Protein AF-A0A7V3WQH5-F1 (afdb_monomer)

Structure (mmCIF, N/CA/C/O backbone):
data_AF-A0A7V3WQH5-F1
#
_entry.id   AF-A0A7V3WQH5-F1
#
loop_
_atom_site.group_PDB
_atom_site.id
_atom_site.type_symbol
_atom_site.label_atom_id
_atom_site.label_alt_id
_atom_site.label_comp_id
_atom_site.label_asym_id
_atom_site.label_entity_id
_atom_site.label_seq_id
_atom_site.pdbx_PDB_ins_code
_atom_site.Cartn_x
_atom_site.Cartn_y
_atom_site.Cartn_z
_atom_site.occupancy
_atom_site.B_iso_or_equiv
_atom_site.auth_seq_id
_atom_site.auth_comp_id
_atom_site.auth_asym_id
_atom_site.auth_atom_id
_atom_site.pdbx_PDB_model_num
ATOM 1 N N . MET A 1 1 ? 2.393 31.327 -95.157 1.00 35.69 1 MET A N 1
ATOM 2 C CA . MET A 1 1 ? 2.625 30.148 -96.010 1.00 35.69 1 MET A CA 1
ATOM 3 C C . MET A 1 1 ? 3.491 29.191 -95.220 1.00 35.69 1 MET A C 1
ATOM 5 O O . MET A 1 1 ? 4.661 29.487 -95.029 1.00 35.69 1 MET A O 1
ATOM 9 N N . GLU A 1 2 ? 2.917 28.099 -94.724 1.00 35.22 2 GLU A N 1
ATOM 10 C CA . GLU A 1 2 ? 3.703 26.861 -94.651 1.00 35.22 2 GLU A CA 1
ATOM 11 C C . GLU A 1 2 ? 3.927 26.357 -96.083 1.00 35.22 2 GLU A C 1
ATOM 13 O O . GLU A 1 2 ? 3.110 26.672 -96.960 1.00 35.22 2 GLU A O 1
ATOM 18 N N . PRO A 1 3 ? 5.042 25.653 -96.345 1.00 41.62 3 PRO A N 1
ATOM 19 C CA . PRO A 1 3 ? 4.941 24.189 -96.391 1.00 41.62 3 PRO A CA 1
ATOM 20 C C . PRO A 1 3 ? 6.195 23.401 -95.915 1.00 41.62 3 PRO A C 1
ATOM 22 O O . PRO A 1 3 ? 7.328 23.693 -96.278 1.00 41.62 3 PRO A O 1
ATOM 25 N N . THR A 1 4 ? 5.928 22.373 -95.102 1.00 29.48 4 THR A N 1
ATOM 26 C CA . THR A 1 4 ? 6.348 20.948 -95.178 1.00 29.48 4 THR A CA 1
ATOM 27 C C . THR A 1 4 ? 7.779 20.482 -95.567 1.00 29.48 4 THR A C 1
ATOM 29 O O . THR A 1 4 ? 8.180 20.536 -96.725 1.00 29.48 4 THR A O 1
ATOM 32 N N . THR A 1 5 ? 8.380 19.760 -94.597 1.00 31.47 5 THR A N 1
ATOM 33 C CA . THR A 1 5 ? 8.927 18.364 -94.607 1.00 31.47 5 THR A CA 1
ATOM 34 C C . THR A 1 5 ? 10.341 17.972 -95.092 1.00 31.47 5 THR A C 1
ATOM 36 O O . THR A 1 5 ? 10.723 18.228 -96.226 1.00 31.47 5 THR A O 1
ATOM 39 N N . ALA A 1 6 ? 10.949 17.122 -94.230 1.00 30.08 6 ALA A N 1
ATOM 40 C CA . ALA A 1 6 ? 12.007 16.096 -94.392 1.00 30.08 6 ALA A CA 1
ATOM 41 C C . ALA A 1 6 ? 13.470 16.588 -94.507 1.00 30.08 6 ALA A C 1
ATOM 43 O O . ALA A 1 6 ? 13.780 17.402 -95.358 1.00 30.08 6 ALA A O 1
ATOM 44 N N . GLY A 1 7 ? 14.470 16.128 -93.740 1.00 27.44 7 GLY A N 1
ATOM 45 C CA . GLY A 1 7 ? 14.593 15.144 -92.658 1.00 27.44 7 GLY A CA 1
ATOM 46 C C . GLY A 1 7 ? 16.088 14.819 -92.433 1.00 27.44 7 GLY A C 1
ATOM 47 O O . GLY A 1 7 ? 16.827 14.736 -93.405 1.00 27.44 7 GLY A O 1
ATOM 48 N N . SER A 1 8 ? 16.538 14.617 -91.188 1.00 26.53 8 SER A N 1
ATOM 49 C CA . SER A 1 8 ? 17.665 13.721 -90.846 1.00 26.53 8 SER A CA 1
ATOM 50 C C . SER A 1 8 ? 17.745 13.498 -89.333 1.00 26.53 8 SER A C 1
ATOM 52 O O . SER A 1 8 ? 17.823 14.450 -88.559 1.00 26.53 8 SER A O 1
ATOM 54 N N . PHE A 1 9 ? 17.738 12.227 -88.936 1.00 29.25 9 PHE A N 1
ATOM 55 C CA . PHE A 1 9 ? 17.909 11.739 -87.570 1.00 29.25 9 PHE A CA 1
ATOM 56 C C . PHE A 1 9 ? 19.314 12.043 -87.022 1.00 29.25 9 PHE A C 1
ATOM 58 O O . PHE A 1 9 ? 20.311 11.660 -87.629 1.00 29.25 9 PHE A O 1
ATOM 65 N N . SER A 1 10 ? 19.382 12.622 -85.821 1.00 29.25 10 SER A N 1
ATOM 66 C CA . SER A 1 10 ? 20.511 12.471 -84.898 1.00 29.25 10 SER A CA 1
ATOM 67 C C . SER A 1 10 ? 19.951 12.199 -83.498 1.00 29.25 10 SER A C 1
ATOM 69 O O . SER A 1 10 ? 18.959 12.790 -83.079 1.00 29.25 10 SER A O 1
ATOM 71 N N . GLN A 1 11 ? 20.547 11.216 -82.827 1.00 29.19 11 GLN A N 1
ATOM 72 C CA . GLN A 1 11 ? 20.114 10.645 -81.554 1.00 29.19 11 GLN A CA 1
ATOM 73 C C . GLN A 1 11 ? 20.126 11.680 -80.420 1.00 29.19 11 GLN A C 1
ATOM 75 O O . GLN A 1 11 ? 21.142 12.334 -80.189 1.00 29.19 11 GLN A O 1
ATOM 80 N N . ALA A 1 12 ? 19.015 11.775 -79.686 1.00 31.03 12 ALA A N 1
ATOM 81 C CA . ALA A 1 12 ? 18.944 12.445 -78.391 1.00 31.03 12 ALA A CA 1
ATOM 82 C C . ALA A 1 12 ? 19.299 11.447 -77.267 1.00 31.03 12 ALA A C 1
ATOM 84 O O . ALA A 1 12 ? 18.873 10.290 -77.336 1.00 31.03 12 ALA A O 1
ATOM 85 N N . PRO A 1 13 ? 20.060 11.857 -76.237 1.00 32.50 13 PRO A N 1
ATOM 86 C CA . PRO A 1 13 ? 20.332 11.019 -75.079 1.00 32.50 13 PRO A CA 1
ATOM 87 C C . PRO A 1 13 ? 19.062 10.849 -74.237 1.00 32.50 13 PRO A C 1
ATOM 89 O O . PRO A 1 13 ? 18.257 11.771 -74.105 1.00 32.50 13 PRO A O 1
ATOM 92 N N . GLY A 1 14 ? 18.888 9.634 -73.717 1.00 31.02 14 GLY A N 1
ATOM 93 C CA . GLY A 1 14 ? 17.685 9.166 -73.041 1.00 31.02 14 GLY A CA 1
ATOM 94 C C . GLY A 1 14 ? 17.202 10.073 -71.911 1.00 31.02 14 GLY A C 1
ATOM 95 O O . GLY A 1 14 ? 17.978 10.549 -71.082 1.00 31.02 14 GLY A O 1
ATOM 96 N N . VAL A 1 15 ? 15.884 10.254 -71.876 1.00 34.56 15 VAL A N 1
ATOM 97 C CA . VAL A 1 15 ? 15.150 10.727 -70.706 1.00 34.56 15 VAL A CA 1
ATOM 98 C C . VAL A 1 15 ? 15.391 9.713 -69.592 1.00 34.56 15 VAL A C 1
ATOM 100 O O . VAL A 1 15 ? 14.913 8.583 -69.651 1.00 34.56 15 VAL A O 1
ATOM 103 N N . VAL A 1 16 ? 16.180 10.107 -68.597 1.00 33.47 16 VAL A N 1
ATOM 104 C CA . VAL A 1 16 ? 16.242 9.407 -67.316 1.00 33.47 16 VAL A CA 1
ATOM 105 C C . VAL A 1 16 ? 14.891 9.639 -66.647 1.00 33.47 16 VAL A C 1
ATOM 107 O O . VAL A 1 16 ? 14.620 10.740 -66.168 1.00 33.47 16 VAL A O 1
ATOM 110 N N . GLU A 1 17 ? 14.025 8.627 -66.660 1.00 34.72 17 GLU A N 1
ATOM 111 C CA . GLU A 1 17 ? 12.878 8.573 -65.756 1.00 34.72 17 GLU A CA 1
ATOM 112 C C . GLU A 1 17 ? 13.406 8.726 -64.325 1.00 34.72 17 GLU A C 1
ATOM 114 O O . GLU A 1 17 ? 14.183 7.902 -63.835 1.00 34.72 17 GLU A O 1
ATOM 119 N N . GLN A 1 18 ? 13.040 9.828 -63.667 1.00 33.38 18 GLN A N 1
ATOM 120 C CA . GLN A 1 18 ? 13.306 9.986 -62.245 1.00 33.38 18 GLN A CA 1
ATOM 121 C C . GLN A 1 18 ? 12.519 8.909 -61.483 1.00 33.38 18 GLN A C 1
ATOM 123 O O . GLN A 1 18 ? 11.326 8.736 -61.745 1.00 33.38 18 GLN A O 1
ATOM 128 N N . PRO A 1 19 ? 13.152 8.188 -60.543 1.00 32.41 19 PRO A N 1
ATOM 129 C CA . PRO A 1 19 ? 12.444 7.224 -59.716 1.00 32.41 19 PRO A CA 1
ATOM 130 C C . PRO A 1 19 ? 11.396 7.955 -58.860 1.00 32.41 19 PRO A C 1
ATOM 132 O O . PRO A 1 19 ? 11.625 9.104 -58.468 1.00 32.41 19 PRO A O 1
ATOM 135 N N . PRO A 1 20 ? 10.256 7.318 -58.540 1.00 35.78 20 PRO A N 1
ATOM 136 C CA . PRO A 1 20 ? 9.247 7.926 -57.684 1.00 35.78 20 PRO A CA 1
ATOM 137 C C . PRO A 1 20 ? 9.874 8.276 -56.328 1.00 35.78 20 PRO A C 1
ATOM 139 O O . PRO A 1 20 ? 10.518 7.437 -55.696 1.00 35.78 20 PRO A O 1
ATOM 142 N N . THR A 1 21 ? 9.716 9.523 -55.879 1.00 39.91 21 THR A N 1
ATOM 143 C CA . THR A 1 21 ? 10.137 9.947 -54.540 1.00 39.91 21 THR A CA 1
ATOM 144 C C . THR A 1 21 ? 9.396 9.114 -53.499 1.00 39.91 21 THR A C 1
ATOM 146 O O . THR A 1 21 ? 8.174 9.189 -53.410 1.00 39.91 21 THR A O 1
ATOM 149 N N . LEU A 1 22 ? 10.134 8.310 -52.729 1.00 41.91 22 LEU A N 1
ATOM 150 C CA . LEU A 1 22 ? 9.619 7.560 -51.581 1.00 41.91 22 LEU A CA 1
ATOM 151 C C . LEU A 1 22 ? 8.934 8.533 -50.606 1.00 41.91 22 LEU A C 1
ATOM 153 O O . LEU A 1 22 ? 9.601 9.382 -50.015 1.00 41.91 22 LEU A O 1
ATOM 157 N N . GLU A 1 23 ? 7.611 8.428 -50.455 1.00 53.56 23 GLU A N 1
ATOM 158 C CA . GLU A 1 23 ? 6.843 9.192 -49.464 1.00 53.56 23 GLU A CA 1
ATOM 159 C C . GLU A 1 23 ? 7.374 8.876 -48.053 1.00 53.56 23 GLU A C 1
ATOM 161 O O . GLU A 1 23 ? 7.392 7.722 -47.615 1.00 53.56 23 GLU A O 1
ATOM 166 N N . ARG A 1 24 ? 7.866 9.897 -47.340 1.00 63.72 24 ARG A N 1
ATOM 167 C CA . ARG A 1 24 ? 8.415 9.751 -45.984 1.00 63.72 24 ARG A CA 1
ATOM 168 C C . ARG A 1 24 ? 7.269 9.636 -44.976 1.00 63.72 24 ARG A C 1
ATOM 170 O O . ARG A 1 24 ? 6.498 10.572 -44.800 1.00 63.72 24 ARG A O 1
ATOM 177 N N . VAL A 1 25 ? 7.193 8.503 -44.284 1.00 78.25 25 VAL A N 1
ATOM 178 C CA . VAL A 1 25 ? 6.228 8.260 -43.199 1.00 78.25 25 VAL A CA 1
ATOM 179 C C . VAL A 1 25 ? 6.663 9.012 -41.938 1.00 78.25 25 VAL A C 1
ATOM 181 O O . VAL A 1 25 ? 7.772 8.792 -41.456 1.00 78.25 25 VAL A O 1
ATOM 184 N N . VAL A 1 26 ? 5.788 9.861 -41.388 1.00 85.62 26 VAL A N 1
ATOM 185 C CA . VAL A 1 26 ? 6.035 10.580 -40.125 1.00 85.62 26 VAL A CA 1
ATOM 186 C C . VAL A 1 26 ? 5.955 9.609 -38.947 1.00 85.62 26 VAL A C 1
ATOM 188 O O . VAL A 1 26 ? 5.011 8.825 -38.835 1.00 85.62 26 VAL A O 1
ATOM 191 N N . THR A 1 27 ? 6.935 9.677 -38.054 1.00 88.56 27 THR A N 1
ATOM 192 C CA . THR A 1 27 ? 7.069 8.840 -36.860 1.00 88.56 27 THR A CA 1
ATOM 193 C C . THR A 1 27 ? 7.006 9.680 -35.589 1.00 88.56 27 THR A C 1
ATOM 195 O O . THR A 1 27 ? 7.744 10.652 -35.439 1.00 88.56 27 THR A O 1
ATOM 198 N N . ILE A 1 28 ? 6.133 9.307 -34.651 1.00 95.38 28 ILE A N 1
ATOM 199 C CA . ILE A 1 28 ? 5.949 10.052 -33.398 1.00 95.38 28 ILE A CA 1
ATOM 200 C C . ILE A 1 28 ? 6.004 9.158 -32.160 1.00 95.38 28 ILE A C 1
ATOM 202 O O . ILE A 1 28 ? 5.686 7.970 -32.221 1.00 95.38 28 ILE A O 1
ATOM 206 N N . ALA A 1 29 ? 6.317 9.754 -31.013 1.00 96.25 29 ALA A N 1
ATOM 207 C CA . ALA A 1 29 ? 6.007 9.170 -29.711 1.00 96.25 29 ALA A CA 1
ATOM 208 C C . ALA A 1 29 ? 4.757 9.834 -29.117 1.00 96.25 29 ALA A C 1
ATOM 210 O O . ALA A 1 29 ? 4.673 11.062 -29.082 1.00 96.25 29 ALA A O 1
ATOM 211 N N . LEU A 1 30 ? 3.803 9.029 -28.636 1.00 97.38 30 LEU A N 1
ATOM 212 C CA . LEU A 1 30 ? 2.587 9.504 -27.966 1.00 97.38 30 LEU A CA 1
ATOM 213 C C . LEU A 1 30 ? 2.675 9.261 -26.455 1.00 97.38 30 LEU A C 1
ATOM 215 O O . LEU A 1 30 ? 2.885 8.129 -26.013 1.00 97.38 30 LEU A O 1
ATOM 219 N N . PHE A 1 31 ? 2.461 10.312 -25.671 1.00 97.69 31 PHE A N 1
ATOM 220 C CA . PHE A 1 31 ? 2.501 10.295 -24.211 1.00 97.69 31 PHE A CA 1
ATOM 221 C C . PHE A 1 31 ? 1.147 10.626 -23.595 1.00 97.69 31 PHE A C 1
ATOM 223 O O . PHE A 1 31 ? 0.339 11.346 -24.184 1.00 97.69 31 PHE A O 1
ATOM 230 N N . ASN A 1 32 ? 0.954 10.135 -22.368 1.00 95.81 32 ASN A N 1
ATOM 231 C CA . ASN A 1 32 ? -0.302 10.210 -21.627 1.00 95.81 32 ASN A CA 1
ATOM 232 C C . ASN A 1 32 ? -1.456 9.519 -22.371 1.00 95.81 32 ASN A C 1
ATOM 234 O O . ASN A 1 32 ? -2.563 10.046 -22.490 1.00 95.81 32 ASN A O 1
ATOM 238 N N . ASP A 1 33 ? -1.180 8.331 -22.910 1.00 92.81 33 ASP A N 1
ATOM 239 C CA . ASP A 1 33 ? -2.215 7.493 -23.495 1.00 92.81 33 ASP A CA 1
ATOM 240 C C . ASP A 1 33 ? -3.064 6.851 -22.393 1.00 92.81 33 ASP A C 1
ATOM 242 O O . ASP A 1 33 ? -2.565 6.120 -21.536 1.00 92.81 33 ASP A O 1
ATOM 246 N N . THR A 1 34 ? -4.360 7.129 -22.405 1.00 87.62 34 THR A N 1
ATOM 247 C CA . THR A 1 34 ? -5.287 6.739 -21.336 1.00 87.62 34 THR A CA 1
ATOM 248 C C . THR A 1 34 ? -6.108 5.489 -21.688 1.00 87.62 34 THR A C 1
ATOM 250 O O . THR A 1 34 ? -7.045 5.130 -20.974 1.00 87.62 34 THR A O 1
ATOM 253 N N . GLY A 1 35 ? -5.738 4.769 -22.757 1.00 82.38 35 GLY A N 1
ATOM 254 C CA . GLY A 1 35 ? -6.444 3.571 -23.237 1.00 82.38 35 GLY A CA 1
ATOM 255 C C . GLY A 1 35 ? -6.456 2.385 -22.261 1.00 82.38 35 GLY A C 1
ATOM 256 O O . GLY A 1 35 ? -7.373 1.562 -22.303 1.00 82.38 35 GLY A O 1
ATOM 257 N N . GLY A 1 36 ? -5.477 2.316 -21.351 1.00 77.94 36 GLY A N 1
ATOM 258 C CA . GLY A 1 36 ? -5.421 1.318 -20.277 1.00 77.94 36 GLY A CA 1
ATOM 259 C C . GLY A 1 36 ? -6.377 1.597 -19.108 1.00 77.94 36 GLY A C 1
ATOM 260 O O . GLY A 1 36 ? -6.679 0.693 -18.330 1.00 77.94 36 GLY A O 1
ATOM 261 N N . CYS A 1 37 ? -6.904 2.820 -18.985 1.00 80.31 37 CYS A N 1
ATOM 262 C CA . CYS A 1 37 ? -7.757 3.209 -17.865 1.00 80.31 37 CYS A CA 1
ATOM 263 C C . CYS A 1 37 ? -9.153 2.574 -17.971 1.00 80.31 37 CYS A C 1
ATOM 265 O O . CYS A 1 37 ? -9.759 2.514 -19.041 1.00 80.31 37 CYS A O 1
ATOM 267 N N . ALA A 1 38 ? -9.725 2.144 -16.846 1.00 82.38 38 ALA A N 1
ATOM 268 C CA . ALA A 1 38 ? -11.104 1.654 -16.760 1.00 82.38 38 ALA A CA 1
ATOM 269 C C . ALA A 1 38 ? -12.144 2.798 -16.806 1.00 82.38 38 ALA A C 1
ATOM 271 O O . ALA A 1 38 ? -13.098 2.809 -16.039 1.00 82.38 38 ALA A O 1
ATOM 272 N N . HIS A 1 39 ? -11.945 3.782 -17.690 1.00 92.94 39 HIS A N 1
ATOM 273 C CA . HIS A 1 39 ? -12.800 4.957 -17.837 1.00 92.94 39 HIS A CA 1
ATOM 274 C C . HIS A 1 39 ? -13.282 5.094 -19.294 1.00 92.94 39 HIS A C 1
ATOM 276 O O . HIS A 1 39 ? -12.461 5.245 -20.199 1.00 92.94 39 HIS A O 1
ATOM 282 N N . VAL A 1 40 ? -14.604 5.130 -19.528 1.00 94.12 40 VAL A N 1
ATOM 283 C CA . VAL A 1 40 ? -15.243 5.159 -20.871 1.00 94.12 40 VAL A CA 1
ATOM 284 C C . VAL A 1 40 ? -14.649 6.245 -21.774 1.00 94.12 40 VAL A C 1
ATOM 286 O O . VAL A 1 40 ? -14.170 5.965 -22.868 1.00 94.12 40 VAL A O 1
ATOM 289 N N . GLY A 1 41 ? -14.645 7.494 -21.298 1.00 93.44 41 GLY A N 1
ATOM 290 C CA . GLY A 1 41 ? -14.166 8.637 -22.081 1.00 93.44 41 GLY A CA 1
ATOM 291 C C . GLY A 1 41 ? -12.682 8.588 -22.454 1.00 93.44 41 GLY A C 1
ATOM 292 O O . GLY A 1 41 ? -12.340 8.814 -23.606 1.00 93.44 41 GLY A O 1
ATOM 293 N N . CYS A 1 42 ? -11.808 8.214 -21.520 1.00 93.25 42 CYS A N 1
ATOM 294 C CA . CYS A 1 42 ? -10.379 8.035 -21.777 1.00 93.25 42 CYS A CA 1
ATOM 295 C C . CYS A 1 42 ? -10.097 6.941 -22.826 1.00 93.25 42 CYS A C 1
ATOM 297 O O . CYS A 1 42 ? -9.294 7.132 -23.740 1.00 93.25 42 CYS A O 1
ATOM 299 N N . ARG A 1 43 ? -10.833 5.819 -22.780 1.00 93.06 43 ARG A N 1
ATOM 300 C CA . ARG A 1 43 ? -10.769 4.787 -23.833 1.00 93.06 43 ARG A CA 1
ATOM 301 C C . ARG A 1 43 ? -11.204 5.333 -25.192 1.00 93.06 43 ARG A C 1
ATOM 303 O O . ARG A 1 43 ? -10.534 5.070 -26.190 1.00 93.06 43 ARG A O 1
ATOM 310 N N . ALA A 1 44 ? -12.272 6.132 -25.221 1.00 95.75 44 ALA A N 1
ATOM 311 C CA . ALA A 1 44 ? -12.733 6.797 -26.435 1.00 95.75 44 ALA A CA 1
ATOM 312 C C . ALA A 1 44 ? -11.679 7.767 -27.000 1.00 95.75 44 ALA A C 1
ATOM 314 O O . ALA A 1 44 ? -11.414 7.733 -28.198 1.00 95.75 44 ALA A O 1
ATOM 315 N N . VAL A 1 45 ? -11.014 8.572 -26.162 1.00 97.19 45 VAL A N 1
ATOM 316 C CA . VAL A 1 45 ? -9.904 9.450 -26.585 1.00 97.19 45 VAL A CA 1
ATOM 317 C C . VAL A 1 45 ? -8.762 8.642 -27.210 1.00 97.19 45 VAL A C 1
ATOM 319 O O . VAL A 1 45 ? -8.290 8.984 -28.293 1.00 97.19 45 VAL A O 1
ATOM 322 N N . SER A 1 46 ? -8.347 7.546 -26.573 1.00 94.25 46 SER A N 1
ATOM 323 C CA . SER A 1 46 ? -7.253 6.698 -27.063 1.00 94.25 46 SER A CA 1
ATOM 324 C C . SER A 1 46 ? -7.563 6.027 -28.414 1.00 94.25 46 SER A C 1
ATOM 326 O O . SER A 1 46 ? -6.699 5.998 -29.302 1.00 94.25 46 SER A O 1
ATOM 328 N N . ASP A 1 47 ? -8.796 5.534 -28.602 1.00 95.56 47 ASP A N 1
ATOM 329 C CA . ASP A 1 47 ? -9.299 4.991 -29.878 1.00 95.56 47 ASP A CA 1
ATOM 330 C C . ASP A 1 47 ? -9.380 6.087 -30.954 1.00 95.56 47 ASP A C 1
ATOM 332 O O . ASP A 1 47 ? -8.919 5.890 -32.080 1.00 95.56 47 ASP A O 1
ATOM 336 N N . ALA A 1 48 ? -9.881 7.270 -30.595 1.00 96.25 48 ALA A N 1
ATOM 337 C CA . ALA A 1 48 ? -9.964 8.421 -31.484 1.00 96.25 48 ALA A CA 1
ATOM 338 C C . ALA A 1 48 ? -8.589 8.894 -31.974 1.00 96.25 48 ALA A C 1
ATOM 340 O O . ALA A 1 48 ? -8.409 9.142 -33.167 1.00 96.25 48 ALA A O 1
ATOM 341 N N . HIS A 1 49 ? -7.597 8.982 -31.081 1.00 96.56 49 HIS A N 1
ATOM 342 C CA . HIS A 1 49 ? -6.218 9.326 -31.440 1.00 96.56 49 HIS A CA 1
ATOM 343 C C . HIS A 1 49 ? -5.626 8.311 -32.411 1.00 96.56 49 HIS A C 1
ATOM 345 O O . HIS A 1 49 ? -5.064 8.709 -33.429 1.00 96.56 49 HIS A O 1
ATOM 351 N N . ALA A 1 50 ? -5.818 7.011 -32.161 1.00 92.81 50 ALA A N 1
ATOM 352 C CA . ALA A 1 50 ? -5.360 5.966 -33.074 1.00 92.81 50 ALA A CA 1
ATOM 353 C C . ALA A 1 50 ? -5.981 6.114 -34.474 1.00 92.81 50 ALA A C 1
ATOM 355 O O . ALA A 1 50 ? -5.270 6.027 -35.474 1.00 92.81 50 ALA A O 1
ATOM 356 N N . ARG A 1 51 ? -7.288 6.396 -34.557 1.00 92.31 51 ARG A N 1
ATOM 357 C CA . ARG A 1 51 ? -7.997 6.599 -35.831 1.00 92.31 51 ARG A CA 1
ATOM 358 C C . ARG A 1 51 ? -7.531 7.849 -36.566 1.00 92.31 51 ARG A C 1
ATOM 360 O O . ARG A 1 51 ? -7.269 7.773 -37.762 1.00 92.31 51 ARG A O 1
ATOM 367 N N . MET A 1 52 ? -7.431 8.986 -35.877 1.00 93.81 52 MET A N 1
ATOM 368 C CA . MET A 1 52 ? -6.988 10.239 -36.493 1.00 93.81 52 MET A CA 1
ATOM 369 C C . MET A 1 52 ? -5.549 10.127 -37.012 1.00 93.81 52 MET A C 1
ATOM 371 O O . MET A 1 52 ? -5.293 10.487 -38.155 1.00 93.81 52 MET A O 1
ATOM 375 N N . LEU A 1 53 ? -4.632 9.555 -36.226 1.00 90.88 53 LEU A N 1
ATOM 376 C CA . LEU A 1 53 ? -3.240 9.350 -36.644 1.00 90.88 53 LEU A CA 1
ATOM 377 C C . LEU A 1 53 ? -3.123 8.355 -37.809 1.00 90.88 53 LEU A C 1
ATOM 379 O O . LEU A 1 53 ? -2.357 8.597 -38.740 1.00 90.88 53 LEU A O 1
ATOM 383 N N . ALA A 1 54 ? -3.924 7.282 -37.809 1.00 85.44 54 ALA A N 1
ATOM 384 C CA . ALA A 1 54 ? -3.966 6.324 -38.914 1.00 85.44 54 ALA A CA 1
ATOM 385 C C . ALA A 1 54 ? -4.464 6.956 -40.225 1.00 85.44 54 ALA A C 1
ATOM 387 O O . ALA A 1 54 ? -3.880 6.698 -41.275 1.00 85.44 54 ALA A O 1
ATOM 388 N N . ARG A 1 55 ? -5.487 7.828 -40.179 1.00 85.06 55 ARG A N 1
ATOM 389 C CA . ARG A 1 55 ? -5.966 8.581 -41.361 1.00 85.06 55 ARG A CA 1
ATOM 390 C C . ARG A 1 55 ? -4.884 9.481 -41.960 1.00 85.06 55 ARG A C 1
ATOM 392 O O . ARG A 1 55 ? -4.898 9.719 -43.161 1.00 85.06 55 ARG A O 1
ATOM 399 N N . LEU A 1 56 ? -3.962 9.966 -41.130 1.00 84.31 56 LEU A N 1
ATOM 400 C CA . LEU A 1 56 ? -2.828 10.787 -41.552 1.00 84.31 56 LEU A CA 1
ATOM 401 C C . LEU A 1 56 ? -1.605 9.959 -41.980 1.00 84.31 56 LEU A C 1
ATOM 403 O O . LEU A 1 56 ? -0.591 10.540 -42.350 1.00 84.31 56 LEU A O 1
ATOM 407 N N . GLY A 1 57 ? -1.656 8.623 -41.910 1.00 80.69 57 GLY A N 1
ATOM 408 C CA . GLY A 1 57 ? -0.508 7.766 -42.221 1.00 80.69 57 GLY A CA 1
ATOM 409 C C . GLY A 1 57 ? 0.663 7.914 -41.239 1.00 80.69 57 GLY A C 1
ATOM 410 O O . GLY A 1 57 ? 1.796 7.592 -41.588 1.00 80.69 57 GLY A O 1
ATOM 411 N N . VAL A 1 58 ? 0.416 8.407 -40.020 1.00 85.00 58 VAL A N 1
ATOM 412 C CA . VAL A 1 58 ? 1.451 8.606 -38.995 1.00 85.00 58 VAL A CA 1
ATOM 413 C C . VAL A 1 58 ? 1.738 7.288 -38.279 1.00 85.00 58 VAL A C 1
ATOM 415 O O . VAL A 1 58 ? 0.835 6.612 -37.783 1.00 85.00 58 VAL A O 1
ATOM 418 N N . ARG A 1 59 ? 3.018 6.934 -38.165 1.00 86.31 59 ARG A N 1
ATOM 419 C CA . ARG A 1 59 ? 3.476 5.780 -37.391 1.00 86.31 59 ARG A CA 1
ATOM 420 C C . ARG A 1 59 ? 3.783 6.202 -35.955 1.00 86.31 59 ARG A C 1
ATOM 422 O O . ARG A 1 59 ? 4.426 7.218 -35.723 1.00 86.31 59 ARG A O 1
ATOM 429 N N . VAL A 1 60 ? 3.391 5.374 -34.989 1.00 92.69 60 VAL A N 1
ATOM 430 C CA . VAL A 1 60 ? 3.634 5.613 -33.556 1.00 92.69 60 VAL A CA 1
ATOM 431 C C . VAL A 1 60 ? 4.491 4.476 -32.983 1.00 92.69 60 VAL A C 1
ATOM 433 O O . VAL A 1 60 ? 3.935 3.508 -32.465 1.00 92.69 60 VAL A O 1
ATOM 436 N N . PRO A 1 61 ? 5.834 4.507 -33.118 1.00 81.44 61 PRO A N 1
ATOM 437 C CA . PRO A 1 61 ? 6.693 3.436 -32.606 1.00 81.44 61 PRO A CA 1
ATOM 438 C C . PRO A 1 61 ? 6.670 3.318 -31.077 1.00 81.44 61 PRO A C 1
ATOM 440 O O . PRO A 1 61 ? 6.888 2.229 -30.550 1.00 81.44 61 PRO A O 1
ATOM 443 N N . TYR A 1 62 ? 6.381 4.422 -30.377 1.00 87.88 62 TYR A N 1
ATOM 444 C CA . TYR A 1 62 ? 6.346 4.482 -28.919 1.00 87.88 62 TYR A CA 1
ATOM 445 C C . TYR A 1 62 ? 5.038 5.093 -28.427 1.00 87.88 62 TYR A C 1
ATOM 447 O O . TYR A 1 62 ? 4.683 6.219 -28.778 1.00 87.88 62 TYR A O 1
ATOM 455 N N . ARG A 1 63 ? 4.330 4.341 -27.582 1.00 92.69 63 ARG A N 1
ATOM 456 C CA . ARG A 1 63 ? 3.093 4.764 -26.926 1.00 92.69 63 ARG A CA 1
ATOM 457 C C . ARG A 1 63 ? 3.247 4.555 -25.424 1.00 92.69 63 ARG A C 1
ATOM 459 O O . ARG A 1 63 ? 3.510 3.440 -24.974 1.00 92.69 63 ARG A O 1
ATOM 466 N N . HIS A 1 64 ? 3.153 5.636 -24.659 1.00 90.25 64 HIS A N 1
ATOM 467 C CA . HIS A 1 64 ? 3.364 5.630 -23.216 1.00 90.25 64 HIS A CA 1
ATOM 468 C C . HIS A 1 64 ? 2.062 5.918 -22.479 1.00 90.25 64 HIS A C 1
ATOM 470 O O . HIS A 1 64 ? 1.452 6.974 -22.657 1.00 90.25 64 HIS A O 1
ATOM 476 N N . GLU A 1 65 ? 1.681 4.976 -21.621 1.00 88.50 65 GLU A N 1
ATOM 477 C CA . GLU A 1 65 ? 0.480 5.067 -20.798 1.00 88.50 65 GLU A CA 1
ATOM 478 C C . GLU A 1 65 ? 0.547 6.226 -19.792 1.00 88.50 65 GLU A C 1
ATOM 480 O O . GLU A 1 65 ? 1.626 6.641 -19.347 1.00 88.50 65 GLU A O 1
ATOM 485 N N . SER A 1 66 ? -0.629 6.737 -19.426 1.00 87.06 66 SER A N 1
ATOM 486 C CA . SER A 1 66 ? -0.802 7.730 -18.364 1.00 87.06 66 SER A CA 1
ATOM 487 C C . SER A 1 66 ? -0.128 7.292 -17.061 1.00 87.06 66 SER A C 1
ATOM 489 O O . SER A 1 66 ? -0.200 6.134 -16.658 1.00 87.06 66 SER A O 1
ATOM 491 N N . GLY A 1 67 ? 0.526 8.233 -16.380 1.00 82.75 67 GLY A N 1
ATOM 492 C CA . GLY A 1 67 ? 1.177 7.989 -15.091 1.00 82.75 67 GLY A CA 1
ATOM 493 C C . GLY A 1 67 ? 2.560 7.328 -15.168 1.00 82.75 67 GLY A C 1
ATOM 494 O O . GLY A 1 67 ? 3.271 7.303 -14.168 1.00 82.75 67 GLY A O 1
ATOM 495 N N . ARG A 1 68 ? 2.998 6.844 -16.340 1.00 86.88 68 ARG A N 1
ATOM 496 C CA . ARG A 1 68 ? 4.281 6.130 -16.486 1.00 86.88 68 ARG A CA 1
ATOM 497 C C . ARG A 1 68 ? 5.510 6.985 -16.169 1.00 86.88 68 ARG A C 1
ATOM 499 O O . ARG A 1 68 ? 6.517 6.461 -15.702 1.00 86.88 68 ARG A O 1
ATOM 506 N N . TRP A 1 69 ? 5.439 8.282 -16.449 1.00 90.56 69 TRP A N 1
ATOM 507 C CA . TRP A 1 69 ? 6.588 9.189 -16.401 1.00 90.56 69 TRP A CA 1
ATOM 508 C C . TRP A 1 69 ? 6.484 10.257 -15.307 1.00 90.56 69 TRP A C 1
ATOM 510 O O . TRP A 1 69 ? 7.254 11.211 -15.323 1.00 90.56 69 TRP A O 1
ATOM 520 N N . VAL A 1 70 ? 5.611 10.065 -14.309 1.00 84.31 70 VAL A N 1
ATOM 521 C CA . VAL A 1 70 ? 5.377 11.036 -13.216 1.00 84.31 70 VAL A CA 1
ATOM 522 C C . VAL A 1 70 ? 6.644 11.424 -12.454 1.00 84.31 70 VAL A C 1
ATOM 524 O O . VAL A 1 70 ? 6.759 12.548 -11.976 1.00 84.31 70 VAL A O 1
ATOM 527 N N . ASN A 1 71 ? 7.628 10.523 -12.401 1.00 86.50 71 ASN A N 1
ATOM 528 C CA . ASN A 1 71 ? 8.918 10.755 -11.752 1.00 86.50 71 ASN A CA 1
ATOM 529 C C . ASN A 1 71 ? 9.838 11.710 -12.536 1.00 86.50 71 ASN A C 1
ATOM 531 O O . ASN A 1 71 ? 10.930 12.006 -12.067 1.00 86.50 71 ASN A O 1
ATOM 535 N N . LEU A 1 72 ? 9.466 12.172 -13.734 1.00 88.19 72 LEU A N 1
ATOM 536 C CA . LEU A 1 72 ? 10.274 13.152 -14.468 1.00 88.19 72 LEU A CA 1
ATOM 537 C C . LEU A 1 72 ? 10.200 14.547 -13.855 1.00 88.19 72 LEU A C 1
ATOM 539 O O . LEU A 1 72 ? 11.156 15.305 -13.988 1.00 88.19 72 LEU A O 1
ATOM 543 N N . TRP A 1 73 ? 9.102 14.885 -13.178 1.00 91.19 73 TRP A N 1
ATOM 544 C CA . TRP A 1 73 ? 9.023 16.141 -12.448 1.00 91.19 73 TRP A CA 1
ATOM 545 C C . TRP A 1 73 ? 9.791 16.040 -11.126 1.00 91.19 73 TRP A C 1
ATOM 547 O O . TRP A 1 73 ? 9.457 15.240 -10.257 1.00 91.19 73 TRP A O 1
ATOM 557 N N . GLN A 1 74 ? 10.803 16.889 -10.968 1.00 90.38 74 GLN A N 1
ATOM 558 C CA . GLN A 1 74 ? 11.729 16.904 -9.830 1.00 90.38 74 GLN A CA 1
ATOM 559 C C . GLN A 1 74 ? 11.526 18.115 -8.904 1.00 90.38 74 GLN A C 1
ATOM 561 O O . GLN A 1 74 ? 12.401 18.464 -8.119 1.00 90.38 74 GLN A O 1
ATOM 566 N N . GLY A 1 75 ? 10.380 18.796 -9.004 1.00 84.00 75 GLY A N 1
ATOM 567 C CA . GLY A 1 75 ? 10.074 20.005 -8.228 1.00 84.00 75 GLY A CA 1
ATOM 568 C C . GLY A 1 75 ? 10.523 21.313 -8.888 1.00 84.00 75 GLY A C 1
ATOM 569 O O . GLY A 1 75 ? 9.948 22.360 -8.596 1.00 84.00 75 GLY A O 1
ATOM 570 N N . ASP A 1 76 ? 11.473 21.256 -9.823 1.00 89.25 76 ASP A N 1
ATOM 571 C CA . ASP A 1 76 ? 11.894 22.389 -10.650 1.00 89.25 76 ASP A CA 1
ATOM 572 C C . ASP A 1 76 ? 12.268 21.971 -12.078 1.00 89.25 76 ASP A C 1
ATOM 574 O O . ASP A 1 76 ? 12.633 20.822 -12.345 1.00 89.25 76 ASP A O 1
ATOM 578 N N . LEU A 1 77 ? 12.186 22.923 -13.012 1.00 82.38 77 LEU A N 1
ATOM 579 C CA . LEU A 1 77 ? 12.438 22.687 -14.434 1.00 82.38 77 LEU A CA 1
ATOM 580 C C . LEU A 1 77 ? 13.875 22.189 -14.721 1.00 82.38 77 LEU A C 1
ATOM 582 O O . LEU A 1 77 ? 14.000 21.171 -15.403 1.00 82.38 77 LEU A O 1
ATOM 586 N N . PRO A 1 78 ? 14.963 22.807 -14.208 1.00 86.06 78 PRO A N 1
ATOM 587 C CA . PRO A 1 78 ? 16.325 22.319 -14.449 1.00 86.06 78 PRO A CA 1
ATOM 588 C C . PRO A 1 78 ? 16.573 20.863 -14.031 1.00 86.06 78 PRO A C 1
ATOM 590 O O . PRO A 1 78 ? 17.181 20.104 -14.791 1.00 86.06 78 PRO A O 1
ATOM 593 N N . ASN A 1 79 ? 16.129 20.460 -12.838 1.00 79.75 79 ASN A N 1
ATOM 594 C CA . ASN A 1 79 ? 16.255 19.076 -12.381 1.00 79.75 79 ASN A CA 1
ATOM 595 C C . ASN A 1 79 ? 15.380 18.129 -13.205 1.00 79.75 79 ASN A C 1
ATOM 597 O O . ASN A 1 79 ? 15.831 17.041 -13.555 1.00 79.75 79 ASN A O 1
ATOM 601 N N . SER A 1 80 ? 14.182 18.564 -13.593 1.00 88.00 80 SER A N 1
ATOM 602 C CA . SER A 1 80 ? 13.268 17.753 -14.405 1.00 88.00 80 SER A CA 1
ATOM 603 C C . SER A 1 80 ? 13.826 17.494 -15.811 1.00 88.00 80 SER A C 1
ATOM 605 O O . SER A 1 80 ? 13.804 16.367 -16.302 1.00 88.00 80 SER A O 1
ATOM 607 N N . ILE A 1 81 ? 14.453 18.501 -16.429 1.00 92.12 81 ILE A N 1
ATOM 608 C CA . ILE A 1 81 ? 15.192 18.343 -17.691 1.00 92.12 81 ILE A CA 1
ATOM 609 C C . ILE A 1 81 ? 16.375 17.379 -17.531 1.00 92.12 81 ILE A C 1
ATOM 611 O O . ILE A 1 81 ? 16.603 16.527 -18.391 1.00 92.12 81 ILE A O 1
ATOM 615 N N . ARG A 1 82 ? 17.128 17.461 -16.426 1.00 88.19 82 ARG A N 1
ATOM 616 C CA . ARG A 1 82 ? 18.201 16.491 -16.147 1.00 88.19 82 ARG A CA 1
ATOM 617 C C . ARG A 1 82 ? 17.659 15.071 -15.990 1.00 88.19 82 ARG A C 1
ATOM 619 O O . ARG A 1 82 ? 18.277 14.143 -16.506 1.00 88.19 82 ARG A O 1
ATOM 626 N N . ALA A 1 83 ? 16.528 14.900 -15.310 1.00 79.44 83 ALA A N 1
ATOM 627 C CA . ALA A 1 83 ? 15.868 13.607 -15.159 1.00 79.44 83 ALA A CA 1
ATOM 628 C C . ALA A 1 83 ? 15.414 13.045 -16.514 1.00 79.44 83 ALA A C 1
ATOM 630 O O . ALA A 1 83 ? 15.652 11.871 -16.790 1.00 79.44 83 ALA A O 1
ATOM 631 N N . PHE A 1 84 ? 14.862 13.888 -17.394 1.00 94.00 84 PHE A N 1
ATOM 632 C CA . PHE A 1 84 ? 14.544 13.514 -18.773 1.00 94.00 84 PHE A CA 1
ATOM 633 C C . PHE A 1 84 ? 15.782 12.986 -19.513 1.00 94.00 84 PHE A C 1
ATOM 635 O O . PHE A 1 84 ? 15.751 11.858 -20.003 1.00 94.00 84 PHE A O 1
ATOM 642 N N . HIS A 1 85 ? 16.895 13.731 -19.518 1.00 88.19 85 HIS A N 1
ATOM 643 C CA . HIS A 1 85 ? 18.127 13.328 -20.218 1.00 88.19 85 HIS A CA 1
ATOM 644 C C . HIS A 1 85 ? 18.808 12.083 -19.632 1.00 88.19 85 HIS A C 1
ATOM 646 O O . HIS A 1 85 ? 19.540 11.395 -20.337 1.00 88.19 85 HIS A O 1
ATOM 652 N N . ARG A 1 86 ? 18.583 11.783 -18.349 1.00 87.50 86 ARG A N 1
ATOM 653 C CA . ARG A 1 86 ? 19.104 10.579 -17.673 1.00 87.50 86 ARG A CA 1
ATOM 654 C C . ARG A 1 86 ? 18.193 9.358 -17.807 1.00 87.50 86 ARG A C 1
ATOM 656 O O . ARG A 1 86 ? 18.598 8.259 -17.435 1.00 87.50 86 ARG A O 1
ATOM 663 N N . SER A 1 87 ? 16.962 9.550 -18.271 1.00 89.06 87 SER A N 1
ATOM 664 C CA . SER A 1 87 ? 16.013 8.464 -18.503 1.00 89.06 87 SER A CA 1
ATOM 665 C C . SER A 1 87 ? 16.321 7.719 -19.807 1.00 89.06 87 SER A C 1
ATOM 667 O O . SER A 1 87 ? 17.226 8.080 -20.552 1.00 89.06 87 SER A O 1
ATOM 669 N N . THR A 1 88 ? 15.526 6.698 -20.132 1.00 87.81 88 THR A N 1
ATOM 670 C CA . THR A 1 88 ? 15.600 6.017 -21.436 1.00 87.81 88 THR A CA 1
ATOM 671 C C . THR A 1 88 ? 14.909 6.795 -22.564 1.00 87.81 88 THR A C 1
ATOM 673 O O . THR A 1 88 ? 14.889 6.327 -23.700 1.00 87.81 88 THR A O 1
ATOM 676 N N . LEU A 1 89 ? 14.277 7.941 -22.274 1.00 89.06 89 LEU A N 1
ATOM 677 C CA . LEU A 1 89 ? 13.515 8.700 -23.267 1.00 89.06 89 LEU A CA 1
ATOM 678 C C . LEU A 1 89 ? 14.377 9.271 -24.394 1.00 89.06 89 LEU A C 1
ATOM 680 O O . LEU A 1 89 ? 13.971 9.098 -25.537 1.00 89.06 89 LEU A O 1
ATOM 684 N N . PRO A 1 90 ? 15.560 9.870 -24.162 1.00 92.56 90 PRO A N 1
ATOM 685 C CA . PRO A 1 90 ? 16.372 10.383 -25.262 1.00 92.56 90 PRO A CA 1
ATOM 686 C C . PRO A 1 90 ? 16.739 9.307 -26.289 1.00 92.56 90 PRO A C 1
ATOM 688 O O . PRO A 1 90 ? 16.750 9.571 -27.487 1.00 92.56 90 PRO A O 1
ATOM 691 N N . GLU A 1 91 ? 16.982 8.075 -25.838 1.00 87.62 91 GLU A N 1
ATOM 692 C CA . GLU A 1 91 ? 17.256 6.943 -26.727 1.00 87.62 91 GLU A CA 1
ATOM 693 C C . GLU A 1 91 ? 16.014 6.526 -27.524 1.00 87.62 91 GLU A C 1
ATOM 695 O O . GLU A 1 91 ? 16.112 6.295 -28.725 1.00 87.62 91 GLU A O 1
ATOM 700 N N . GLN A 1 92 ? 14.841 6.465 -26.883 1.00 88.25 92 GLN A N 1
ATOM 701 C CA . GLN A 1 92 ? 13.573 6.116 -27.544 1.00 88.25 92 GLN A CA 1
ATOM 702 C C . GLN A 1 92 ? 13.109 7.192 -28.529 1.00 88.25 92 GLN A C 1
ATOM 704 O O . GLN A 1 92 ? 12.534 6.885 -29.566 1.00 88.25 92 GLN A O 1
ATOM 709 N N . LEU A 1 93 ? 13.348 8.457 -28.199 1.00 92.06 93 LEU A N 1
ATOM 710 C CA . LEU A 1 93 ? 12.933 9.597 -29.006 1.00 92.06 93 LEU A CA 1
ATOM 711 C C . LEU A 1 93 ? 13.923 9.911 -30.136 1.00 92.06 93 LEU A C 1
ATOM 713 O O . LEU A 1 93 ? 13.595 10.666 -31.051 1.00 92.06 93 LEU A O 1
ATOM 717 N N . SER A 1 94 ? 15.121 9.322 -30.095 1.00 87.62 94 SER A N 1
ATOM 718 C CA . SER A 1 94 ? 16.135 9.491 -31.130 1.00 87.62 94 SER A CA 1
ATOM 719 C C . SER A 1 94 ? 15.638 8.977 -32.482 1.00 87.62 94 SER A C 1
ATOM 721 O O . SER A 1 94 ? 15.206 7.833 -32.613 1.00 87.62 94 SER A O 1
ATOM 723 N N . GLY A 1 95 ? 15.713 9.829 -33.505 1.00 80.12 95 GLY A N 1
ATOM 724 C CA . GLY A 1 95 ? 15.307 9.486 -34.869 1.00 80.12 95 GLY A CA 1
ATOM 725 C C . GLY A 1 95 ? 13.799 9.536 -35.137 1.00 80.12 95 GLY A C 1
ATOM 726 O O . GLY A 1 95 ? 13.397 9.190 -36.246 1.00 80.12 95 GLY A O 1
ATOM 727 N N . LEU A 1 96 ? 12.979 9.967 -34.171 1.00 89.56 96 LEU A N 1
ATOM 728 C CA . LEU A 1 96 ? 11.571 10.297 -34.412 1.00 89.56 96 LEU A CA 1
ATOM 729 C C . LEU A 1 96 ? 11.430 11.699 -35.016 1.00 89.56 96 LEU A C 1
ATOM 731 O O . LEU A 1 96 ? 12.332 12.527 -34.911 1.00 89.56 96 LEU A O 1
ATOM 735 N N . ASP A 1 97 ? 10.276 11.982 -35.617 1.00 91.06 97 ASP A N 1
ATOM 736 C CA . ASP A 1 97 ? 9.971 13.298 -36.185 1.00 91.06 97 ASP A CA 1
ATOM 737 C C . ASP A 1 97 ? 9.312 14.234 -35.156 1.00 91.06 97 ASP A C 1
ATOM 739 O O . ASP A 1 97 ? 9.528 15.448 -35.189 1.00 91.06 97 ASP A O 1
ATOM 743 N N . ALA A 1 98 ? 8.508 13.686 -34.234 1.00 95.38 98 ALA A N 1
ATOM 744 C CA . ALA A 1 98 ? 7.810 14.482 -33.228 1.00 95.38 98 ALA A CA 1
ATOM 745 C C . ALA A 1 98 ? 7.475 13.737 -31.927 1.00 95.38 98 ALA A C 1
ATOM 747 O O . ALA A 1 98 ? 7.379 12.509 -31.869 1.00 95.38 98 ALA A O 1
ATOM 748 N N . VAL A 1 99 ? 7.204 14.523 -30.886 1.00 98.00 99 VAL A N 1
ATOM 749 C CA . VAL A 1 99 ? 6.618 14.090 -29.616 1.00 98.00 99 VAL A CA 1
ATOM 750 C C . VAL A 1 99 ? 5.245 14.722 -29.455 1.00 98.00 99 VAL A C 1
ATOM 752 O O . VAL A 1 99 ? 5.088 15.938 -29.571 1.00 98.00 99 VAL A O 1
ATOM 755 N N . VAL A 1 100 ? 4.253 13.891 -29.145 1.00 98.38 100 VAL A N 1
ATOM 756 C CA . VAL A 1 100 ? 2.885 14.329 -28.887 1.00 98.38 100 VAL A CA 1
ATOM 757 C C . VAL A 1 100 ? 2.473 13.945 -27.472 1.00 98.38 100 VAL A C 1
ATOM 759 O O . VAL A 1 100 ? 2.568 12.785 -27.075 1.00 98.38 100 VAL A O 1
ATOM 762 N N . VAL A 1 101 ? 1.986 14.918 -26.710 1.00 98.50 101 VAL A N 1
ATOM 763 C CA . VAL A 1 101 ? 1.392 14.723 -25.386 1.00 98.50 101 VAL A CA 1
ATOM 764 C C . VAL A 1 101 ? -0.113 14.925 -25.490 1.00 98.50 101 VAL A C 1
ATOM 766 O O . VAL A 1 101 ? -0.578 15.984 -25.904 1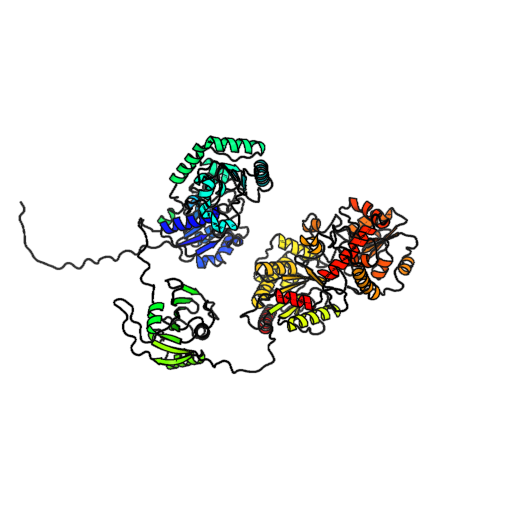.00 98.50 101 VAL A O 1
ATOM 769 N N . ASN A 1 102 ? -0.884 13.933 -25.057 1.00 98.00 102 ASN A N 1
ATOM 770 C CA . ASN A 1 102 ? -2.312 14.090 -24.807 1.00 98.00 102 ASN A CA 1
ATOM 771 C C . ASN A 1 102 ? -2.516 14.783 -23.448 1.00 98.00 102 ASN A C 1
ATOM 773 O O . ASN A 1 102 ? -2.203 14.209 -22.414 1.00 98.00 102 ASN A O 1
ATOM 777 N N . GLY A 1 103 ? -3.011 16.018 -23.407 1.00 95.12 103 GLY A N 1
ATOM 778 C CA . GLY A 1 103 ? -3.185 16.759 -22.153 1.00 95.12 103 GLY A CA 1
ATOM 779 C C . GLY A 1 103 ? -4.398 16.321 -21.326 1.00 95.12 103 GLY A C 1
ATOM 780 O O . GLY A 1 103 ? -4.366 16.425 -20.099 1.00 95.12 103 GLY A O 1
ATOM 781 N N . GLU A 1 104 ? -5.461 15.843 -21.986 1.00 93.00 104 GLU A N 1
ATOM 782 C CA . GLU A 1 104 ? -6.769 15.499 -21.408 1.00 93.00 104 GLU A CA 1
ATOM 783 C C . GLU A 1 104 ? -7.145 16.370 -20.194 1.00 93.00 104 GLU A C 1
ATOM 785 O O . GLU A 1 104 ? -7.419 17.558 -20.327 1.00 93.00 104 GLU A O 1
ATOM 790 N N . GLY A 1 105 ? -7.264 15.787 -19.001 1.00 89.50 105 GLY A N 1
ATOM 791 C CA . GLY A 1 105 ? -7.605 16.476 -17.759 1.00 89.50 105 GLY A CA 1
ATOM 792 C C . GLY A 1 105 ? -6.444 16.494 -16.775 1.00 89.50 105 GLY A C 1
ATOM 793 O O . GLY A 1 105 ? -6.705 16.603 -15.584 1.00 89.50 105 GLY A O 1
ATOM 794 N N . THR A 1 106 ? -5.211 16.321 -17.255 1.00 91.31 106 THR A N 1
ATOM 795 C CA . THR A 1 106 ? -4.036 16.022 -16.425 1.00 91.31 106 THR A CA 1
ATOM 796 C C . THR A 1 106 ? -3.254 17.276 -16.025 1.00 91.31 106 THR A C 1
ATOM 798 O O . THR A 1 106 ? -2.630 17.295 -14.967 1.00 91.31 106 THR A O 1
ATOM 801 N N . ILE A 1 107 ? -3.289 18.338 -16.839 1.00 93.12 107 ILE A N 1
ATOM 802 C CA . ILE A 1 107 ? -2.434 19.522 -16.665 1.00 93.12 107 ILE A CA 1
ATOM 803 C C . ILE A 1 107 ? -3.206 20.646 -15.961 1.00 93.12 107 ILE A C 1
ATOM 805 O O . ILE A 1 107 ? -3.801 21.518 -16.596 1.00 93.12 107 ILE A O 1
ATOM 809 N N . HIS A 1 108 ? -3.226 20.630 -14.627 1.00 93.88 108 HIS A N 1
ATOM 810 C CA . HIS A 1 108 ? -3.868 21.689 -13.846 1.00 93.88 108 HIS A CA 1
ATOM 811 C C . HIS A 1 108 ? -3.303 21.840 -12.429 1.00 93.88 108 HIS A C 1
ATOM 813 O O . HIS A 1 108 ? -2.938 20.845 -11.815 1.00 93.88 108 HIS A O 1
ATOM 819 N N . HIS A 1 109 ? -3.342 23.038 -11.841 1.00 89.94 109 HIS A N 1
ATOM 820 C CA . HIS A 1 109 ? -3.000 23.306 -10.435 1.00 89.94 109 HIS A CA 1
ATOM 821 C C . HIS A 1 109 ? -1.647 22.693 -10.009 1.00 89.94 109 HIS A C 1
ATOM 823 O O . HIS A 1 109 ? -1.534 22.112 -8.931 1.00 89.94 109 HIS A O 1
ATOM 829 N N . GLY A 1 110 ? -0.636 22.753 -10.882 1.00 85.00 110 GLY A N 1
ATOM 830 C CA . GLY A 1 110 ? 0.675 22.132 -10.653 1.00 85.00 110 GLY A CA 1
ATOM 831 C C . GLY A 1 110 ? 0.755 20.613 -10.888 1.00 85.00 110 GLY A C 1
ATOM 832 O O . GLY A 1 110 ? 1.780 20.013 -10.576 1.00 85.00 110 GLY A O 1
ATOM 833 N N . HIS A 1 111 ? -0.280 19.979 -11.447 1.00 90.12 111 HIS A N 1
ATOM 834 C CA . HIS A 1 111 ? -0.252 18.593 -11.932 1.00 90.12 111 HIS A CA 1
ATOM 835 C C . HIS A 1 111 ? 0.114 18.513 -13.427 1.00 90.12 111 HIS A C 1
ATOM 837 O O . HIS A 1 111 ? -0.018 19.491 -14.165 1.00 90.12 111 HIS A O 1
ATOM 843 N N . GLY A 1 112 ? 0.581 17.340 -13.876 1.00 91.81 112 GLY A N 1
ATOM 844 C CA . GLY A 1 112 ? 0.968 17.087 -15.272 1.00 91.81 112 GLY A CA 1
ATOM 845 C C . GLY A 1 112 ? 2.282 17.752 -15.699 1.00 91.81 112 GLY A C 1
ATOM 846 O O . GLY A 1 112 ? 2.548 17.889 -16.893 1.00 91.81 112 GLY A O 1
ATOM 847 N N . LEU A 1 113 ? 3.102 18.190 -14.739 1.00 95.69 113 LEU A N 1
ATOM 848 C CA . LEU A 1 113 ? 4.382 18.862 -14.994 1.00 95.69 113 LEU A CA 1
ATOM 849 C C . LEU A 1 113 ? 5.447 17.912 -15.562 1.00 95.69 113 LEU A C 1
ATOM 851 O O . LEU A 1 113 ? 6.363 18.347 -16.256 1.00 95.69 113 LEU A O 1
ATOM 855 N N . ASP A 1 114 ? 5.310 16.611 -15.330 1.00 95.50 114 ASP A N 1
ATOM 856 C CA . ASP A 1 114 ? 6.102 15.561 -15.968 1.00 95.50 114 ASP A CA 1
ATOM 857 C C . ASP A 1 114 ? 5.866 15.510 -17.486 1.00 95.50 114 ASP A C 1
ATOM 859 O O . ASP A 1 114 ? 6.815 15.398 -18.261 1.00 95.50 114 ASP A O 1
ATOM 863 N N . LEU A 1 115 ? 4.620 15.700 -17.929 1.00 97.56 115 LEU A N 1
ATOM 864 C CA . LEU A 1 115 ? 4.275 15.769 -19.351 1.00 97.56 115 LEU A CA 1
ATOM 865 C C . LEU A 1 115 ? 4.839 17.032 -20.012 1.00 97.56 115 LEU A C 1
ATOM 867 O O . LEU A 1 115 ? 5.360 16.975 -21.126 1.00 97.56 115 LEU A O 1
ATOM 871 N N . LEU A 1 116 ? 4.798 18.166 -19.306 1.00 97.38 116 LEU A N 1
ATOM 872 C CA . LEU A 1 116 ? 5.432 19.404 -19.769 1.00 97.38 116 LEU A CA 1
ATOM 873 C C . LEU A 1 116 ? 6.966 19.288 -19.779 1.00 97.38 116 LEU A C 1
ATOM 875 O O . LEU A 1 116 ? 7.616 19.828 -20.671 1.00 97.38 116 LEU A O 1
ATOM 879 N N . THR A 1 117 ? 7.544 18.516 -18.853 1.00 97.31 117 THR A N 1
ATOM 880 C CA . THR A 1 117 ? 8.977 18.179 -18.844 1.00 97.31 117 THR A CA 1
ATOM 881 C C . THR A 1 117 ? 9.368 17.360 -20.070 1.00 97.31 117 THR A C 1
ATOM 883 O O . THR A 1 117 ? 10.404 17.635 -20.669 1.00 97.31 117 THR A O 1
ATOM 886 N N . ILE A 1 118 ? 8.544 16.391 -20.484 1.00 98.19 118 ILE A N 1
ATOM 887 C CA . ILE A 1 118 ? 8.781 15.605 -21.705 1.00 98.19 118 ILE A CA 1
ATOM 888 C C . ILE A 1 118 ? 8.811 16.512 -22.937 1.00 98.19 118 ILE A C 1
ATOM 890 O O . ILE A 1 118 ? 9.729 16.397 -23.746 1.00 98.19 118 ILE A O 1
ATOM 894 N N . LEU A 1 119 ? 7.853 17.437 -23.063 1.00 98.19 119 LEU A N 1
ATOM 895 C CA . LEU A 1 119 ? 7.832 18.409 -24.164 1.00 98.19 119 LEU A CA 1
ATOM 896 C C . LEU A 1 119 ? 9.085 19.294 -24.141 1.00 98.19 119 LEU A C 1
ATOM 898 O O . LEU A 1 119 ? 9.749 19.450 -25.161 1.00 98.19 119 LEU A O 1
ATOM 902 N N . ALA A 1 120 ? 9.462 19.808 -22.970 1.00 96.50 120 ALA A N 1
ATOM 903 C CA . ALA A 1 120 ? 10.646 20.646 -22.820 1.00 96.50 120 ALA A CA 1
ATOM 904 C C . ALA A 1 120 ? 11.953 19.895 -23.153 1.00 96.50 120 ALA A C 1
ATOM 906 O O . ALA A 1 120 ? 12.836 20.437 -23.817 1.00 96.50 120 ALA A O 1
ATOM 907 N N . GLY A 1 121 ? 12.075 18.633 -22.734 1.00 95.94 121 GLY A N 1
ATOM 908 C CA . GLY A 1 121 ? 13.210 17.772 -23.063 1.00 95.94 121 GLY A CA 1
ATOM 909 C C . GLY A 1 121 ? 13.283 17.433 -24.553 1.00 95.94 121 GLY A C 1
ATOM 910 O O . GLY A 1 121 ? 14.351 17.526 -25.156 1.00 95.94 121 GLY A O 1
ATOM 911 N N . ALA A 1 122 ? 12.144 17.119 -25.175 1.00 96.19 122 ALA A N 1
ATOM 912 C CA . ALA A 1 122 ? 12.055 16.845 -26.608 1.00 96.19 122 ALA A CA 1
ATOM 913 C C . ALA A 1 122 ? 12.423 18.071 -27.466 1.00 96.19 122 ALA A C 1
ATOM 915 O O . ALA A 1 122 ? 13.142 17.924 -28.455 1.00 96.19 122 ALA A O 1
ATOM 916 N N . GLN A 1 123 ? 12.033 19.282 -27.047 1.00 94.44 123 GLN A N 1
ATOM 917 C CA . GLN A 1 123 ? 12.467 20.532 -27.688 1.00 94.44 123 GLN A CA 1
ATOM 918 C C . GLN A 1 123 ? 13.995 20.686 -27.664 1.00 94.44 123 GLN A C 1
ATOM 920 O O . GLN A 1 123 ? 14.591 21.060 -28.672 1.00 94.44 123 GLN A O 1
ATOM 925 N N . GLN A 1 124 ? 14.661 20.337 -26.554 1.00 93.50 124 GLN A N 1
ATOM 926 C CA . GLN A 1 124 ? 16.131 20.376 -26.471 1.00 93.50 124 GLN A CA 1
ATOM 927 C C . GLN A 1 124 ? 16.818 19.353 -27.382 1.00 93.50 124 GLN A C 1
ATOM 929 O O . GLN A 1 124 ? 17.970 19.548 -27.764 1.00 93.50 124 GLN A O 1
ATOM 934 N N . MET A 1 125 ? 16.116 18.280 -27.744 1.00 91.81 125 MET A N 1
ATOM 935 C CA . MET A 1 125 ? 16.580 17.295 -28.721 1.00 91.81 125 MET A CA 1
ATOM 936 C C . MET A 1 125 ? 16.309 17.717 -30.175 1.00 91.81 125 MET A C 1
ATOM 938 O O . MET A 1 125 ? 16.679 16.987 -31.092 1.00 91.81 125 MET A O 1
ATOM 942 N N . GLY A 1 126 ? 15.670 18.870 -30.400 1.00 89.19 126 GLY A N 1
ATOM 943 C CA . GLY A 1 126 ? 15.310 19.361 -31.732 1.00 89.19 126 GLY A CA 1
ATOM 944 C C . GLY A 1 126 ? 14.104 18.655 -32.358 1.00 89.19 126 GLY A C 1
ATOM 945 O O . GLY A 1 126 ? 13.912 18.750 -33.568 1.00 89.19 126 GLY A O 1
ATOM 946 N N . LEU A 1 127 ? 13.303 17.940 -31.561 1.00 92.56 127 LEU A N 1
ATOM 947 C CA . LEU A 1 127 ? 12.075 17.293 -32.024 1.00 92.56 127 LEU A CA 1
ATOM 948 C C . LEU A 1 127 ? 10.924 18.295 -32.075 1.00 92.56 127 LEU A C 1
ATOM 950 O O . LEU A 1 127 ? 10.836 19.195 -31.236 1.00 92.56 127 LEU A O 1
ATOM 954 N N . ARG A 1 128 ? 9.992 18.086 -33.010 1.00 95.31 128 ARG A N 1
ATOM 955 C CA . ARG A 1 128 ? 8.726 18.826 -33.013 1.00 95.31 128 ARG A CA 1
ATOM 956 C C . ARG A 1 128 ? 7.868 18.396 -31.826 1.00 95.31 128 ARG A C 1
ATOM 958 O O . ARG A 1 128 ? 7.841 17.214 -31.476 1.00 95.31 128 ARG A O 1
ATOM 965 N N . THR A 1 129 ? 7.160 19.329 -31.203 1.00 97.75 129 THR A N 1
ATOM 966 C CA . THR A 1 129 ? 6.436 19.084 -29.947 1.00 97.75 129 THR A CA 1
ATOM 967 C C . THR A 1 129 ? 5.001 19.581 -29.990 1.00 97.75 129 THR A C 1
ATOM 969 O O . THR A 1 129 ? 4.733 20.733 -30.314 1.00 97.75 129 THR A O 1
ATOM 972 N N . PHE A 1 130 ? 4.068 18.696 -29.635 1.00 98.12 130 PHE A N 1
ATOM 973 C CA . PHE A 1 130 ? 2.631 18.937 -29.738 1.00 98.12 130 PHE A CA 1
ATOM 974 C C . PHE A 1 130 ? 1.944 18.614 -28.412 1.00 98.12 130 PHE A C 1
ATOM 976 O O . PHE A 1 130 ? 2.121 17.520 -27.870 1.00 98.12 130 PHE A O 1
ATOM 983 N N . LEU A 1 131 ? 1.118 19.533 -27.915 1.00 98.38 131 LEU A N 1
ATOM 984 C CA . LEU A 1 131 ? 0.212 19.279 -26.793 1.00 98.38 131 LEU A CA 1
ATOM 985 C C . LEU A 1 131 ? -1.223 19.282 -27.314 1.00 98.38 131 LEU A C 1
ATOM 987 O O . LEU A 1 131 ? -1.714 20.306 -27.780 1.00 98.38 131 LEU A O 1
ATOM 991 N N . VAL A 1 132 ? -1.906 18.144 -27.239 1.00 98.12 132 VAL A N 1
ATOM 992 C CA . VAL A 1 132 ? -3.240 17.988 -27.825 1.00 98.12 132 VAL A CA 1
ATOM 993 C C . VAL A 1 132 ? -4.311 17.695 -26.786 1.00 98.12 132 VAL A C 1
ATOM 995 O O . VAL A 1 132 ? -4.025 17.095 -25.752 1.00 98.12 132 VAL A O 1
ATOM 998 N N . ASN A 1 133 ? -5.562 18.061 -27.081 1.00 97.69 133 ASN A N 1
ATOM 999 C CA . ASN A 1 133 ? -6.739 17.682 -26.290 1.00 97.69 133 ASN A CA 1
ATOM 1000 C C . ASN A 1 133 ? -6.651 18.098 -24.804 1.00 97.69 133 ASN A C 1
ATOM 1002 O O . ASN A 1 133 ? -7.100 17.370 -23.921 1.00 97.69 133 ASN A O 1
ATOM 1006 N N . ALA A 1 134 ? -6.032 19.242 -24.503 1.00 97.12 134 ALA A N 1
ATOM 1007 C CA . ALA A 1 134 ? -5.684 19.615 -23.136 1.00 97.12 134 ALA A CA 1
ATOM 1008 C C . ALA A 1 134 ? -6.766 20.442 -22.421 1.00 97.12 134 ALA A C 1
ATOM 1010 O O . ALA A 1 134 ? -7.405 21.323 -22.995 1.00 97.12 134 ALA A O 1
ATOM 1011 N N . VAL A 1 135 ? -6.909 20.208 -21.120 1.00 96.00 135 VAL A N 1
ATOM 1012 C CA . VAL A 1 135 ? -7.336 21.217 -20.143 1.00 96.00 135 VAL A CA 1
ATOM 1013 C C . VAL A 1 135 ? -6.063 21.827 -19.575 1.00 96.00 135 VAL A C 1
ATOM 1015 O O . VAL A 1 135 ? -5.134 21.086 -19.256 1.00 96.00 135 VAL A O 1
ATOM 1018 N N . PHE A 1 136 ? -6.017 23.151 -19.445 1.00 94.75 136 PHE A N 1
ATOM 1019 C CA . PHE A 1 136 ? -4.852 23.848 -18.907 1.00 94.75 136 PHE A CA 1
ATOM 1020 C C . PHE A 1 136 ? -5.275 24.919 -17.905 1.00 94.75 136 PHE A C 1
ATOM 1022 O O . PHE A 1 136 ? -5.974 25.862 -18.267 1.00 94.75 136 PHE A O 1
ATOM 1029 N N . GLN A 1 137 ? -4.836 24.792 -16.651 1.00 91.44 137 GLN A N 1
ATOM 1030 C CA . GLN A 1 137 ? -5.220 25.694 -15.560 1.00 91.44 137 GLN A CA 1
ATOM 1031 C C . GLN A 1 137 ? -4.093 25.807 -14.525 1.00 91.44 137 GLN A C 1
ATOM 1033 O O . GLN A 1 137 ? -3.744 24.803 -13.927 1.00 91.44 137 GLN A O 1
ATOM 1038 N N . GLN A 1 138 ? -3.568 27.002 -14.235 1.00 87.12 138 GLN A N 1
ATOM 1039 C CA . GLN A 1 138 ? -2.609 27.226 -13.130 1.00 87.12 138 GLN A CA 1
ATOM 1040 C C . GLN A 1 138 ? -1.361 26.313 -13.175 1.00 87.12 138 GLN A C 1
ATOM 1042 O O . GLN A 1 138 ? -1.042 25.618 -12.208 1.00 87.12 138 GLN A O 1
ATOM 1047 N N . CYS A 1 139 ? -0.687 26.279 -14.332 1.00 85.50 139 CYS A N 1
ATOM 1048 C CA . CYS A 1 139 ? 0.568 25.547 -14.562 1.00 85.50 139 CYS A CA 1
ATOM 1049 C C . CYS A 1 139 ? 1.623 26.433 -15.264 1.00 85.50 139 CYS A C 1
ATOM 1051 O O . CYS A 1 139 ? 2.243 26.037 -16.250 1.00 85.50 139 CYS A O 1
ATOM 1053 N N . GLU A 1 140 ? 1.837 27.655 -14.776 1.00 86.50 140 GLU A N 1
ATOM 1054 C CA . GLU A 1 140 ? 2.672 28.689 -15.411 1.00 86.50 140 GLU A CA 1
ATOM 1055 C C . GLU A 1 140 ? 4.192 28.415 -15.363 1.00 86.50 140 GLU A C 1
ATOM 1057 O O . GLU A 1 140 ? 4.982 29.171 -15.921 1.00 86.50 140 GLU A O 1
ATOM 1062 N N . LEU A 1 141 ? 4.640 27.323 -14.740 1.00 85.12 141 LEU A N 1
ATOM 1063 C CA . LEU A 1 141 ? 6.069 26.988 -14.637 1.00 85.12 141 LEU A CA 1
ATOM 1064 C C . LEU A 1 141 ? 6.736 26.671 -15.990 1.00 85.12 141 LEU A C 1
ATOM 1066 O O . LEU A 1 141 ? 7.957 26.721 -16.093 1.00 85.12 141 LEU A O 1
ATOM 1070 N N . PHE A 1 142 ? 5.948 26.361 -17.022 1.00 90.38 142 PHE A N 1
ATOM 1071 C CA . PHE A 1 142 ? 6.426 25.908 -18.335 1.00 90.38 142 PHE A CA 1
ATOM 1072 C C . PHE A 1 142 ? 6.017 26.844 -19.481 1.00 90.38 142 PHE A C 1
ATOM 1074 O O . PHE A 1 142 ? 5.930 26.411 -20.628 1.00 90.38 142 PHE A O 1
ATOM 1081 N N . LEU A 1 143 ? 5.753 28.128 -19.206 1.00 91.12 143 LEU A N 1
ATOM 1082 C CA . LEU A 1 143 ? 5.300 29.070 -20.242 1.00 91.12 143 LEU A CA 1
ATOM 1083 C C . LEU A 1 143 ? 6.239 29.121 -21.451 1.00 91.12 143 LEU A C 1
ATOM 1085 O O . LEU A 1 143 ? 5.758 29.164 -22.578 1.00 91.12 143 LEU A O 1
ATOM 1089 N N . ASP A 1 144 ? 7.554 29.068 -21.237 1.00 90.06 144 ASP A N 1
ATOM 1090 C CA . ASP A 1 144 ? 8.513 29.078 -22.342 1.00 90.06 144 ASP A CA 1
ATOM 1091 C C . ASP A 1 144 ? 8.401 27.822 -23.203 1.00 90.06 144 ASP A C 1
ATOM 1093 O O . ASP A 1 144 ? 8.328 27.938 -24.421 1.00 90.06 144 ASP A O 1
ATOM 1097 N N . THR A 1 145 ? 8.282 26.638 -22.603 1.00 93.81 145 THR A N 1
ATOM 1098 C CA . THR A 1 145 ? 8.019 25.397 -23.347 1.00 93.81 145 THR A CA 1
ATOM 1099 C C . THR A 1 145 ? 6.739 25.506 -24.171 1.00 93.81 145 THR A C 1
ATOM 1101 O O . THR A 1 145 ? 6.743 25.159 -25.349 1.00 93.81 145 THR A O 1
ATOM 1104 N N . LEU A 1 146 ? 5.664 26.040 -23.581 1.00 95.56 146 LEU A N 1
ATOM 1105 C CA . LEU A 1 146 ? 4.368 26.191 -24.249 1.00 95.56 146 LEU A CA 1
ATOM 1106 C C . LEU A 1 146 ? 4.414 27.177 -25.425 1.00 95.56 146 LEU A C 1
ATOM 1108 O O . LEU A 1 146 ? 3.765 26.931 -26.436 1.00 95.56 146 LEU A O 1
ATOM 1112 N N . ARG A 1 147 ? 5.192 28.267 -25.327 1.00 94.44 147 ARG A N 1
ATOM 1113 C CA . ARG A 1 147 ? 5.379 29.240 -26.426 1.00 94.44 147 ARG A CA 1
ATOM 1114 C C . ARG A 1 147 ? 6.069 28.644 -27.648 1.00 94.44 147 ARG A C 1
ATOM 1116 O O . ARG A 1 147 ? 5.869 29.154 -28.745 1.00 94.44 147 ARG A O 1
ATOM 1123 N N . HIS A 1 148 ? 6.885 27.614 -27.445 1.00 94.12 148 HIS A N 1
ATOM 1124 C CA . HIS A 1 148 ? 7.688 26.981 -28.491 1.00 94.12 148 HIS A CA 1
ATOM 1125 C C . HIS A 1 148 ? 7.105 25.646 -28.974 1.00 94.12 148 HIS A C 1
ATOM 1127 O O . HIS A 1 148 ? 7.779 24.920 -29.701 1.00 94.12 148 HIS A O 1
ATOM 1133 N N . LEU A 1 149 ? 5.877 25.298 -28.575 1.00 96.44 149 LEU A N 1
ATOM 1134 C CA . LEU A 1 149 ? 5.180 24.152 -29.156 1.00 96.44 149 LEU A CA 1
ATOM 1135 C C . LEU A 1 149 ? 4.850 24.415 -30.629 1.00 96.44 149 LEU A C 1
ATOM 1137 O O . LEU A 1 149 ? 4.493 25.528 -31.011 1.00 96.44 149 LEU A O 1
ATOM 1141 N N . ASP A 1 150 ? 4.914 23.360 -31.436 1.00 95.75 150 ASP A N 1
ATOM 1142 C CA . ASP A 1 150 ? 4.507 23.389 -32.840 1.00 95.75 150 ASP A CA 1
ATOM 1143 C C . ASP A 1 150 ? 2.986 23.510 -32.998 1.00 95.75 150 ASP A C 1
ATOM 1145 O O . ASP A 1 150 ? 2.510 24.128 -33.948 1.00 95.75 150 ASP A O 1
ATOM 1149 N N . ASP A 1 151 ? 2.223 22.918 -32.076 1.00 97.00 151 ASP A N 1
ATOM 1150 C CA . ASP A 1 151 ? 0.792 23.171 -31.902 1.00 97.00 151 ASP A CA 1
ATOM 1151 C C . ASP A 1 151 ? 0.369 22.871 -30.458 1.00 97.00 151 ASP A C 1
ATOM 1153 O O . ASP A 1 151 ? 0.903 21.974 -29.791 1.00 97.00 151 ASP A O 1
ATOM 1157 N N . LEU A 1 152 ? -0.637 23.610 -29.995 1.00 97.81 152 LEU A N 1
ATOM 1158 C CA . LEU A 1 152 ? -1.286 23.419 -28.704 1.00 97.81 152 LEU A CA 1
ATOM 1159 C C . LEU A 1 152 ? -2.799 23.468 -28.923 1.00 97.81 152 LEU A C 1
ATOM 1161 O O . LEU A 1 152 ? -3.339 24.515 -29.286 1.00 97.81 152 LEU A O 1
ATOM 1165 N N . THR A 1 153 ? -3.500 22.362 -28.668 1.00 98.12 153 THR A N 1
ATOM 1166 C CA . THR A 1 153 ? -4.969 22.339 -28.674 1.00 98.12 153 THR A CA 1
ATOM 1167 C C . THR A 1 153 ? -5.536 22.171 -27.269 1.00 98.12 153 THR A C 1
ATOM 1169 O O . THR A 1 153 ? -5.168 21.255 -26.528 1.00 98.12 153 THR A O 1
ATOM 1172 N N . VAL A 1 154 ? -6.463 23.059 -26.908 1.00 98.00 154 VAL A N 1
ATOM 1173 C CA . VAL A 1 154 ? -7.274 22.948 -25.690 1.00 98.00 154 VAL A CA 1
ATOM 1174 C C . VAL A 1 154 ? -8.716 22.623 -26.032 1.00 98.00 154 VAL A C 1
ATOM 1176 O O . VAL A 1 154 ? -9.208 23.022 -27.087 1.00 98.00 154 VAL A O 1
ATOM 1179 N N . ARG A 1 155 ? -9.391 21.915 -25.123 1.00 96.25 155 ARG A N 1
ATOM 1180 C CA . ARG A 1 155 ? -10.732 21.352 -25.353 1.00 96.25 155 ARG A CA 1
ATOM 1181 C C . ARG A 1 155 ? -11.893 22.094 -24.698 1.00 96.25 155 ARG A C 1
ATOM 1183 O O . ARG A 1 155 ? -13.019 21.604 -24.718 1.00 96.25 155 ARG A O 1
ATOM 1190 N N . ASP A 1 156 ? -11.623 23.254 -24.108 1.00 96.25 156 ASP A N 1
ATOM 1191 C CA . ASP A 1 156 ? -12.620 24.068 -23.417 1.00 96.25 156 ASP A CA 1
ATOM 1192 C C . ASP A 1 156 ? -12.296 25.573 -23.501 1.00 96.25 156 ASP A C 1
ATOM 1194 O O . ASP A 1 156 ? -11.127 25.974 -23.577 1.00 96.25 156 ASP A O 1
ATOM 1198 N N . ALA A 1 157 ? -13.333 26.421 -23.487 1.00 96.75 157 ALA A N 1
ATOM 1199 C CA . ALA A 1 157 ? -13.178 27.869 -23.651 1.00 96.75 157 ALA A CA 1
ATOM 1200 C C . ALA A 1 157 ? -12.406 28.541 -22.511 1.00 96.75 157 ALA A C 1
ATOM 1202 O O . ALA A 1 157 ? -11.743 29.553 -22.739 1.00 96.75 157 ALA A O 1
ATOM 1203 N N . ARG A 1 158 ? -12.453 27.999 -21.290 1.00 97.25 158 ARG A N 1
ATOM 1204 C CA . ARG A 1 158 ? -11.796 28.617 -20.131 1.00 97.25 158 ARG A CA 1
ATOM 1205 C C . ARG A 1 158 ? -10.290 28.403 -20.163 1.00 97.25 158 ARG A C 1
ATOM 1207 O O . ARG A 1 158 ? -9.551 29.359 -19.938 1.00 97.25 158 ARG A O 1
ATOM 1214 N N . SER A 1 159 ? -9.837 27.210 -20.543 1.00 97.19 159 SER A N 1
ATOM 1215 C CA . SER A 1 159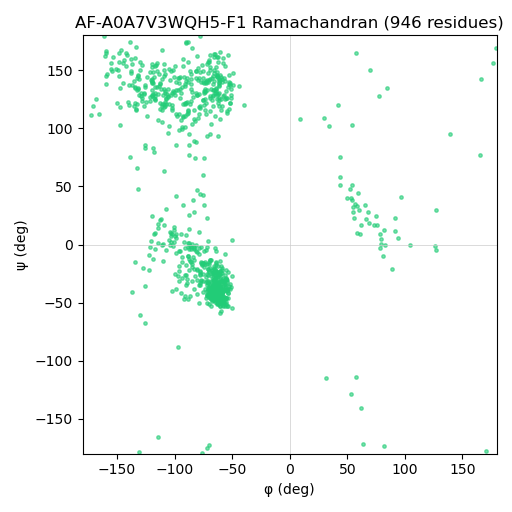 ? -8.430 26.939 -20.850 1.00 97.19 159 SER A CA 1
ATOM 1216 C C . SER A 1 159 ? -7.938 27.827 -21.999 1.00 97.19 159 SER A C 1
ATOM 1218 O O . SER A 1 159 ? -6.860 28.409 -21.898 1.00 97.19 159 SER A O 1
ATOM 1220 N N . SER A 1 160 ? -8.748 28.013 -23.051 1.00 97.75 160 SER A N 1
ATOM 1221 C CA . SER A 1 160 ? -8.407 28.905 -24.171 1.00 97.75 160 SER A CA 1
ATOM 1222 C C . SER A 1 160 ? -8.273 30.369 -23.735 1.00 97.75 160 SER A C 1
ATOM 1224 O O . SER A 1 160 ? -7.241 31.002 -23.957 1.00 97.75 160 SER A O 1
ATOM 1226 N N . ALA A 1 161 ? -9.266 30.903 -23.022 1.00 97.44 161 ALA A N 1
ATOM 1227 C CA . ALA A 1 161 ? -9.228 32.267 -22.503 1.00 97.44 161 ALA A CA 1
ATOM 1228 C C . ALA A 1 161 ? -8.047 32.488 -21.546 1.00 97.44 161 ALA A C 1
ATOM 1230 O O . ALA A 1 161 ? -7.432 33.556 -21.539 1.00 97.44 161 ALA A O 1
ATOM 1231 N N . TYR A 1 162 ? -7.717 31.481 -20.739 1.00 96.44 162 TYR A N 1
ATOM 1232 C CA . TYR A 1 162 ? -6.593 31.533 -19.817 1.00 96.44 162 TYR A CA 1
ATOM 1233 C C . TYR A 1 162 ? -5.240 31.539 -20.549 1.00 96.44 162 TYR A C 1
ATOM 1235 O O . TYR A 1 162 ? -4.417 32.412 -20.278 1.00 96.44 162 TYR A O 1
ATOM 1243 N N . LEU A 1 163 ? -5.031 30.665 -21.540 1.00 96.12 163 LEU A N 1
ATOM 1244 C CA . LEU A 1 163 ? -3.819 30.672 -22.371 1.00 96.12 163 LEU A CA 1
ATOM 1245 C C . LEU A 1 163 ? -3.682 31.954 -23.206 1.00 96.12 163 LEU A C 1
ATOM 1247 O O . LEU A 1 163 ? -2.576 32.480 -23.339 1.00 96.12 163 LEU A O 1
ATOM 1251 N N . ALA A 1 164 ? -4.793 32.507 -23.704 1.00 96.69 164 ALA A N 1
ATOM 1252 C CA . ALA A 1 164 ? -4.798 33.779 -24.426 1.00 96.69 164 ALA A CA 1
ATOM 1253 C C . ALA A 1 164 ? -4.281 34.933 -23.550 1.00 96.69 164 ALA A C 1
ATOM 1255 O O . ALA A 1 164 ? -3.469 35.737 -24.004 1.00 96.69 164 ALA A O 1
ATOM 1256 N N . ARG A 1 165 ? -4.683 34.984 -22.270 1.00 96.38 165 ARG A N 1
ATOM 1257 C CA . ARG A 1 165 ? -4.181 35.980 -21.301 1.00 96.38 165 ARG A CA 1
ATOM 1258 C C . ARG A 1 165 ? -2.684 35.841 -21.025 1.00 96.38 165 ARG A C 1
ATOM 1260 O O . ARG A 1 165 ? -2.037 36.833 -20.710 1.00 96.38 165 ARG A O 1
ATOM 1267 N N . LEU A 1 166 ? -2.146 34.630 -21.144 1.00 93.56 166 LEU A N 1
ATOM 1268 C CA . LEU A 1 166 ? -0.721 34.335 -20.968 1.00 93.56 166 LEU A CA 1
ATOM 1269 C C . LEU A 1 166 ? 0.100 34.552 -22.254 1.00 93.56 166 LEU A C 1
ATOM 1271 O O . LEU A 1 166 ? 1.323 34.385 -22.237 1.00 93.56 166 LEU A O 1
ATOM 1275 N N . GLY A 1 167 ? -0.554 34.928 -23.360 1.00 94.88 167 GLY A N 1
ATOM 1276 C CA . GLY A 1 167 ? 0.085 35.132 -24.658 1.00 94.88 167 GLY A CA 1
ATOM 1277 C C . GLY A 1 167 ? 0.605 33.839 -25.290 1.00 94.88 167 GLY A C 1
ATOM 1278 O O . GLY A 1 167 ? 1.595 33.879 -26.015 1.00 94.88 167 GLY A O 1
ATOM 1279 N N . ILE A 1 168 ? -0.012 32.692 -24.985 1.00 96.88 168 ILE A N 1
ATOM 1280 C CA . ILE A 1 168 ? 0.380 31.388 -25.532 1.00 96.88 168 ILE A CA 1
ATOM 1281 C C . ILE A 1 168 ? -0.445 31.095 -26.795 1.00 96.88 168 ILE A C 1
ATOM 1283 O O . ILE A 1 168 ? -1.676 31.036 -26.697 1.00 96.88 168 ILE A O 1
ATOM 1287 N N . PRO A 1 169 ? 0.186 30.891 -27.969 1.00 94.88 169 PRO A N 1
ATOM 1288 C CA . PRO A 1 169 ? -0.513 30.456 -29.175 1.00 94.88 169 PRO A CA 1
ATOM 1289 C C . PRO A 1 169 ? -1.170 29.091 -28.963 1.00 94.88 169 PRO A C 1
ATOM 1291 O O . PRO A 1 169 ? -0.539 28.160 -28.470 1.00 94.88 169 PRO A O 1
ATOM 1294 N N . HIS A 1 170 ? -2.448 28.975 -29.309 1.00 97.81 170 HIS A N 1
ATOM 1295 C CA . HIS A 1 170 ? -3.199 27.730 -29.186 1.00 97.81 170 HIS A CA 1
ATOM 1296 C C . HIS A 1 170 ? -4.435 27.749 -30.087 1.00 97.81 170 HIS A C 1
ATOM 1298 O O . HIS A 1 170 ? -4.865 28.805 -30.558 1.00 97.81 170 HIS A O 1
ATOM 1304 N N . ARG A 1 171 ? -5.045 26.578 -30.277 1.00 97.38 171 ARG A N 1
ATOM 1305 C CA . ARG A 1 171 ? -6.349 26.414 -30.924 1.00 97.38 171 ARG A CA 1
ATOM 1306 C C . ARG A 1 171 ? -7.346 25.801 -29.951 1.00 97.38 171 ARG A C 1
ATOM 1308 O O . ARG A 1 171 ? -7.002 24.942 -29.140 1.00 97.38 171 ARG A O 1
ATOM 1315 N N . LEU A 1 172 ? -8.595 26.228 -30.057 1.00 97.25 172 LEU A N 1
ATOM 1316 C CA . LEU A 1 172 ? -9.714 25.579 -29.386 1.00 97.25 172 LEU A CA 1
ATOM 1317 C C . LEU A 1 172 ? -10.246 24.475 -30.307 1.00 97.25 172 LEU A C 1
ATOM 1319 O O . LEU A 1 172 ? -10.733 24.765 -31.398 1.00 97.25 172 LEU A O 1
ATOM 1323 N N . VAL A 1 173 ? -10.122 23.218 -29.885 1.00 97.38 173 VAL A N 1
ATOM 1324 C CA . VAL A 1 173 ? -10.582 22.034 -30.628 1.00 97.38 173 VAL A CA 1
ATOM 1325 C C . VAL A 1 173 ? -11.363 21.153 -29.667 1.00 97.38 173 VAL A C 1
ATOM 1327 O O . VAL A 1 173 ? -10.904 20.927 -28.554 1.00 97.38 173 VAL A O 1
ATOM 1330 N N . PHE A 1 174 ? -12.531 20.652 -30.070 1.00 97.19 174 PHE A N 1
ATOM 1331 C CA . PHE A 1 174 ? -13.341 19.797 -29.199 1.00 97.19 174 PHE A CA 1
ATOM 1332 C C . PHE A 1 174 ? -12.592 18.543 -28.735 1.00 97.19 174 PHE A C 1
ATOM 1334 O O . PHE A 1 174 ? -11.608 18.105 -29.332 1.00 97.19 174 PHE A O 1
ATOM 1341 N N . ASP A 1 175 ? -13.099 17.965 -27.649 1.00 97.75 175 ASP A N 1
ATOM 1342 C CA . ASP A 1 175 ? -12.548 16.760 -27.050 1.00 97.75 175 ASP A CA 1
ATOM 1343 C C . ASP A 1 175 ? -12.361 15.638 -28.082 1.00 97.75 175 ASP A C 1
ATOM 1345 O O . ASP A 1 175 ? -13.261 15.326 -28.864 1.00 97.75 175 ASP A O 1
ATOM 1349 N N . SER A 1 176 ? -11.195 14.995 -28.061 1.00 97.94 176 SER A N 1
ATOM 1350 C CA . SER A 1 176 ? -10.860 13.954 -29.036 1.00 97.94 176 SER A CA 1
ATOM 1351 C C . SER A 1 176 ? -11.815 12.759 -29.012 1.00 97.94 176 SER A C 1
ATOM 1353 O O . SER A 1 176 ? -11.946 12.094 -30.035 1.00 97.94 176 SER A O 1
ATOM 1355 N N . SER A 1 177 ? -12.527 12.501 -27.909 1.00 96.88 177 SER A N 1
ATOM 1356 C CA . SER A 1 177 ? -13.530 11.427 -27.823 1.00 96.88 177 SER A CA 1
ATOM 1357 C C . SER A 1 177 ? -14.619 11.498 -28.903 1.00 96.88 177 SER A C 1
ATOM 1359 O O . SER A 1 177 ? -15.187 10.462 -29.244 1.00 96.88 177 SER A O 1
ATOM 1361 N N . LEU A 1 178 ? -14.862 12.664 -29.516 1.00 97.12 178 LEU A N 1
ATOM 1362 C CA . LEU A 1 178 ? -15.803 12.819 -30.634 1.00 97.12 178 LEU A CA 1
ATOM 1363 C C . LEU A 1 178 ? -15.424 11.994 -31.877 1.00 97.12 178 LEU A C 1
ATOM 1365 O O . LEU A 1 178 ? -16.304 11.646 -32.665 1.00 97.12 178 LEU A O 1
ATOM 1369 N N . GLU A 1 179 ? -14.140 11.674 -32.062 1.00 96.88 179 GLU A N 1
ATOM 1370 C CA . GLU A 1 179 ? -13.633 10.887 -33.195 1.00 96.88 179 GLU A CA 1
ATOM 1371 C C . GLU A 1 179 ? -13.566 9.375 -32.931 1.00 96.88 179 GLU A C 1
ATOM 1373 O O . GLU A 1 179 ? -13.132 8.612 -33.801 1.00 96.88 179 GLU A O 1
ATOM 1378 N N . ALA A 1 180 ? -14.003 8.924 -31.754 1.00 96.00 180 ALA A N 1
ATOM 1379 C CA . ALA A 1 180 ? -13.971 7.515 -31.390 1.00 96.00 180 ALA A CA 1
ATOM 1380 C C . ALA A 1 180 ? -14.969 6.680 -32.211 1.00 96.00 180 ALA A C 1
ATOM 1382 O O . ALA A 1 180 ? -16.016 7.156 -32.662 1.00 96.00 180 ALA A O 1
ATOM 1383 N N . GLY A 1 181 ? -14.651 5.398 -32.385 1.00 93.69 181 GLY A N 1
ATOM 1384 C CA . GLY A 1 181 ? -15.546 4.416 -32.990 1.00 93.69 181 GLY A CA 1
ATOM 1385 C C . GLY A 1 181 ? -16.558 3.885 -31.980 1.00 93.69 181 GLY A C 1
ATOM 1386 O O . GLY A 1 181 ? -16.286 2.872 -31.334 1.00 93.69 181 GLY A O 1
ATOM 1387 N N . PHE A 1 182 ? -17.697 4.566 -31.859 1.00 95.31 182 PHE A N 1
ATOM 1388 C CA . PHE A 1 182 ? -18.849 4.090 -31.092 1.00 95.31 182 PHE A CA 1
ATOM 1389 C C . PHE A 1 182 ? -19.740 3.173 -31.935 1.00 95.31 182 PHE A C 1
ATOM 1391 O O . PHE A 1 182 ? -19.962 3.425 -33.122 1.00 95.31 182 PHE A O 1
ATOM 1398 N N . ASP A 1 183 ? -20.270 2.138 -31.294 1.00 93.88 183 ASP A N 1
ATOM 1399 C CA . ASP A 1 183 ? -21.228 1.214 -31.882 1.00 93.88 183 ASP A CA 1
ATOM 1400 C C . ASP A 1 183 ? -22.640 1.809 -31.843 1.00 93.88 183 ASP A C 1
ATOM 1402 O O . ASP A 1 183 ? -22.994 2.595 -30.964 1.00 93.88 183 ASP A O 1
ATOM 1406 N N . SER A 1 184 ? -23.460 1.445 -32.828 1.00 92.12 184 SER A N 1
ATOM 1407 C CA . SER A 1 184 ? -24.817 1.988 -32.987 1.00 92.12 184 SER A CA 1
ATOM 1408 C C . SER A 1 184 ? -25.887 1.237 -32.194 1.00 92.12 184 SER A C 1
ATOM 1410 O O . SER A 1 184 ? -27.002 1.736 -32.058 1.00 92.12 184 SER A O 1
ATOM 1412 N N . GLN A 1 185 ? -25.567 0.042 -31.694 1.00 92.69 185 GLN A N 1
ATOM 1413 C CA . GLN A 1 185 ? -26.504 -0.810 -30.966 1.00 92.69 185 GLN A CA 1
ATOM 1414 C C . GLN A 1 185 ? -26.351 -0.593 -29.457 1.00 92.69 185 GLN A C 1
ATOM 1416 O O . GLN A 1 185 ? -25.228 -0.732 -28.966 1.00 92.69 185 GLN A O 1
ATOM 1421 N N . PRO A 1 186 ? -27.429 -0.273 -28.719 1.00 92.81 186 PRO A N 1
ATOM 1422 C CA . PRO A 1 186 ? -27.381 -0.226 -27.265 1.00 92.81 186 PRO A CA 1
ATOM 1423 C C . PRO A 1 186 ? -27.272 -1.644 -26.683 1.00 92.81 186 PRO A C 1
ATOM 1425 O O . PRO A 1 186 ? -27.811 -2.603 -27.238 1.00 92.81 186 PRO A O 1
ATOM 1428 N N . VAL A 1 187 ? -26.589 -1.765 -25.549 1.00 94.31 187 VAL A N 1
ATOM 1429 C CA . VAL A 1 187 ? -26.452 -3.001 -24.756 1.00 94.31 187 VAL A CA 1
ATOM 1430 C C . VAL A 1 187 ? -27.037 -2.853 -23.351 1.00 94.31 187 VAL A C 1
ATOM 1432 O O . VAL A 1 187 ? -27.257 -3.856 -22.673 1.00 94.31 187 VAL A O 1
ATOM 1435 N N . HIS A 1 188 ? -27.344 -1.623 -22.931 1.00 92.50 188 HIS A N 1
ATOM 1436 C CA . HIS A 1 188 ? -28.059 -1.329 -21.695 1.00 92.50 188 HIS A CA 1
ATOM 1437 C C . HIS A 1 188 ? -29.463 -0.785 -21.979 1.00 92.50 188 HIS A C 1
ATOM 1439 O O . HIS A 1 188 ? -29.671 0.021 -22.885 1.00 92.50 188 HIS A O 1
ATOM 1445 N N . ASP A 1 189 ? -30.433 -1.186 -21.155 1.00 90.06 189 ASP A N 1
ATOM 1446 C CA . ASP A 1 189 ? -31.788 -0.639 -21.212 1.00 90.06 189 ASP A CA 1
ATOM 1447 C C . ASP A 1 189 ? -31.904 0.626 -20.351 1.00 90.06 189 ASP A C 1
ATOM 1449 O O . ASP A 1 189 ? -32.121 0.570 -19.137 1.00 90.06 189 ASP A O 1
ATOM 1453 N N . PHE A 1 190 ? -31.737 1.784 -20.993 1.00 95.75 190 PHE A N 1
ATOM 1454 C CA . PHE A 1 190 ? -31.948 3.095 -20.372 1.00 95.75 190 PHE A CA 1
ATOM 1455 C C . PHE A 1 190 ? -33.281 3.743 -20.767 1.00 95.75 190 PHE A C 1
ATOM 1457 O O . PHE A 1 190 ? -33.507 4.904 -20.416 1.00 95.75 190 PHE A O 1
ATOM 1464 N N . ALA A 1 191 ? -34.176 3.019 -21.450 1.00 92.75 191 ALA A N 1
ATOM 1465 C CA . ALA A 1 191 ? -35.430 3.573 -21.950 1.00 92.75 191 ALA A CA 1
ATOM 1466 C C . ALA A 1 191 ? -36.248 4.223 -20.821 1.00 92.75 191 ALA A C 1
ATOM 1468 O O . ALA A 1 191 ? -36.500 3.625 -19.775 1.00 92.75 191 ALA A O 1
ATOM 1469 N N . ASP A 1 192 ? -36.621 5.489 -21.021 1.00 88.50 192 ASP A N 1
ATOM 1470 C CA . ASP A 1 192 ? -37.371 6.320 -20.068 1.00 88.50 192 ASP A CA 1
ATOM 1471 C C . ASP A 1 192 ? -36.718 6.534 -18.679 1.00 88.50 192 ASP A C 1
ATOM 1473 O O . ASP A 1 192 ? -37.331 7.133 -17.787 1.00 88.50 192 ASP A O 1
ATOM 1477 N N . ARG A 1 193 ? -35.450 6.135 -18.487 1.00 96.31 193 ARG A N 1
ATOM 1478 C CA . ARG A 1 193 ? -34.705 6.291 -17.223 1.00 96.31 193 ARG A CA 1
ATOM 1479 C C . ARG A 1 193 ? -33.884 7.577 -17.167 1.00 96.31 193 ARG A C 1
ATOM 1481 O O . ARG A 1 193 ? -33.426 8.097 -18.186 1.00 96.31 193 ARG A O 1
ATOM 1488 N N . VAL A 1 194 ? -33.644 8.063 -15.950 1.00 97.88 194 VAL A N 1
ATOM 1489 C CA . VAL A 1 194 ? -32.628 9.088 -15.669 1.00 97.88 194 VAL A CA 1
ATOM 1490 C C . VAL A 1 194 ? -31.297 8.395 -15.393 1.00 97.88 194 VAL A C 1
ATOM 1492 O O . VAL A 1 194 ? -31.151 7.699 -14.391 1.00 97.88 194 VAL A O 1
ATOM 1495 N N . VAL A 1 195 ? -30.316 8.580 -16.267 1.00 98.38 195 VAL A N 1
ATOM 1496 C CA . VAL A 1 195 ? -28.979 8.012 -16.083 1.00 98.38 195 VAL A CA 1
ATOM 1497 C C . VAL A 1 195 ? -28.149 8.957 -15.224 1.00 98.38 195 VAL A C 1
ATOM 1499 O O . VAL A 1 195 ? -27.967 10.124 -15.563 1.00 98.38 195 VAL A O 1
ATOM 1502 N N . ILE A 1 196 ? -27.632 8.449 -14.113 1.00 98.12 196 ILE A N 1
ATOM 1503 C CA . ILE A 1 196 ? -26.737 9.169 -13.210 1.00 98.12 196 ILE A CA 1
ATOM 1504 C C . ILE A 1 196 ? -25.352 8.553 -13.343 1.00 98.12 196 ILE A C 1
ATOM 1506 O O . ILE A 1 196 ? -25.182 7.359 -13.091 1.00 98.12 196 ILE A O 1
ATOM 1510 N N . THR A 1 197 ? -24.365 9.355 -13.734 1.00 97.31 197 THR A N 1
ATOM 1511 C CA . THR A 1 197 ? -22.972 8.896 -13.757 1.00 97.31 197 THR A CA 1
ATOM 1512 C C . THR A 1 197 ? -22.279 9.161 -12.427 1.00 97.31 197 THR A C 1
ATOM 1514 O O . THR A 1 197 ? -22.799 9.845 -11.548 1.00 97.31 197 THR A O 1
ATOM 1517 N N . ASP A 1 198 ? -21.053 8.673 -12.309 1.00 94.00 198 ASP A N 1
ATOM 1518 C CA . ASP A 1 198 ? -20.138 9.023 -11.231 1.00 94.00 198 ASP A CA 1
ATOM 1519 C C . ASP A 1 198 ? -19.603 10.470 -11.367 1.00 94.00 198 ASP A C 1
ATOM 1521 O O . ASP A 1 198 ? -20.021 11.248 -12.235 1.00 94.00 198 ASP A O 1
ATOM 1525 N N . TRP A 1 199 ? -18.674 10.838 -10.483 1.00 95.44 199 TRP A N 1
ATOM 1526 C CA . TRP A 1 199 ? -18.094 12.176 -10.322 1.00 95.44 199 TRP A CA 1
ATOM 1527 C C . TRP A 1 199 ? -16.599 12.085 -10.000 1.00 95.44 199 TRP A C 1
ATOM 1529 O O . TRP A 1 199 ? -16.094 11.037 -9.608 1.00 95.44 199 TRP A O 1
ATOM 1539 N N . HIS A 1 200 ? -15.872 13.198 -10.125 1.00 93.62 200 HIS A N 1
ATOM 1540 C CA . HIS A 1 200 ? -14.460 13.223 -9.738 1.00 93.62 200 HIS A CA 1
ATOM 1541 C C . HIS A 1 200 ? -14.295 13.053 -8.210 1.00 93.62 200 HIS A C 1
ATOM 1543 O O . HIS A 1 200 ? -14.929 13.813 -7.476 1.00 93.62 200 HIS A O 1
ATOM 1549 N N . PRO A 1 201 ? -13.401 12.182 -7.693 1.00 90.88 201 PRO A N 1
ATOM 1550 C CA . PRO A 1 201 ? -13.286 11.890 -6.253 1.00 90.88 201 PRO A CA 1
ATOM 1551 C C . PRO A 1 201 ? -13.118 13.116 -5.342 1.00 90.88 201 PRO A C 1
ATOM 1553 O O . PRO A 1 201 ? -13.702 13.179 -4.264 1.00 90.88 201 PRO A O 1
ATOM 1556 N N . ALA A 1 202 ? -12.392 14.140 -5.803 1.00 90.94 202 ALA A N 1
ATOM 1557 C CA . ALA A 1 202 ? -12.235 15.414 -5.086 1.00 90.94 202 ALA A CA 1
ATOM 1558 C C . ALA A 1 202 ? -13.555 16.180 -4.826 1.00 90.94 202 ALA A C 1
ATOM 1560 O O . ALA A 1 202 ? -13.571 17.110 -4.028 1.00 90.94 202 ALA A O 1
ATOM 1561 N N . ARG A 1 203 ? -14.651 15.804 -5.497 1.00 93.06 203 ARG A N 1
ATOM 1562 C CA . ARG A 1 203 ? -15.999 16.380 -5.366 1.00 93.06 203 ARG A CA 1
ATOM 1563 C C . ARG A 1 203 ? -16.996 15.399 -4.729 1.00 93.06 203 ARG A C 1
ATOM 1565 O O . ARG A 1 203 ? -18.204 15.506 -4.919 1.00 93.06 203 ARG A O 1
ATOM 1572 N N . ALA A 1 204 ? -16.512 14.396 -3.988 1.00 91.94 204 ALA A N 1
ATOM 1573 C CA . ALA A 1 204 ? -17.389 13.424 -3.330 1.00 91.94 204 ALA A CA 1
ATOM 1574 C C . ALA A 1 204 ? -18.266 14.056 -2.237 1.00 91.94 204 ALA A C 1
ATOM 1576 O O . ALA A 1 204 ? -19.438 13.709 -2.118 1.00 91.94 204 ALA A O 1
ATOM 1577 N N . GLY A 1 205 ? -17.719 15.012 -1.478 1.00 88.62 205 GLY A N 1
ATOM 1578 C CA . GLY A 1 205 ? -18.424 15.664 -0.370 1.00 88.62 205 GLY A CA 1
ATOM 1579 C C . GLY A 1 205 ? -19.564 16.600 -0.787 1.00 88.62 205 GLY A C 1
ATOM 1580 O O . GLY A 1 205 ? -20.402 16.932 0.048 1.00 88.62 205 GLY A O 1
ATOM 1581 N N . ASP A 1 206 ? -19.625 17.014 -2.052 1.00 91.44 206 ASP A N 1
ATOM 1582 C CA . ASP A 1 206 ? -20.646 17.928 -2.563 1.00 91.44 206 ASP A CA 1
ATOM 1583 C C . ASP A 1 206 ? -21.388 17.352 -3.779 1.00 91.44 206 ASP A C 1
ATOM 1585 O O . ASP A 1 206 ? -22.558 16.992 -3.661 1.00 91.44 206 ASP A O 1
ATOM 1589 N N . VAL A 1 207 ? -20.721 17.192 -4.924 1.00 93.56 207 VAL A N 1
ATOM 1590 C CA . VAL A 1 207 ? -21.323 16.669 -6.164 1.00 93.56 207 VAL A CA 1
ATOM 1591 C C . VAL A 1 207 ? -21.756 15.216 -5.988 1.00 93.56 207 VAL A C 1
ATOM 1593 O O . VAL A 1 207 ? -22.852 14.853 -6.408 1.00 93.56 207 VAL A O 1
ATOM 1596 N N . GLY A 1 208 ? -20.929 14.400 -5.330 1.00 94.06 208 GLY A N 1
ATOM 1597 C CA . GLY A 1 208 ? -21.255 13.002 -5.048 1.00 94.06 208 GLY A CA 1
ATOM 1598 C C . GLY A 1 208 ? -22.492 12.847 -4.173 1.00 94.06 208 GLY A C 1
ATOM 1599 O O . GLY A 1 208 ? -23.441 12.165 -4.553 1.00 94.06 208 GLY A O 1
ATOM 1600 N N . ASN A 1 209 ? -22.528 13.563 -3.048 1.00 92.44 209 ASN A N 1
ATOM 1601 C CA . ASN A 1 209 ? -23.696 13.599 -2.165 1.00 92.44 209 ASN A CA 1
ATOM 1602 C C . ASN A 1 209 ? -24.969 14.049 -2.897 1.00 92.44 209 ASN A C 1
ATOM 1604 O O . ASN A 1 209 ? -26.044 13.495 -2.671 1.00 92.44 209 ASN A O 1
ATOM 1608 N N . LEU A 1 210 ? -24.853 15.029 -3.794 1.00 91.62 210 LEU A N 1
ATOM 1609 C CA . LEU A 1 210 ? -25.979 15.529 -4.571 1.00 91.62 210 LEU A CA 1
ATOM 1610 C C . LEU A 1 210 ? -26.511 14.491 -5.576 1.00 91.62 210 LEU A C 1
ATOM 1612 O O . LEU A 1 210 ? -27.724 14.297 -5.673 1.00 91.62 210 LEU A O 1
ATOM 1616 N N . LEU A 1 211 ? -25.624 13.808 -6.302 1.00 94.44 211 LEU A N 1
ATOM 1617 C CA . LEU A 1 211 ? -26.002 12.759 -7.253 1.00 94.44 211 LEU A CA 1
ATOM 1618 C C . LEU A 1 211 ? -26.608 11.540 -6.554 1.00 94.44 211 LEU A C 1
ATOM 1620 O O . LEU A 1 211 ? -27.591 10.986 -7.044 1.00 94.44 211 LEU A O 1
ATOM 1624 N N . GLU A 1 212 ? -26.084 11.160 -5.390 1.00 94.12 212 GLU A N 1
ATOM 1625 C CA . GLU A 1 212 ? -26.656 10.082 -4.578 1.00 94.12 212 GLU A CA 1
ATOM 1626 C C . GLU A 1 212 ? -28.034 10.449 -4.021 1.00 94.12 212 GLU A C 1
ATOM 1628 O O . GLU A 1 212 ? -28.959 9.638 -4.082 1.00 94.12 212 GLU A O 1
ATOM 1633 N N . ALA A 1 213 ? -28.222 11.686 -3.555 1.00 91.12 213 ALA A N 1
ATOM 1634 C CA . ALA A 1 213 ? -29.531 12.171 -3.121 1.00 91.12 213 ALA A CA 1
ATOM 1635 C C . ALA A 1 213 ? -30.549 12.187 -4.277 1.00 91.12 213 ALA A C 1
ATOM 1637 O O . ALA A 1 213 ? -31.700 11.772 -4.105 1.00 91.12 213 ALA A O 1
ATOM 1638 N N . LEU A 1 214 ? -30.126 12.603 -5.477 1.00 91.94 214 LEU A N 1
ATOM 1639 C CA . LEU A 1 214 ? -30.966 12.535 -6.671 1.00 91.94 214 LEU A CA 1
ATOM 1640 C C . LEU A 1 214 ? -31.321 11.081 -7.006 1.00 91.94 214 LEU A C 1
ATOM 1642 O O . LEU A 1 214 ? -32.494 10.772 -7.208 1.00 91.94 214 LEU A O 1
ATOM 1646 N N . ARG A 1 215 ? -30.340 10.173 -6.997 1.00 94.19 215 ARG A N 1
ATOM 1647 C CA . ARG A 1 215 ? -30.560 8.743 -7.247 1.00 94.19 215 ARG A CA 1
ATOM 1648 C C . ARG A 1 215 ? -31.565 8.149 -6.264 1.00 94.19 215 ARG A C 1
ATOM 1650 O O . ARG A 1 215 ? -32.502 7.476 -6.684 1.00 94.19 215 ARG A O 1
ATOM 1657 N N . ALA A 1 216 ? -31.401 8.437 -4.975 1.00 91.62 216 ALA A N 1
ATOM 1658 C CA . ALA A 1 216 ? -32.298 7.966 -3.929 1.00 91.62 216 ALA A CA 1
ATOM 1659 C C . ALA A 1 216 ? -33.729 8.498 -4.105 1.00 91.62 216 ALA A C 1
ATOM 1661 O O . ALA A 1 216 ? -34.683 7.742 -3.938 1.00 91.62 216 ALA A O 1
ATOM 1662 N N . SER A 1 217 ? -33.890 9.771 -4.483 1.00 91.12 217 SER A N 1
ATOM 1663 C CA . SER A 1 217 ? -35.219 10.373 -4.675 1.00 91.12 217 SER A CA 1
ATOM 1664 C C . SER A 1 217 ? -35.955 9.855 -5.916 1.00 91.12 217 SER A C 1
ATOM 1666 O O . SER A 1 217 ? -37.176 9.720 -5.888 1.00 91.12 217 SER A O 1
ATOM 1668 N N . LEU A 1 218 ? -35.230 9.521 -6.988 1.00 90.38 218 LEU A N 1
ATOM 1669 C CA . LEU A 1 218 ? -35.800 8.955 -8.215 1.00 90.38 218 LEU A CA 1
ATOM 1670 C C . LEU A 1 218 ? -36.070 7.445 -8.117 1.00 90.38 218 LEU A C 1
ATOM 1672 O O . LEU A 1 218 ? -36.876 6.914 -8.888 1.00 90.38 218 LEU A O 1
ATOM 1676 N N . GLY A 1 219 ? -35.410 6.748 -7.185 1.00 91.94 219 GLY A N 1
ATOM 1677 C CA . GLY A 1 219 ? -35.592 5.319 -6.944 1.00 91.94 219 GLY A CA 1
ATOM 1678 C C . GLY A 1 219 ? -35.421 4.495 -8.230 1.00 91.94 219 GLY A C 1
ATOM 1679 O O . GLY A 1 219 ? -34.442 4.692 -8.951 1.00 91.94 219 GLY A O 1
ATOM 1680 N N . PRO A 1 220 ? -36.374 3.608 -8.582 1.00 89.38 220 PRO A N 1
ATOM 1681 C CA . PRO A 1 220 ? -36.304 2.817 -9.812 1.00 89.38 220 PRO A CA 1
ATOM 1682 C C . PRO A 1 220 ? -36.236 3.657 -11.095 1.00 89.38 220 PRO A C 1
ATOM 1684 O O . PRO A 1 220 ? -35.804 3.158 -12.127 1.00 89.38 220 PRO A O 1
ATOM 1687 N N . GLY A 1 221 ? -36.677 4.919 -11.074 1.00 91.88 221 GLY A N 1
ATOM 1688 C CA . GLY A 1 221 ? -36.620 5.817 -12.230 1.00 91.88 221 GLY A CA 1
ATOM 1689 C C . GLY A 1 221 ? -35.201 6.231 -12.634 1.00 91.88 221 GLY A C 1
ATOM 1690 O O . GLY A 1 221 ? -35.026 6.757 -13.734 1.00 91.88 221 GLY A O 1
ATOM 1691 N N . ALA A 1 222 ? -34.200 5.984 -11.782 1.00 95.12 222 ALA A N 1
ATOM 1692 C CA . ALA A 1 222 ? -32.800 6.268 -12.061 1.00 95.12 222 ALA A CA 1
ATOM 1693 C C . ALA A 1 222 ? -31.978 4.995 -12.302 1.00 95.12 222 ALA A C 1
ATOM 1695 O O . ALA A 1 222 ? -32.194 3.962 -11.671 1.00 95.12 222 ALA A O 1
ATOM 1696 N N . VAL A 1 223 ? -30.981 5.099 -13.180 1.00 96.44 223 VAL A N 1
ATOM 1697 C CA . VAL A 1 223 ? -29.959 4.072 -13.404 1.00 96.44 223 VAL A CA 1
ATOM 1698 C C . VAL A 1 223 ? -28.597 4.673 -13.102 1.00 96.44 223 VAL A C 1
ATOM 1700 O O . VAL A 1 223 ? -28.260 5.740 -13.608 1.00 96.44 223 VAL A O 1
ATOM 1703 N N . TYR A 1 224 ? -27.814 3.993 -12.268 1.00 96.62 224 TYR A N 1
ATOM 1704 C CA . TYR A 1 224 ? -26.443 4.401 -11.991 1.00 96.62 224 TYR A CA 1
ATOM 1705 C C . TYR A 1 224 ? -25.495 3.768 -13.010 1.00 96.62 224 TYR A C 1
ATOM 1707 O O . TYR A 1 224 ? -25.359 2.546 -13.053 1.00 96.62 224 TYR A O 1
ATOM 1715 N N . TYR A 1 225 ? -24.852 4.603 -13.822 1.00 96.19 225 TYR A N 1
ATOM 1716 C CA . TYR A 1 225 ? -23.921 4.196 -14.870 1.00 96.19 225 TYR A CA 1
ATOM 1717 C C . TYR A 1 225 ? -22.579 4.918 -14.673 1.00 96.19 225 TYR A C 1
ATOM 1719 O O . TYR A 1 225 ? -22.350 5.981 -15.262 1.00 96.19 225 TYR A O 1
ATOM 1727 N N . PRO A 1 226 ? -21.695 4.399 -13.801 1.00 96.25 226 PRO A N 1
ATOM 1728 C CA . PRO A 1 226 ? -20.385 4.998 -13.587 1.00 96.25 226 PRO A CA 1
ATOM 1729 C C . PRO A 1 226 ? -19.545 4.887 -14.864 1.00 96.25 226 PRO A C 1
ATOM 1731 O O . PRO A 1 226 ? -19.475 3.824 -15.491 1.00 96.25 226 PRO A O 1
ATOM 1734 N N . LEU A 1 227 ? -18.910 5.994 -15.251 1.00 95.44 227 LEU A N 1
ATOM 1735 C CA . LEU A 1 227 ? -17.996 6.039 -16.390 1.00 95.44 227 LEU A CA 1
ATOM 1736 C C . LEU A 1 227 ? -16.627 5.463 -16.043 1.00 95.44 227 LEU A C 1
ATOM 1738 O O . LEU A 1 227 ? -15.921 5.047 -16.958 1.00 95.44 227 LEU A O 1
ATOM 1742 N N . GLU A 1 228 ? -16.258 5.453 -14.761 1.00 93.19 228 GLU A N 1
ATOM 1743 C CA . GLU A 1 228 ? -15.053 4.821 -14.228 1.00 93.19 228 GLU A CA 1
ATOM 1744 C C . GLU A 1 228 ? -15.420 3.530 -13.478 1.00 93.19 228 GLU A C 1
ATOM 1746 O O . GLU A 1 228 ? -15.818 3.568 -12.316 1.00 93.19 228 GLU A O 1
ATOM 1751 N N . ASP A 1 229 ? -15.330 2.390 -14.166 1.00 89.69 229 ASP A N 1
ATOM 1752 C CA . ASP A 1 229 ? -15.631 1.054 -13.635 1.00 89.69 229 ASP A CA 1
ATOM 1753 C C . ASP A 1 229 ? -14.942 -0.022 -14.510 1.00 89.69 229 ASP A C 1
ATOM 1755 O O . ASP A 1 229 ? -14.958 0.101 -15.740 1.00 89.69 229 ASP A O 1
ATOM 1759 N N . PRO A 1 230 ? -14.330 -1.083 -13.940 1.00 85.88 230 PRO A N 1
ATOM 1760 C CA . PRO A 1 230 ? -13.705 -2.164 -14.711 1.00 85.88 230 PRO A CA 1
ATOM 1761 C C . PRO A 1 230 ? -14.604 -2.797 -15.783 1.00 85.88 230 PRO A C 1
ATOM 1763 O O . PRO A 1 230 ? -14.106 -3.157 -16.853 1.00 85.88 230 PRO A O 1
ATOM 1766 N N . ALA A 1 231 ? -15.918 -2.887 -15.546 1.00 85.50 231 ALA A N 1
ATOM 1767 C CA . ALA A 1 231 ? -16.883 -3.414 -16.511 1.00 85.50 231 ALA A CA 1
ATOM 1768 C C . ALA A 1 231 ? -16.919 -2.592 -17.810 1.00 85.50 231 ALA A C 1
ATOM 1770 O O . ALA A 1 231 ? -17.165 -3.142 -18.886 1.00 85.50 231 ALA A O 1
ATOM 1771 N N . ARG A 1 232 ? -16.563 -1.299 -17.743 1.00 89.69 232 ARG A N 1
ATOM 1772 C CA . ARG A 1 232 ? -16.542 -0.400 -18.904 1.00 89.69 232 ARG A CA 1
ATOM 1773 C C . ARG A 1 232 ? -15.528 -0.797 -19.967 1.00 89.69 232 ARG A C 1
ATOM 1775 O O . ARG A 1 232 ? -15.645 -0.378 -21.115 1.00 89.69 232 ARG A O 1
ATOM 1782 N N . ALA A 1 233 ? -14.543 -1.634 -19.635 1.00 83.38 233 ALA A N 1
ATOM 1783 C CA . ALA A 1 233 ? -13.612 -2.164 -20.628 1.00 83.38 233 ALA A CA 1
ATOM 1784 C C . ALA A 1 233 ? -14.324 -2.954 -21.744 1.00 83.38 233 ALA A C 1
ATOM 1786 O O . ALA A 1 233 ? -13.854 -2.933 -22.881 1.00 83.38 233 ALA A O 1
ATOM 1787 N N . ALA A 1 234 ? -15.448 -3.608 -21.427 1.00 84.69 234 ALA A N 1
ATOM 1788 C CA . ALA A 1 234 ? -16.194 -4.443 -22.363 1.00 84.69 234 ALA A CA 1
ATOM 1789 C C . ALA A 1 234 ? -17.253 -3.673 -23.170 1.00 84.69 234 ALA A C 1
ATOM 1791 O O . ALA A 1 234 ? -17.527 -4.056 -24.302 1.00 84.69 234 ALA A O 1
ATOM 1792 N N . ASP A 1 235 ? -17.833 -2.603 -22.616 1.00 89.69 235 ASP A N 1
ATOM 1793 C CA . ASP A 1 235 ? -19.042 -1.973 -23.171 1.00 89.69 235 ASP A CA 1
ATOM 1794 C C . ASP A 1 235 ? -18.892 -0.487 -23.556 1.00 89.69 235 ASP A C 1
ATOM 1796 O O . ASP A 1 235 ? -19.823 0.090 -24.114 1.00 89.69 235 ASP A O 1
ATOM 1800 N N . TRP A 1 236 ? -17.727 0.147 -23.342 1.00 94.25 236 TRP A N 1
ATOM 1801 C CA . TRP A 1 236 ? -17.558 1.594 -23.570 1.00 94.25 236 TRP A CA 1
ATOM 1802 C C . TRP A 1 236 ? -17.939 2.063 -24.986 1.00 94.25 236 TRP A C 1
ATOM 1804 O O . TRP A 1 236 ? -18.372 3.207 -25.148 1.00 94.25 236 TRP A O 1
ATOM 1814 N N . ARG A 1 237 ? -17.797 1.203 -26.009 1.00 95.50 237 ARG A N 1
ATOM 1815 C CA . ARG A 1 237 ? -18.169 1.517 -27.400 1.00 95.50 237 ARG A CA 1
ATOM 1816 C C . ARG A 1 237 ? -19.674 1.718 -27.578 1.00 95.50 237 ARG A C 1
ATOM 1818 O O . ARG A 1 237 ? -20.069 2.440 -28.487 1.00 95.50 237 ARG A O 1
ATOM 1825 N N . HIS A 1 238 ? -20.500 1.153 -26.703 1.00 96.19 238 HIS A N 1
ATOM 1826 C CA . HIS A 1 238 ? -21.957 1.270 -26.755 1.00 96.19 238 HIS A CA 1
ATOM 1827 C C . HIS A 1 238 ? -22.489 2.494 -26.001 1.00 96.19 238 HIS A C 1
ATOM 1829 O O . HIS A 1 238 ? -23.648 2.860 -26.175 1.00 96.19 238 HIS A O 1
ATOM 1835 N N . ALA A 1 239 ? -21.645 3.190 -25.228 1.00 96.69 239 ALA A N 1
ATOM 1836 C CA . ALA A 1 239 ? -22.078 4.240 -24.305 1.00 96.69 239 ALA A CA 1
ATOM 1837 C C . ALA A 1 239 ? -22.915 5.354 -24.964 1.00 96.69 239 ALA A C 1
ATOM 1839 O O . ALA A 1 239 ? -23.870 5.833 -24.365 1.00 96.69 239 ALA A O 1
ATOM 1840 N N . VAL A 1 240 ? -22.598 5.771 -26.196 1.00 97.75 240 VAL A N 1
ATOM 1841 C CA . VAL A 1 240 ? -23.396 6.794 -26.902 1.00 97.75 240 VAL A CA 1
ATOM 1842 C C . VAL A 1 240 ? -24.779 6.257 -27.285 1.00 97.75 240 VAL A C 1
ATOM 1844 O O . VAL A 1 240 ? -25.770 6.960 -27.091 1.00 97.75 240 VAL A O 1
ATOM 1847 N N . ALA A 1 241 ? -24.860 5.024 -27.795 1.00 96.56 241 ALA A N 1
ATOM 1848 C CA . ALA A 1 241 ? -26.128 4.386 -28.147 1.00 96.56 241 ALA A CA 1
ATOM 1849 C C . ALA A 1 241 ? -26.993 4.126 -26.904 1.00 96.56 241 ALA A C 1
ATOM 1851 O O . ALA A 1 241 ? -28.190 4.411 -26.924 1.00 96.56 241 ALA A O 1
ATOM 1852 N N . ASP A 1 242 ? -26.375 3.680 -25.808 1.00 96.31 242 ASP A N 1
ATOM 1853 C CA . ASP A 1 242 ? -27.045 3.480 -24.523 1.00 96.31 242 ASP A CA 1
ATOM 1854 C C . ASP A 1 242 ? -27.634 4.798 -24.000 1.00 96.31 242 ASP A C 1
ATOM 1856 O O . ASP A 1 242 ? -28.831 4.894 -23.723 1.00 96.31 242 ASP A O 1
ATOM 1860 N N . LEU A 1 243 ? -26.821 5.859 -23.913 1.00 97.44 243 LEU A N 1
ATOM 1861 C CA . LEU A 1 243 ? -27.277 7.162 -23.415 1.00 97.44 243 LEU A CA 1
ATOM 1862 C C . LEU A 1 243 ? -28.330 7.807 -24.323 1.00 97.44 243 LEU A C 1
ATOM 1864 O O . LEU A 1 243 ? -29.180 8.544 -23.826 1.00 97.44 243 LEU A O 1
ATOM 1868 N N . GLN A 1 244 ? -28.320 7.529 -25.629 1.00 96.06 244 GLN A N 1
ATOM 1869 C CA . GLN A 1 244 ? -29.330 8.039 -26.560 1.00 96.06 244 GLN A CA 1
ATOM 1870 C C . GLN A 1 244 ? -30.742 7.529 -26.221 1.00 96.06 244 GLN A C 1
ATOM 1872 O O . GLN A 1 244 ? -31.718 8.242 -26.471 1.00 96.06 244 GLN A O 1
ATOM 1877 N N . ALA A 1 245 ? -30.861 6.337 -25.628 1.00 93.56 245 ALA A N 1
ATOM 1878 C CA . ALA A 1 245 ? -32.136 5.777 -25.181 1.00 93.56 245 ALA A CA 1
ATOM 1879 C C . ALA A 1 245 ? -32.653 6.402 -23.869 1.00 93.56 245 ALA A C 1
ATOM 1881 O O . ALA A 1 245 ? -33.829 6.245 -23.536 1.00 93.56 245 ALA A O 1
ATOM 1882 N N . ALA A 1 246 ? -31.810 7.128 -23.129 1.00 97.44 246 ALA A N 1
ATOM 1883 C CA . ALA A 1 246 ? -32.173 7.675 -21.830 1.00 97.44 246 ALA A CA 1
ATOM 1884 C C . ALA A 1 246 ? -33.164 8.852 -21.910 1.00 97.44 246 ALA A C 1
ATOM 1886 O O . ALA A 1 246 ? -33.248 9.621 -22.879 1.00 97.44 246 ALA A O 1
ATOM 1887 N N . ARG A 1 247 ? -33.917 9.049 -20.823 1.00 97.38 247 ARG A N 1
ATOM 1888 C CA . ARG A 1 247 ? -34.780 10.226 -20.654 1.00 97.38 247 ARG A CA 1
ATOM 1889 C C . ARG A 1 247 ? -33.957 11.489 -20.405 1.00 97.38 247 ARG A C 1
ATOM 1891 O O . ARG A 1 247 ? -34.286 12.547 -20.950 1.00 97.38 247 ARG A O 1
ATOM 1898 N N . LEU A 1 248 ? -32.933 11.368 -19.564 1.00 98.31 248 LEU A N 1
ATOM 1899 C CA . LEU A 1 248 ? -32.061 12.440 -19.089 1.00 98.31 248 LEU A CA 1
ATOM 1900 C C . LEU A 1 248 ? -30.743 11.832 -18.590 1.00 98.31 248 LEU A C 1
ATOM 1902 O O . LEU A 1 248 ? -30.764 10.755 -17.999 1.00 98.31 248 LEU A O 1
ATOM 1906 N N . VAL A 1 249 ? -29.630 12.546 -18.750 1.00 98.62 249 VAL A N 1
ATOM 1907 C CA . VAL A 1 249 ? -28.345 12.229 -18.108 1.00 98.62 249 VAL A CA 1
ATOM 1908 C C . VAL A 1 249 ? -27.996 13.293 -17.068 1.00 98.62 249 VAL A C 1
ATOM 1910 O O . VAL A 1 249 ? -28.072 14.485 -17.348 1.00 98.62 249 VAL A O 1
ATOM 1913 N N . VAL A 1 250 ? -27.571 12.893 -15.872 1.00 98.38 250 VAL A N 1
ATOM 1914 C CA . VAL A 1 250 ? -27.036 13.806 -14.851 1.00 98.38 250 VAL A CA 1
ATOM 1915 C C . VAL A 1 250 ? -25.621 13.370 -14.498 1.00 98.38 250 VAL A C 1
ATOM 1917 O O . VAL A 1 250 ? -25.390 12.215 -14.139 1.00 98.38 250 VAL A O 1
ATOM 1920 N N . THR A 1 251 ? -24.652 14.274 -14.644 1.00 97.69 251 THR A N 1
ATOM 1921 C CA . THR A 1 251 ? -23.233 13.901 -14.592 1.00 97.69 251 THR A CA 1
ATOM 1922 C C . THR A 1 251 ? -22.347 14.966 -13.952 1.00 97.69 251 THR A C 1
ATOM 1924 O O . THR A 1 251 ? -22.485 16.157 -14.224 1.00 97.69 251 THR A O 1
ATOM 1927 N N . GLY A 1 252 ? -21.395 14.518 -13.124 1.00 95.31 252 GLY A N 1
ATOM 1928 C CA . GLY A 1 252 ? -20.268 15.317 -12.619 1.00 95.31 252 GLY A CA 1
ATOM 1929 C C . GLY A 1 252 ? -18.950 15.048 -13.361 1.00 95.31 252 GLY A C 1
ATOM 1930 O O . GLY A 1 252 ? -17.867 15.366 -12.854 1.00 95.31 252 GLY A O 1
ATOM 1931 N N . ARG A 1 253 ? -19.009 14.402 -14.535 1.00 95.44 253 ARG A N 1
ATOM 1932 C CA . ARG A 1 253 ? -17.846 13.999 -15.338 1.00 95.44 253 ARG A CA 1
ATOM 1933 C C . ARG A 1 253 ? -17.851 14.709 -16.687 1.00 95.44 253 ARG A C 1
ATOM 1935 O O . ARG A 1 253 ? -18.844 14.708 -17.403 1.00 95.44 253 ARG A O 1
ATOM 1942 N N . HIS A 1 254 ? -16.681 15.216 -17.080 1.00 96.81 254 HIS A N 1
ATOM 1943 C CA . HIS A 1 254 ? -16.455 15.847 -18.388 1.00 96.81 254 HIS A CA 1
ATOM 1944 C C . HIS A 1 254 ? -16.878 14.950 -19.552 1.00 96.81 254 HIS A C 1
ATOM 1946 O O . HIS A 1 254 ? -17.711 15.330 -20.364 1.00 96.81 254 HIS A O 1
ATOM 1952 N N . HIS A 1 255 ? -16.384 13.713 -19.579 1.00 96.94 255 HIS A N 1
ATOM 1953 C CA . HIS A 1 255 ? -16.762 12.768 -20.624 1.00 96.94 255 HIS A CA 1
ATOM 1954 C C . HIS A 1 255 ? -18.234 12.338 -20.545 1.00 96.94 255 HIS A C 1
ATOM 1956 O O . HIS A 1 255 ? -18.786 11.946 -21.563 1.00 96.94 255 HIS A O 1
ATOM 1962 N N . GLY A 1 256 ? -18.893 12.451 -19.387 1.00 97.56 256 GLY A N 1
ATOM 1963 C CA . GLY A 1 256 ? -20.341 12.255 -19.298 1.00 97.56 256 GLY A CA 1
ATOM 1964 C C . GLY A 1 256 ? -21.097 13.318 -20.084 1.00 97.56 256 GLY A C 1
ATOM 1965 O O . GLY A 1 256 ? -22.011 12.987 -20.834 1.00 97.56 256 GLY A O 1
ATOM 1966 N N . VAL A 1 257 ? -20.652 14.576 -19.990 1.00 98.12 257 VAL A N 1
ATOM 1967 C CA . VAL A 1 257 ? -21.174 15.678 -20.809 1.00 98.12 257 VAL A CA 1
ATOM 1968 C C . VAL A 1 257 ? -20.889 15.438 -22.292 1.00 98.12 257 VAL A C 1
ATOM 1970 O O . VAL A 1 257 ? -21.811 15.542 -23.096 1.00 98.12 257 VAL A O 1
ATOM 1973 N N . CYS A 1 258 ? -19.659 15.057 -22.664 1.00 98.06 258 CYS A N 1
ATOM 1974 C CA . CYS A 1 258 ? -19.314 14.762 -24.062 1.00 98.06 258 CYS A CA 1
ATOM 1975 C C . CYS A 1 258 ? -20.204 13.656 -24.651 1.00 98.06 258 CYS A C 1
ATOM 1977 O O . CYS A 1 258 ? -20.801 13.843 -25.708 1.00 98.06 258 CYS A O 1
ATOM 1979 N N . LEU A 1 259 ? -20.334 12.523 -23.953 1.00 98.50 259 LEU A N 1
ATOM 1980 C CA . LEU A 1 259 ? -21.118 11.377 -24.419 1.00 98.50 259 LEU A CA 1
ATOM 1981 C C . LEU A 1 259 ? -22.613 11.709 -24.509 1.00 98.50 259 LEU A C 1
ATOM 1983 O O . LEU A 1 259 ? -23.253 11.361 -25.499 1.00 98.50 259 LEU A O 1
ATOM 1987 N N . ALA A 1 260 ? -23.166 12.425 -23.523 1.00 98.38 260 ALA A N 1
ATOM 1988 C CA . ALA A 1 260 ? -24.562 12.854 -23.552 1.00 98.38 260 ALA A CA 1
ATOM 1989 C C . ALA A 1 260 ? -24.838 13.841 -24.701 1.00 98.38 260 ALA A C 1
ATOM 1991 O O . ALA A 1 260 ? -25.826 13.701 -25.425 1.00 98.38 260 ALA A O 1
ATOM 1992 N N . ALA A 1 261 ? -23.930 14.793 -24.929 1.00 98.12 261 ALA A N 1
ATOM 1993 C CA . ALA A 1 261 ? -24.018 15.729 -26.045 1.00 98.12 261 ALA A CA 1
ATOM 1994 C C . ALA A 1 261 ? -23.934 15.013 -27.407 1.00 98.12 261 ALA A C 1
ATOM 1996 O O . ALA A 1 261 ? -24.714 15.317 -28.307 1.00 98.12 261 ALA A O 1
ATOM 1997 N N . MET A 1 262 ? -23.057 14.012 -27.552 1.00 98.12 262 MET A N 1
ATOM 1998 C CA . MET A 1 262 ? -22.970 13.173 -28.757 1.00 98.12 262 MET A CA 1
ATOM 1999 C C . MET A 1 262 ? -24.221 12.311 -28.979 1.00 98.12 262 MET A C 1
ATOM 2001 O O . MET A 1 262 ? -24.638 12.108 -30.121 1.00 98.12 262 MET A O 1
ATOM 2005 N N . ALA A 1 263 ? -24.831 11.817 -27.902 1.00 97.75 263 ALA A N 1
ATOM 2006 C CA . ALA A 1 263 ? -26.083 11.067 -27.948 1.00 97.75 263 ALA A CA 1
ATOM 2007 C C . ALA A 1 263 ? -27.294 11.960 -28.289 1.00 97.75 263 ALA A C 1
ATOM 2009 O O . ALA A 1 263 ? -28.321 11.472 -28.765 1.00 97.75 263 ALA A O 1
ATOM 2010 N N . GLY A 1 264 ? -27.185 13.276 -28.073 1.00 97.81 264 GLY A N 1
ATOM 2011 C CA . GLY A 1 264 ? -28.292 14.228 -28.196 1.00 97.81 264 GLY A CA 1
ATOM 2012 C C . GLY A 1 264 ? -29.360 14.053 -27.115 1.00 97.81 264 GLY A C 1
ATOM 2013 O O . GLY A 1 264 ? -30.501 14.495 -27.276 1.00 97.81 264 GLY A O 1
ATOM 2014 N N . VAL A 1 265 ? -29.015 13.372 -26.022 1.00 98.06 265 VAL A N 1
ATOM 2015 C CA . VAL A 1 265 ? -29.904 13.187 -24.876 1.00 98.06 265 VAL A CA 1
ATOM 2016 C C . VAL A 1 265 ? -29.889 14.455 -24.016 1.00 98.06 265 VAL A C 1
ATOM 2018 O O . VAL A 1 265 ? -28.825 15.057 -23.848 1.00 98.06 265 VAL A O 1
ATOM 2021 N N . PRO A 1 266 ? -31.035 14.887 -23.454 1.00 98.50 266 PRO A N 1
ATOM 2022 C CA . PRO A 1 266 ? -31.038 15.916 -22.426 1.00 98.50 266 PRO A CA 1
ATOM 2023 C C . PRO A 1 266 ? -30.035 15.605 -21.323 1.00 98.50 266 PRO A C 1
ATOM 2025 O O . PRO A 1 266 ? -29.971 14.464 -20.858 1.00 98.50 266 PRO A O 1
ATOM 2028 N N . PHE A 1 267 ? -29.293 16.611 -20.861 1.00 98.44 267 PHE A N 1
ATOM 2029 C CA . PHE A 1 267 ? -28.401 16.424 -19.726 1.00 98.44 267 PHE A CA 1
ATOM 2030 C C . PHE A 1 267 ? -28.331 17.623 -18.782 1.00 98.44 267 PHE A C 1
ATOM 2032 O O . PHE A 1 267 ? -28.519 18.773 -19.182 1.00 98.44 267 PHE A O 1
ATOM 2039 N N . VAL A 1 268 ? -28.015 17.331 -17.520 1.00 98.25 268 VAL A N 1
ATOM 2040 C CA . VAL A 1 268 ? -27.636 18.305 -16.494 1.00 98.25 268 VAL A CA 1
ATOM 2041 C C . VAL A 1 268 ? -26.205 18.016 -16.058 1.00 98.25 268 VAL A C 1
ATOM 2043 O O . VAL A 1 268 ? -25.876 16.908 -15.630 1.00 98.25 268 VAL A O 1
ATOM 2046 N N . ALA A 1 269 ? -25.351 19.027 -16.167 1.00 97.56 269 ALA A N 1
ATOM 2047 C CA . ALA A 1 269 ? -23.956 18.942 -15.769 1.00 97.56 269 ALA A CA 1
ATOM 2048 C C . ALA A 1 269 ? -23.749 19.546 -14.373 1.00 97.56 269 ALA A C 1
ATOM 2050 O O . ALA A 1 269 ? -24.308 20.595 -14.049 1.00 97.56 269 ALA A O 1
ATOM 2051 N N . LEU A 1 270 ? -22.916 18.902 -13.564 1.00 96.75 270 LEU A N 1
ATOM 2052 C CA . LEU A 1 270 ? -22.425 19.398 -12.279 1.00 96.75 270 LEU A CA 1
ATOM 2053 C C . LEU A 1 270 ? -20.938 19.750 -12.408 1.00 96.75 270 LEU A C 1
ATOM 2055 O O . LEU A 1 270 ? -20.245 19.210 -13.269 1.00 96.75 270 LEU A O 1
ATOM 2059 N N . GLY A 1 271 ? -20.445 20.651 -11.557 1.00 91.69 271 GLY A N 1
ATOM 2060 C CA . GLY A 1 271 ? -19.040 21.074 -11.586 1.00 91.69 271 GLY A CA 1
ATOM 2061 C C . GLY A 1 271 ? -18.053 19.932 -11.302 1.00 91.69 271 GLY A C 1
ATOM 2062 O O . GLY A 1 271 ? -18.386 18.938 -10.657 1.00 91.69 271 GLY A O 1
ATOM 2063 N N . SER A 1 272 ? -16.804 20.085 -11.754 1.00 92.00 272 SER A N 1
ATOM 2064 C CA . SER A 1 272 ? -15.732 19.095 -11.551 1.00 92.00 272 SER A CA 1
ATOM 2065 C C . SER A 1 272 ? -14.601 19.636 -10.664 1.00 92.00 272 SER A C 1
ATOM 2067 O O . SER A 1 272 ? -14.763 20.626 -9.957 1.00 92.00 272 SER A O 1
ATOM 2069 N N . ASN A 1 273 ? -13.447 18.966 -10.648 1.00 90.62 273 ASN A N 1
ATOM 2070 C CA . ASN A 1 273 ? -12.238 19.431 -9.954 1.00 90.62 273 ASN A CA 1
ATOM 2071 C C . ASN A 1 273 ? -11.461 20.520 -10.724 1.00 90.62 273 ASN A C 1
ATOM 2073 O O . ASN A 1 273 ? -10.508 21.084 -10.197 1.00 90.62 273 ASN A O 1
ATOM 2077 N N . THR A 1 274 ? -11.853 20.795 -11.967 1.00 91.38 274 THR A N 1
ATOM 2078 C CA . THR A 1 274 ? -11.330 21.867 -12.823 1.00 91.38 274 THR A CA 1
ATOM 2079 C C . THR A 1 274 ? -12.487 22.519 -13.570 1.00 91.38 274 THR A C 1
ATOM 2081 O O . THR A 1 274 ? -13.606 22.006 -13.535 1.00 91.38 274 THR A O 1
ATOM 2084 N N . TRP A 1 275 ? -12.209 23.591 -14.312 1.00 94.44 275 TRP A N 1
ATOM 2085 C CA . TRP A 1 275 ? -13.214 24.328 -15.084 1.00 94.44 275 TRP A CA 1
ATOM 2086 C C . TRP A 1 275 ? -13.632 23.686 -16.419 1.00 94.44 275 TRP A C 1
ATOM 2088 O O . TRP A 1 275 ? -14.259 24.335 -17.256 1.00 94.44 275 TRP A O 1
ATOM 2098 N N . LYS A 1 276 ? -13.223 22.436 -16.665 1.00 94.00 276 LYS A N 1
ATOM 2099 C CA . LYS A 1 276 ? -13.367 21.757 -17.966 1.00 94.00 276 LYS A CA 1
ATOM 2100 C C . LYS A 1 276 ? -14.821 21.598 -18.409 1.00 94.00 276 LYS A C 1
ATOM 2102 O O . LYS A 1 276 ? -15.114 21.729 -19.591 1.00 94.00 276 LYS A O 1
ATOM 2107 N N . ILE A 1 277 ? -15.725 21.344 -17.460 1.00 96.75 277 ILE A N 1
ATOM 2108 C CA . ILE A 1 277 ? -17.148 21.178 -17.760 1.00 96.75 277 ILE A CA 1
ATOM 2109 C C . ILE A 1 277 ? -17.733 22.535 -18.128 1.00 96.75 277 ILE A C 1
ATOM 2111 O O . ILE A 1 277 ? -18.338 22.677 -19.181 1.00 96.75 277 ILE A O 1
ATOM 2115 N N . GLU A 1 278 ? -17.503 23.549 -17.303 1.00 96.75 278 GLU A N 1
ATOM 2116 C CA . GLU A 1 278 ? -18.003 24.896 -17.528 1.00 96.75 278 GLU A CA 1
ATOM 2117 C C . GLU A 1 278 ? -17.489 25.470 -18.855 1.00 96.75 278 GLU A C 1
ATOM 2119 O O . GLU A 1 278 ? -18.275 25.996 -19.639 1.00 96.75 278 GLU A O 1
ATOM 2124 N N . GLY A 1 279 ? -16.196 25.304 -19.145 1.00 96.19 279 GLY A N 1
ATOM 2125 C CA . GLY A 1 279 ? -15.597 25.754 -20.399 1.00 96.19 279 GLY A CA 1
ATOM 2126 C C . GLY A 1 279 ? -16.096 24.993 -21.633 1.00 96.19 279 GLY A C 1
ATOM 2127 O O . GLY A 1 279 ? -16.126 25.574 -22.715 1.00 96.19 279 GLY A O 1
ATOM 2128 N N . LEU A 1 280 ? -16.503 23.723 -21.499 1.00 96.44 280 LEU A N 1
ATOM 2129 C CA . LEU A 1 280 ? -17.165 22.986 -22.580 1.00 96.44 280 LEU A CA 1
ATOM 2130 C C . LEU A 1 280 ? -18.596 23.498 -22.794 1.00 96.44 280 LEU A C 1
ATOM 2132 O O . LEU A 1 280 ? -19.008 23.710 -23.928 1.00 96.44 280 LEU A O 1
ATOM 2136 N N . LEU A 1 281 ? -19.361 23.733 -21.726 1.00 97.44 281 LEU A N 1
ATOM 2137 C CA . LEU A 1 281 ? -20.737 24.230 -21.847 1.00 97.44 281 LEU A CA 1
ATOM 2138 C C . LEU A 1 281 ? -20.805 25.618 -22.500 1.00 97.44 281 LEU A C 1
ATOM 2140 O O . LEU A 1 281 ? -21.746 25.888 -23.241 1.00 97.44 281 LEU A O 1
ATOM 2144 N N . GLU A 1 282 ? -19.802 26.470 -22.270 1.00 95.94 282 GLU A N 1
ATOM 2145 C CA . GLU A 1 282 ? -19.693 27.808 -22.871 1.00 95.94 282 GLU A CA 1
ATOM 2146 C C . GLU A 1 282 ? -19.544 27.784 -24.404 1.00 95.94 282 GLU A C 1
ATOM 2148 O O . GLU A 1 282 ? -19.902 28.762 -25.059 1.00 95.94 282 GLU A O 1
ATOM 2153 N N . VAL A 1 283 ? -19.059 26.678 -24.983 1.00 93.50 283 VAL A N 1
ATOM 2154 C CA . VAL A 1 283 ? -18.904 26.518 -26.443 1.00 93.50 283 VAL A CA 1
ATOM 2155 C C . VAL A 1 283 ? -20.048 25.739 -27.091 1.00 93.50 283 VAL A C 1
ATOM 2157 O O . VAL A 1 283 ? -20.105 25.641 -28.316 1.00 93.50 283 VAL A O 1
ATOM 2160 N N . LEU A 1 284 ? -20.958 25.174 -26.292 1.00 96.12 284 LEU A N 1
ATOM 2161 C CA . LEU A 1 284 ? -22.133 24.474 -26.799 1.00 96.12 284 LEU A CA 1
ATOM 2162 C C . LEU A 1 284 ? -23.294 25.453 -27.060 1.00 96.12 284 LEU A C 1
ATOM 2164 O O . LEU A 1 284 ? -23.492 26.413 -26.307 1.00 96.12 284 LEU A O 1
ATOM 2168 N N . PRO A 1 285 ? -24.125 25.192 -28.085 1.00 93.81 285 PRO A N 1
ATOM 2169 C CA . PRO A 1 285 ? -25.374 25.916 -28.288 1.00 93.81 285 PRO A CA 1
ATOM 2170 C C . PRO A 1 285 ? -26.273 25.930 -27.038 1.00 93.81 285 PRO A C 1
ATOM 2172 O O . PRO A 1 285 ? -26.348 24.959 -26.287 1.00 93.81 285 PRO A O 1
ATOM 2175 N N . GLY A 1 286 ? -27.008 27.028 -26.833 1.00 88.75 286 GLY A N 1
ATOM 2176 C CA . GLY A 1 286 ? -28.079 27.101 -25.830 1.00 88.75 286 GLY A CA 1
ATOM 2177 C C . GLY A 1 286 ? -27.700 27.604 -24.434 1.00 88.75 286 GLY A C 1
ATOM 2178 O O . GLY A 1 286 ? -28.545 27.515 -23.537 1.00 88.75 286 GLY A O 1
ATOM 2179 N N . GLN A 1 287 ? -26.493 28.164 -24.267 1.00 87.00 287 GLN A N 1
ATOM 2180 C CA . GLN A 1 287 ? -26.019 28.830 -23.039 1.00 87.00 287 GLN A CA 1
ATOM 2181 C C . GLN A 1 287 ? -26.176 27.956 -21.786 1.00 87.00 287 GLN A C 1
ATOM 2183 O O . GLN A 1 287 ? -26.720 28.380 -20.762 1.00 87.00 287 GLN A O 1
ATOM 2188 N N . LEU A 1 288 ? -25.737 26.702 -21.889 1.00 93.62 288 LEU A N 1
ATOM 2189 C CA . LEU A 1 288 ? -25.799 25.752 -20.787 1.00 93.62 288 LEU A CA 1
ATOM 2190 C C . L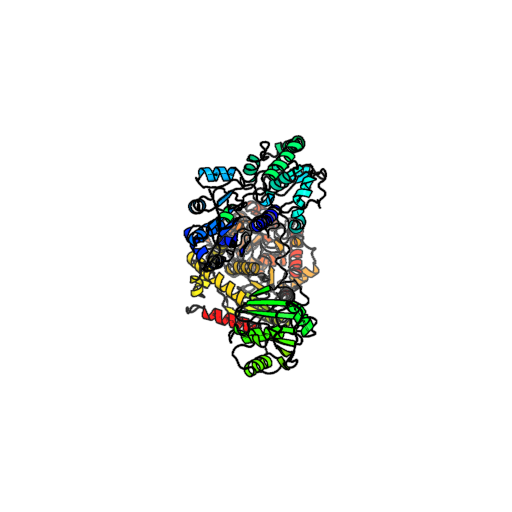EU A 1 288 ? -24.878 26.185 -19.638 1.00 93.62 288 LEU A C 1
ATOM 2192 O O . LEU A 1 288 ? -23.847 26.823 -19.845 1.00 93.62 288 LEU A O 1
ATOM 2196 N N . ARG A 1 289 ? -25.256 25.832 -18.408 1.00 94.19 289 ARG A N 1
ATOM 2197 C CA . ARG A 1 289 ? -24.476 26.100 -17.194 1.00 94.19 289 ARG A CA 1
ATOM 2198 C C . ARG A 1 289 ? -24.476 24.876 -16.295 1.00 94.19 289 ARG A C 1
ATOM 2200 O O . ARG A 1 289 ? -25.395 24.060 -16.357 1.00 94.19 289 ARG A O 1
ATOM 2207 N N . VAL A 1 290 ? -23.453 24.774 -15.454 1.00 95.56 290 VAL A N 1
ATOM 2208 C CA . VAL A 1 290 ? -23.429 23.767 -14.394 1.00 95.56 290 VAL A CA 1
ATOM 2209 C C . VAL A 1 290 ? -24.496 24.079 -13.348 1.00 95.56 290 VAL A C 1
ATOM 2211 O O . VAL A 1 290 ? -24.755 25.240 -13.030 1.00 95.56 290 VAL A O 1
ATOM 2214 N N . CYS A 1 291 ? -25.117 23.038 -12.804 1.00 93.31 291 CYS A N 1
ATOM 2215 C CA . CYS A 1 291 ? -25.984 23.163 -11.643 1.00 93.31 291 CYS A CA 1
ATOM 2216 C C . CYS A 1 291 ? -25.117 23.163 -10.375 1.00 93.31 291 CYS A C 1
ATOM 2218 O O . CYS A 1 291 ? -24.448 22.180 -10.068 1.00 93.31 291 CYS A O 1
ATOM 2220 N N . GLU A 1 292 ? -25.108 24.272 -9.639 1.00 79.00 292 GLU A N 1
ATOM 2221 C CA . GLU A 1 292 ? -24.235 24.440 -8.465 1.00 79.00 292 GLU A CA 1
ATOM 2222 C C . GLU A 1 292 ? -24.941 24.124 -7.143 1.00 79.00 292 GLU A C 1
ATOM 2224 O O . GLU A 1 292 ? -24.297 23.738 -6.169 1.00 79.00 292 GLU A O 1
ATOM 2229 N N . ARG A 1 293 ? -26.269 24.285 -7.091 1.00 80.06 293 ARG A N 1
ATOM 2230 C CA . ARG A 1 293 ? -27.048 24.187 -5.852 1.00 80.06 293 ARG A CA 1
ATOM 2231 C C . ARG A 1 293 ? -27.979 22.989 -5.878 1.00 80.06 293 ARG A C 1
ATOM 2233 O O . ARG A 1 293 ? -28.707 22.768 -6.842 1.00 80.06 293 ARG A O 1
ATOM 2240 N N . ALA A 1 294 ? -28.029 22.277 -4.756 1.00 79.88 294 ALA A N 1
ATOM 2241 C CA . ALA A 1 294 ? -28.902 21.121 -4.591 1.00 79.88 294 ALA A CA 1
ATOM 2242 C C . ALA A 1 294 ? -30.388 21.452 -4.809 1.00 79.88 294 ALA A C 1
ATOM 2244 O O . ALA A 1 294 ? -31.113 20.668 -5.416 1.00 79.88 294 ALA A O 1
ATOM 2245 N N . CYS A 1 295 ? -30.828 22.632 -4.359 1.00 82.06 295 CYS A N 1
ATOM 2246 C CA . CYS A 1 295 ? -32.216 23.075 -4.492 1.00 82.06 295 CYS A CA 1
ATOM 2247 C C . CYS A 1 295 ? -32.655 23.318 -5.945 1.00 82.06 295 CYS A C 1
ATOM 2249 O O . CYS A 1 295 ? -33.849 23.249 -6.223 1.00 82.06 295 CYS A O 1
ATOM 2251 N N . ASP A 1 296 ? -31.718 23.550 -6.869 1.00 87.94 296 ASP A N 1
ATOM 2252 C CA . ASP A 1 296 ? -32.028 23.815 -8.277 1.00 87.94 296 ASP A CA 1
ATOM 2253 C C . ASP A 1 296 ? -31.998 22.549 -9.141 1.00 87.94 296 ASP A C 1
ATOM 2255 O O . ASP A 1 296 ? -32.501 22.564 -10.263 1.00 87.94 296 ASP A O 1
ATOM 2259 N N . LEU A 1 297 ? -31.423 21.446 -8.646 1.00 91.38 297 LEU A N 1
ATOM 2260 C CA . LEU A 1 297 ? -31.120 20.275 -9.471 1.00 91.38 297 LEU A CA 1
ATOM 2261 C C . LEU A 1 297 ? -32.368 19.649 -10.099 1.00 91.38 297 LEU A C 1
ATOM 2263 O O . LEU A 1 297 ? -32.367 19.328 -11.286 1.00 91.38 297 LEU A O 1
ATOM 2267 N N . ILE A 1 298 ? -33.448 19.507 -9.330 1.00 90.75 298 ILE A N 1
ATOM 2268 C CA . ILE A 1 298 ? -34.714 18.964 -9.843 1.00 90.75 298 ILE A CA 1
ATOM 2269 C C . ILE A 1 298 ? -35.294 19.883 -10.923 1.00 90.75 298 ILE A C 1
ATOM 2271 O O . ILE A 1 298 ? -35.674 19.411 -11.994 1.00 90.75 298 ILE A O 1
ATOM 2275 N N . ALA A 1 299 ? -35.298 21.198 -10.689 1.00 91.81 299 ALA A N 1
ATOM 2276 C CA . ALA A 1 299 ? -35.767 22.171 -11.672 1.00 91.81 299 ALA A CA 1
ATOM 2277 C C . ALA A 1 299 ? -34.918 22.134 -12.955 1.00 91.81 299 ALA A C 1
ATOM 2279 O O . ALA A 1 299 ? -35.470 22.129 -14.055 1.00 91.81 299 ALA A O 1
ATOM 2280 N N . ALA A 1 300 ? -33.593 22.021 -12.828 1.00 94.50 300 ALA A N 1
ATOM 2281 C CA . ALA A 1 300 ? -32.680 21.869 -13.957 1.00 94.50 300 ALA A CA 1
ATOM 2282 C C . ALA A 1 300 ? -32.953 20.580 -14.752 1.00 94.50 300 ALA A C 1
ATOM 2284 O O . ALA A 1 300 ? -32.937 20.607 -15.982 1.00 94.50 300 ALA A O 1
ATOM 2285 N N . CYS A 1 301 ? -33.270 19.470 -14.074 1.00 95.44 301 CYS A N 1
ATOM 2286 C CA . CYS A 1 301 ? -33.656 18.215 -14.725 1.00 95.44 301 CYS A CA 1
ATOM 2287 C C . CYS A 1 301 ? -34.933 18.383 -15.563 1.00 95.44 301 CYS A C 1
ATOM 2289 O O . CYS A 1 301 ? -34.968 17.960 -16.719 1.00 95.44 301 CYS A O 1
ATOM 2291 N N . HIS A 1 302 ? -35.964 19.032 -15.010 1.00 94.31 302 HIS A N 1
ATOM 2292 C CA . HIS A 1 302 ? -37.204 19.312 -15.739 1.00 94.31 302 HIS A CA 1
ATOM 2293 C C . HIS A 1 302 ? -36.961 20.204 -16.961 1.00 94.31 302 HIS A C 1
ATOM 2295 O O . HIS A 1 302 ? -37.356 19.841 -18.069 1.00 94.31 302 HIS A O 1
ATOM 2301 N N . GLN A 1 303 ? -36.227 21.306 -16.789 1.00 94.88 303 GLN A N 1
ATOM 2302 C CA . GLN A 1 303 ? -35.900 22.226 -17.882 1.00 94.88 303 GLN A CA 1
ATOM 2303 C C . GLN A 1 303 ? -35.080 21.554 -18.991 1.00 94.88 303 GLN A C 1
ATOM 2305 O O . GLN A 1 303 ? -35.311 21.814 -20.171 1.00 94.88 303 GLN A O 1
ATOM 2310 N N . ALA A 1 304 ? -34.131 20.680 -18.644 1.00 96.75 304 ALA A N 1
ATOM 2311 C CA . ALA A 1 304 ? -33.355 19.938 -19.634 1.00 96.75 304 ALA A CA 1
ATOM 2312 C C . ALA A 1 304 ? -34.255 19.013 -20.472 1.00 96.75 304 ALA A C 1
ATOM 2314 O O . ALA A 1 304 ? -34.136 18.984 -21.697 1.00 96.75 304 ALA A O 1
ATOM 2315 N N . ILE A 1 305 ? -35.192 18.303 -19.832 1.00 96.62 305 ILE A N 1
ATOM 2316 C CA . ILE A 1 305 ? -36.153 17.426 -20.520 1.00 96.62 305 ILE A CA 1
ATOM 2317 C C . ILE A 1 305 ? -37.056 18.233 -21.464 1.00 96.62 305 ILE A C 1
ATOM 2319 O O . ILE A 1 305 ? -37.246 17.829 -22.611 1.00 96.62 305 ILE A O 1
ATOM 2323 N N . GLU A 1 306 ? -37.578 19.377 -21.014 1.00 96.75 306 GLU A N 1
ATOM 2324 C CA . GLU A 1 306 ? -38.418 20.269 -21.830 1.00 96.75 306 GLU A CA 1
ATOM 2325 C C . GLU A 1 306 ? -37.660 20.830 -23.041 1.00 96.75 306 GLU A C 1
ATOM 2327 O O . GLU A 1 306 ? -38.220 20.970 -24.128 1.00 96.75 306 GLU A O 1
ATOM 2332 N N . ARG A 1 307 ? -36.355 21.083 -22.891 1.00 96.12 307 ARG A N 1
ATOM 2333 C CA . ARG A 1 307 ? -35.476 21.591 -23.953 1.00 96.12 307 ARG A CA 1
ATOM 2334 C C . ARG A 1 307 ? -34.854 20.483 -24.811 1.00 96.12 307 ARG A C 1
ATOM 2336 O O . ARG A 1 307 ? -33.812 20.710 -25.414 1.00 96.12 307 ARG A O 1
ATOM 2343 N N . ARG A 1 308 ? -35.462 19.296 -24.931 1.00 95.69 308 ARG A N 1
ATOM 2344 C CA . ARG A 1 308 ? -34.896 18.160 -25.695 1.00 95.69 308 ARG A CA 1
ATOM 2345 C C . ARG A 1 308 ? -34.452 18.508 -27.124 1.00 95.69 308 ARG A C 1
ATOM 2347 O O . ARG A 1 308 ? -33.425 17.998 -27.564 1.00 95.69 308 ARG A O 1
ATOM 2354 N N . ALA A 1 309 ? -35.172 19.391 -27.821 1.00 96.75 309 ALA A N 1
ATOM 2355 C CA . ALA A 1 309 ? -34.793 19.852 -29.162 1.00 96.75 309 ALA A CA 1
ATOM 2356 C C . ALA A 1 309 ? -33.392 20.496 -29.199 1.00 96.75 309 ALA A C 1
ATOM 2358 O O . ALA A 1 309 ? -32.607 20.191 -30.091 1.00 96.75 309 ALA A O 1
ATOM 2359 N N . LEU A 1 310 ? -33.030 21.275 -28.173 1.00 97.69 310 LEU A N 1
ATOM 2360 C CA . LEU A 1 310 ? -31.702 21.885 -28.056 1.00 97.69 310 LEU A CA 1
ATOM 2361 C C . LEU A 1 310 ? -30.587 20.836 -28.024 1.00 97.69 310 LEU A C 1
ATOM 2363 O O . LEU A 1 310 ? -29.541 21.020 -28.631 1.00 97.69 310 LEU A O 1
ATOM 2367 N N . PHE A 1 311 ? -30.780 19.730 -27.309 1.00 98.06 311 PHE A N 1
ATOM 2368 C CA . PHE A 1 311 ? -29.741 18.704 -27.200 1.00 98.06 311 PHE A CA 1
ATOM 2369 C C . PHE A 1 311 ? -29.550 17.940 -28.518 1.00 98.06 311 PHE A C 1
ATOM 2371 O O . PHE A 1 311 ? -28.441 17.501 -28.820 1.00 98.06 311 PHE A O 1
ATOM 2378 N N . GLN A 1 312 ? -30.589 17.861 -29.355 1.00 97.75 312 GLN A N 1
ATOM 2379 C CA . GLN A 1 312 ? -30.460 17.375 -30.732 1.00 97.75 312 GLN A CA 1
ATOM 2380 C C . GLN A 1 312 ? -29.706 18.374 -31.621 1.00 97.75 312 GLN A C 1
ATOM 2382 O O . GLN A 1 312 ? -28.859 17.956 -32.409 1.00 97.75 312 GLN A O 1
ATOM 2387 N N . GLU A 1 313 ? -29.934 19.681 -31.456 1.00 98.00 313 GLU A N 1
ATOM 2388 C CA . GLU A 1 313 ? -29.132 20.721 -32.120 1.00 98.00 313 GLU A CA 1
ATOM 2389 C C . GLU A 1 313 ? -27.661 20.653 -31.691 1.00 98.00 313 GLU A C 1
ATOM 2391 O O . GLU A 1 313 ? -26.773 20.717 -32.535 1.00 98.00 313 GLU A O 1
ATOM 2396 N N . ILE A 1 314 ? -27.385 20.443 -30.398 1.00 98.25 314 ILE A N 1
ATOM 2397 C CA . ILE A 1 314 ? -26.026 20.235 -29.874 1.00 98.25 314 ILE A CA 1
ATOM 2398 C C . ILE A 1 314 ? -25.370 19.022 -30.544 1.00 98.25 314 ILE A C 1
ATOM 2400 O O . ILE A 1 314 ? -24.227 19.118 -30.988 1.00 98.25 314 ILE A O 1
ATOM 2404 N N . ARG A 1 315 ? -26.082 17.896 -30.673 1.00 97.88 315 ARG A N 1
ATOM 2405 C CA . ARG A 1 315 ? -25.570 16.709 -31.374 1.00 97.88 315 ARG A CA 1
ATOM 2406 C C . ARG A 1 315 ? -25.196 17.023 -32.822 1.00 97.88 315 ARG A C 1
ATOM 2408 O O . ARG A 1 315 ? -24.104 16.658 -33.252 1.00 97.88 315 ARG A O 1
ATOM 2415 N N . GLN A 1 316 ? -26.077 17.696 -33.562 1.00 97.69 316 GLN A N 1
ATOM 2416 C CA . GLN A 1 316 ? -25.821 18.093 -34.952 1.00 97.69 316 GLN A CA 1
ATOM 2417 C C . GLN A 1 316 ? -24.640 19.064 -35.049 1.00 97.69 316 GLN A C 1
ATOM 2419 O O . GLN A 1 316 ? -23.774 18.908 -35.908 1.00 97.69 316 GLN A O 1
ATOM 2424 N N . PHE A 1 317 ? -24.567 20.024 -34.127 1.00 97.75 317 PHE A N 1
ATOM 2425 C CA . PHE A 1 317 ? -23.465 20.968 -34.026 1.00 97.75 317 PHE A CA 1
ATOM 2426 C C . PHE A 1 317 ? -22.129 20.250 -33.821 1.00 97.75 317 PHE A C 1
ATOM 2428 O O . PHE A 1 317 ? -21.187 20.541 -34.552 1.00 97.75 317 PHE A O 1
ATOM 2435 N N . LEU A 1 318 ? -22.054 19.283 -32.897 1.00 96.62 318 LEU A N 1
ATOM 2436 C CA . LEU A 1 318 ? -20.845 18.487 -32.657 1.00 96.62 318 LEU A CA 1
ATOM 2437 C C . LEU A 1 318 ? -20.494 17.581 -33.842 1.00 96.62 318 LEU A C 1
ATOM 2439 O O . LEU A 1 318 ? -19.318 17.429 -34.162 1.00 96.62 318 LEU A O 1
ATOM 2443 N N . GLN A 1 319 ? -21.489 17.005 -34.523 1.00 94.50 319 GLN A N 1
ATOM 2444 C CA . GLN A 1 319 ? -21.266 16.239 -35.754 1.00 94.50 319 GLN A CA 1
ATOM 2445 C C . GLN A 1 319 ? -20.638 17.104 -36.855 1.00 94.50 319 GLN A C 1
ATOM 2447 O O . GLN A 1 319 ? -19.739 16.632 -37.544 1.00 94.50 319 GLN A O 1
ATOM 2452 N N . ALA A 1 320 ? -21.047 18.370 -36.975 1.00 95.94 320 ALA A N 1
ATOM 2453 C CA . ALA A 1 320 ? -20.486 19.312 -37.942 1.00 95.94 320 ALA A CA 1
ATOM 2454 C C . ALA A 1 320 ? -19.041 19.747 -37.627 1.00 95.94 320 ALA A C 1
ATOM 2456 O O . ALA A 1 320 ? -18.372 20.282 -38.505 1.00 95.94 320 ALA A O 1
ATOM 2457 N N . GLN A 1 321 ? -18.541 19.504 -36.408 1.00 94.38 321 GLN A N 1
ATOM 2458 C CA . GLN A 1 321 ? -17.140 19.774 -36.049 1.00 94.38 321 GLN A CA 1
ATOM 2459 C C . GLN A 1 321 ? -16.179 18.674 -36.521 1.00 94.38 321 GLN A C 1
ATOM 2461 O O . GLN A 1 321 ? -14.969 18.811 -36.358 1.00 94.38 321 GLN A O 1
ATOM 2466 N N . ARG A 1 322 ? -16.699 17.563 -37.057 1.00 93.62 322 ARG A N 1
ATOM 2467 C CA . ARG A 1 322 ? -15.908 16.405 -37.477 1.00 93.62 322 ARG A CA 1
ATOM 2468 C C . ARG A 1 322 ? -15.605 16.457 -38.985 1.00 93.62 322 ARG A C 1
ATOM 2470 O O . ARG A 1 322 ? -16.493 16.822 -39.754 1.00 93.62 322 ARG A O 1
ATOM 2477 N N . PRO A 1 323 ? -14.413 16.021 -39.439 1.00 94.88 323 PRO A N 1
ATOM 2478 C CA . PRO A 1 323 ? -13.320 15.469 -38.639 1.00 94.88 323 PRO A CA 1
ATOM 2479 C C . PRO A 1 323 ? -12.600 16.535 -37.801 1.00 94.88 323 PRO A C 1
ATOM 2481 O O . PRO A 1 323 ? -12.391 17.652 -38.265 1.00 94.88 323 PRO A O 1
ATOM 2484 N N . LEU A 1 324 ? -12.204 16.184 -36.573 1.00 95.56 324 LEU A N 1
ATOM 2485 C CA . LEU A 1 324 ? -11.457 17.115 -35.720 1.00 95.56 324 LEU A CA 1
ATOM 2486 C C . LEU A 1 324 ? -10.041 17.380 -36.272 1.00 95.56 324 LEU A C 1
ATOM 2488 O O . LEU A 1 324 ? -9.315 16.419 -36.538 1.00 95.56 324 LEU A O 1
ATOM 2492 N N . PRO A 1 325 ? -9.585 18.647 -36.326 1.00 94.19 325 PRO A N 1
ATOM 2493 C CA . PRO A 1 325 ? -8.272 19.021 -36.856 1.00 94.19 325 PRO A CA 1
ATOM 2494 C C . PRO A 1 325 ? -7.144 18.867 -35.818 1.00 94.19 325 PRO A C 1
ATOM 2496 O O . PRO A 1 325 ? -6.175 19.633 -35.814 1.00 94.19 325 PRO A O 1
ATOM 2499 N N . THR A 1 326 ? -7.294 17.947 -34.859 1.00 95.38 326 THR A N 1
ATOM 2500 C CA . THR A 1 326 ? -6.419 17.810 -33.678 1.00 95.38 326 THR A CA 1
ATOM 2501 C C . THR A 1 326 ? -4.969 17.526 -34.060 1.00 95.38 326 THR A C 1
ATOM 2503 O O . THR A 1 326 ? -4.057 18.022 -33.406 1.00 95.38 326 THR A O 1
ATOM 2506 N N . PHE A 1 327 ? -4.757 16.749 -35.125 1.00 94.88 327 PHE A N 1
ATOM 2507 C CA . PHE A 1 327 ? -3.435 16.297 -35.566 1.00 94.88 327 PHE A CA 1
ATOM 2508 C C . PHE A 1 327 ? -3.010 16.859 -36.929 1.00 94.88 327 PHE A C 1
ATOM 2510 O O . PHE A 1 327 ? -1.914 16.543 -37.386 1.00 94.88 327 PHE A O 1
ATOM 2517 N N . ASP A 1 328 ? -3.821 17.707 -37.569 1.00 89.88 328 ASP A N 1
ATOM 2518 C CA . ASP A 1 328 ? -3.532 18.262 -38.900 1.00 89.88 328 ASP A CA 1
ATOM 2519 C C . ASP A 1 328 ? -2.138 18.910 -39.008 1.00 89.88 328 ASP A C 1
ATOM 2521 O O . ASP A 1 328 ? -1.462 18.692 -40.015 1.00 89.88 328 ASP A O 1
ATOM 2525 N N . PRO A 1 329 ? -1.618 19.629 -37.989 1.00 89.25 329 PRO A N 1
ATOM 2526 C CA . PRO A 1 329 ? -0.272 20.205 -38.062 1.00 89.25 329 PRO A CA 1
ATOM 2527 C C . PRO A 1 329 ? 0.877 19.184 -38.167 1.00 89.25 329 PRO A C 1
ATOM 2529 O O . PRO A 1 329 ? 1.987 19.557 -38.566 1.00 89.25 329 PRO A O 1
ATOM 2532 N N . LEU A 1 330 ? 0.633 17.895 -37.885 1.00 84.50 330 LEU A N 1
ATOM 2533 C CA . LEU A 1 330 ? 1.605 16.825 -38.144 1.00 84.50 330 LEU A CA 1
ATOM 2534 C C . LEU A 1 330 ? 1.840 16.610 -39.648 1.00 84.50 330 LEU A C 1
ATOM 2536 O O . LEU A 1 330 ? 2.936 16.205 -40.029 1.00 84.50 330 LEU A O 1
ATOM 2540 N N . VAL A 1 331 ? 0.874 16.952 -40.509 1.00 69.75 331 VAL A N 1
ATOM 2541 C CA . VAL A 1 331 ? 0.997 16.880 -41.981 1.00 69.75 331 VAL A CA 1
ATOM 2542 C C . VAL A 1 331 ? 2.089 17.827 -42.494 1.00 69.75 331 VAL A C 1
ATOM 2544 O O . VAL A 1 331 ? 2.840 17.483 -43.409 1.00 69.75 331 VAL A O 1
ATOM 2547 N N . GLY A 1 332 ? 2.269 18.977 -41.834 1.00 60.03 332 GLY A N 1
ATOM 2548 C CA . GLY A 1 332 ? 3.346 19.934 -42.109 1.00 60.03 332 GLY A CA 1
ATOM 2549 C C . GLY A 1 332 ? 4.765 19.401 -41.848 1.00 60.03 332 GLY A C 1
ATOM 2550 O O . GLY A 1 332 ? 5.726 20.083 -42.185 1.00 60.03 332 GLY A O 1
ATOM 2551 N N . CYS A 1 333 ? 4.918 18.189 -41.291 1.00 57.72 333 CYS A N 1
ATOM 2552 C CA . CYS A 1 333 ? 6.207 17.487 -41.191 1.00 57.72 333 CYS A CA 1
ATOM 2553 C C . CYS A 1 333 ? 6.666 16.834 -42.514 1.00 57.72 333 CYS A C 1
ATOM 2555 O O . CYS A 1 333 ? 7.744 16.244 -42.530 1.00 57.72 333 CYS A O 1
ATOM 2557 N N . GLY A 1 334 ? 5.879 16.904 -43.603 1.00 49.78 334 GLY A N 1
ATOM 2558 C CA . GLY A 1 334 ? 6.278 16.408 -44.931 1.00 49.78 334 GLY A CA 1
ATOM 2559 C C . GLY A 1 334 ? 5.323 15.423 -45.622 1.00 49.78 334 GLY A C 1
ATOM 2560 O O . GLY A 1 334 ? 5.795 14.596 -46.397 1.00 49.78 334 GLY A O 1
ATOM 2561 N N . ILE A 1 335 ? 4.007 15.490 -45.382 1.00 42.22 335 ILE A N 1
ATOM 2562 C CA . ILE A 1 335 ? 3.015 14.610 -46.029 1.00 42.22 335 ILE A CA 1
ATOM 2563 C C . ILE A 1 335 ? 2.218 15.391 -47.091 1.00 42.22 335 ILE A C 1
ATOM 2565 O O . ILE A 1 335 ? 1.664 16.450 -46.800 1.00 42.22 335 ILE A O 1
ATOM 2569 N N . SER A 1 336 ? 2.118 14.854 -48.315 1.00 33.94 336 SER A N 1
ATOM 2570 C CA . SER A 1 336 ? 1.108 15.258 -49.307 1.00 33.94 336 SER A CA 1
ATOM 2571 C C . SER A 1 336 ? -0.094 14.316 -49.202 1.00 33.94 336 SER A C 1
ATOM 2573 O O . SER A 1 336 ? 0.065 13.100 -49.145 1.00 33.94 336 SER A O 1
ATOM 2575 N N . SER A 1 337 ? -1.302 14.870 -49.123 1.00 32.62 337 SER A N 1
ATOM 2576 C CA . SER A 1 337 ? -2.534 14.118 -48.888 1.00 32.62 337 SER A CA 1
ATOM 2577 C C . SER A 1 337 ? -2.896 13.193 -50.061 1.00 32.62 337 SER A C 1
ATOM 2579 O O . SER A 1 337 ? -3.241 13.679 -51.140 1.00 32.62 337 SER A O 1
ATOM 2581 N N . ARG A 1 338 ? -2.967 11.877 -49.827 1.00 32.56 338 ARG A N 1
ATOM 2582 C CA . ARG A 1 338 ? -3.882 10.994 -50.566 1.00 32.56 338 ARG A CA 1
ATOM 2583 C C . ARG A 1 338 ? -5.051 10.620 -49.666 1.00 32.56 338 ARG A C 1
ATOM 2585 O O . ARG A 1 338 ? -4.873 9.988 -48.630 1.00 32.56 338 ARG A O 1
ATOM 2592 N N . LEU A 1 339 ? -6.257 10.963 -50.110 1.00 38.94 339 LEU A N 1
ATOM 2593 C CA . LEU A 1 339 ? -7.468 10.235 -49.742 1.00 38.94 339 LEU A CA 1
ATOM 2594 C C . LEU A 1 339 ? -7.309 8.808 -50.285 1.00 38.94 339 LEU A C 1
ATOM 2596 O O . LEU A 1 339 ? -7.569 8.559 -51.459 1.00 38.94 339 LEU A O 1
ATOM 2600 N N . ALA A 1 340 ? -6.799 7.891 -49.465 1.00 31.78 340 ALA A N 1
ATOM 2601 C CA . ALA A 1 340 ? -6.730 6.482 -49.821 1.00 31.78 340 ALA A CA 1
ATOM 2602 C C . ALA A 1 340 ? -8.080 5.826 -49.514 1.00 31.78 340 ALA A C 1
ATOM 2604 O O . ALA A 1 340 ? -8.459 5.631 -48.359 1.00 31.78 340 ALA A O 1
ATOM 2605 N N . SER A 1 341 ? -8.803 5.508 -50.583 1.00 32.59 341 SER A N 1
ATOM 2606 C CA . SER A 1 341 ? -9.810 4.457 -50.603 1.00 32.59 341 SER A CA 1
ATOM 2607 C C . SER A 1 341 ? -9.179 3.132 -50.162 1.00 32.59 341 SER A C 1
ATOM 2609 O O . SER A 1 341 ? -8.171 2.725 -50.730 1.00 32.59 341 SER A O 1
ATOM 2611 N N . ASP A 1 342 ? -9.792 2.527 -49.149 1.00 34.47 342 ASP A N 1
ATOM 2612 C CA . ASP A 1 342 ? -9.707 1.134 -48.687 1.00 34.47 342 ASP A CA 1
ATOM 2613 C C . ASP A 1 342 ? -8.344 0.398 -48.819 1.00 34.47 342 ASP A C 1
ATOM 2615 O O . ASP A 1 342 ? -7.983 -0.085 -49.896 1.00 34.47 342 ASP A O 1
ATOM 2619 N N . PRO A 1 343 ? -7.564 0.252 -47.729 1.00 30.94 343 PRO A N 1
ATOM 2620 C CA . PRO A 1 343 ? -6.280 -0.435 -47.764 1.00 30.94 343 PRO A CA 1
ATOM 2621 C C . PRO A 1 343 ? -6.458 -1.945 -47.533 1.00 30.94 343 PRO A C 1
ATOM 2623 O O . PRO A 1 343 ? -6.304 -2.427 -46.412 1.00 30.94 343 PRO A O 1
ATOM 2626 N N . ALA A 1 344 ? -6.737 -2.703 -48.599 1.00 27.97 344 ALA A N 1
ATOM 2627 C CA . ALA A 1 344 ? -6.816 -4.170 -48.536 1.00 27.97 344 ALA A CA 1
ATOM 2628 C C . ALA A 1 344 ? -5.675 -4.933 -49.248 1.00 27.97 344 ALA A C 1
ATOM 2630 O O . ALA A 1 344 ? -5.501 -6.115 -48.974 1.00 27.97 344 ALA A O 1
ATOM 2631 N N . GLU A 1 345 ? -4.844 -4.322 -50.103 1.00 30.16 345 GLU A N 1
ATOM 2632 C CA . GLU A 1 345 ? -4.013 -5.123 -51.038 1.00 30.16 345 GLU A CA 1
ATOM 2633 C C . GLU A 1 345 ? -2.479 -5.024 -50.903 1.00 30.16 345 GLU A C 1
ATOM 2635 O O . GLU A 1 345 ? -1.746 -5.613 -51.689 1.00 30.16 345 GLU A O 1
ATOM 2640 N N . GLY A 1 346 ? -1.944 -4.388 -49.858 1.00 27.67 346 GLY A N 1
ATOM 2641 C CA . GLY A 1 346 ? -0.486 -4.326 -49.628 1.00 27.67 346 GLY A CA 1
ATOM 2642 C C . GLY A 1 346 ? 0.117 -5.442 -48.758 1.00 27.67 346 GLY A C 1
ATOM 2643 O O . GLY A 1 346 ? 1.325 -5.453 -48.539 1.00 27.67 346 GLY A O 1
ATOM 2644 N N . PHE A 1 347 ? -0.693 -6.354 -48.214 1.00 30.34 347 PHE A N 1
ATOM 2645 C CA . PHE A 1 347 ? -0.290 -7.216 -47.087 1.00 30.34 347 PHE A CA 1
ATOM 2646 C C . PHE A 1 347 ? 0.074 -8.671 -47.464 1.00 30.34 347 PHE A C 1
ATOM 2648 O O . PHE A 1 347 ? 0.371 -9.473 -46.581 1.00 30.34 347 PHE A O 1
ATOM 2655 N N . LEU A 1 348 ? 0.048 -9.043 -48.752 1.00 28.45 348 LEU A N 1
ATOM 2656 C CA . LEU A 1 348 ? -0.048 -10.454 -49.174 1.00 28.45 348 LEU A CA 1
ATOM 2657 C C . LEU A 1 348 ? 1.251 -11.158 -49.630 1.00 28.45 348 LEU A C 1
ATOM 2659 O O . LEU A 1 348 ? 1.187 -12.337 -49.956 1.00 28.45 348 LEU A O 1
ATOM 2663 N N . ALA A 1 349 ? 2.433 -10.529 -49.606 1.00 40.19 349 ALA A N 1
ATOM 2664 C CA . ALA A 1 349 ? 3.671 -11.186 -50.077 1.00 40.19 349 ALA A CA 1
ATOM 2665 C C . ALA A 1 349 ? 4.545 -11.861 -48.987 1.00 40.19 349 ALA A C 1
ATOM 2667 O O . ALA A 1 349 ? 5.517 -12.529 -49.327 1.00 40.19 349 ALA A O 1
ATOM 2668 N N . GLU A 1 350 ? 4.227 -11.737 -47.690 1.00 45.47 350 GLU A N 1
ATOM 2669 C CA . GLU A 1 350 ? 5.031 -12.334 -46.595 1.00 45.47 350 GLU A CA 1
ATOM 2670 C C . GLU A 1 350 ? 4.356 -13.517 -45.867 1.00 45.47 350 GLU A C 1
ATOM 2672 O O . GLU A 1 350 ? 4.940 -14.103 -44.950 1.00 45.47 350 GLU A O 1
ATOM 2677 N N . ALA A 1 351 ? 3.147 -13.910 -46.272 1.00 47.97 351 ALA A N 1
ATOM 2678 C CA . ALA A 1 351 ? 2.428 -15.034 -45.679 1.00 47.97 351 ALA A CA 1
ATOM 2679 C C . ALA A 1 351 ? 2.789 -16.352 -46.393 1.00 47.97 351 ALA A C 1
ATOM 2681 O O . ALA A 1 351 ? 2.602 -16.472 -47.599 1.00 47.97 351 ALA A O 1
ATOM 2682 N N . GLY A 1 352 ? 3.298 -17.347 -45.653 1.00 58.34 352 GLY A N 1
ATOM 2683 C CA . GLY A 1 352 ? 3.353 -18.741 -46.130 1.00 58.34 352 GLY A CA 1
ATOM 2684 C C . GLY A 1 352 ? 4.711 -19.453 -46.099 1.00 58.34 352 GLY A C 1
ATOM 2685 O O . GLY A 1 352 ? 4.769 -20.628 -46.437 1.00 58.34 352 GLY A O 1
ATOM 2686 N N . LEU A 1 353 ? 5.824 -18.830 -45.683 1.00 67.56 353 LEU A N 1
ATOM 2687 C CA . LEU A 1 353 ? 7.132 -19.527 -45.671 1.00 67.56 353 LEU A CA 1
ATOM 2688 C C . LEU A 1 353 ? 7.135 -20.792 -44.788 1.00 67.56 353 LEU A C 1
ATOM 2690 O O . LEU A 1 353 ? 7.631 -21.836 -45.205 1.00 67.56 353 LEU A O 1
ATOM 2694 N N . ALA A 1 354 ? 6.577 -20.709 -43.577 1.00 70.75 354 ALA A N 1
ATOM 2695 C CA . ALA A 1 354 ? 6.511 -21.845 -42.656 1.00 70.75 354 ALA A CA 1
ATOM 2696 C C . ALA A 1 354 ? 5.595 -22.971 -43.171 1.00 70.75 354 ALA A C 1
ATOM 2698 O O . ALA A 1 354 ? 5.855 -24.136 -42.887 1.00 70.75 354 ALA A O 1
ATOM 2699 N N . GLU A 1 355 ? 4.557 -22.623 -43.938 1.00 76.06 355 GLU A N 1
ATOM 2700 C CA . GLU A 1 355 ? 3.617 -23.555 -44.573 1.00 76.06 355 GLU A CA 1
ATOM 2701 C C . GLU A 1 355 ? 4.280 -24.335 -45.708 1.00 76.06 355 GLU A C 1
ATOM 2703 O O . GLU A 1 355 ? 4.314 -25.562 -45.670 1.00 76.06 355 GLU A O 1
ATOM 2708 N N . HIS A 1 356 ? 4.933 -23.642 -46.642 1.00 70.38 356 HIS A N 1
ATOM 2709 C CA . HIS A 1 356 ? 5.670 -24.298 -47.724 1.00 70.38 356 HIS A CA 1
ATOM 2710 C C . HIS A 1 356 ? 6.800 -25.198 -47.200 1.00 70.38 356 HIS A C 1
ATOM 2712 O O . HIS A 1 356 ? 7.056 -26.271 -47.744 1.00 70.38 356 HIS A O 1
ATOM 2718 N N . LEU A 1 357 ? 7.479 -24.786 -46.123 1.00 70.88 357 LEU A N 1
ATOM 2719 C CA . LEU A 1 357 ? 8.544 -25.587 -45.521 1.00 70.88 357 LEU A CA 1
ATOM 2720 C C . LEU A 1 357 ? 7.983 -26.812 -44.781 1.00 70.88 357 LEU A C 1
ATOM 2722 O O . LEU A 1 357 ? 8.587 -27.880 -44.832 1.00 70.88 357 LEU A O 1
ATOM 2726 N N . ALA A 1 358 ? 6.811 -26.687 -44.151 1.00 75.12 358 ALA A N 1
ATOM 2727 C CA . ALA A 1 358 ? 6.089 -27.803 -43.545 1.00 75.12 358 ALA A CA 1
ATOM 2728 C C . ALA A 1 358 ? 5.690 -28.873 -44.568 1.00 75.12 358 ALA A C 1
ATOM 2730 O O . ALA A 1 358 ? 5.900 -30.058 -44.301 1.00 75.12 358 ALA A O 1
ATOM 2731 N N . GLU A 1 359 ? 5.208 -28.469 -45.747 1.00 74.38 359 GLU A N 1
ATOM 2732 C CA . GLU A 1 359 ? 4.947 -29.379 -46.871 1.00 74.38 359 GLU A CA 1
ATOM 2733 C C . GLU A 1 359 ? 6.234 -30.062 -47.353 1.00 74.38 359 GLU A C 1
ATOM 2735 O O . GLU A 1 359 ? 6.278 -31.284 -47.496 1.00 74.38 359 GLU A O 1
ATOM 2740 N N . ALA A 1 360 ? 7.305 -29.285 -47.531 1.00 67.50 360 ALA A N 1
ATOM 2741 C CA . ALA A 1 360 ? 8.585 -29.759 -48.051 1.00 67.50 360 ALA A CA 1
ATOM 2742 C C . ALA A 1 360 ? 9.281 -30.788 -47.137 1.00 67.50 360 ALA A C 1
ATOM 2744 O O . ALA A 1 360 ? 9.872 -31.750 -47.627 1.00 67.50 360 ALA A O 1
ATOM 2745 N N . VAL A 1 361 ? 9.206 -30.611 -45.812 1.00 69.88 361 VAL A N 1
ATOM 2746 C CA . VAL A 1 361 ? 9.801 -31.534 -44.824 1.00 69.88 361 VAL A CA 1
ATOM 2747 C C . VAL A 1 361 ? 8.788 -32.512 -44.211 1.00 69.88 361 VAL A C 1
ATOM 2749 O O . VAL A 1 361 ? 9.117 -33.220 -43.257 1.00 69.88 361 VAL A O 1
ATOM 2752 N N . GLY A 1 362 ? 7.548 -32.538 -44.713 1.00 73.50 362 GLY A N 1
ATOM 2753 C CA . GLY A 1 362 ? 6.479 -33.426 -44.245 1.00 73.50 362 GLY A CA 1
ATOM 2754 C C . GLY A 1 362 ? 6.136 -33.281 -42.756 1.00 73.50 362 GLY A C 1
ATOM 2755 O O . GLY A 1 362 ? 5.813 -34.273 -42.104 1.00 73.50 362 GLY A O 1
ATOM 2756 N N . SER A 1 363 ? 6.253 -32.074 -42.196 1.00 81.31 363 SER A N 1
ATOM 2757 C CA . SER A 1 363 ? 6.052 -31.800 -40.764 1.00 81.31 363 SER A CA 1
ATOM 2758 C C . SER A 1 363 ? 4.710 -31.124 -40.509 1.00 81.31 363 SER A C 1
ATOM 2760 O O . SER A 1 363 ? 4.300 -30.247 -41.260 1.00 81.31 363 SER A O 1
ATOM 2762 N N . ARG A 1 364 ? 4.025 -31.480 -39.419 1.00 82.50 364 ARG A N 1
ATOM 2763 C CA . ARG A 1 364 ? 2.715 -30.895 -39.080 1.00 82.50 364 ARG A CA 1
ATOM 2764 C C . ARG A 1 364 ? 2.826 -29.566 -38.347 1.00 82.50 364 ARG A C 1
ATOM 2766 O O . ARG A 1 364 ? 1.854 -28.819 -38.307 1.00 82.50 364 ARG A O 1
ATOM 2773 N N . GLN A 1 365 ? 3.975 -29.307 -37.725 1.00 87.25 365 GLN A N 1
ATOM 2774 C CA . GLN A 1 365 ? 4.251 -28.077 -36.992 1.00 87.25 365 GLN A CA 1
ATOM 2775 C C . GLN A 1 365 ? 5.680 -27.602 -37.263 1.00 87.25 365 GLN A C 1
ATOM 2777 O O . GLN A 1 365 ? 6.634 -28.320 -36.954 1.00 87.25 365 GLN A O 1
ATOM 2782 N N . VAL A 1 366 ? 5.828 -26.394 -37.808 1.00 86.81 366 VAL A N 1
ATOM 2783 C CA . VAL A 1 366 ? 7.129 -25.803 -38.151 1.00 86.81 366 VAL A CA 1
ATOM 2784 C C . VAL A 1 366 ? 7.288 -24.427 -37.520 1.00 86.81 366 VAL A C 1
ATOM 2786 O O . VAL A 1 366 ? 6.424 -23.569 -37.676 1.00 86.81 366 VAL A O 1
ATOM 2789 N N . LEU A 1 367 ? 8.421 -24.202 -36.854 1.00 90.75 367 LEU A N 1
ATOM 2790 C CA . LEU A 1 367 ? 8.876 -22.879 -36.424 1.00 90.75 367 LEU A CA 1
ATOM 2791 C C . LEU A 1 367 ? 10.065 -22.450 -37.275 1.00 90.75 367 LEU A C 1
ATOM 2793 O O . LEU A 1 367 ? 11.092 -23.118 -37.273 1.00 90.75 367 LEU A O 1
ATOM 2797 N N . VAL A 1 368 ? 9.954 -21.313 -37.946 1.00 87.81 368 VAL A N 1
ATOM 2798 C CA . VAL A 1 368 ? 11.034 -20.695 -38.714 1.00 87.81 368 VAL A CA 1
ATOM 2799 C C . VAL A 1 368 ? 11.666 -19.580 -37.886 1.00 87.81 368 VAL A C 1
ATOM 2801 O O . VAL A 1 368 ? 10.952 -18.715 -37.374 1.00 87.81 368 VAL A O 1
ATOM 2804 N N . LEU A 1 369 ? 12.993 -19.602 -37.760 1.00 89.69 369 LEU A N 1
ATOM 2805 C CA . LEU A 1 369 ? 13.791 -18.614 -37.036 1.00 89.69 369 LEU A CA 1
ATOM 2806 C C . LEU A 1 369 ? 14.782 -17.919 -37.976 1.00 89.69 369 LEU A C 1
ATOM 2808 O O . LEU A 1 369 ? 15.531 -18.578 -38.702 1.00 89.69 369 LEU A O 1
ATOM 2812 N N . GLU A 1 370 ? 14.838 -16.590 -37.891 1.00 86.62 370 GLU A N 1
ATOM 2813 C CA . GLU A 1 370 ? 15.841 -15.766 -38.567 1.00 86.62 370 GLU A CA 1
ATOM 2814 C C . GLU A 1 370 ? 16.437 -14.738 -37.596 1.00 86.62 370 GLU A C 1
ATOM 2816 O O . GLU A 1 370 ? 15.722 -13.905 -37.031 1.00 86.62 370 GLU A O 1
ATOM 2821 N N . TRP A 1 371 ? 17.754 -14.773 -37.385 1.00 87.69 371 TRP A N 1
ATOM 2822 C CA . TRP A 1 371 ? 18.410 -13.861 -36.444 1.00 87.69 371 TRP A CA 1
ATOM 2823 C C . TRP A 1 371 ? 18.745 -12.512 -37.079 1.00 87.69 371 TRP A C 1
ATOM 2825 O O . TRP A 1 371 ? 19.369 -12.417 -38.134 1.00 87.69 371 TRP A O 1
ATOM 2835 N N . LEU A 1 372 ? 18.380 -11.439 -36.380 1.00 81.00 372 LEU A N 1
ATOM 2836 C CA . LEU A 1 372 ? 18.783 -10.077 -36.719 1.00 81.00 372 LEU A CA 1
ATOM 2837 C C . LEU A 1 372 ? 20.011 -9.630 -35.915 1.00 81.00 372 LEU A C 1
ATOM 2839 O O . LEU A 1 372 ? 20.810 -8.852 -36.429 1.00 81.00 372 LEU A O 1
ATOM 2843 N N . SER A 1 373 ? 20.167 -10.127 -34.683 1.00 82.31 373 SER A N 1
ATOM 2844 C CA . SER A 1 373 ? 21.323 -9.904 -33.800 1.00 82.31 373 SER A CA 1
ATOM 2845 C C . SER A 1 373 ? 21.390 -10.966 -32.688 1.00 82.31 373 SER A C 1
ATOM 2847 O O . SER A 1 373 ? 20.489 -11.797 -32.580 1.00 82.31 373 SER A O 1
ATOM 2849 N N . ASP A 1 374 ? 22.397 -10.896 -31.803 1.00 80.06 374 ASP A N 1
ATOM 2850 C CA . ASP A 1 374 ? 22.530 -11.748 -30.599 1.00 80.06 374 ASP A CA 1
ATOM 2851 C C . ASP A 1 374 ? 21.267 -11.809 -29.724 1.00 80.06 374 ASP A C 1
ATOM 2853 O O . ASP A 1 374 ? 21.043 -12.787 -29.010 1.00 80.06 374 ASP A O 1
ATOM 2857 N N . THR A 1 375 ? 20.450 -10.757 -29.768 1.00 79.12 375 THR A N 1
ATOM 2858 C CA . THR A 1 375 ? 19.266 -10.574 -28.924 1.00 79.12 375 THR A CA 1
ATOM 2859 C C . THR A 1 375 ? 17.978 -10.435 -29.705 1.00 79.12 375 THR A C 1
ATOM 2861 O O . THR A 1 375 ? 16.958 -10.138 -29.099 1.00 79.12 375 THR A O 1
ATOM 2864 N N . SER A 1 376 ? 17.999 -10.551 -31.031 1.00 80.94 376 SER A N 1
ATOM 2865 C CA . SER A 1 376 ? 16.817 -10.266 -31.846 1.00 80.94 376 SER A CA 1
ATOM 2866 C C . SER A 1 376 ? 16.626 -11.352 -32.884 1.00 80.94 376 SER A C 1
ATOM 2868 O O . SER A 1 376 ? 17.506 -11.578 -33.714 1.00 80.94 376 SER A O 1
ATOM 2870 N N . VAL A 1 377 ? 15.467 -12.001 -32.853 1.00 87.25 377 VAL A N 1
ATOM 2871 C CA . VAL A 1 377 ? 15.100 -13.077 -33.775 1.00 87.25 377 VAL A CA 1
ATOM 2872 C C . VAL A 1 377 ? 13.700 -12.813 -34.310 1.00 87.25 377 VAL A C 1
ATOM 2874 O O . VAL A 1 377 ? 12.790 -12.472 -33.554 1.00 87.25 377 VAL A O 1
ATOM 2877 N N . ARG A 1 378 ? 13.515 -12.931 -35.622 1.00 86.75 378 ARG A N 1
ATOM 2878 C CA . ARG A 1 378 ? 12.185 -12.959 -36.226 1.00 86.75 378 ARG A CA 1
ATOM 2879 C C . ARG A 1 378 ? 11.710 -14.400 -36.297 1.00 86.75 378 ARG A C 1
ATOM 2881 O O . ARG A 1 378 ? 12.494 -15.305 -36.578 1.00 86.75 378 ARG A O 1
ATOM 2888 N N . ILE A 1 379 ? 10.425 -14.594 -36.030 1.00 86.94 379 ILE A N 1
ATOM 2889 C CA . ILE A 1 379 ? 9.790 -15.908 -36.018 1.00 86.94 379 ILE A CA 1
ATOM 2890 C C . ILE A 1 379 ? 8.595 -15.963 -36.968 1.00 86.94 379 ILE A C 1
ATOM 2892 O O . ILE A 1 379 ? 7.846 -14.990 -37.092 1.00 86.94 379 ILE A O 1
ATOM 2896 N N . SER A 1 380 ? 8.408 -17.116 -37.603 1.00 83.69 380 SER A N 1
ATOM 2897 C CA . SER A 1 380 ? 7.218 -17.479 -38.379 1.00 83.69 380 SER A CA 1
ATOM 2898 C C . SER A 1 380 ? 6.838 -18.931 -38.072 1.00 83.69 380 SER A C 1
ATOM 2900 O O . SER A 1 380 ? 7.701 -19.729 -37.719 1.00 83.69 380 SER A O 1
ATOM 2902 N N . THR A 1 381 ? 5.556 -19.285 -38.135 1.00 84.62 381 THR A N 1
ATOM 2903 C CA . THR A 1 381 ? 5.043 -20.567 -37.612 1.00 84.62 381 THR A CA 1
ATOM 2904 C C . THR A 1 381 ? 4.027 -21.211 -38.546 1.00 84.62 381 THR A C 1
ATOM 2906 O O . THR A 1 381 ? 3.229 -20.492 -39.142 1.00 84.62 381 THR A O 1
ATOM 2909 N N . TYR A 1 382 ? 3.981 -22.542 -38.591 1.00 79.38 382 TYR A N 1
ATOM 2910 C CA . TYR A 1 382 ? 2.937 -23.328 -39.251 1.00 79.38 382 TYR A CA 1
ATOM 2911 C C . TYR A 1 382 ? 2.423 -24.451 -38.333 1.00 79.38 382 TYR A C 1
ATOM 2913 O O . TYR A 1 382 ? 3.260 -25.134 -37.743 1.00 79.38 382 TYR A O 1
ATOM 2921 N N . PRO A 1 383 ? 1.098 -24.679 -38.217 1.00 68.56 383 PRO A N 1
ATOM 2922 C CA . PRO A 1 383 ? 0.028 -23.822 -38.731 1.00 68.56 383 PRO A CA 1
ATOM 2923 C C . PRO A 1 383 ? 0.101 -22.428 -38.091 1.00 68.56 383 PRO A C 1
ATOM 2925 O O . PRO A 1 383 ? 0.474 -22.283 -36.925 1.00 68.56 383 PRO A O 1
ATOM 2928 N N . ALA A 1 384 ? -0.172 -21.388 -38.880 1.00 62.03 384 ALA A N 1
ATOM 2929 C CA . ALA A 1 384 ? 0.051 -20.012 -38.454 1.00 62.03 384 ALA A CA 1
ATOM 2930 C C . ALA A 1 384 ? -0.895 -19.620 -37.309 1.00 62.03 384 ALA A C 1
ATOM 2932 O O . ALA A 1 384 ? -2.110 -19.741 -37.431 1.00 62.03 384 ALA A O 1
ATOM 2933 N N . TRP A 1 385 ? -0.345 -19.097 -36.208 1.00 52.03 385 TRP A N 1
ATOM 2934 C CA . TRP A 1 385 ? -1.147 -18.433 -35.169 1.00 52.03 385 TRP A CA 1
ATOM 2935 C C . TRP A 1 385 ? -1.612 -17.030 -35.603 1.00 52.03 385 TRP A C 1
ATOM 2937 O O . TRP A 1 385 ? -2.627 -16.547 -35.118 1.00 52.03 385 TRP A O 1
ATOM 2947 N N . THR A 1 386 ? -0.880 -16.394 -36.527 1.00 47.84 386 THR A N 1
ATOM 2948 C CA . THR A 1 386 ? -1.202 -15.147 -37.249 1.00 47.84 386 THR A CA 1
ATOM 2949 C C . THR A 1 386 ? -0.346 -15.102 -38.525 1.00 47.84 386 THR A C 1
ATOM 2951 O O . THR A 1 386 ? 0.802 -15.535 -38.479 1.00 47.84 386 THR A O 1
ATOM 2954 N N . SER A 1 387 ? -0.847 -14.574 -39.642 1.00 45.66 387 SER A N 1
ATOM 2955 C CA . SER A 1 387 ? -0.247 -14.641 -40.993 1.00 45.66 387 SER A CA 1
ATOM 2956 C C . SER A 1 387 ? 1.022 -13.786 -41.247 1.00 45.66 387 SER A C 1
ATOM 2958 O O . SER A 1 387 ? 1.323 -13.483 -42.397 1.00 45.66 387 SER A O 1
ATOM 2960 N N . CYS A 1 388 ? 1.798 -13.401 -40.221 1.00 57.12 388 CYS A N 1
ATOM 2961 C CA . CYS A 1 388 ? 2.971 -12.519 -40.369 1.00 57.12 388 CYS A CA 1
ATOM 2962 C C . CYS A 1 388 ? 4.157 -12.850 -39.435 1.00 57.12 388 CYS A C 1
ATOM 2964 O O . CYS A 1 388 ? 3.993 -13.466 -38.378 1.00 57.12 388 CYS A O 1
ATOM 2966 N N . TRP A 1 389 ? 5.361 -12.401 -39.820 1.00 65.12 389 TRP A N 1
ATOM 2967 C CA . TRP A 1 389 ? 6.587 -12.486 -39.014 1.00 65.12 389 TRP A CA 1
ATOM 2968 C C . TRP A 1 389 ? 6.494 -11.657 -37.728 1.00 65.12 389 TRP A C 1
ATOM 2970 O O . TRP A 1 389 ? 6.171 -10.470 -37.775 1.00 65.12 389 TRP A O 1
ATOM 2980 N N . ARG A 1 390 ? 6.904 -12.226 -36.587 1.00 74.44 390 ARG A N 1
ATOM 2981 C CA . ARG A 1 390 ? 7.037 -11.484 -35.319 1.00 74.44 390 ARG A CA 1
ATOM 2982 C C . ARG A 1 390 ? 8.496 -11.280 -34.952 1.00 74.44 390 ARG A C 1
ATOM 2984 O O . ARG A 1 390 ? 9.268 -12.231 -34.971 1.00 74.44 390 ARG A O 1
ATOM 2991 N N . LEU A 1 391 ? 8.865 -10.054 -34.591 1.00 78.06 391 LEU A N 1
ATOM 2992 C CA . LEU A 1 391 ? 10.174 -9.760 -34.014 1.00 78.06 391 LEU A CA 1
ATOM 2993 C C . LEU A 1 391 ? 10.141 -10.034 -32.509 1.00 78.06 391 LEU A C 1
ATOM 2995 O O . LEU A 1 391 ? 9.287 -9.505 -31.800 1.00 78.06 391 LEU A O 1
ATOM 2999 N N . LEU A 1 392 ? 11.078 -10.843 -32.030 1.00 76.94 392 LEU A N 1
ATOM 3000 C CA . LEU A 1 392 ? 11.288 -11.114 -30.617 1.00 76.94 392 LEU A CA 1
ATOM 3001 C C . LEU A 1 392 ? 12.649 -10.581 -30.185 1.00 76.94 392 LEU A C 1
ATOM 3003 O O . LEU A 1 392 ? 13.656 -10.809 -30.858 1.00 76.94 392 LEU A O 1
ATOM 3007 N N . HIS A 1 393 ? 12.667 -9.919 -29.030 1.00 74.12 393 HIS A N 1
ATOM 3008 C CA . HIS A 1 393 ? 13.893 -9.506 -28.361 1.00 74.12 393 HIS A CA 1
ATOM 3009 C C . HIS A 1 393 ? 14.133 -10.378 -27.126 1.00 74.12 393 HIS A C 1
ATOM 3011 O O . HIS A 1 393 ? 13.266 -10.495 -26.263 1.00 74.12 393 HIS A O 1
ATOM 3017 N N . THR A 1 394 ? 15.313 -10.985 -27.034 1.00 62.25 394 THR A N 1
ATOM 3018 C CA . THR A 1 394 ? 15.738 -11.837 -25.919 1.00 62.25 394 THR A CA 1
ATOM 3019 C C . THR A 1 394 ? 16.894 -11.188 -25.159 1.00 62.25 394 THR A C 1
ATOM 3021 O O . THR A 1 394 ? 17.740 -10.524 -25.751 1.00 62.25 394 THR A O 1
ATOM 3024 N N . ALA A 1 395 ? 16.988 -11.387 -23.844 1.00 54.47 395 ALA A N 1
ATOM 3025 C CA . ALA A 1 395 ? 18.065 -10.801 -23.042 1.00 54.47 395 ALA A CA 1
ATOM 3026 C C . ALA A 1 395 ? 19.467 -11.317 -23.453 1.00 54.47 395 ALA A C 1
ATOM 3028 O O . ALA A 1 395 ? 19.636 -12.487 -23.794 1.00 54.47 395 ALA A O 1
ATOM 3029 N N . ARG A 1 396 ? 20.496 -10.454 -23.362 1.00 48.97 396 ARG A N 1
ATOM 3030 C CA . ARG A 1 396 ? 21.876 -10.641 -23.889 1.00 48.97 396 ARG A CA 1
ATOM 3031 C C . ARG A 1 396 ? 22.655 -11.891 -23.432 1.00 48.97 396 ARG A C 1
ATOM 3033 O O . ARG A 1 396 ? 23.754 -12.095 -23.937 1.00 48.97 396 ARG A O 1
ATOM 3040 N N . ARG A 1 397 ? 22.180 -12.697 -22.472 1.00 47.31 397 ARG A N 1
ATOM 3041 C CA . ARG A 1 397 ? 22.984 -13.799 -21.888 1.00 47.31 397 ARG A CA 1
ATOM 3042 C C . ARG A 1 397 ? 22.336 -15.187 -21.879 1.00 47.31 397 ARG A C 1
ATOM 3044 O O . ARG A 1 397 ? 23.080 -16.161 -21.814 1.00 47.31 397 ARG A O 1
ATOM 3051 N N . GLN A 1 398 ? 21.012 -15.306 -21.990 1.00 58.16 398 GLN A N 1
ATOM 3052 C CA . GLN A 1 398 ? 20.323 -16.590 -22.184 1.00 58.16 398 GLN A CA 1
ATOM 3053 C C . GLN A 1 398 ? 19.064 -16.365 -23.032 1.00 58.16 398 GLN A C 1
ATOM 3055 O O . GLN A 1 398 ? 18.082 -15.823 -22.526 1.00 58.16 398 GLN A O 1
ATOM 3060 N N . PRO A 1 399 ? 19.097 -16.702 -24.327 1.00 73.06 399 PRO A N 1
ATOM 3061 C CA . PRO A 1 399 ? 17.953 -16.499 -25.197 1.00 73.06 399 PRO A CA 1
ATOM 3062 C C . PRO A 1 399 ? 16.827 -17.473 -24.849 1.00 73.06 399 PRO A C 1
ATOM 3064 O O . PRO A 1 399 ? 17.083 -18.641 -24.563 1.00 73.06 399 PRO A O 1
ATOM 3067 N N . HIS A 1 400 ? 15.589 -16.981 -24.882 1.00 82.19 400 HIS A N 1
ATOM 3068 C CA . HIS A 1 400 ? 14.399 -17.773 -24.596 1.00 82.19 400 HIS A CA 1
ATOM 3069 C C . HIS A 1 400 ? 13.267 -17.397 -25.555 1.00 82.19 400 HIS A C 1
ATOM 3071 O O . HIS A 1 400 ? 12.881 -16.231 -25.650 1.00 82.19 400 HIS A O 1
ATOM 3077 N N . LEU A 1 401 ? 12.758 -18.385 -26.284 1.00 81.50 401 LEU A N 1
ATOM 3078 C CA . LEU A 1 401 ? 11.606 -18.277 -27.164 1.00 81.50 401 LEU A CA 1
ATOM 3079 C C . LEU A 1 401 ? 10.331 -18.593 -26.366 1.00 81.50 401 LEU A C 1
ATOM 3081 O O . LEU A 1 401 ? 10.338 -19.513 -25.547 1.00 81.50 401 LEU A O 1
ATOM 3085 N N . PRO A 1 402 ? 9.207 -17.904 -26.630 1.00 83.38 402 PRO A N 1
ATOM 3086 C CA . PRO A 1 402 ? 7.961 -18.028 -25.868 1.00 83.38 402 PRO A CA 1
ATOM 3087 C C . PRO A 1 402 ? 7.166 -19.298 -26.228 1.00 83.38 402 PRO A C 1
ATOM 3089 O O . PRO A 1 402 ? 5.952 -19.262 -26.411 1.00 83.38 402 PRO A O 1
ATOM 3092 N N . PHE A 1 403 ? 7.847 -20.433 -26.369 1.00 83.44 403 PHE A N 1
ATOM 3093 C CA . PHE A 1 403 ? 7.255 -21.725 -26.698 1.00 83.44 403 PHE A CA 1
ATOM 3094 C C . PHE A 1 403 ? 7.561 -22.742 -25.603 1.00 83.44 403 PHE A C 1
ATOM 3096 O O . PHE A 1 403 ? 8.621 -22.700 -24.979 1.00 83.44 403 PHE A O 1
ATOM 3103 N N . ALA A 1 404 ? 6.655 -23.689 -25.369 1.00 80.75 404 ALA A N 1
ATOM 3104 C CA . ALA A 1 404 ? 6.920 -24.801 -24.461 1.00 80.75 404 ALA A CA 1
ATOM 3105 C C . ALA A 1 404 ? 8.080 -25.681 -24.971 1.00 80.75 404 ALA A C 1
ATOM 3107 O O . ALA A 1 404 ? 8.467 -25.644 -26.142 1.00 80.75 404 ALA A O 1
ATOM 3108 N N . SER A 1 405 ? 8.663 -26.479 -24.079 1.00 81.38 405 SER A N 1
ATOM 3109 C CA . SER A 1 405 ? 9.699 -27.439 -24.468 1.00 81.38 405 SER A CA 1
ATOM 3110 C C . SER A 1 405 ? 9.109 -28.498 -25.406 1.00 81.38 405 SER A C 1
ATOM 3112 O O . SER A 1 405 ? 8.031 -29.023 -25.142 1.00 81.38 405 SER A O 1
ATOM 3114 N N . ALA A 1 406 ? 9.814 -28.804 -26.497 1.00 85.81 406 ALA A N 1
ATOM 3115 C CA . ALA A 1 406 ? 9.387 -29.692 -27.578 1.00 85.81 406 ALA A CA 1
ATOM 3116 C C . ALA A 1 406 ? 8.038 -29.299 -28.218 1.00 85.81 406 ALA A C 1
ATOM 3118 O O . ALA A 1 406 ? 7.281 -30.167 -28.657 1.00 85.81 406 ALA A O 1
ATOM 3119 N N . ALA A 1 407 ? 7.737 -27.996 -28.267 1.00 84.69 407 ALA A N 1
ATOM 3120 C CA . ALA A 1 407 ? 6.506 -27.472 -28.855 1.00 84.69 407 ALA A CA 1
ATOM 3121 C C . ALA A 1 407 ? 6.425 -27.646 -30.379 1.00 84.69 407 ALA A C 1
ATOM 3123 O O . ALA A 1 407 ? 5.321 -27.729 -30.904 1.00 84.69 407 ALA A O 1
ATOM 3124 N N . TRP A 1 408 ? 7.561 -27.706 -31.081 1.00 90.12 408 TRP A N 1
ATOM 3125 C CA . TRP A 1 408 ? 7.594 -27.710 -32.545 1.00 90.12 408 TRP A CA 1
ATOM 3126 C C . TRP A 1 408 ? 8.177 -29.009 -33.076 1.00 90.12 408 TRP A C 1
ATOM 3128 O O . TRP A 1 408 ? 9.289 -29.380 -32.707 1.00 90.12 408 TRP A O 1
ATOM 3138 N N . GLU A 1 409 ? 7.439 -29.701 -33.948 1.00 87.69 409 GLU A N 1
ATOM 3139 C CA . GLU A 1 409 ? 7.918 -30.930 -34.592 1.00 87.69 409 GLU A CA 1
ATOM 3140 C C . GLU A 1 409 ? 9.241 -30.684 -35.320 1.00 87.69 409 GLU A C 1
ATOM 3142 O O . GLU A 1 409 ? 10.224 -31.385 -35.050 1.00 87.69 409 GLU A O 1
ATOM 3147 N N . THR A 1 410 ? 9.268 -29.625 -36.130 1.00 88.31 410 THR A N 1
ATOM 3148 C CA . THR A 1 410 ? 10.461 -29.166 -36.836 1.00 88.31 410 THR A CA 1
ATOM 3149 C C . THR A 1 410 ? 10.740 -27.695 -36.538 1.00 88.31 410 THR A C 1
ATOM 3151 O O . THR A 1 410 ? 9.842 -26.854 -36.571 1.00 88.31 410 THR A O 1
ATOM 3154 N N . VAL A 1 411 ? 12.002 -27.366 -36.269 1.00 92.06 411 VAL A N 1
ATOM 3155 C CA . VAL A 1 411 ? 12.488 -25.979 -36.235 1.00 92.06 411 VAL A CA 1
ATOM 3156 C C . VAL A 1 411 ? 13.386 -25.759 -37.446 1.00 92.06 411 VAL A C 1
ATOM 3158 O O . VAL A 1 411 ? 14.232 -26.596 -37.743 1.00 92.06 411 VAL A O 1
ATOM 3161 N N . ALA A 1 412 ? 13.196 -24.654 -38.156 1.00 86.81 412 ALA A N 1
ATOM 3162 C CA . ALA A 1 412 ? 13.902 -24.315 -39.380 1.00 86.81 412 ALA A CA 1
ATOM 3163 C C . ALA A 1 412 ? 14.714 -23.029 -39.199 1.00 86.81 412 ALA A C 1
ATOM 3165 O O . ALA A 1 412 ? 14.177 -21.996 -38.798 1.00 86.81 412 ALA A O 1
ATOM 3166 N N . LEU A 1 413 ? 16.009 -23.092 -39.504 1.00 88.00 413 LEU A N 1
ATOM 3167 C CA . LEU A 1 413 ? 16.933 -21.962 -39.424 1.00 88.00 413 LEU A CA 1
ATOM 3168 C C . LEU A 1 413 ? 17.223 -21.466 -40.843 1.00 88.00 413 LEU A C 1
ATOM 3170 O O . LEU A 1 413 ? 17.989 -22.089 -41.584 1.00 88.00 413 LEU A O 1
ATOM 3174 N N . THR A 1 414 ? 16.578 -20.368 -41.238 1.00 71.81 414 THR A N 1
ATOM 3175 C CA . THR A 1 414 ? 16.597 -19.880 -42.628 1.00 71.81 414 THR A CA 1
ATOM 3176 C C . THR A 1 414 ? 17.639 -18.794 -42.880 1.00 71.81 414 THR A C 1
ATOM 3178 O O . THR A 1 414 ? 18.014 -18.587 -44.029 1.00 71.81 414 THR A O 1
ATOM 3181 N N . GLY A 1 415 ? 18.158 -18.130 -41.838 1.00 72.88 415 GLY A N 1
ATOM 3182 C CA . GLY A 1 415 ? 19.192 -17.102 -41.992 1.00 72.88 415 GLY A CA 1
ATOM 3183 C C . GLY A 1 415 ? 19.639 -16.435 -40.686 1.00 72.88 415 GLY A C 1
ATOM 3184 O O . GLY A 1 415 ? 19.036 -16.617 -39.627 1.00 72.88 415 GLY A O 1
ATOM 3185 N N . GLY A 1 416 ? 20.727 -15.662 -40.756 1.00 74.25 416 GLY A N 1
ATOM 3186 C CA . GLY A 1 416 ? 21.196 -14.800 -39.662 1.00 74.25 416 GLY A CA 1
ATOM 3187 C C . GLY A 1 416 ? 22.031 -15.476 -38.567 1.00 74.25 416 GLY A C 1
ATOM 3188 O O . GLY A 1 416 ? 22.479 -14.803 -37.642 1.00 74.25 416 GLY A O 1
ATOM 3189 N N . LEU A 1 417 ? 22.284 -16.785 -38.658 1.00 77.56 417 LEU A N 1
ATOM 3190 C CA . LEU A 1 417 ? 23.176 -17.523 -37.744 1.00 77.56 417 LEU A CA 1
ATOM 3191 C C . LEU A 1 417 ? 24.601 -16.947 -37.709 1.00 77.56 417 LEU A C 1
ATOM 3193 O O . LEU A 1 417 ? 25.274 -16.996 -36.682 1.00 77.56 417 LEU A O 1
ATOM 3197 N N . ASP A 1 418 ? 25.057 -16.380 -38.825 1.00 70.06 418 ASP A N 1
ATOM 3198 C CA . ASP A 1 418 ? 26.334 -15.682 -38.966 1.00 70.06 418 ASP A CA 1
ATOM 3199 C C . ASP A 1 418 ? 26.420 -14.389 -38.142 1.00 70.06 418 ASP A C 1
ATOM 3201 O O . ASP A 1 418 ? 27.521 -13.930 -37.836 1.00 70.06 418 ASP A O 1
ATOM 3205 N N . ARG A 1 419 ? 25.269 -13.829 -37.752 1.00 77.56 419 ARG A N 1
ATOM 3206 C CA . ARG A 1 419 ? 25.161 -12.631 -36.911 1.00 77.56 419 ARG A CA 1
ATOM 3207 C C . ARG A 1 419 ? 25.268 -12.942 -35.419 1.00 77.56 419 ARG A C 1
ATOM 3209 O O . ARG A 1 419 ? 25.398 -12.004 -34.636 1.00 77.56 419 ARG A O 1
ATOM 3216 N N . LEU A 1 420 ? 25.220 -14.220 -35.028 1.00 79.44 420 LEU A N 1
ATOM 3217 C CA . LEU A 1 420 ? 25.399 -14.638 -33.640 1.00 79.44 420 LEU A CA 1
ATOM 3218 C C . LEU A 1 420 ? 26.883 -14.689 -33.265 1.00 79.44 420 LEU A C 1
ATOM 3220 O O . LEU A 1 420 ? 27.702 -15.346 -33.915 1.00 79.44 420 LEU A O 1
ATOM 3224 N N . THR A 1 421 ? 27.234 -14.046 -32.156 1.00 79.25 421 THR A N 1
ATOM 3225 C CA . THR A 1 421 ? 28.579 -14.129 -31.586 1.00 79.25 421 THR A CA 1
ATOM 3226 C C . THR A 1 421 ? 28.848 -15.512 -30.988 1.00 79.25 421 THR A C 1
ATOM 3228 O O . THR A 1 421 ? 27.942 -16.243 -30.582 1.00 79.25 421 THR A O 1
ATOM 3231 N N . ALA A 1 422 ? 30.131 -15.878 -30.866 1.00 72.12 422 ALA A N 1
ATOM 3232 C CA . ALA A 1 422 ? 30.534 -17.147 -30.250 1.00 72.12 422 ALA A CA 1
ATOM 3233 C C . ALA A 1 422 ? 30.057 -17.292 -28.788 1.00 72.12 422 ALA A C 1
ATOM 3235 O O . ALA A 1 422 ? 29.887 -18.410 -28.314 1.00 72.12 422 ALA A O 1
ATOM 3236 N N . ALA A 1 423 ? 29.816 -16.175 -28.090 1.00 69.81 423 ALA A N 1
ATOM 3237 C CA . ALA A 1 423 ? 29.284 -16.162 -26.730 1.00 69.81 423 ALA A CA 1
ATOM 3238 C C . ALA A 1 423 ? 27.761 -16.395 -26.681 1.00 69.81 423 ALA A C 1
ATOM 3240 O O . ALA A 1 423 ? 27.276 -17.043 -25.755 1.00 69.81 423 ALA A O 1
ATOM 3241 N N . ALA A 1 424 ? 27.010 -15.894 -27.669 1.00 73.81 424 ALA A N 1
ATOM 3242 C CA . ALA A 1 424 ? 25.554 -16.037 -27.734 1.00 73.81 424 ALA A CA 1
ATOM 3243 C C . ALA A 1 424 ? 25.115 -17.403 -28.286 1.00 73.81 424 ALA A C 1
ATOM 3245 O O . ALA A 1 424 ? 24.071 -17.931 -27.891 1.00 73.81 424 ALA A O 1
ATOM 3246 N N . LEU A 1 425 ? 25.928 -17.995 -29.168 1.00 80.62 425 LEU A N 1
ATOM 3247 C CA . LEU A 1 425 ? 25.592 -19.223 -29.881 1.00 80.62 425 LEU A CA 1
ATOM 3248 C C . LEU A 1 425 ? 25.209 -20.388 -28.942 1.00 80.62 425 LEU A C 1
ATOM 3250 O O . LEU A 1 425 ? 24.104 -20.900 -29.106 1.00 80.62 425 LEU A O 1
ATOM 3254 N N . PRO A 1 426 ? 25.983 -20.775 -27.903 1.00 77.62 426 PRO A N 1
ATOM 3255 C CA . PRO A 1 426 ? 25.615 -21.910 -27.047 1.00 77.62 426 PRO A CA 1
ATOM 3256 C C . PRO A 1 426 ? 24.261 -21.745 -26.342 1.00 77.62 426 PRO A C 1
ATOM 3258 O O . PRO A 1 426 ? 23.563 -22.726 -26.092 1.00 77.62 426 PRO A O 1
ATOM 3261 N N . GLY A 1 427 ? 23.876 -20.506 -26.018 1.00 76.25 427 GLY A N 1
ATOM 3262 C CA . GLY A 1 427 ? 22.564 -20.201 -25.453 1.00 76.25 427 GLY A CA 1
ATOM 3263 C C . GLY A 1 427 ? 21.443 -20.448 -26.460 1.00 76.25 427 GLY A C 1
ATOM 3264 O O . GLY A 1 427 ? 20.482 -21.144 -26.141 1.00 76.25 427 GLY A O 1
ATOM 3265 N N . TRP A 1 428 ? 21.598 -19.939 -27.685 1.00 86.25 428 TRP A N 1
ATOM 3266 C CA . TRP A 1 428 ? 20.608 -20.103 -28.752 1.00 86.25 428 TRP A CA 1
ATOM 3267 C C . TRP A 1 428 ? 20.438 -21.560 -29.173 1.00 86.25 428 TRP A C 1
ATOM 3269 O O . TRP A 1 428 ? 19.316 -21.986 -29.420 1.00 86.25 428 TRP A O 1
ATOM 3279 N N . LEU A 1 429 ? 21.506 -22.357 -29.176 1.00 86.44 429 LEU A N 1
ATOM 3280 C CA . LEU A 1 429 ? 21.410 -23.779 -29.516 1.00 86.44 429 LEU A CA 1
ATOM 3281 C C . LEU A 1 429 ? 20.709 -24.606 -28.455 1.00 86.44 429 LEU A C 1
ATOM 3283 O O . LEU A 1 429 ? 19.916 -25.479 -28.800 1.00 86.44 429 LEU A O 1
ATOM 3287 N N . ARG A 1 430 ? 20.936 -24.300 -27.172 1.00 81.81 430 ARG A N 1
ATOM 3288 C CA . ARG A 1 430 ? 20.159 -24.906 -26.085 1.00 81.81 430 ARG A CA 1
ATOM 3289 C C . ARG A 1 430 ? 18.681 -24.564 -26.205 1.00 81.81 430 ARG A C 1
ATOM 3291 O O . ARG A 1 430 ? 17.846 -25.433 -25.980 1.00 81.81 430 ARG A O 1
ATOM 3298 N N . GLU A 1 431 ? 18.365 -23.332 -26.582 1.00 88.00 431 GLU A N 1
ATOM 3299 C CA . GLU A 1 431 ? 16.985 -22.887 -26.729 1.00 88.00 431 GLU A CA 1
ATOM 3300 C C . GLU A 1 431 ? 16.297 -23.507 -27.953 1.00 88.00 431 GLU A C 1
ATOM 3302 O O . GLU A 1 431 ? 15.194 -24.036 -27.831 1.00 88.00 431 GLU A O 1
ATOM 3307 N N . VAL A 1 432 ? 16.978 -23.556 -29.103 1.00 89.81 432 VAL A N 1
ATOM 3308 C CA . VAL A 1 432 ? 16.522 -24.291 -30.295 1.00 89.81 432 VAL A CA 1
ATOM 3309 C C . VAL A 1 432 ? 16.315 -25.766 -29.954 1.00 89.81 432 VAL A C 1
ATOM 3311 O O . VAL A 1 432 ? 15.255 -26.318 -30.246 1.00 89.81 432 VAL A O 1
ATOM 3314 N N . HIS A 1 433 ? 17.262 -26.400 -29.256 1.00 87.25 433 HIS A N 1
ATOM 3315 C CA . HIS A 1 433 ? 17.112 -27.773 -28.775 1.00 87.25 433 HIS A CA 1
ATOM 3316 C C . HIS A 1 433 ? 15.906 -27.927 -27.846 1.00 87.25 433 HIS A C 1
ATOM 3318 O O . HIS A 1 433 ? 15.154 -28.892 -27.969 1.00 87.25 433 HIS A O 1
ATOM 3324 N N . ARG A 1 434 ? 15.673 -26.979 -26.932 1.00 89.75 434 ARG A N 1
ATOM 3325 C CA . ARG A 1 434 ? 14.540 -27.013 -26.004 1.00 89.75 434 ARG A CA 1
ATOM 3326 C C . ARG A 1 434 ? 13.213 -27.033 -26.750 1.00 89.75 434 ARG A C 1
ATOM 3328 O O . ARG A 1 434 ? 12.401 -27.901 -26.447 1.00 89.75 434 ARG A O 1
ATOM 3335 N N . VAL A 1 435 ? 12.995 -26.128 -27.707 1.00 90.44 435 VAL A N 1
ATOM 3336 C CA . VAL A 1 435 ? 11.704 -25.994 -28.411 1.00 90.44 435 VAL A CA 1
ATOM 3337 C C . VAL A 1 435 ? 11.502 -27.021 -29.529 1.00 90.44 435 VAL A C 1
ATOM 3339 O O . VAL A 1 435 ? 10.359 -27.330 -29.863 1.00 90.44 435 VAL A O 1
ATOM 3342 N N . THR A 1 436 ? 12.584 -27.595 -30.062 1.00 91.00 436 THR A N 1
ATOM 3343 C CA . THR A 1 436 ? 12.524 -28.646 -31.087 1.00 91.00 436 THR A CA 1
ATOM 3344 C C . THR A 1 436 ? 12.078 -29.970 -30.474 1.00 91.00 436 THR A C 1
ATOM 3346 O O . THR A 1 436 ? 12.616 -30.413 -29.456 1.00 91.00 436 THR A O 1
ATOM 3349 N N . ARG A 1 437 ? 11.108 -30.638 -31.095 1.00 87.25 437 ARG A N 1
ATOM 3350 C CA . ARG A 1 437 ? 10.638 -31.971 -30.704 1.00 87.25 437 ARG A CA 1
ATOM 3351 C C . ARG A 1 437 ? 11.379 -33.071 -31.443 1.00 87.25 437 ARG A C 1
ATOM 3353 O O . ARG A 1 437 ? 11.774 -34.037 -30.796 1.00 87.25 437 ARG A O 1
ATOM 3360 N N . ARG A 1 438 ? 11.534 -32.945 -32.767 1.00 82.44 438 ARG A N 1
ATOM 3361 C CA . ARG A 1 438 ? 12.045 -34.030 -33.610 1.00 82.44 438 ARG A CA 1
ATOM 3362 C C . ARG A 1 438 ? 13.175 -33.593 -34.537 1.00 82.44 438 ARG A C 1
ATOM 3364 O O . ARG A 1 438 ? 14.275 -34.121 -34.399 1.00 82.44 438 ARG A O 1
ATOM 3371 N N . HIS A 1 439 ? 12.928 -32.636 -35.430 1.00 85.00 439 HIS A N 1
ATOM 3372 C CA . HIS A 1 439 ? 13.888 -32.271 -36.473 1.00 85.00 439 HIS A CA 1
ATOM 3373 C C . HIS A 1 439 ? 14.342 -30.812 -36.379 1.00 85.00 439 HIS A C 1
ATOM 3375 O O . HIS A 1 439 ? 13.552 -29.908 -36.112 1.00 85.00 439 HIS A O 1
ATOM 3381 N N . LEU A 1 440 ? 15.621 -30.580 -36.658 1.00 87.75 440 LEU A N 1
ATOM 3382 C CA . LEU A 1 440 ? 16.176 -29.262 -36.939 1.00 87.75 440 LEU A CA 1
ATOM 3383 C C . LEU A 1 440 ? 16.566 -29.220 -38.419 1.00 87.75 440 LEU A C 1
ATOM 3385 O O . LEU A 1 440 ? 17.402 -30.008 -38.858 1.00 87.75 440 LEU A O 1
ATOM 3389 N N . TRP A 1 441 ? 15.955 -28.318 -39.181 1.00 84.94 441 TRP A N 1
ATOM 3390 C CA . TRP A 1 441 ? 16.315 -28.049 -40.571 1.00 84.94 441 TRP A CA 1
ATOM 3391 C C . TRP A 1 441 ? 17.155 -26.773 -40.643 1.00 84.94 441 TRP A C 1
ATOM 3393 O O . TRP A 1 441 ? 16.797 -25.754 -40.052 1.00 84.94 441 TRP A O 1
ATOM 3403 N N . VAL A 1 442 ? 18.273 -26.806 -41.361 1.00 80.69 442 VAL A N 1
ATOM 3404 C CA . VAL A 1 442 ? 19.174 -25.655 -41.513 1.00 80.69 442 VAL A CA 1
ATOM 3405 C C . VAL A 1 442 ? 19.451 -25.425 -42.992 1.00 80.69 442 VAL A C 1
ATOM 3407 O O . VAL A 1 442 ? 19.917 -26.338 -43.674 1.00 80.69 442 VAL A O 1
ATOM 3410 N N . SER A 1 443 ? 19.210 -24.208 -43.486 1.00 73.69 443 SER A N 1
ATOM 3411 C CA . SER A 1 443 ? 19.601 -23.841 -44.854 1.00 73.69 443 SER A CA 1
ATOM 3412 C C . SER A 1 443 ? 21.127 -23.822 -44.984 1.00 73.69 443 SER A C 1
ATOM 3414 O O . SER A 1 443 ? 21.813 -23.266 -44.122 1.00 73.69 443 SER A O 1
ATOM 3416 N N . LEU A 1 444 ? 21.678 -24.349 -46.084 1.00 67.12 444 LEU A N 1
ATOM 3417 C CA . LEU A 1 444 ? 23.117 -24.249 -46.356 1.00 67.12 444 LEU A CA 1
ATOM 3418 C C . LEU A 1 444 ? 23.587 -22.791 -46.493 1.00 67.12 444 LEU A C 1
ATOM 3420 O O . LEU A 1 444 ? 24.736 -22.504 -46.174 1.00 67.12 444 LEU A O 1
ATOM 3424 N N . GLN A 1 445 ? 22.710 -21.857 -46.883 1.00 61.41 445 GLN A N 1
ATOM 3425 C CA . GLN A 1 445 ? 23.026 -20.421 -46.904 1.00 61.41 445 GLN A CA 1
ATOM 3426 C C . GLN A 1 445 ? 23.114 -19.801 -45.500 1.00 61.41 445 GLN A C 1
ATOM 3428 O O . GLN A 1 445 ? 23.808 -18.803 -45.317 1.00 61.41 445 GLN A O 1
ATOM 3433 N N . ALA A 1 446 ? 22.440 -20.385 -44.502 1.00 59.69 446 ALA A N 1
ATOM 3434 C CA . ALA A 1 446 ? 22.525 -19.946 -43.109 1.00 59.69 446 ALA A CA 1
ATOM 3435 C C . ALA A 1 446 ? 23.828 -20.408 -42.426 1.00 59.69 446 ALA A C 1
ATOM 3437 O O . ALA A 1 446 ? 24.214 -19.869 -41.385 1.00 59.69 446 ALA A O 1
ATOM 3438 N N . LEU A 1 447 ? 24.533 -21.383 -43.011 1.00 66.19 447 LEU A N 1
ATOM 3439 C CA . LEU A 1 447 ? 25.860 -21.793 -42.570 1.00 66.19 447 LEU A CA 1
ATOM 3440 C C . LEU A 1 447 ? 26.898 -20.801 -43.119 1.00 66.19 447 LEU A C 1
ATOM 3442 O O . LEU A 1 447 ? 27.164 -20.722 -44.312 1.00 66.19 447 LEU A O 1
ATOM 3446 N N . SER A 1 448 ? 27.456 -19.997 -42.216 1.00 58.47 448 SER A N 1
ATOM 3447 C CA . SER A 1 448 ? 28.408 -18.921 -42.522 1.00 58.47 448 SER A CA 1
ATOM 3448 C C . SER A 1 448 ? 29.787 -19.431 -42.979 1.00 58.47 448 SER A C 1
ATOM 3450 O O . SER A 1 448 ? 29.992 -20.630 -43.120 1.00 58.47 448 SER A O 1
ATOM 3452 N N . LYS A 1 449 ? 30.776 -18.527 -43.131 1.00 59.28 449 LYS A N 1
ATOM 3453 C CA . LYS A 1 449 ? 32.197 -18.754 -43.521 1.00 59.28 449 LYS A CA 1
ATOM 3454 C C . LYS A 1 449 ? 32.975 -19.852 -42.749 1.00 59.28 449 LYS A C 1
ATOM 3456 O O . LYS A 1 449 ? 34.187 -19.970 -42.925 1.00 59.28 449 LYS A O 1
ATOM 3461 N N . ARG A 1 450 ? 32.346 -20.598 -41.839 1.00 68.88 450 ARG A N 1
ATOM 3462 C CA . ARG A 1 450 ? 32.958 -21.649 -41.018 1.00 68.88 450 ARG A CA 1
ATOM 3463 C C . ARG A 1 450 ? 32.760 -23.032 -41.660 1.00 68.88 450 ARG A C 1
ATOM 3465 O O . ARG A 1 450 ? 31.695 -23.280 -42.216 1.00 68.88 450 ARG A O 1
ATOM 3472 N N . PRO A 1 451 ? 33.738 -23.952 -41.556 1.00 70.00 451 PRO A N 1
ATOM 3473 C CA . PRO A 1 451 ? 33.631 -25.282 -42.158 1.00 70.00 451 PRO A CA 1
ATOM 3474 C C . PRO A 1 451 ? 32.447 -26.087 -41.610 1.00 70.00 451 PRO A C 1
ATOM 3476 O O . PRO A 1 451 ? 32.171 -26.040 -40.410 1.00 70.00 451 PRO A O 1
ATOM 3479 N N . SER A 1 452 ? 31.812 -26.909 -42.449 1.00 65.69 452 SER A N 1
ATOM 3480 C CA . SER A 1 452 ? 30.662 -27.743 -42.062 1.00 65.69 452 SER A CA 1
ATOM 3481 C C . SER A 1 452 ? 30.956 -28.666 -40.873 1.00 65.69 452 SER A C 1
ATOM 3483 O O . SER A 1 452 ? 30.098 -28.853 -40.017 1.00 65.69 452 SER A O 1
ATOM 3485 N N . ALA A 1 453 ? 32.191 -29.171 -40.755 1.00 66.12 453 ALA A N 1
ATOM 3486 C CA . ALA A 1 453 ? 32.631 -29.989 -39.620 1.00 66.12 453 ALA A CA 1
ATOM 3487 C C . ALA A 1 453 ? 32.541 -29.252 -38.270 1.00 66.12 453 ALA A C 1
ATOM 3489 O O . ALA A 1 453 ? 32.205 -29.855 -37.254 1.00 66.12 453 ALA A O 1
ATOM 3490 N N . TRP A 1 454 ? 32.794 -27.938 -38.259 1.00 78.25 454 TRP A N 1
ATOM 3491 C CA . TRP A 1 454 ? 32.680 -27.125 -37.049 1.00 78.25 454 TRP A CA 1
ATOM 3492 C C . TRP A 1 454 ? 31.219 -27.004 -36.603 1.00 78.25 454 TRP A C 1
ATOM 3494 O O . TRP A 1 454 ? 30.918 -27.167 -35.423 1.00 78.25 454 TRP A O 1
ATOM 3504 N N . TRP A 1 455 ? 30.302 -26.775 -37.549 1.00 78.19 455 TRP A N 1
ATOM 3505 C CA . TRP A 1 455 ? 28.868 -26.702 -37.262 1.00 78.19 455 TRP A CA 1
ATOM 3506 C C . TRP A 1 455 ? 28.297 -28.037 -36.792 1.00 78.19 455 TRP A C 1
ATOM 3508 O O . TRP A 1 455 ? 27.554 -28.056 -35.816 1.00 78.19 455 TRP A O 1
ATOM 3518 N N . ILE A 1 456 ? 28.706 -29.147 -37.414 1.00 73.88 456 ILE A N 1
ATOM 3519 C CA . ILE A 1 456 ? 28.323 -30.498 -36.981 1.00 73.88 456 ILE A CA 1
ATOM 3520 C C . ILE A 1 456 ? 28.706 -30.717 -35.511 1.00 73.88 456 ILE A C 1
ATOM 3522 O O . ILE A 1 456 ? 27.857 -31.119 -34.722 1.00 73.88 456 ILE A O 1
ATOM 3526 N N . GLN A 1 457 ? 29.922 -30.336 -35.105 1.00 73.62 457 GLN A N 1
ATOM 3527 C CA . GLN A 1 457 ? 30.351 -30.443 -33.708 1.00 73.62 457 GLN A CA 1
ATOM 3528 C C . GLN A 1 457 ? 29.491 -29.597 -32.749 1.00 73.62 457 GLN A C 1
ATOM 3530 O O . GLN A 1 457 ? 29.179 -30.045 -31.647 1.00 73.62 457 GLN A O 1
ATOM 3535 N N . GLN A 1 458 ? 29.101 -28.375 -33.138 1.00 80.38 458 GLN A N 1
ATOM 3536 C CA . GLN A 1 458 ? 28.229 -27.534 -32.306 1.00 80.38 458 GLN A CA 1
ATOM 3537 C C . GLN A 1 458 ? 26.818 -28.122 -32.175 1.00 80.38 458 GLN A C 1
ATOM 3539 O O . GLN A 1 458 ? 26.214 -28.041 -31.106 1.00 80.38 458 GLN A O 1
ATOM 3544 N N . TRP A 1 459 ? 26.298 -28.732 -33.241 1.00 83.06 459 TRP A N 1
ATOM 3545 C CA . TRP A 1 459 ? 24.992 -29.390 -33.248 1.00 83.06 459 TRP A CA 1
ATOM 3546 C C . TRP A 1 459 ? 24.992 -30.650 -32.386 1.00 83.06 459 TRP A C 1
ATOM 3548 O O . TRP A 1 459 ? 24.103 -30.804 -31.552 1.00 83.06 459 TRP A O 1
ATOM 3558 N N . GLU A 1 460 ? 26.029 -31.480 -32.489 1.00 76.50 460 GLU A N 1
ATOM 3559 C CA . GLU A 1 460 ? 26.207 -32.667 -31.644 1.00 76.50 460 GLU A CA 1
ATOM 3560 C C . GLU A 1 460 ? 26.319 -32.296 -30.161 1.00 76.50 460 GLU A C 1
ATOM 3562 O O . GLU A 1 460 ? 25.640 -32.889 -29.321 1.00 76.50 460 GLU A O 1
ATOM 3567 N N . GLN A 1 461 ? 27.098 -31.259 -29.826 1.00 73.06 461 GLN A N 1
ATOM 3568 C CA . GLN A 1 461 ? 27.186 -30.728 -28.457 1.00 73.06 461 GLN A CA 1
ATOM 3569 C C . GLN A 1 461 ? 25.849 -30.175 -27.948 1.00 73.06 461 GLN A C 1
ATOM 3571 O O . GLN A 1 461 ? 25.563 -30.255 -26.753 1.00 73.06 461 GLN A O 1
ATOM 3576 N N . ALA A 1 462 ? 25.027 -29.628 -28.844 1.00 74.56 462 ALA A N 1
ATOM 3577 C CA . ALA A 1 462 ? 23.683 -29.160 -28.534 1.00 74.56 462 ALA A CA 1
ATOM 3578 C C . ALA A 1 462 ? 22.633 -30.286 -28.511 1.00 74.56 462 ALA A C 1
ATOM 3580 O O . ALA A 1 462 ? 21.473 -30.004 -28.218 1.00 74.56 462 ALA A O 1
ATOM 3581 N N . GLY A 1 463 ? 23.019 -31.539 -28.778 1.00 78.38 463 GLY A N 1
ATOM 3582 C CA . GLY A 1 463 ? 22.137 -32.703 -28.721 1.00 78.38 463 GLY A CA 1
ATOM 3583 C C . GLY A 1 463 ? 21.441 -33.057 -30.037 1.00 78.38 463 GLY A C 1
ATOM 3584 O O . GLY A 1 463 ? 20.410 -33.722 -29.993 1.00 78.38 463 GLY A O 1
ATOM 3585 N N . PHE A 1 464 ? 21.971 -32.649 -31.193 1.00 82.69 464 PHE A N 1
ATOM 3586 C CA . PHE A 1 464 ? 21.449 -32.995 -32.521 1.00 82.69 464 PHE A CA 1
ATOM 3587 C C . PHE A 1 464 ? 22.412 -33.897 -33.312 1.00 82.69 464 PHE A C 1
ATOM 3589 O O . PHE A 1 464 ? 23.609 -33.636 -33.343 1.00 82.69 464 PHE A O 1
ATOM 3596 N N . HIS A 1 465 ? 21.892 -34.912 -34.008 1.00 80.25 465 HIS A N 1
ATOM 3597 C CA . HIS A 1 465 ? 22.664 -35.829 -34.862 1.00 80.25 465 HIS A CA 1
ATOM 3598 C C . HIS A 1 465 ? 22.304 -35.650 -36.336 1.00 80.25 465 HIS A C 1
ATOM 3600 O O . HIS A 1 465 ? 21.133 -35.507 -36.681 1.00 80.25 465 HIS A O 1
ATOM 3606 N N . SER A 1 466 ? 23.298 -35.676 -37.223 1.00 67.00 466 SER A N 1
ATOM 3607 C CA . SER A 1 466 ? 23.064 -35.525 -38.664 1.00 67.00 466 SER A CA 1
ATOM 3608 C C . SER A 1 466 ? 22.437 -36.780 -39.270 1.00 67.00 466 SER A C 1
ATOM 3610 O O . SER A 1 466 ? 22.993 -37.869 -39.134 1.00 67.00 466 SER A O 1
ATOM 3612 N N . LEU A 1 467 ? 21.289 -36.635 -39.944 1.00 59.94 467 LEU A N 1
ATOM 3613 C CA . LEU A 1 467 ? 20.552 -37.770 -40.510 1.00 59.94 467 LEU A CA 1
ATOM 3614 C C . LEU A 1 467 ? 20.788 -37.993 -42.008 1.00 59.94 467 LEU A C 1
ATOM 3616 O O . LEU A 1 467 ? 20.809 -39.154 -42.414 1.00 59.94 467 LEU A O 1
ATOM 3620 N N . LYS A 1 468 ? 20.909 -36.925 -42.822 1.00 55.09 468 LYS A N 1
ATOM 3621 C CA . LYS A 1 468 ? 21.189 -36.920 -44.284 1.00 55.09 468 LYS A CA 1
ATOM 3622 C C . LYS A 1 468 ? 21.154 -35.485 -44.858 1.00 55.09 468 LYS A C 1
ATOM 3624 O O . LYS A 1 468 ? 20.480 -34.616 -44.304 1.00 55.09 468 LYS A O 1
ATOM 3629 N N . THR A 1 469 ? 21.834 -35.241 -45.984 1.00 53.31 469 THR A N 1
ATOM 3630 C CA . THR A 1 469 ? 21.649 -34.038 -46.825 1.00 53.31 469 THR A CA 1
ATOM 3631 C C . THR A 1 469 ? 20.347 -34.149 -47.622 1.00 53.31 469 THR A C 1
ATOM 3633 O O . THR A 1 469 ? 20.006 -35.233 -48.099 1.00 53.31 469 THR A O 1
ATOM 3636 N N . THR A 1 470 ? 19.594 -33.053 -47.757 1.00 50.00 470 THR A N 1
ATOM 3637 C CA . THR A 1 470 ? 18.433 -33.013 -48.666 1.00 50.00 470 THR A CA 1
ATOM 3638 C C . THR A 1 470 ? 18.887 -32.613 -50.064 1.00 50.00 470 THR A C 1
ATOM 3640 O O . THR A 1 470 ? 18.725 -31.468 -50.468 1.00 50.00 470 THR A O 1
ATOM 3643 N N . ASP A 1 471 ? 19.484 -33.548 -50.803 1.00 42.56 471 ASP A N 1
ATOM 3644 C CA . ASP A 1 471 ? 19.745 -33.328 -52.227 1.00 42.56 471 ASP A CA 1
ATOM 3645 C C . ASP A 1 471 ? 18.398 -33.320 -52.975 1.00 42.56 471 ASP A C 1
ATOM 3647 O O . ASP A 1 471 ? 17.704 -34.338 -53.027 1.00 42.56 471 ASP A O 1
ATOM 3651 N N . GLY A 1 472 ? 18.015 -32.175 -53.555 1.00 45.84 472 GLY A N 1
ATOM 3652 C CA . GLY A 1 472 ? 16.927 -32.104 -54.540 1.00 45.84 472 GLY A CA 1
ATOM 3653 C C . GLY A 1 472 ? 15.527 -31.717 -54.042 1.00 45.84 472 GLY A C 1
ATOM 3654 O O . GLY A 1 472 ? 14.542 -32.254 -54.550 1.00 45.84 472 GLY A O 1
ATOM 3655 N N . LEU A 1 473 ? 15.391 -30.751 -53.125 1.00 45.19 473 LEU A N 1
ATOM 3656 C CA . LEU A 1 473 ? 14.099 -30.072 -52.910 1.00 45.19 473 LEU A CA 1
ATOM 3657 C C . LEU A 1 473 ? 13.799 -29.152 -54.111 1.00 45.19 473 LEU A C 1
ATOM 3659 O O . LEU A 1 473 ? 14.288 -28.031 -54.207 1.00 45.19 473 LEU A O 1
ATOM 3663 N N . GLY A 1 474 ? 13.054 -29.674 -55.089 1.00 42.84 474 GLY A N 1
ATOM 3664 C CA . GLY A 1 474 ? 12.716 -28.978 -56.334 1.00 42.84 474 GLY A CA 1
ATOM 3665 C C . GLY A 1 474 ? 11.887 -27.697 -56.149 1.00 42.84 474 GLY A C 1
ATOM 3666 O O . GLY A 1 474 ? 11.237 -27.489 -55.128 1.00 42.84 474 GLY A O 1
ATOM 3667 N N . ARG A 1 475 ? 11.895 -26.839 -57.186 1.00 39.62 475 ARG A N 1
ATOM 3668 C CA . ARG A 1 475 ? 11.117 -25.587 -57.266 1.00 39.62 475 ARG A CA 1
ATOM 3669 C C . ARG A 1 475 ? 9.632 -25.824 -56.959 1.00 39.62 475 ARG A C 1
ATOM 3671 O O . ARG A 1 475 ? 8.963 -26.538 -57.704 1.00 39.62 475 ARG A O 1
ATOM 3678 N N . LEU A 1 476 ? 9.107 -25.140 -55.945 1.00 36.53 476 LEU A N 1
ATOM 3679 C CA . LEU A 1 476 ? 7.672 -25.057 -55.675 1.00 36.53 476 LEU A CA 1
ATOM 3680 C C . LEU A 1 476 ? 7.082 -23.817 -56.361 1.00 36.53 476 LEU A C 1
ATOM 3682 O O . LEU A 1 476 ? 7.345 -22.698 -55.935 1.00 36.53 476 LEU A O 1
ATOM 3686 N N . GLY A 1 477 ? 6.276 -24.037 -57.406 1.00 39.69 477 GLY A N 1
ATOM 3687 C CA . GLY A 1 477 ? 5.284 -23.078 -57.915 1.00 39.69 477 GLY A CA 1
ATOM 3688 C C . GLY A 1 477 ? 5.809 -21.809 -58.607 1.00 39.69 477 GLY A C 1
ATOM 3689 O O . GLY A 1 477 ? 6.890 -21.296 -58.330 1.00 39.69 477 GLY A O 1
ATOM 3690 N N . ALA A 1 478 ? 5.031 -21.283 -59.556 1.00 34.88 478 ALA A N 1
ATOM 3691 C CA . ALA A 1 478 ? 5.385 -20.085 -60.316 1.00 34.88 478 ALA A CA 1
ATOM 3692 C C . ALA A 1 478 ? 5.349 -18.827 -59.422 1.00 34.88 478 ALA A C 1
ATOM 3694 O O . ALA A 1 478 ? 4.294 -18.232 -59.237 1.00 34.88 478 ALA A O 1
ATOM 3695 N N . GLY A 1 479 ? 6.506 -18.432 -58.877 1.00 43.56 479 GLY A N 1
ATOM 3696 C CA . GLY A 1 479 ? 6.702 -17.147 -58.188 1.00 43.56 479 GLY A CA 1
ATOM 3697 C C . GLY A 1 479 ? 7.293 -17.206 -56.773 1.00 43.56 479 GLY A C 1
ATOM 3698 O O . GLY A 1 479 ? 7.580 -16.151 -56.217 1.00 43.56 479 GLY A O 1
ATOM 3699 N N . GLY A 1 480 ? 7.510 -18.391 -56.188 1.00 39.94 480 GLY A N 1
ATOM 3700 C CA . GLY A 1 480 ? 8.138 -18.524 -54.864 1.00 39.94 480 GLY A CA 1
ATOM 3701 C C . GLY A 1 480 ? 9.674 -18.392 -54.892 1.00 39.94 480 GLY A C 1
ATOM 3702 O O . GLY A 1 480 ? 10.297 -18.721 -55.909 1.00 39.94 480 GLY A O 1
ATOM 3703 N N . PRO A 1 481 ? 10.323 -17.935 -53.798 1.00 38.53 481 PRO A N 1
ATOM 3704 C CA . PRO A 1 481 ? 11.782 -17.959 -53.691 1.00 38.53 481 PRO A CA 1
ATOM 3705 C C . PRO A 1 481 ? 12.297 -19.414 -53.717 1.00 38.53 481 PRO A C 1
ATOM 3707 O O . PRO A 1 481 ? 11.635 -20.302 -53.177 1.00 38.53 481 PRO A O 1
ATOM 3710 N N . PRO A 1 482 ? 13.462 -19.702 -54.330 1.00 46.09 482 PRO A N 1
ATOM 3711 C CA . PRO A 1 482 ? 14.015 -21.053 -54.332 1.00 46.09 482 PRO A CA 1
ATOM 3712 C C . PRO A 1 482 ? 14.326 -21.493 -52.893 1.00 46.09 482 PRO A C 1
ATOM 3714 O O . PRO A 1 482 ? 15.119 -20.842 -52.213 1.00 46.09 482 PRO A O 1
ATOM 3717 N N . LEU A 1 483 ? 13.731 -22.601 -52.434 1.00 47.97 483 LEU A N 1
ATOM 3718 C CA . LEU A 1 483 ? 14.218 -23.301 -51.244 1.00 47.97 483 LEU A CA 1
ATOM 3719 C C . LEU A 1 483 ? 15.608 -23.843 -51.589 1.00 47.97 483 LEU A C 1
ATOM 3721 O O . LEU A 1 483 ? 15.752 -24.691 -52.464 1.00 47.97 483 LEU A O 1
ATOM 3725 N N . THR A 1 484 ? 16.640 -23.273 -50.977 1.00 53.25 484 THR A N 1
ATOM 3726 C CA . THR A 1 484 ? 18.023 -23.708 -51.170 1.00 53.25 484 THR A CA 1
ATOM 3727 C C . THR A 1 484 ? 18.301 -25.000 -50.405 1.00 53.25 484 THR A C 1
ATOM 3729 O O . THR A 1 484 ? 17.634 -25.288 -49.410 1.00 53.25 484 THR A O 1
ATOM 3732 N N . ASP A 1 485 ? 19.282 -25.774 -50.882 1.00 60.00 485 ASP A N 1
ATOM 3733 C CA . ASP A 1 485 ? 19.746 -27.021 -50.263 1.00 60.00 485 ASP A CA 1
ATOM 3734 C C . ASP A 1 485 ? 19.900 -26.870 -48.734 1.00 60.00 485 ASP A C 1
ATOM 3736 O O . ASP A 1 485 ? 20.407 -25.856 -48.238 1.00 60.00 485 ASP A O 1
ATOM 3740 N N . GLY A 1 486 ? 19.445 -27.872 -47.974 1.00 65.69 486 GLY A N 1
ATOM 3741 C CA . GLY A 1 486 ? 19.405 -27.836 -46.509 1.00 65.69 486 GLY A CA 1
ATOM 3742 C C . GLY A 1 486 ? 19.846 -29.142 -45.843 1.00 65.69 486 GLY A C 1
ATOM 3743 O O . GLY A 1 486 ? 19.856 -30.221 -46.444 1.00 65.69 486 GLY A O 1
ATOM 3744 N N . LEU A 1 487 ? 20.222 -29.045 -44.569 1.00 72.75 487 LEU A N 1
ATOM 3745 C CA . LEU A 1 487 ? 20.596 -30.172 -43.709 1.00 72.75 487 LEU A CA 1
ATOM 3746 C C . LEU A 1 487 ? 19.478 -30.466 -42.705 1.00 72.75 487 LEU A C 1
ATOM 3748 O O . LEU A 1 487 ? 18.985 -29.545 -42.054 1.00 72.75 487 LEU A O 1
ATOM 3752 N N . ILE A 1 488 ? 19.122 -31.746 -42.547 1.00 76.69 488 ILE A N 1
ATOM 3753 C CA . ILE A 1 488 ? 18.186 -32.217 -41.514 1.00 76.69 488 ILE A CA 1
ATOM 3754 C C . ILE A 1 488 ? 18.959 -32.945 -40.412 1.00 76.69 488 ILE A C 1
ATOM 3756 O O . ILE A 1 488 ? 19.722 -33.880 -40.672 1.00 76.69 488 ILE A O 1
ATOM 3760 N N . LEU A 1 489 ? 18.719 -32.529 -39.170 1.00 79.38 489 LEU A N 1
ATOM 3761 C CA . LEU A 1 489 ? 19.316 -33.085 -37.958 1.00 79.38 489 LEU A CA 1
ATOM 3762 C C . LEU A 1 489 ? 18.212 -33.619 -37.025 1.00 79.38 489 LEU A C 1
ATOM 3764 O O . LEU A 1 489 ? 17.164 -32.986 -36.888 1.00 79.38 489 LEU A O 1
ATOM 3768 N N . GLU A 1 490 ? 18.441 -34.753 -36.358 1.00 81.62 490 GLU A N 1
ATOM 3769 C CA . GLU A 1 490 ? 17.524 -35.323 -35.355 1.00 81.62 490 GLU A CA 1
ATOM 3770 C C . GLU A 1 490 ? 17.931 -34.958 -33.937 1.00 81.62 490 GLU A C 1
ATOM 3772 O O . GLU A 1 490 ? 19.113 -34.960 -33.596 1.00 81.62 490 GLU A O 1
ATOM 3777 N N . LYS A 1 491 ? 16.949 -34.721 -33.071 1.00 82.75 491 LYS A N 1
ATOM 3778 C CA . LYS A 1 491 ? 17.184 -34.505 -31.644 1.00 82.75 491 LYS A CA 1
ATOM 3779 C C . LYS A 1 491 ? 17.508 -35.819 -30.911 1.00 82.75 491 LYS A C 1
ATOM 3781 O O . LYS A 1 491 ? 16.712 -36.756 -30.914 1.00 82.75 491 LYS A O 1
ATOM 3786 N N . SER A 1 492 ? 18.645 -35.865 -30.218 1.00 68.12 492 SER A N 1
ATOM 3787 C CA . SER A 1 492 ? 19.113 -36.997 -29.407 1.00 68.12 492 SER A CA 1
ATOM 3788 C C . SER A 1 492 ? 18.326 -37.144 -28.100 1.00 68.12 492 SER A C 1
ATOM 3790 O O . SER A 1 492 ? 18.162 -36.178 -27.356 1.00 68.12 492 SER A O 1
ATOM 3792 N N . GLN A 1 493 ? 17.900 -38.363 -27.753 1.00 55.28 493 GLN A N 1
ATOM 3793 C CA . GLN A 1 493 ? 17.155 -38.628 -26.510 1.00 55.28 493 GLN A CA 1
ATOM 3794 C C . GLN A 1 493 ? 18.035 -38.922 -25.273 1.00 55.28 493 GLN A C 1
ATOM 3796 O O . GLN A 1 493 ? 17.495 -39.069 -24.181 1.00 55.28 493 GLN A O 1
ATOM 3801 N N . SER A 1 494 ? 19.372 -39.003 -25.387 1.00 42.31 494 SER A N 1
ATOM 3802 C CA . SER A 1 494 ? 20.215 -39.650 -24.354 1.00 42.31 494 SER A CA 1
ATOM 3803 C C . SER A 1 494 ? 21.246 -38.777 -23.609 1.00 42.31 494 SER A C 1
ATOM 3805 O O . SER A 1 494 ? 22.071 -39.323 -22.880 1.00 42.31 494 SER A O 1
ATOM 3807 N N . ALA A 1 495 ? 21.254 -37.447 -23.742 1.00 34.75 495 ALA A N 1
ATOM 3808 C CA . ALA A 1 495 ? 22.349 -36.601 -23.226 1.00 34.75 495 ALA A CA 1
ATOM 3809 C C . ALA A 1 495 ? 22.149 -36.037 -21.796 1.00 34.75 495 ALA A C 1
ATOM 3811 O O . ALA A 1 495 ? 22.597 -34.934 -21.491 1.00 34.75 495 ALA A O 1
ATOM 3812 N N . ALA A 1 496 ? 21.496 -36.781 -20.899 1.00 31.75 496 ALA A N 1
ATOM 3813 C CA . ALA A 1 496 ? 21.326 -36.407 -19.490 1.00 31.75 496 ALA A CA 1
ATOM 3814 C C . ALA A 1 496 ? 22.165 -37.301 -18.557 1.00 31.75 496 ALA A C 1
ATOM 3816 O O . ALA A 1 496 ? 21.611 -38.035 -17.750 1.00 31.75 496 ALA A O 1
ATOM 3817 N N . ALA A 1 497 ? 23.499 -37.279 -18.670 1.00 31.67 497 ALA A N 1
ATOM 3818 C CA . ALA A 1 497 ? 24.401 -37.835 -17.650 1.00 31.67 497 ALA A CA 1
ATOM 3819 C C . ALA A 1 497 ? 25.868 -37.469 -17.931 1.00 31.67 497 ALA A C 1
ATOM 3821 O O . ALA A 1 497 ? 26.409 -37.908 -18.943 1.00 31.67 497 ALA A O 1
ATOM 3822 N N . ARG A 1 498 ? 26.499 -36.742 -16.990 1.00 28.19 498 ARG A N 1
ATOM 3823 C CA . ARG A 1 498 ? 27.939 -36.703 -16.613 1.00 28.19 498 ARG A CA 1
ATOM 3824 C C . ARG A 1 498 ? 28.412 -35.271 -16.339 1.00 28.19 498 ARG A C 1
ATOM 3826 O O . ARG A 1 498 ? 28.805 -34.592 -17.271 1.00 28.19 498 ARG A O 1
ATOM 3833 N N . VAL A 1 499 ? 28.398 -34.865 -15.062 1.00 30.47 499 VAL A N 1
ATOM 3834 C CA . VAL A 1 499 ? 29.546 -34.365 -14.262 1.00 30.47 499 VAL A CA 1
ATOM 3835 C C . VAL A 1 499 ? 29.096 -34.367 -12.782 1.00 30.47 499 VAL A C 1
ATOM 3837 O O . VAL A 1 499 ? 28.187 -33.631 -12.416 1.00 30.47 499 VAL A O 1
ATOM 3840 N N . GLY A 1 500 ? 29.688 -35.236 -11.947 1.00 25.75 500 GLY A N 1
ATOM 3841 C CA . GLY A 1 500 ? 29.662 -35.151 -10.469 1.00 25.75 500 GLY A CA 1
ATOM 3842 C C . GLY A 1 500 ? 30.841 -34.297 -9.969 1.00 25.75 500 GLY A C 1
ATOM 3843 O O . GLY A 1 500 ? 31.695 -33.941 -10.770 1.00 25.75 500 GLY A O 1
ATOM 3844 N N . LEU A 1 501 ? 31.035 -33.943 -8.698 1.00 29.81 501 LEU A N 1
ATOM 3845 C CA . LEU A 1 501 ? 30.469 -34.366 -7.415 1.00 29.81 501 LEU A CA 1
ATOM 3846 C C . LEU A 1 501 ? 31.039 -33.375 -6.373 1.00 29.81 501 LEU A C 1
ATOM 3848 O O . LEU A 1 501 ? 32.236 -33.450 -6.132 1.00 29.81 501 LEU A O 1
ATOM 3852 N N . ILE A 1 502 ? 30.244 -32.488 -5.757 1.00 27.75 502 ILE A N 1
ATOM 3853 C CA . ILE A 1 502 ? 30.498 -31.928 -4.407 1.00 27.75 502 ILE A CA 1
ATOM 3854 C C . ILE A 1 502 ? 29.125 -31.668 -3.747 1.00 27.75 502 ILE A C 1
ATOM 3856 O O . ILE A 1 502 ? 28.296 -30.958 -4.301 1.00 27.75 502 ILE A O 1
ATOM 3860 N N . SER A 1 503 ? 28.893 -32.354 -2.619 1.00 27.94 503 SER A N 1
ATOM 3861 C CA . SER A 1 503 ? 27.839 -32.223 -1.586 1.00 27.94 503 SER A CA 1
ATOM 3862 C C . SER A 1 503 ? 26.439 -31.684 -1.965 1.00 27.94 503 SER A C 1
ATOM 3864 O O . SER A 1 503 ? 26.254 -30.490 -2.159 1.00 27.94 503 SER A O 1
ATOM 3866 N N . ARG A 1 504 ? 25.456 -32.607 -1.957 1.00 28.08 504 ARG A N 1
ATOM 3867 C CA . ARG A 1 504 ? 23.975 -32.460 -1.941 1.00 28.08 504 ARG A CA 1
ATOM 3868 C C . ARG A 1 504 ? 23.414 -31.031 -2.152 1.00 28.08 504 ARG A C 1
ATOM 3870 O O . ARG A 1 504 ? 23.417 -30.252 -1.202 1.00 28.08 504 ARG A O 1
ATOM 3877 N N . PRO A 1 505 ? 22.805 -30.717 -3.316 1.00 32.94 505 PRO A N 1
ATOM 3878 C CA . PRO A 1 505 ? 21.968 -29.535 -3.425 1.00 32.94 505 PRO A CA 1
ATOM 3879 C C . PRO A 1 505 ? 20.667 -29.791 -2.665 1.00 32.94 505 PRO A C 1
ATOM 3881 O O . PRO A 1 505 ? 19.941 -30.743 -2.964 1.00 32.94 505 PRO A O 1
ATOM 3884 N N . SER A 1 506 ? 20.399 -28.931 -1.684 1.00 40.31 506 SER A N 1
ATOM 3885 C CA . SER A 1 506 ? 19.065 -28.694 -1.141 1.00 40.31 506 SER A CA 1
ATOM 3886 C C . SER A 1 506 ? 18.059 -28.696 -2.295 1.00 40.31 506 SER A C 1
ATOM 3888 O O . SER A 1 506 ? 18.182 -27.934 -3.255 1.00 40.31 506 SER A O 1
ATOM 3890 N N . SER A 1 507 ? 17.090 -29.607 -2.230 1.00 49.75 507 SER A N 1
ATOM 3891 C CA . SER A 1 507 ? 15.976 -29.713 -3.174 1.00 49.75 507 SER A CA 1
ATOM 3892 C C . SER A 1 507 ? 15.050 -28.495 -3.128 1.00 49.75 507 SER A C 1
ATOM 3894 O O . SER A 1 507 ? 14.092 -28.432 -3.900 1.00 49.75 507 SER A O 1
ATOM 3896 N N . ALA A 1 508 ? 15.309 -27.536 -2.234 1.00 56.25 508 ALA A N 1
ATOM 3897 C CA . ALA A 1 508 ? 14.551 -26.310 -2.168 1.00 56.25 508 ALA A CA 1
ATOM 3898 C C . ALA A 1 508 ? 14.850 -25.447 -3.394 1.00 56.25 508 ALA A C 1
ATOM 3900 O O . ALA A 1 508 ? 15.998 -25.118 -3.700 1.00 56.25 508 ALA A O 1
ATOM 3901 N N . ARG A 1 509 ? 13.785 -25.061 -4.096 1.00 71.50 509 ARG A N 1
ATOM 3902 C CA . ARG A 1 509 ? 13.834 -23.999 -5.106 1.00 71.50 509 ARG A CA 1
ATOM 3903 C C . ARG A 1 509 ? 13.315 -22.687 -4.554 1.00 71.50 509 ARG A C 1
ATOM 3905 O O . ARG A 1 509 ? 13.744 -21.658 -5.045 1.00 71.50 509 ARG A O 1
ATOM 3912 N N . THR A 1 510 ? 12.460 -22.714 -3.536 1.00 91.12 510 THR A N 1
ATOM 3913 C CA . THR A 1 510 ? 11.793 -21.530 -2.986 1.00 91.12 510 THR A CA 1
ATOM 3914 C C . THR A 1 510 ? 12.541 -20.980 -1.779 1.00 91.12 510 THR A C 1
ATOM 3916 O O . THR A 1 510 ? 12.997 -21.748 -0.937 1.00 91.12 510 THR A O 1
ATOM 3919 N N . ILE A 1 511 ? 12.658 -19.653 -1.685 1.00 95.62 511 ILE A N 1
ATOM 3920 C CA . ILE A 1 511 ? 13.256 -18.954 -0.538 1.00 95.62 511 ILE A CA 1
ATOM 3921 C C . ILE A 1 511 ? 12.149 -18.259 0.253 1.00 95.62 511 ILE A C 1
ATOM 3923 O O . ILE A 1 511 ? 11.362 -17.514 -0.333 1.00 95.62 511 ILE A O 1
ATOM 3927 N N . CYS A 1 512 ? 12.135 -18.464 1.567 1.00 97.56 512 CYS A N 1
ATOM 3928 C CA . CYS A 1 512 ? 11.477 -17.574 2.514 1.00 97.56 512 CYS A CA 1
ATOM 3929 C C . CYS A 1 512 ? 12.540 -16.623 3.069 1.00 97.56 512 CYS A C 1
ATOM 3931 O O . CYS A 1 512 ? 13.456 -17.057 3.768 1.00 97.56 512 CYS A O 1
ATOM 3933 N N . LEU A 1 513 ? 12.449 -15.335 2.741 1.00 98.00 513 LEU A N 1
ATOM 3934 C CA . LEU A 1 513 ? 13.321 -14.315 3.320 1.00 98.00 513 LEU A CA 1
ATOM 3935 C C . LEU A 1 513 ? 12.658 -13.773 4.581 1.00 98.00 513 LEU A C 1
ATOM 3937 O O . LEU A 1 513 ? 11.553 -13.248 4.499 1.00 98.00 513 LEU A O 1
ATOM 3941 N N . ALA A 1 514 ? 13.322 -13.862 5.726 1.00 97.56 514 ALA A N 1
ATOM 3942 C CA . ALA A 1 514 ? 12.804 -13.322 6.973 1.00 97.56 514 ALA A CA 1
ATOM 3943 C C . ALA A 1 514 ? 13.714 -12.241 7.557 1.00 97.56 514 ALA A C 1
ATOM 3945 O O . ALA A 1 514 ? 14.933 -12.311 7.401 1.00 97.56 514 ALA A O 1
ATOM 3946 N N . THR A 1 515 ? 13.142 -11.262 8.257 1.00 96.00 515 THR A N 1
ATOM 3947 C CA . THR A 1 515 ? 13.908 -10.339 9.109 1.00 96.00 515 THR A CA 1
ATOM 3948 C C . THR A 1 515 ? 13.753 -10.710 10.584 1.00 96.00 515 THR A C 1
ATOM 3950 O O . THR A 1 515 ? 12.720 -11.231 10.979 1.00 96.00 515 THR A O 1
ATOM 3953 N N . ASN A 1 516 ? 14.767 -10.459 11.414 1.00 92.62 516 ASN A N 1
ATOM 3954 C CA . ASN A 1 516 ? 14.708 -10.614 12.866 1.00 92.62 516 ASN A CA 1
ATOM 3955 C C . ASN A 1 516 ? 15.298 -9.386 13.561 1.00 92.62 516 ASN A C 1
ATOM 3957 O O . ASN A 1 516 ? 16.496 -9.115 13.470 1.00 92.62 516 ASN A O 1
ATOM 3961 N N . TYR A 1 517 ? 14.446 -8.688 14.307 1.00 86.62 517 TYR A N 1
ATOM 3962 C CA . TYR A 1 517 ? 14.832 -7.540 15.136 1.00 86.62 517 TYR A CA 1
ATOM 3963 C C . TYR A 1 517 ? 14.743 -7.831 16.633 1.00 86.62 517 TYR A C 1
ATOM 3965 O O . TYR A 1 517 ? 15.072 -6.982 17.459 1.00 86.62 517 TYR A O 1
ATOM 3973 N N . LEU A 1 518 ? 14.324 -9.047 16.988 1.00 77.19 518 LEU A N 1
ATOM 3974 C CA . LEU A 1 518 ? 14.317 -9.520 18.362 1.00 77.19 518 LEU A CA 1
ATOM 3975 C C . LEU A 1 518 ? 15.742 -9.854 18.808 1.00 77.19 518 LEU A C 1
ATOM 3977 O O . LEU A 1 518 ? 16.567 -10.319 18.017 1.00 77.19 518 LEU A O 1
ATOM 3981 N N . LEU A 1 519 ? 15.999 -9.682 20.106 1.00 78.75 519 LEU A N 1
ATOM 3982 C CA . LEU A 1 519 ? 17.212 -10.197 20.736 1.00 78.75 519 LEU A CA 1
ATOM 3983 C C . LEU A 1 519 ? 17.323 -11.706 20.478 1.00 78.75 519 LEU A C 1
ATOM 3985 O O . LEU A 1 519 ? 16.362 -12.454 20.691 1.00 78.75 519 LEU A O 1
ATOM 3989 N N . MET A 1 520 ? 18.507 -12.146 20.051 1.00 83.81 520 MET A N 1
ATOM 3990 C CA . MET A 1 520 ? 18.820 -13.548 19.769 1.00 83.81 520 MET A CA 1
ATOM 3991 C C . MET A 1 520 ? 19.022 -14.358 21.061 1.00 83.81 520 MET A C 1
ATOM 3993 O O . MET A 1 520 ? 20.086 -14.909 21.325 1.00 83.81 520 MET A O 1
ATOM 3997 N N . THR A 1 521 ? 17.988 -14.409 21.902 1.00 83.94 521 THR A N 1
ATOM 3998 C CA . THR A 1 521 ? 17.951 -15.252 23.103 1.00 83.94 521 THR A CA 1
ATOM 3999 C C . THR A 1 521 ? 17.946 -16.739 22.719 1.00 83.94 521 THR A C 1
ATOM 4001 O O . THR A 1 521 ? 17.598 -17.081 21.584 1.00 83.94 521 THR A O 1
ATOM 4004 N N . PRO A 1 522 ? 18.244 -17.662 23.656 1.00 84.06 522 PRO A N 1
ATOM 4005 C CA . PRO A 1 522 ? 18.139 -19.097 23.391 1.00 84.06 522 PRO A CA 1
ATOM 4006 C C . PRO A 1 522 ? 16.764 -19.520 22.851 1.00 84.06 522 PRO A C 1
ATOM 4008 O O . PRO A 1 522 ? 16.694 -20.340 21.939 1.00 84.06 522 PRO A O 1
ATOM 4011 N N . SER A 1 523 ? 15.681 -18.915 23.352 1.00 83.94 523 SER A N 1
ATOM 4012 C CA . SER A 1 523 ? 14.317 -19.184 22.886 1.00 83.94 523 SER A CA 1
ATOM 4013 C C . SER A 1 523 ? 14.060 -18.664 21.469 1.00 83.94 523 SER A C 1
ATOM 4015 O O . SER A 1 523 ? 13.550 -19.410 20.636 1.00 83.94 523 SER A O 1
ATOM 4017 N N . THR A 1 524 ? 14.462 -17.426 21.155 1.00 87.50 524 THR A N 1
ATOM 4018 C CA . THR A 1 524 ? 14.339 -16.859 19.800 1.00 87.50 524 THR A CA 1
ATOM 4019 C C . THR A 1 524 ? 15.173 -17.651 18.793 1.00 87.50 524 THR A C 1
ATOM 4021 O O . THR A 1 524 ? 14.709 -17.936 17.690 1.00 87.50 524 THR A O 1
ATOM 4024 N N . ARG A 1 525 ? 16.391 -18.060 19.173 1.00 89.88 525 ARG A N 1
ATOM 4025 C CA . ARG A 1 525 ? 17.244 -18.916 18.342 1.00 89.88 525 ARG A CA 1
ATOM 4026 C C . ARG A 1 525 ? 16.566 -20.254 18.059 1.00 89.88 525 ARG A C 1
ATOM 4028 O O . ARG A 1 525 ? 16.549 -20.683 16.908 1.00 89.88 525 ARG A O 1
ATOM 4035 N N . GLN A 1 526 ? 16.036 -20.914 19.090 1.00 89.56 526 GLN A N 1
ATOM 4036 C CA . GLN A 1 526 ? 15.391 -22.217 18.934 1.00 89.56 526 GLN A CA 1
ATOM 4037 C C . GLN A 1 526 ? 14.168 -22.124 18.018 1.00 89.56 526 GLN A C 1
ATOM 4039 O O . GLN A 1 526 ? 14.071 -22.886 17.066 1.00 89.56 526 GLN A O 1
ATOM 4044 N N . MET A 1 527 ? 13.321 -21.113 18.213 1.00 93.06 527 MET A N 1
ATOM 4045 C CA . MET A 1 527 ? 12.181 -20.828 17.340 1.00 93.06 527 MET A CA 1
ATOM 4046 C C . MET A 1 527 ? 12.591 -20.688 15.862 1.00 93.06 527 MET A C 1
ATOM 4048 O O . MET A 1 527 ? 11.959 -21.278 14.987 1.00 93.06 527 MET A O 1
ATOM 4052 N N . TRP A 1 528 ? 13.660 -19.939 15.563 1.00 94.81 528 TRP A N 1
ATOM 4053 C CA . TRP A 1 528 ? 14.164 -19.816 14.190 1.00 94.81 528 TRP A CA 1
ATOM 4054 C C . TRP A 1 528 ? 14.743 -21.120 13.643 1.00 94.81 528 TRP A C 1
ATOM 4056 O O . TRP A 1 528 ? 14.567 -21.413 12.460 1.00 94.81 528 TRP A O 1
ATOM 4066 N N . ALA A 1 529 ? 15.427 -21.901 14.482 1.00 92.56 529 ALA A N 1
ATOM 4067 C CA . ALA A 1 529 ? 15.947 -23.206 14.093 1.00 92.56 529 ALA A CA 1
ATOM 4068 C C . ALA A 1 529 ? 14.816 -24.183 13.743 1.00 92.56 529 ALA A C 1
ATOM 4070 O O . ALA A 1 529 ? 14.899 -24.856 12.717 1.00 92.56 529 ALA A O 1
ATOM 4071 N N . ASP A 1 530 ? 13.753 -24.206 14.543 1.00 94.38 530 ASP A N 1
ATOM 4072 C CA . ASP A 1 530 ? 12.594 -25.075 14.340 1.00 94.38 530 ASP A CA 1
ATOM 4073 C C . ASP A 1 530 ? 11.809 -24.667 13.085 1.00 94.38 530 ASP A C 1
ATOM 4075 O O . ASP A 1 530 ? 11.487 -25.511 12.248 1.00 94.38 530 ASP A O 1
ATOM 4079 N N . LEU A 1 531 ? 11.579 -23.364 1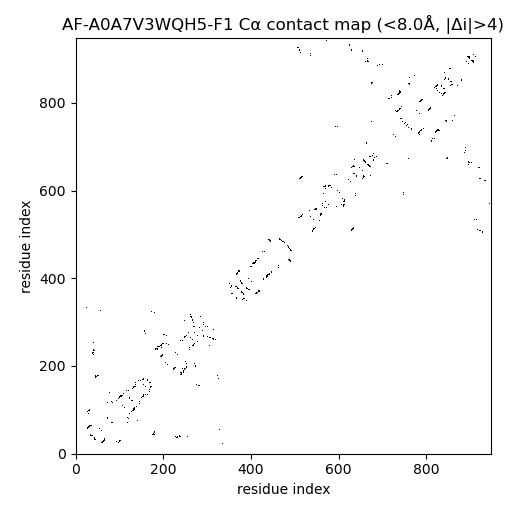2.877 1.00 96.44 531 LEU A N 1
ATOM 4080 C CA . LEU A 1 531 ? 10.916 -22.871 11.666 1.00 96.44 531 LEU A CA 1
ATOM 4081 C C . LEU A 1 531 ? 11.733 -23.163 10.396 1.00 96.44 531 LEU A C 1
ATOM 4083 O O . LEU A 1 531 ? 11.164 -23.543 9.373 1.00 96.44 531 LEU A O 1
ATOM 4087 N N . ALA A 1 532 ? 13.059 -23.010 10.449 1.00 94.94 532 ALA A N 1
ATOM 4088 C CA . ALA A 1 532 ? 13.939 -23.343 9.330 1.00 94.94 532 ALA A CA 1
ATOM 4089 C C . ALA A 1 532 ? 13.844 -24.829 8.951 1.00 94.94 532 ALA A C 1
ATOM 4091 O O . ALA A 1 532 ? 13.746 -25.142 7.766 1.00 94.94 532 ALA A O 1
ATOM 4092 N N . GLN A 1 533 ? 13.821 -25.726 9.941 1.00 92.81 533 GLN A N 1
ATOM 4093 C CA . GLN A 1 533 ? 13.682 -27.167 9.713 1.00 92.81 533 GLN A CA 1
ATOM 4094 C C . GLN A 1 533 ? 12.317 -27.527 9.112 1.00 92.81 533 GLN A C 1
ATOM 4096 O O . GLN A 1 533 ? 12.251 -28.315 8.167 1.00 92.81 533 GLN A O 1
ATOM 4101 N N . GLU A 1 534 ? 11.226 -26.931 9.606 1.00 94.69 534 GLU A N 1
ATOM 4102 C CA . GLU A 1 534 ? 9.889 -27.164 9.042 1.00 94.69 534 GLU A CA 1
ATOM 4103 C C . GLU A 1 534 ? 9.765 -26.648 7.602 1.00 94.69 534 GLU A C 1
ATOM 4105 O O . GLU A 1 534 ? 9.196 -27.333 6.750 1.00 94.69 534 GLU A O 1
ATOM 4110 N N . LEU A 1 535 ? 10.341 -25.482 7.289 1.00 95.31 535 LEU A N 1
ATOM 4111 C CA . LEU A 1 535 ? 10.393 -24.965 5.918 1.00 95.31 535 LEU A CA 1
ATOM 4112 C C . LEU A 1 535 ? 11.238 -25.864 5.005 1.00 95.31 535 LEU A C 1
ATOM 4114 O O . LEU A 1 535 ? 10.806 -26.181 3.892 1.00 95.31 535 LEU A O 1
ATOM 4118 N N . GLU A 1 536 ? 12.399 -26.328 5.477 1.00 91.69 536 GLU A N 1
ATOM 4119 C CA . GLU A 1 536 ? 13.285 -27.210 4.712 1.00 91.69 536 GLU A CA 1
ATOM 4120 C C . GLU A 1 536 ? 12.589 -28.534 4.367 1.00 91.69 536 GLU A C 1
ATOM 4122 O O . GLU A 1 536 ? 12.630 -28.974 3.213 1.00 91.69 536 GLU A O 1
ATOM 4127 N N . ARG A 1 537 ? 11.859 -29.123 5.325 1.00 88.62 537 ARG A N 1
ATOM 4128 C CA . ARG A 1 537 ? 11.043 -30.333 5.120 1.00 88.62 537 ARG A CA 1
ATOM 4129 C C . ARG A 1 537 ? 9.988 -30.157 4.024 1.00 88.62 537 ARG A C 1
ATOM 4131 O O . ARG A 1 537 ? 9.625 -31.129 3.362 1.00 88.62 537 ARG A O 1
ATOM 4138 N N . LEU A 1 538 ? 9.516 -28.929 3.817 1.00 91.69 538 LEU A N 1
ATOM 4139 C CA . LEU A 1 538 ? 8.547 -28.554 2.786 1.00 91.69 538 LEU A CA 1
ATOM 4140 C C . LEU A 1 538 ? 9.203 -28.036 1.489 1.00 91.69 538 LEU A C 1
ATOM 4142 O O . LEU A 1 538 ? 8.506 -27.553 0.598 1.00 91.69 538 LEU A O 1
ATOM 4146 N N . GLY A 1 539 ? 10.529 -28.141 1.349 1.00 88.88 539 GLY A N 1
ATOM 4147 C CA . GLY A 1 539 ? 11.254 -27.714 0.148 1.00 88.88 539 GLY A CA 1
ATOM 4148 C C . GLY A 1 539 ? 11.410 -26.194 0.014 1.00 88.88 539 GLY A C 1
ATOM 4149 O O . GLY A 1 539 ? 11.575 -25.689 -1.101 1.00 88.88 539 GLY A O 1
ATOM 4150 N N . CYS A 1 540 ? 11.369 -25.459 1.126 1.00 92.19 540 CYS A N 1
ATOM 4151 C CA . CYS A 1 540 ? 11.585 -24.017 1.186 1.00 92.19 540 CYS A CA 1
ATOM 4152 C C . CYS A 1 540 ? 12.799 -23.692 2.065 1.00 92.19 540 CYS A C 1
ATOM 4154 O O . CYS A 1 540 ? 12.911 -24.163 3.189 1.00 92.19 540 CYS A O 1
ATOM 4156 N N . GLN A 1 541 ? 13.726 -22.877 1.564 1.00 94.31 541 GLN A N 1
ATOM 4157 C CA . GLN A 1 541 ? 14.899 -22.455 2.324 1.00 94.31 541 GLN A CA 1
ATOM 4158 C C . GLN A 1 541 ? 14.597 -21.152 3.063 1.00 94.31 541 GLN A C 1
ATOM 4160 O O . GLN A 1 541 ? 14.317 -20.136 2.425 1.00 94.31 541 GLN A O 1
ATOM 4165 N N . LEU A 1 542 ? 14.715 -21.157 4.392 1.00 96.50 542 LEU A N 1
ATOM 4166 C CA . LEU A 1 542 ? 14.748 -19.916 5.165 1.00 96.50 542 LEU A CA 1
ATOM 4167 C C . LEU A 1 542 ? 16.089 -19.206 4.950 1.00 96.50 542 LEU A C 1
ATOM 4169 O O . LEU A 1 542 ? 17.134 -19.858 4.949 1.00 96.50 542 LEU A O 1
ATOM 4173 N N . ILE A 1 543 ? 16.053 -17.883 4.806 1.00 96.38 543 ILE A N 1
ATOM 4174 C CA . ILE A 1 543 ? 17.211 -16.988 4.893 1.00 96.38 543 ILE A CA 1
ATOM 4175 C C . ILE A 1 543 ? 16.854 -15.872 5.867 1.00 96.38 543 ILE A C 1
ATOM 4177 O O . ILE A 1 543 ? 15.816 -15.230 5.709 1.00 96.38 543 ILE A O 1
ATOM 4181 N N . LEU A 1 544 ? 17.709 -15.642 6.863 1.00 96.00 544 LEU A N 1
ATOM 4182 C CA . LEU A 1 544 ? 17.428 -14.731 7.966 1.00 96.00 544 LEU A CA 1
ATOM 4183 C C . LEU A 1 544 ? 18.309 -13.477 7.916 1.00 96.00 544 LEU A C 1
ATOM 4185 O O . LEU A 1 544 ? 19.532 -13.544 8.012 1.00 96.00 544 LEU A O 1
ATOM 4189 N N . LEU A 1 545 ? 17.684 -12.309 7.834 1.00 95.38 545 LEU A N 1
ATOM 4190 C CA . LEU A 1 545 ? 18.325 -11.010 8.015 1.00 95.38 545 LEU A CA 1
ATOM 4191 C C . LEU A 1 545 ? 18.142 -10.577 9.469 1.00 95.38 545 LEU A C 1
ATOM 4193 O O . LEU A 1 545 ? 17.040 -10.210 9.862 1.00 95.38 545 LEU A O 1
ATOM 4197 N N . SER A 1 546 ? 19.192 -10.613 10.280 1.00 91.94 546 SER A N 1
ATOM 4198 C CA . SER A 1 546 ? 19.080 -10.344 11.717 1.00 91.94 546 SER A CA 1
ATOM 4199 C C . SER A 1 546 ? 19.934 -9.156 12.134 1.00 91.94 546 SER A C 1
ATOM 4201 O O . SER A 1 546 ? 21.064 -9.027 11.673 1.00 91.94 546 SER A O 1
ATOM 4203 N N . THR A 1 547 ? 19.440 -8.308 13.036 1.00 88.69 547 THR A N 1
ATOM 4204 C CA . THR A 1 547 ? 20.253 -7.232 13.646 1.00 88.69 547 THR A CA 1
ATOM 4205 C C . THR A 1 547 ? 21.232 -7.739 14.693 1.00 88.69 547 THR A C 1
ATOM 4207 O O . THR A 1 547 ? 22.174 -7.040 15.053 1.00 88.69 547 THR A O 1
ATOM 4210 N N . THR A 1 548 ? 21.028 -8.964 15.172 1.00 84.25 548 THR A N 1
ATOM 4211 C CA . THR A 1 548 ? 21.938 -9.662 16.080 1.00 84.25 548 THR A CA 1
ATOM 4212 C C . THR A 1 548 ? 22.278 -11.027 15.500 1.00 84.25 548 THR A C 1
ATOM 4214 O O . THR A 1 548 ? 21.394 -11.777 15.077 1.00 84.25 548 THR A O 1
ATOM 4217 N N . LEU A 1 549 ? 23.567 -11.351 15.424 1.00 81.62 549 LEU A N 1
ATOM 4218 C CA . LEU A 1 549 ? 23.993 -12.675 14.981 1.00 81.62 549 LEU A CA 1
ATOM 4219 C C . LEU A 1 549 ? 23.848 -13.676 16.135 1.00 81.62 549 LEU A C 1
ATOM 4221 O O . LEU A 1 549 ? 24.070 -13.302 17.286 1.00 81.62 549 LEU A O 1
ATOM 4225 N N . PRO A 1 550 ? 23.462 -14.931 15.859 1.00 79.12 550 PRO A N 1
ATOM 4226 C CA . PRO A 1 550 ? 23.403 -15.955 16.888 1.00 79.12 550 PRO A CA 1
ATOM 4227 C C . PRO A 1 550 ? 24.808 -16.406 17.294 1.00 79.12 550 PRO A C 1
ATOM 4229 O O . PRO A 1 550 ? 25.660 -16.633 16.438 1.00 79.12 550 PRO A O 1
ATOM 4232 N N . ASP A 1 551 ? 25.013 -16.628 18.595 1.00 74.38 551 ASP A N 1
ATOM 4233 C CA . ASP A 1 551 ? 26.282 -17.141 19.143 1.00 74.38 551 ASP A CA 1
ATOM 4234 C C . ASP A 1 551 ? 26.653 -18.528 18.592 1.00 74.38 551 ASP A C 1
ATOM 4236 O O . ASP A 1 551 ? 27.813 -18.935 18.605 1.00 74.38 551 ASP A O 1
ATOM 4240 N N . SER A 1 552 ? 25.659 -19.277 18.107 1.00 74.38 552 SER A N 1
ATOM 4241 C CA . SER A 1 552 ? 25.845 -20.571 17.454 1.00 74.38 552 SER A CA 1
ATOM 4242 C C . SER A 1 552 ? 25.058 -20.651 16.143 1.00 74.38 552 SER A C 1
ATOM 4244 O O . SER A 1 552 ? 23.928 -20.155 16.090 1.00 74.38 552 SER A O 1
ATOM 4246 N N . PRO A 1 553 ? 25.601 -21.312 15.099 1.00 79.31 553 PRO A N 1
ATOM 4247 C CA . PRO A 1 553 ? 24.976 -21.365 13.779 1.00 79.31 553 PRO A CA 1
ATOM 4248 C C . PRO A 1 553 ? 23.521 -21.844 13.816 1.00 79.31 553 PRO A C 1
ATOM 4250 O O . PRO A 1 553 ? 23.181 -22.768 14.561 1.00 79.31 553 PRO A O 1
ATOM 4253 N N . LEU A 1 554 ? 22.670 -21.219 13.002 1.00 84.75 554 LEU A N 1
ATOM 4254 C CA . LEU A 1 554 ? 21.308 -21.678 12.722 1.00 84.75 554 LEU A CA 1
ATOM 4255 C C . LEU A 1 554 ? 21.315 -22.649 11.526 1.00 84.75 554 LEU A C 1
ATOM 4257 O O . LEU A 1 554 ? 22.216 -22.569 10.689 1.00 84.75 554 LEU A O 1
ATOM 4261 N N . PRO A 1 555 ? 20.307 -23.532 11.387 1.00 87.25 555 PRO A N 1
ATOM 4262 C CA . PRO A 1 555 ? 20.140 -24.405 10.217 1.00 87.25 555 PRO A CA 1
ATOM 4263 C C . PRO A 1 555 ? 19.623 -23.639 8.978 1.00 87.25 555 PRO A C 1
ATOM 4265 O O . PRO A 1 555 ? 18.847 -24.147 8.178 1.00 87.25 555 PRO A O 1
ATOM 4268 N N . CYS A 1 556 ? 20.020 -22.378 8.827 1.00 88.19 556 CYS A N 1
ATOM 4269 C CA . CYS A 1 556 ? 19.718 -21.529 7.685 1.00 88.19 556 CYS A CA 1
ATOM 4270 C C . CYS A 1 556 ? 20.790 -20.434 7.555 1.00 88.19 556 CYS A C 1
ATOM 4272 O O . CYS A 1 556 ? 21.439 -20.095 8.550 1.00 88.19 556 CYS A O 1
ATOM 4274 N N . PRO A 1 557 ? 20.990 -19.857 6.358 1.00 90.94 557 PRO A N 1
ATOM 4275 C CA . PRO A 1 557 ? 21.851 -18.692 6.209 1.00 90.94 557 PRO A CA 1
ATOM 4276 C C . PRO A 1 557 ? 21.345 -17.495 7.019 1.00 90.94 557 PRO A C 1
ATOM 4278 O O . PRO A 1 557 ? 20.155 -17.175 6.988 1.00 90.94 557 PRO A O 1
ATOM 4281 N N . VAL A 1 558 ? 22.269 -16.811 7.699 1.00 90.44 558 VAL A N 1
ATOM 4282 C CA . VAL A 1 558 ? 21.997 -15.598 8.480 1.00 90.44 558 VAL A CA 1
ATOM 4283 C C . VAL A 1 558 ? 22.923 -14.481 8.017 1.00 90.44 558 VAL A C 1
ATOM 4285 O O . VAL A 1 558 ? 24.117 -14.711 7.827 1.00 90.44 558 VAL A O 1
ATOM 4288 N N . TYR A 1 559 ? 22.395 -13.269 7.869 1.00 91.69 559 TYR A N 1
ATOM 4289 C CA . TYR A 1 559 ? 23.181 -12.081 7.542 1.00 91.69 559 TYR A CA 1
ATOM 4290 C C . TYR A 1 559 ? 22.858 -10.918 8.474 1.00 91.69 559 TYR A C 1
ATOM 4292 O O . TYR A 1 559 ? 21.703 -10.713 8.851 1.00 91.69 559 TYR A O 1
ATOM 4300 N N . LEU A 1 560 ? 23.894 -10.154 8.833 1.00 89.94 560 LEU A N 1
ATOM 4301 C CA . LEU A 1 560 ? 23.770 -9.002 9.719 1.00 89.94 560 LEU A CA 1
ATOM 4302 C C . LEU A 1 560 ? 23.092 -7.839 8.988 1.00 89.94 560 LEU A C 1
ATOM 4304 O O . LEU A 1 560 ? 23.656 -7.239 8.074 1.00 89.94 560 LEU A O 1
ATOM 4308 N N . HIS A 1 561 ? 21.881 -7.512 9.412 1.00 92.19 561 HIS A N 1
ATOM 4309 C CA . HIS A 1 561 ? 21.062 -6.455 8.841 1.00 92.19 561 HIS A CA 1
ATOM 4310 C C . HIS A 1 561 ? 21.113 -5.205 9.733 1.00 92.19 561 HIS A C 1
ATOM 4312 O O . HIS A 1 561 ? 20.917 -5.339 10.940 1.00 92.19 561 HIS A O 1
ATOM 4318 N N . PRO A 1 562 ? 21.367 -3.998 9.194 1.00 92.44 562 PRO A N 1
ATOM 4319 C CA . PRO A 1 562 ? 21.388 -2.778 10.002 1.00 92.44 562 PRO A CA 1
ATOM 4320 C C . PRO A 1 562 ? 20.048 -2.503 10.708 1.00 92.44 562 PRO A C 1
ATOM 4322 O O . PRO A 1 562 ? 18.981 -2.779 10.157 1.00 92.44 562 PRO A O 1
ATOM 4325 N N . TYR A 1 563 ? 20.101 -1.964 11.932 1.00 88.94 563 TYR A N 1
ATOM 4326 C CA . TYR A 1 563 ? 18.902 -1.695 12.738 1.00 88.94 563 TYR A CA 1
ATOM 4327 C C . TYR A 1 563 ? 18.293 -0.316 12.470 1.00 88.94 563 TYR A C 1
ATOM 4329 O O . TYR A 1 563 ? 17.081 -0.225 12.304 1.00 88.94 563 TYR A O 1
ATOM 4337 N N . LEU A 1 564 ? 19.100 0.751 12.430 1.00 91.19 564 LEU A N 1
ATOM 4338 C CA . LEU A 1 564 ? 18.613 2.106 12.154 1.00 91.19 564 LEU A CA 1
ATOM 4339 C C . LEU A 1 564 ? 18.852 2.482 10.697 1.00 91.19 564 LEU A C 1
ATOM 4341 O O . LEU A 1 564 ? 19.816 2.038 10.070 1.00 91.19 564 LEU A O 1
ATOM 4345 N N . MET A 1 565 ? 18.029 3.390 10.169 1.00 93.88 565 MET A N 1
ATOM 4346 C CA . MET A 1 565 ? 18.135 3.803 8.771 1.00 93.88 565 MET A CA 1
ATOM 4347 C C . MET A 1 565 ? 19.513 4.392 8.442 1.00 93.88 565 MET A C 1
ATOM 4349 O O . MET A 1 565 ? 20.104 4.047 7.422 1.00 93.88 565 MET A O 1
ATOM 4353 N N . ARG A 1 566 ? 20.075 5.226 9.330 1.00 93.38 566 ARG A N 1
ATOM 4354 C CA . ARG A 1 566 ? 21.420 5.812 9.153 1.00 93.38 566 ARG A CA 1
ATOM 4355 C C . ARG A 1 566 ? 22.518 4.756 8.971 1.00 93.38 566 ARG A C 1
ATOM 4357 O O . ARG A 1 566 ? 23.498 5.010 8.274 1.00 93.38 566 ARG A O 1
ATOM 4364 N N . ASP A 1 567 ? 22.353 3.584 9.583 1.00 93.88 567 ASP A N 1
ATOM 4365 C CA . ASP A 1 567 ? 23.385 2.550 9.627 1.00 93.88 567 ASP A CA 1
ATOM 4366 C C . ASP A 1 567 ? 23.516 1.852 8.264 1.00 93.88 567 ASP A C 1
ATOM 4368 O O . ASP A 1 567 ? 24.574 1.312 7.954 1.00 93.88 567 ASP A O 1
ATOM 4372 N N . PHE A 1 568 ? 22.503 1.934 7.390 1.00 95.00 568 PHE A N 1
ATOM 4373 C CA . PHE A 1 568 ? 22.622 1.476 6.002 1.00 95.00 568 PHE A CA 1
ATOM 4374 C C . PHE A 1 568 ? 23.640 2.290 5.205 1.00 95.00 568 PHE A C 1
ATOM 4376 O O . PHE A 1 568 ? 24.359 1.719 4.389 1.00 95.00 568 PHE A O 1
ATOM 4383 N N . ALA A 1 569 ? 23.754 3.597 5.458 1.00 93.06 569 ALA A N 1
ATOM 4384 C CA . ALA A 1 569 ? 24.775 4.416 4.809 1.00 93.06 569 ALA A CA 1
ATOM 4385 C C . ALA A 1 569 ? 26.184 4.101 5.326 1.00 93.06 569 ALA A C 1
ATOM 4387 O O . ALA A 1 569 ? 27.145 4.199 4.570 1.00 93.06 569 ALA A O 1
ATOM 4388 N N . VAL A 1 570 ? 26.308 3.698 6.595 1.00 91.50 570 VAL A N 1
ATOM 4389 C CA . VAL A 1 570 ? 27.584 3.255 7.177 1.00 91.50 570 VAL A CA 1
ATOM 4390 C C . VAL A 1 570 ? 27.972 1.880 6.633 1.00 91.50 570 VAL A C 1
ATOM 4392 O O . VAL A 1 570 ? 29.108 1.677 6.215 1.00 91.50 570 VAL A O 1
ATOM 4395 N N . ALA A 1 571 ? 27.021 0.947 6.595 1.00 90.88 571 ALA A N 1
ATOM 4396 C CA . ALA A 1 571 ? 27.247 -0.408 6.113 1.00 90.88 571 ALA A CA 1
ATOM 4397 C C . ALA A 1 571 ? 27.499 -0.456 4.599 1.00 90.88 571 ALA A C 1
ATOM 4399 O O . ALA A 1 571 ? 28.304 -1.268 4.151 1.00 90.88 571 ALA A O 1
ATOM 4400 N N . PHE A 1 572 ? 26.850 0.415 3.819 1.00 93.56 572 PHE A N 1
ATOM 4401 C CA . PHE A 1 572 ? 26.911 0.431 2.355 1.00 93.56 572 PHE A CA 1
ATOM 4402 C C . PHE A 1 572 ? 27.168 1.850 1.807 1.00 93.56 572 PHE A C 1
ATOM 4404 O O . PHE A 1 572 ? 26.313 2.421 1.119 1.00 93.56 572 PHE A O 1
ATOM 4411 N N . PRO A 1 573 ? 28.349 2.440 2.066 1.00 92.25 573 PRO A N 1
ATOM 4412 C CA . PRO A 1 573 ? 28.636 3.839 1.732 1.00 92.25 573 PRO A CA 1
ATOM 4413 C C . PRO A 1 573 ? 28.558 4.108 0.227 1.00 92.25 573 PRO A C 1
ATOM 4415 O O . PRO A 1 573 ? 27.953 5.088 -0.199 1.00 92.25 573 PRO A O 1
ATOM 4418 N N . ALA A 1 574 ? 29.048 3.176 -0.596 1.00 90.50 574 ALA A N 1
ATOM 4419 C CA . ALA A 1 574 ? 28.967 3.282 -2.051 1.00 90.50 574 ALA A CA 1
ATOM 4420 C C . ALA A 1 574 ? 27.524 3.245 -2.586 1.00 90.50 574 ALA A C 1
ATOM 4422 O O . ALA A 1 574 ? 27.284 3.684 -3.707 1.00 90.50 574 ALA A O 1
ATOM 4423 N N . LEU A 1 575 ? 26.563 2.698 -1.829 1.00 91.19 575 LEU A N 1
ATOM 4424 C CA . LEU A 1 575 ? 25.142 2.734 -2.189 1.00 91.19 575 LEU A CA 1
ATOM 4425 C C . LEU A 1 575 ? 24.478 4.038 -1.739 1.00 91.19 575 LEU A C 1
ATOM 4427 O O . LEU A 1 575 ? 23.589 4.530 -2.430 1.00 91.19 575 LEU A O 1
ATOM 4431 N N . ALA A 1 576 ? 24.936 4.626 -0.631 1.00 88.19 576 ALA A N 1
ATOM 4432 C CA . ALA A 1 576 ? 24.451 5.917 -0.144 1.00 88.19 576 ALA A CA 1
ATOM 4433 C C . ALA A 1 576 ? 24.728 7.070 -1.128 1.00 88.19 576 ALA A C 1
ATOM 4435 O O . ALA A 1 576 ? 24.005 8.060 -1.127 1.00 88.19 576 ALA A O 1
ATOM 4436 N N . GLU A 1 577 ? 25.752 6.934 -1.977 1.00 85.81 577 GLU A N 1
ATOM 4437 C CA . GLU A 1 577 ? 26.162 7.942 -2.966 1.00 85.81 577 GLU A CA 1
ATOM 4438 C C . GLU A 1 577 ? 25.440 7.823 -4.323 1.00 85.81 577 GLU A C 1
ATOM 4440 O O . GLU A 1 577 ? 25.562 8.707 -5.169 1.00 85.81 577 GLU A O 1
ATOM 4445 N N . ARG A 1 578 ? 24.687 6.738 -4.563 1.00 72.00 578 ARG A N 1
ATOM 4446 C CA . ARG A 1 578 ? 24.112 6.407 -5.886 1.00 72.00 578 ARG A CA 1
ATOM 4447 C C . ARG A 1 578 ? 22.774 7.081 -6.201 1.00 72.00 578 ARG A C 1
ATOM 4449 O O . ARG A 1 578 ? 22.225 6.831 -7.272 1.00 72.00 578 ARG A O 1
ATOM 4456 N N . GLY A 1 579 ? 22.233 7.904 -5.306 1.00 64.75 579 GLY A N 1
ATOM 4457 C CA . GLY A 1 579 ? 20.889 8.458 -5.458 1.00 64.75 579 GLY A CA 1
ATOM 4458 C C . GLY A 1 579 ? 20.727 9.858 -4.888 1.00 64.75 579 GLY A C 1
ATOM 4459 O O . GLY A 1 579 ? 21.582 10.376 -4.173 1.00 64.75 579 GLY A O 1
ATOM 4460 N N . GLU A 1 580 ? 19.605 10.478 -5.233 1.00 69.88 580 GLU A N 1
ATOM 4461 C CA . GLU A 1 580 ? 19.217 11.772 -4.685 1.00 69.88 580 GLU A CA 1
ATOM 4462 C C . GLU A 1 580 ? 18.718 11.620 -3.245 1.00 69.88 580 GLU A C 1
ATOM 4464 O O . GLU A 1 580 ? 17.970 10.696 -2.920 1.00 69.88 580 GLU A O 1
ATOM 4469 N N . LEU A 1 581 ? 19.108 12.565 -2.385 1.00 83.12 581 LEU A N 1
ATOM 4470 C CA . LEU A 1 581 ? 18.666 12.636 -0.994 1.00 83.12 581 LEU A CA 1
ATOM 4471 C C . LEU A 1 581 ? 17.221 13.146 -0.927 1.00 83.12 581 LEU A C 1
ATOM 4473 O O . LEU A 1 581 ? 16.966 14.297 -0.578 1.00 83.12 581 LEU A O 1
ATOM 4477 N N . SER A 1 582 ? 16.268 12.289 -1.286 1.00 84.94 582 SER A N 1
ATOM 4478 C CA . SER A 1 582 ? 14.845 12.616 -1.307 1.00 84.94 582 SER A CA 1
ATOM 4479 C C . SER A 1 582 ? 13.995 11.548 -0.621 1.00 84.94 582 SER A C 1
ATOM 4481 O O . SER A 1 582 ? 14.265 10.344 -0.668 1.00 84.94 582 SER A O 1
ATOM 4483 N N . ALA A 1 583 ? 12.927 12.009 0.023 1.00 86.19 583 ALA A N 1
ATOM 4484 C CA . ALA A 1 583 ? 11.939 11.181 0.694 1.00 86.19 583 ALA A CA 1
ATOM 4485 C C . ALA A 1 583 ? 10.543 11.754 0.431 1.00 86.19 583 ALA A C 1
ATOM 4487 O O . ALA A 1 583 ? 10.333 12.965 0.509 1.00 86.19 583 ALA A O 1
ATOM 4488 N N . SER A 1 584 ? 9.576 10.886 0.145 1.00 86.56 584 SER A N 1
ATOM 4489 C CA . SER A 1 584 ? 8.161 11.256 0.114 1.00 86.56 584 SER A CA 1
ATOM 4490 C C . SER A 1 584 ? 7.671 11.670 1.508 1.00 86.56 584 SER A C 1
ATOM 4492 O O . SER A 1 584 ? 8.280 11.338 2.526 1.00 86.56 584 SER A O 1
ATOM 4494 N N . ALA A 1 585 ? 6.520 12.346 1.587 1.00 78.56 585 ALA A N 1
ATOM 4495 C CA . ALA A 1 585 ? 5.928 12.741 2.871 1.00 78.56 585 ALA A CA 1
ATOM 4496 C C . ALA A 1 585 ? 5.702 11.545 3.821 1.00 78.56 585 ALA A C 1
ATOM 4498 O O . ALA A 1 585 ? 5.894 11.663 5.033 1.00 78.56 585 ALA A O 1
ATOM 4499 N N . TRP A 1 586 ? 5.336 10.381 3.271 1.00 83.19 586 TRP A N 1
ATOM 4500 C CA . TRP A 1 586 ? 5.170 9.152 4.047 1.00 83.19 586 TRP A CA 1
ATOM 4501 C C . TRP A 1 586 ? 6.510 8.625 4.580 1.00 83.19 586 TRP A C 1
ATOM 4503 O O . TRP A 1 586 ? 6.597 8.252 5.748 1.00 83.19 586 TRP A O 1
ATOM 4513 N N . GLU A 1 587 ? 7.569 8.646 3.767 1.00 87.94 587 GLU A N 1
ATOM 4514 C CA . GLU A 1 587 ? 8.905 8.201 4.186 1.00 87.94 587 GLU A CA 1
ATOM 4515 C C . GLU A 1 587 ? 9.507 9.143 5.225 1.00 87.94 587 GLU A C 1
ATOM 4517 O O . GLU A 1 587 ? 10.049 8.676 6.218 1.00 87.94 587 GLU A O 1
ATOM 4522 N N . LEU A 1 588 ? 9.330 10.459 5.078 1.00 85.06 588 LEU A N 1
ATOM 4523 C CA . LEU A 1 588 ? 9.749 11.435 6.087 1.00 85.06 588 LEU A CA 1
ATOM 4524 C C . LEU A 1 588 ? 9.110 11.161 7.454 1.00 85.06 588 LEU A C 1
ATOM 4526 O O . LEU A 1 588 ? 9.781 11.280 8.478 1.00 85.06 588 LEU A O 1
ATOM 4530 N N . ALA A 1 589 ? 7.835 10.758 7.492 1.00 79.19 589 ALA A N 1
ATOM 4531 C CA . ALA A 1 589 ? 7.183 10.371 8.741 1.00 79.19 589 ALA A CA 1
ATOM 4532 C C . ALA A 1 589 ? 7.831 9.121 9.368 1.00 79.19 589 ALA A C 1
ATOM 4534 O O . ALA A 1 589 ? 7.998 9.064 10.586 1.00 79.19 589 ALA A O 1
ATOM 4535 N N . ARG A 1 590 ? 8.246 8.146 8.547 1.00 84.88 590 ARG A N 1
ATOM 4536 C CA . ARG A 1 590 ? 8.945 6.935 9.010 1.00 84.88 590 ARG A CA 1
ATOM 4537 C C . ARG A 1 590 ? 10.371 7.224 9.464 1.00 84.88 590 ARG A C 1
ATOM 4539 O O . ARG A 1 590 ? 10.768 6.722 10.507 1.00 84.88 590 ARG A O 1
ATOM 4546 N N . LEU A 1 591 ? 11.095 8.091 8.759 1.00 87.06 591 LEU A N 1
ATOM 4547 C CA . LEU A 1 591 ? 12.433 8.535 9.154 1.00 87.06 591 LEU A CA 1
ATOM 4548 C C . LEU A 1 591 ? 12.412 9.272 10.494 1.00 87.06 591 LEU A C 1
ATOM 4550 O O . LEU A 1 591 ? 13.261 9.006 11.333 1.00 87.06 591 LEU A O 1
ATOM 4554 N N . ARG A 1 592 ? 11.415 10.129 10.751 1.00 80.06 592 ARG A N 1
ATOM 4555 C CA . ARG A 1 592 ? 11.261 10.787 12.063 1.00 80.06 592 ARG A CA 1
ATOM 4556 C C . ARG A 1 592 ? 11.045 9.779 13.191 1.00 80.06 592 ARG A C 1
ATOM 4558 O O . ARG A 1 592 ? 11.666 9.892 14.247 1.00 80.06 592 ARG A O 1
ATOM 4565 N N . ALA A 1 593 ? 10.206 8.770 12.953 1.00 76.62 593 ALA A N 1
ATOM 4566 C CA . ALA A 1 593 ? 10.016 7.679 13.904 1.00 76.62 593 ALA A CA 1
ATOM 4567 C C . ALA A 1 593 ? 11.304 6.854 14.095 1.00 76.62 593 ALA A C 1
ATOM 4569 O O . ALA A 1 593 ? 11.593 6.430 15.210 1.00 76.62 593 ALA A O 1
ATOM 4570 N N . ASP A 1 594 ? 12.109 6.657 13.052 1.00 85.38 594 ASP A N 1
ATOM 4571 C CA . ASP A 1 594 ? 13.409 5.979 13.141 1.00 85.38 594 ASP A CA 1
ATOM 4572 C C . ASP A 1 594 ? 14.437 6.782 13.951 1.00 85.38 594 ASP A C 1
ATOM 4574 O O . ASP A 1 594 ? 15.057 6.259 14.872 1.00 85.38 594 ASP A O 1
ATOM 4578 N N . GLN A 1 595 ? 14.555 8.085 13.679 1.00 82.69 595 GLN A N 1
ATOM 4579 C CA . GLN A 1 595 ? 15.435 9.007 14.404 1.00 82.69 595 GLN A CA 1
ATOM 4580 C C . GLN A 1 595 ? 15.170 8.981 15.905 1.00 82.69 595 GLN A C 1
ATOM 4582 O O . GLN A 1 595 ? 16.104 8.975 16.701 1.00 82.69 595 GLN A O 1
ATOM 4587 N N . SER A 1 596 ? 13.898 8.901 16.286 1.00 73.31 596 SER A N 1
ATOM 4588 C CA . SER A 1 596 ? 13.476 8.857 17.683 1.00 73.31 596 SER A CA 1
ATOM 4589 C C . SER A 1 596 ? 13.845 7.566 18.433 1.00 73.31 596 SER A C 1
ATOM 4591 O O . SER A 1 596 ? 13.763 7.527 19.658 1.00 73.31 596 SER A O 1
ATOM 4593 N N . ARG A 1 597 ? 14.255 6.509 17.715 1.00 76.69 597 ARG A N 1
ATOM 4594 C CA . ARG A 1 597 ? 14.747 5.251 18.304 1.00 76.69 597 ARG A CA 1
ATOM 4595 C C . ARG A 1 597 ? 16.230 5.298 18.654 1.00 76.69 597 ARG A C 1
ATOM 4597 O O . ARG A 1 597 ? 16.701 4.454 19.410 1.00 76.69 597 ARG A O 1
ATOM 4604 N N . ALA A 1 598 ? 16.976 6.261 18.118 1.00 78.06 598 ALA A N 1
ATOM 4605 C CA . ALA A 1 598 ? 18.355 6.477 18.523 1.00 78.06 598 ALA A CA 1
ATOM 4606 C C . ALA A 1 598 ? 18.382 7.274 19.841 1.00 78.06 598 ALA A C 1
ATOM 4608 O O . ALA A 1 598 ? 17.796 8.354 19.881 1.00 78.06 598 ALA A O 1
ATOM 4609 N N . PRO A 1 599 ? 19.108 6.829 20.887 1.00 65.94 599 PRO A N 1
ATOM 4610 C CA . PRO A 1 599 ? 19.147 7.525 22.181 1.00 65.94 599 PRO A CA 1
ATOM 4611 C C . PRO A 1 599 ? 19.545 9.008 22.104 1.00 65.94 599 PRO A C 1
ATOM 4613 O O . PRO A 1 599 ? 19.063 9.817 22.886 1.00 65.94 599 PRO A O 1
ATOM 4616 N N . VAL A 1 600 ? 20.408 9.367 21.147 1.00 73.25 600 VAL A N 1
ATOM 4617 C CA . VAL A 1 600 ? 20.887 10.747 20.909 1.00 73.25 600 VAL A CA 1
ATOM 4618 C C . VAL A 1 600 ? 20.224 11.369 19.664 1.00 73.25 600 VAL A C 1
ATOM 4620 O O . VAL A 1 600 ? 20.567 12.467 19.237 1.00 73.25 600 VAL A O 1
ATOM 4623 N N . GLY A 1 601 ? 19.280 10.662 19.037 1.00 74.88 601 GLY A N 1
ATOM 4624 C CA . GLY A 1 601 ? 18.784 11.000 17.707 1.00 74.88 601 GLY A CA 1
ATOM 4625 C C . GLY A 1 601 ? 19.868 10.897 16.625 1.00 74.88 601 GLY A C 1
ATOM 4626 O O . GLY A 1 601 ? 20.968 10.380 16.848 1.00 74.88 601 GLY A O 1
ATOM 4627 N N . TYR A 1 602 ? 19.540 11.360 15.419 1.00 85.62 602 TYR A N 1
ATOM 4628 C CA . TYR A 1 602 ? 20.496 11.635 14.341 1.00 85.62 602 TYR A CA 1
ATOM 4629 C C . TYR A 1 602 ? 19.878 12.576 13.299 1.00 85.62 602 TYR A C 1
ATOM 4631 O O . TYR A 1 602 ? 18.659 12.756 13.270 1.00 85.62 602 TYR A O 1
ATOM 4639 N N . SER A 1 603 ? 20.700 13.213 12.458 1.00 89.25 603 SER A N 1
ATOM 4640 C CA . SER A 1 603 ? 20.235 14.266 11.545 1.00 89.25 603 SER A CA 1
ATOM 4641 C C . SER A 1 603 ? 19.372 13.723 10.400 1.00 89.25 603 SER A C 1
ATOM 4643 O O . SER A 1 603 ? 19.469 12.554 10.023 1.00 89.25 603 SER A O 1
ATOM 4645 N N . LEU A 1 604 ? 18.526 14.579 9.815 1.00 87.12 604 LEU A N 1
ATOM 4646 C CA . LEU A 1 604 ? 17.733 14.196 8.641 1.00 87.12 604 LEU A CA 1
ATOM 4647 C C . LEU A 1 604 ? 18.630 13.849 7.443 1.00 87.12 604 LEU A C 1
ATOM 4649 O O . LEU A 1 604 ? 18.303 12.938 6.696 1.00 87.12 604 LEU A O 1
ATOM 4653 N N . ASP A 1 605 ? 19.782 14.508 7.292 1.00 90.88 605 ASP A N 1
ATOM 4654 C CA . ASP A 1 605 ? 20.765 14.177 6.249 1.00 90.88 605 ASP A CA 1
ATOM 4655 C C . ASP A 1 605 ? 21.285 12.737 6.395 1.00 90.88 605 ASP A C 1
ATOM 4657 O O . ASP A 1 605 ? 21.257 11.962 5.439 1.00 90.88 605 ASP A O 1
ATOM 4661 N N . GLN A 1 606 ? 21.659 12.334 7.615 1.00 92.06 606 GLN A N 1
ATOM 4662 C CA . GLN A 1 606 ? 22.058 10.953 7.908 1.00 92.06 606 GLN A CA 1
ATOM 4663 C C . GLN A 1 606 ? 20.921 9.964 7.608 1.00 92.06 606 GLN A C 1
ATOM 4665 O O . GLN A 1 606 ? 21.166 8.889 7.061 1.00 92.06 606 GLN A O 1
ATOM 4670 N N . ALA A 1 607 ? 19.675 10.343 7.908 1.00 91.81 607 ALA A N 1
ATOM 4671 C CA . ALA A 1 607 ? 18.489 9.548 7.596 1.00 91.81 607 ALA A CA 1
ATOM 4672 C C . ALA A 1 607 ? 18.270 9.379 6.086 1.00 91.81 607 ALA A C 1
ATOM 4674 O O . ALA A 1 607 ? 17.992 8.273 5.631 1.00 91.81 607 ALA A O 1
ATOM 4675 N N . LEU A 1 608 ? 18.418 10.452 5.304 1.00 93.81 608 LEU A N 1
ATOM 4676 C CA . LEU A 1 608 ? 18.224 10.449 3.851 1.00 93.81 608 LEU A CA 1
ATOM 4677 C C . LEU A 1 608 ? 19.327 9.672 3.122 1.00 93.81 608 LEU A C 1
ATOM 4679 O O . LEU A 1 608 ? 19.036 8.923 2.186 1.00 93.81 608 LEU A O 1
ATOM 4683 N N . ARG A 1 609 ? 20.583 9.783 3.574 1.00 94.19 609 ARG A N 1
ATOM 4684 C CA . ARG A 1 609 ? 21.690 8.947 3.075 1.00 94.19 609 ARG A CA 1
ATOM 4685 C C . ARG A 1 609 ? 21.427 7.473 3.364 1.00 94.19 609 ARG A C 1
ATOM 4687 O O . ARG A 1 609 ? 21.572 6.633 2.480 1.00 94.19 609 ARG A O 1
ATOM 4694 N N . GLY A 1 610 ? 20.984 7.183 4.587 1.00 95.44 610 GLY A N 1
ATOM 4695 C CA . GLY A 1 610 ? 20.557 5.854 5.010 1.00 95.44 610 GLY A CA 1
ATOM 4696 C C . GLY A 1 610 ? 19.440 5.290 4.136 1.00 95.44 610 GLY A C 1
ATOM 4697 O O . GLY A 1 610 ? 19.564 4.187 3.617 1.00 95.44 610 GLY A O 1
ATOM 4698 N N . LEU A 1 611 ? 18.397 6.088 3.883 1.00 95.75 611 LEU A N 1
ATOM 4699 C CA . LEU A 1 611 ? 17.272 5.728 3.016 1.00 95.75 611 LEU A CA 1
ATOM 4700 C C . LEU A 1 611 ? 17.725 5.420 1.587 1.00 95.75 611 LEU A C 1
ATOM 4702 O O . LEU A 1 611 ? 17.253 4.458 0.983 1.00 95.75 611 LEU A O 1
ATOM 4706 N N . THR A 1 612 ? 18.650 6.215 1.053 1.00 94.69 612 THR A N 1
ATOM 4707 C CA . THR A 1 612 ? 19.215 6.011 -0.287 1.00 94.69 612 THR A CA 1
ATOM 4708 C C . THR A 1 612 ? 19.948 4.674 -0.369 1.00 94.69 612 THR A C 1
ATOM 4710 O O . THR A 1 612 ? 19.660 3.865 -1.255 1.00 94.69 612 THR A O 1
ATOM 4713 N N . ALA A 1 613 ? 20.821 4.395 0.605 1.00 95.38 613 ALA A N 1
ATOM 4714 C CA . ALA A 1 613 ? 21.514 3.115 0.704 1.00 95.38 613 ALA A CA 1
ATOM 4715 C C . ALA A 1 613 ? 20.535 1.946 0.879 1.00 95.38 613 ALA A C 1
ATOM 4717 O O . ALA A 1 613 ? 20.662 0.937 0.189 1.00 95.38 613 ALA A O 1
ATOM 4718 N N . PHE A 1 614 ? 19.531 2.094 1.749 1.00 96.25 614 PHE A N 1
ATOM 4719 C CA . PHE A 1 614 ? 18.515 1.080 2.008 1.00 96.25 614 PHE A CA 1
ATOM 4720 C C . PHE A 1 614 ? 17.702 0.739 0.758 1.00 96.25 614 PHE A C 1
ATOM 4722 O O . PHE A 1 614 ? 17.523 -0.438 0.465 1.00 96.25 614 PHE A O 1
ATOM 4729 N N . ARG A 1 615 ? 17.229 1.734 -0.005 1.00 94.06 615 ARG A N 1
ATOM 4730 C CA . ARG A 1 615 ? 16.461 1.499 -1.242 1.00 94.06 615 ARG A CA 1
ATOM 4731 C C . ARG A 1 615 ? 17.257 0.661 -2.239 1.00 94.06 615 ARG A C 1
ATOM 4733 O O . ARG A 1 615 ? 16.724 -0.309 -2.776 1.00 94.06 615 ARG A O 1
ATOM 4740 N N . ALA A 1 616 ? 18.529 1.002 -2.452 1.00 93.12 616 ALA A N 1
ATOM 4741 C CA . ALA A 1 616 ? 19.415 0.244 -3.329 1.00 93.12 616 ALA A CA 1
ATOM 4742 C C . ALA A 1 616 ? 19.685 -1.166 -2.779 1.00 93.12 616 ALA A C 1
ATOM 4744 O O . ALA A 1 616 ? 19.518 -2.146 -3.501 1.00 93.12 616 ALA A O 1
ATOM 4745 N N . TYR A 1 617 ? 20.031 -1.266 -1.492 1.00 95.00 617 TYR A N 1
ATOM 4746 C CA . TYR A 1 617 ? 20.250 -2.526 -0.780 1.00 95.00 617 TYR A CA 1
ATOM 4747 C C . TYR A 1 617 ? 19.043 -3.465 -0.898 1.00 95.00 617 TYR A C 1
ATOM 4749 O O . TYR A 1 617 ? 19.198 -4.602 -1.330 1.00 95.00 617 TYR A O 1
ATOM 4757 N N . ALA A 1 618 ? 17.843 -2.994 -0.559 1.00 95.50 618 ALA A N 1
ATOM 4758 C CA . ALA A 1 618 ? 16.626 -3.796 -0.529 1.00 95.50 618 ALA A CA 1
ATOM 4759 C C . ALA A 1 618 ? 16.179 -4.212 -1.937 1.00 95.50 618 ALA A C 1
ATOM 4761 O O . ALA A 1 618 ? 15.777 -5.357 -2.137 1.00 95.50 618 ALA A O 1
ATOM 4762 N N . THR A 1 619 ? 16.296 -3.313 -2.920 1.00 94.19 619 THR A N 1
ATOM 4763 C CA . THR A 1 619 ? 15.959 -3.610 -4.321 1.00 94.19 619 THR A CA 1
ATOM 4764 C C . THR A 1 619 ? 16.870 -4.692 -4.885 1.00 94.19 619 THR A C 1
ATOM 4766 O O . THR A 1 619 ? 16.385 -5.689 -5.412 1.00 94.19 619 THR A O 1
ATOM 4769 N N . GLU A 1 620 ? 18.186 -4.543 -4.731 1.00 94.56 620 GLU A N 1
ATOM 4770 C CA . GLU A 1 620 ? 19.162 -5.527 -5.212 1.00 94.56 620 GLU A CA 1
ATOM 4771 C C . GLU A 1 620 ? 19.048 -6.852 -4.454 1.00 94.56 620 GLU A C 1
ATOM 4773 O O . GLU A 1 620 ? 19.134 -7.917 -5.067 1.00 94.56 620 GLU A O 1
ATOM 4778 N N . LEU A 1 621 ? 18.793 -6.803 -3.142 1.00 95.12 621 LEU A N 1
ATOM 4779 C CA . LEU A 1 621 ? 18.534 -7.987 -2.332 1.00 95.12 621 LEU A CA 1
ATOM 4780 C C . LEU A 1 621 ? 17.337 -8.773 -2.882 1.00 95.12 621 LEU A C 1
ATOM 4782 O O . LEU A 1 621 ? 17.475 -9.962 -3.151 1.00 95.12 621 LEU A O 1
ATOM 4786 N N . LEU A 1 622 ? 16.184 -8.130 -3.098 1.00 95.38 622 LEU A N 1
ATOM 4787 C CA . LEU A 1 622 ? 14.995 -8.804 -3.629 1.00 95.38 622 LEU A CA 1
ATOM 4788 C C . LEU A 1 622 ? 15.191 -9.278 -5.075 1.00 95.38 622 LEU A C 1
ATOM 4790 O O . LEU A 1 622 ? 14.783 -10.388 -5.404 1.00 95.38 622 LEU A O 1
ATOM 4794 N N . GLN A 1 623 ? 15.844 -8.488 -5.931 1.00 93.88 623 GLN A N 1
ATOM 4795 C CA . GLN A 1 623 ? 16.072 -8.843 -7.337 1.00 93.88 623 GLN A CA 1
ATOM 4796 C C . GLN A 1 623 ? 17.032 -10.020 -7.515 1.00 93.88 623 GLN A C 1
ATOM 4798 O O . GLN A 1 623 ? 16.826 -10.843 -8.404 1.00 93.88 623 GLN A O 1
ATOM 4803 N N . ARG A 1 624 ? 18.086 -10.106 -6.697 1.00 94.00 624 ARG A N 1
ATOM 4804 C CA . ARG A 1 624 ? 19.067 -11.201 -6.759 1.00 94.00 624 ARG A CA 1
ATOM 4805 C C . ARG A 1 624 ? 18.561 -12.440 -6.051 1.00 94.00 624 ARG A C 1
ATOM 4807 O O . ARG A 1 624 ? 18.714 -13.550 -6.561 1.00 94.00 624 ARG A O 1
ATOM 4814 N N . LEU A 1 625 ? 17.952 -12.246 -4.883 1.00 93.31 625 LEU A N 1
ATOM 4815 C CA . LEU A 1 625 ? 17.492 -13.354 -4.073 1.00 93.31 625 LEU A CA 1
ATOM 4816 C C . LEU A 1 625 ? 16.193 -13.943 -4.608 1.00 93.31 625 LEU A C 1
ATOM 4818 O O . LEU A 1 625 ? 16.025 -15.145 -4.490 1.00 93.31 625 LEU A O 1
ATOM 4822 N N . GLN A 1 626 ? 15.307 -13.140 -5.206 1.00 94.31 626 GLN A N 1
ATOM 4823 C CA . GLN A 1 626 ? 13.975 -13.516 -5.707 1.00 94.31 626 GLN A CA 1
ATOM 4824 C C . GLN A 1 626 ? 13.198 -14.417 -4.724 1.00 94.31 626 GLN A C 1
ATOM 4826 O O . GLN A 1 626 ? 12.882 -15.568 -5.052 1.00 94.31 626 GLN A O 1
ATOM 4831 N N . PRO A 1 627 ? 12.955 -13.959 -3.481 1.00 96.44 627 PRO A N 1
ATOM 4832 C CA . PRO A 1 627 ? 12.245 -14.768 -2.501 1.00 96.44 627 PRO A CA 1
ATOM 4833 C C . PRO A 1 627 ? 10.826 -15.086 -2.979 1.00 96.44 627 PRO A C 1
ATOM 4835 O O . PRO A 1 627 ? 10.162 -14.252 -3.588 1.00 96.44 627 PRO A O 1
ATOM 4838 N N . GLY A 1 628 ? 10.365 -16.304 -2.694 1.00 96.19 628 GLY A N 1
ATOM 4839 C CA . GLY A 1 628 ? 8.980 -16.688 -2.959 1.00 96.19 628 GLY A CA 1
ATOM 4840 C C . GLY A 1 628 ? 8.025 -16.140 -1.903 1.00 96.19 628 GLY A C 1
ATOM 4841 O O . GLY A 1 628 ? 6.854 -15.927 -2.191 1.00 96.19 628 GLY A O 1
ATOM 4842 N N . PHE A 1 629 ? 8.524 -15.893 -0.694 1.00 97.75 629 PHE A N 1
ATOM 4843 C CA . PHE A 1 629 ? 7.766 -15.302 0.401 1.00 97.75 629 PHE A CA 1
ATOM 4844 C C . PHE A 1 629 ? 8.692 -14.457 1.276 1.00 97.75 629 PHE A C 1
ATOM 4846 O O . PHE A 1 629 ? 9.860 -14.814 1.469 1.00 97.75 629 PHE A O 1
ATOM 4853 N N . VAL A 1 630 ? 8.181 -13.355 1.820 1.00 97.94 630 VAL A N 1
ATOM 4854 C CA . VAL A 1 630 ? 8.918 -12.476 2.732 1.00 97.94 630 VAL A CA 1
ATOM 4855 C C . VAL A 1 630 ? 8.183 -12.374 4.070 1.00 97.94 630 VAL A C 1
ATOM 4857 O O . VAL A 1 630 ? 7.001 -12.050 4.124 1.00 97.94 630 VAL A O 1
ATOM 4860 N N . LEU A 1 631 ? 8.889 -12.645 5.165 1.00 96.94 631 LEU A N 1
ATOM 4861 C CA . LEU A 1 631 ? 8.365 -12.596 6.527 1.00 96.94 631 LEU A CA 1
ATOM 4862 C C . LEU A 1 631 ? 9.069 -11.483 7.313 1.00 96.94 631 LEU A C 1
ATOM 4864 O O . LEU A 1 631 ? 10.242 -11.599 7.659 1.00 96.94 631 LEU A O 1
ATOM 4868 N N . LEU A 1 632 ? 8.377 -10.381 7.587 1.00 95.44 632 LEU A N 1
ATOM 4869 C CA . LEU A 1 632 ? 8.999 -9.197 8.182 1.00 95.44 632 LEU A CA 1
ATOM 4870 C C . LEU A 1 632 ? 8.675 -9.067 9.666 1.00 95.44 632 LEU A C 1
ATOM 4872 O O . LEU A 1 632 ? 7.506 -9.072 10.036 1.00 95.44 632 LEU A O 1
ATOM 4876 N N . ALA A 1 633 ? 9.691 -8.902 10.509 1.00 90.81 633 ALA A N 1
ATOM 4877 C CA . ALA A 1 633 ? 9.487 -8.587 11.917 1.00 90.81 633 ALA A CA 1
ATOM 4878 C C . ALA A 1 633 ? 9.120 -7.111 12.086 1.00 90.81 633 ALA A C 1
ATOM 4880 O O . ALA A 1 633 ? 9.755 -6.259 11.465 1.00 90.81 633 ALA A O 1
ATOM 4881 N N . ASP A 1 634 ? 8.173 -6.820 12.976 1.00 83.06 634 ASP A N 1
ATOM 4882 C CA . ASP A 1 634 ? 7.889 -5.478 13.503 1.00 83.06 634 ASP A CA 1
ATOM 4883 C C . ASP A 1 634 ? 7.635 -4.390 12.435 1.00 83.06 634 ASP A C 1
ATOM 4885 O O . ASP A 1 634 ? 8.543 -3.793 11.850 1.00 83.06 634 ASP A O 1
ATOM 4889 N N . ASN A 1 635 ? 6.365 -4.038 12.228 1.00 75.19 635 ASN A N 1
ATOM 4890 C CA . ASN A 1 635 ? 5.970 -3.016 11.252 1.00 75.19 635 ASN A CA 1
ATOM 4891 C C . ASN A 1 635 ? 6.270 -1.565 11.677 1.00 75.19 635 ASN A C 1
ATOM 4893 O O . ASN A 1 635 ? 6.014 -0.616 10.925 1.00 75.19 635 ASN A O 1
ATOM 4897 N N . THR A 1 636 ? 6.740 -1.373 12.904 1.00 75.56 636 THR A N 1
ATOM 4898 C CA . THR A 1 636 ? 6.961 -0.062 13.505 1.00 75.56 636 THR A CA 1
ATOM 4899 C C . THR A 1 636 ? 8.336 0.497 13.136 1.00 75.56 636 THR A C 1
ATOM 4901 O O . THR A 1 636 ? 8.564 1.707 13.279 1.00 75.56 636 THR A O 1
ATOM 4904 N N . LEU A 1 637 ? 9.223 -0.359 12.617 1.00 82.31 637 LEU A N 1
ATOM 4905 C CA . LEU A 1 637 ? 10.546 -0.021 12.106 1.00 82.31 637 LEU A CA 1
ATOM 4906 C C . LEU A 1 637 ? 10.477 0.532 10.680 1.00 82.31 637 LEU A C 1
ATOM 4908 O O . LEU A 1 637 ? 9.677 0.101 9.844 1.00 82.31 637 LEU A O 1
ATOM 4912 N N . CYS A 1 638 ? 11.338 1.509 10.391 1.00 87.56 638 CYS A N 1
ATOM 4913 C CA . CYS A 1 638 ? 11.330 2.218 9.115 1.00 87.56 638 CYS A CA 1
ATOM 4914 C C . CYS A 1 638 ? 11.673 1.281 7.949 1.00 87.56 638 CYS A C 1
ATOM 4916 O O . CYS A 1 638 ? 10.943 1.226 6.959 1.00 87.56 638 CYS A O 1
ATOM 4918 N N . GLN A 1 639 ? 12.729 0.482 8.106 1.00 90.88 639 GLN A N 1
ATOM 4919 C CA . GLN A 1 639 ? 13.174 -0.522 7.145 1.00 90.88 639 GLN A CA 1
ATOM 4920 C C . GLN A 1 639 ? 12.118 -1.600 6.880 1.00 90.88 639 GLN A C 1
ATOM 4922 O O . GLN A 1 639 ? 11.927 -1.969 5.724 1.00 90.88 639 GLN A O 1
ATOM 4927 N N . THR A 1 640 ? 11.373 -2.049 7.898 1.00 91.19 640 THR A N 1
ATOM 4928 C CA . THR A 1 640 ? 10.278 -3.012 7.707 1.00 91.19 640 THR A CA 1
ATOM 4929 C C . THR A 1 640 ? 9.168 -2.408 6.871 1.00 91.19 640 THR A C 1
ATOM 4931 O O . THR A 1 640 ? 8.741 -3.008 5.889 1.00 91.19 640 THR A O 1
ATOM 4934 N N . ALA A 1 641 ? 8.714 -1.203 7.222 1.00 90.00 641 ALA A N 1
ATOM 4935 C CA . ALA A 1 641 ? 7.644 -0.535 6.492 1.00 90.00 641 ALA A CA 1
ATOM 4936 C C . ALA A 1 641 ? 8.024 -0.297 5.019 1.00 90.00 641 ALA A C 1
ATOM 4938 O O . ALA A 1 641 ? 7.189 -0.463 4.127 1.00 90.00 641 ALA A O 1
ATOM 4939 N N . LEU A 1 642 ? 9.284 0.066 4.759 1.00 92.69 642 LEU A N 1
ATOM 4940 C CA . LEU A 1 642 ? 9.811 0.262 3.410 1.00 92.69 642 LEU A CA 1
ATOM 4941 C C . LEU A 1 642 ? 9.955 -1.058 2.643 1.00 92.69 642 LEU A C 1
ATOM 4943 O O . LEU A 1 6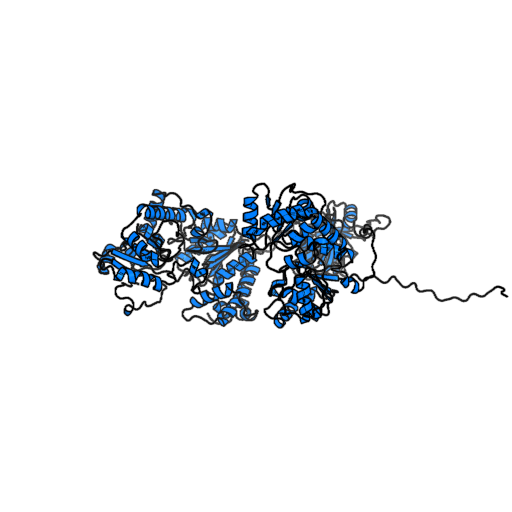42 ? 9.534 -1.126 1.492 1.00 92.69 642 LEU A O 1
ATOM 4947 N N . LEU A 1 643 ? 10.497 -2.110 3.266 1.00 94.75 643 LEU A N 1
ATOM 4948 C CA . LEU A 1 643 ? 10.638 -3.422 2.628 1.00 94.75 643 LEU A CA 1
ATOM 4949 C C . LEU A 1 643 ? 9.274 -4.052 2.339 1.00 94.75 643 LEU A C 1
ATOM 4951 O O . LEU A 1 643 ? 9.077 -4.602 1.261 1.00 94.75 643 LEU A O 1
ATOM 4955 N N . HIS A 1 644 ? 8.313 -3.914 3.254 1.00 94.31 644 HIS A N 1
ATOM 4956 C CA . HIS A 1 644 ? 6.934 -4.355 3.058 1.00 94.31 644 HIS A CA 1
ATOM 4957 C C . HIS A 1 644 ? 6.308 -3.679 1.835 1.00 94.31 644 HIS A C 1
ATOM 4959 O O . HIS A 1 644 ? 5.730 -4.341 0.975 1.00 94.31 644 HIS A O 1
ATOM 4965 N N . ARG A 1 645 ? 6.467 -2.353 1.725 1.00 92.06 645 ARG A N 1
ATOM 4966 C CA . ARG A 1 645 ? 6.004 -1.588 0.566 1.00 92.06 645 ARG A CA 1
ATOM 4967 C C . ARG A 1 645 ? 6.680 -2.055 -0.724 1.00 92.06 645 ARG A C 1
ATOM 4969 O O . ARG A 1 645 ? 5.978 -2.305 -1.696 1.00 92.06 645 ARG A O 1
ATOM 4976 N N . LEU A 1 646 ? 7.999 -2.228 -0.710 1.00 94.06 646 LEU A N 1
ATOM 4977 C CA . LEU A 1 646 ? 8.758 -2.691 -1.869 1.00 94.06 646 LEU A CA 1
ATOM 4978 C C . LEU A 1 646 ? 8.325 -4.094 -2.318 1.00 94.06 646 LEU A C 1
ATOM 4980 O O . LEU A 1 646 ? 8.163 -4.320 -3.512 1.00 94.06 646 LEU A O 1
ATOM 4984 N N . CYS A 1 647 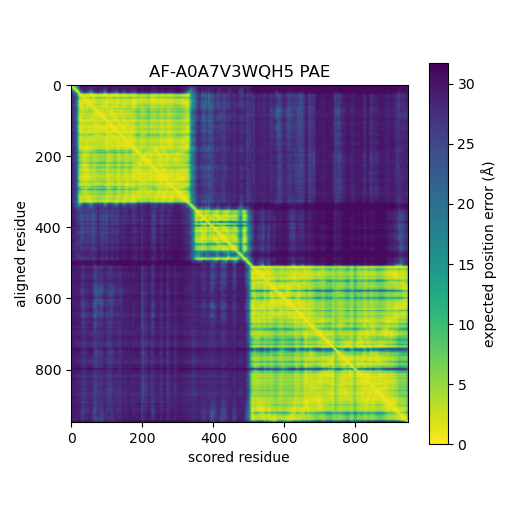? 8.072 -5.019 -1.385 1.00 94.88 647 CYS A N 1
ATOM 4985 C CA . CYS A 1 647 ? 7.537 -6.347 -1.707 1.00 94.88 647 CYS A CA 1
ATOM 4986 C C . CYS A 1 647 ? 6.182 -6.238 -2.418 1.00 94.88 647 CYS A C 1
ATOM 4988 O O . CYS A 1 647 ? 5.978 -6.877 -3.443 1.00 94.88 647 CYS A O 1
ATOM 4990 N N . ARG A 1 648 ? 5.282 -5.366 -1.940 1.00 91.44 648 ARG A N 1
ATOM 4991 C CA . ARG A 1 648 ? 3.981 -5.130 -2.590 1.00 91.44 648 ARG A CA 1
ATOM 4992 C C . ARG A 1 648 ? 4.095 -4.471 -3.963 1.00 91.44 648 ARG A C 1
ATOM 4994 O O . ARG A 1 648 ? 3.294 -4.777 -4.832 1.00 91.44 648 ARG A O 1
ATOM 5001 N N . GLU A 1 649 ? 5.060 -3.577 -4.155 1.00 89.38 649 GLU A N 1
ATOM 5002 C CA . GLU A 1 649 ? 5.336 -2.935 -5.450 1.00 89.38 649 GLU A CA 1
ATOM 5003 C C . GLU A 1 649 ? 6.019 -3.888 -6.450 1.00 89.38 649 GLU A C 1
ATOM 5005 O O . GLU A 1 649 ? 6.053 -3.599 -7.643 1.00 89.38 649 GLU A O 1
ATOM 5010 N N . THR A 1 650 ? 6.554 -5.017 -5.974 1.00 87.12 650 THR A N 1
ATOM 5011 C CA . THR A 1 650 ? 7.241 -6.044 -6.778 1.00 87.12 650 THR A CA 1
ATOM 5012 C C . THR A 1 650 ? 6.502 -7.385 -6.797 1.00 87.12 650 THR A C 1
ATOM 5014 O O . THR A 1 650 ? 7.078 -8.395 -7.198 1.00 87.12 650 THR A O 1
ATOM 5017 N N . ASP A 1 651 ? 5.236 -7.397 -6.367 1.00 91.00 651 ASP A N 1
ATOM 5018 C CA . ASP A 1 651 ? 4.356 -8.571 -6.315 1.00 91.00 651 ASP A CA 1
ATOM 5019 C C . ASP A 1 651 ? 4.925 -9.774 -5.534 1.00 91.00 651 ASP A C 1
ATOM 5021 O O . ASP A 1 651 ? 4.564 -10.925 -5.781 1.00 91.00 651 ASP A O 1
ATOM 5025 N N . VAL A 1 652 ? 5.798 -9.523 -4.554 1.00 94.25 652 VAL A N 1
ATOM 5026 C CA . VAL A 1 652 ? 6.328 -10.553 -3.654 1.00 94.25 652 VAL A CA 1
ATOM 5027 C C . VAL A 1 652 ? 5.373 -10.731 -2.465 1.00 94.25 652 VAL A C 1
ATOM 5029 O O . VAL A 1 652 ? 5.153 -9.768 -1.720 1.00 94.25 652 VAL A O 1
ATOM 5032 N N . PRO A 1 653 ? 4.826 -11.942 -2.235 1.00 96.31 653 PRO A N 1
ATOM 5033 C CA . PRO A 1 653 ? 4.022 -12.252 -1.063 1.00 96.31 653 PRO A CA 1
ATOM 5034 C C . PRO A 1 653 ? 4.777 -11.908 0.213 1.00 96.31 653 PRO A C 1
ATOM 5036 O O . PRO A 1 653 ? 5.907 -12.354 0.426 1.00 96.31 653 PRO A O 1
ATOM 5039 N N . VAL A 1 654 ? 4.142 -11.106 1.060 1.00 95.88 654 VAL A N 1
ATOM 5040 C CA . VAL A 1 654 ? 4.742 -10.614 2.292 1.00 95.88 654 VAL A CA 1
ATOM 5041 C C . VAL A 1 654 ? 3.736 -10.684 3.430 1.00 95.88 654 VAL A C 1
ATOM 5043 O O . VAL A 1 654 ? 2.566 -10.345 3.256 1.00 95.88 654 VAL A O 1
ATOM 5046 N N . ALA A 1 655 ? 4.200 -11.122 4.595 1.00 94.44 655 ALA A N 1
ATOM 5047 C CA . ALA A 1 655 ? 3.465 -11.039 5.848 1.00 94.44 655 ALA A CA 1
ATOM 5048 C C . ALA A 1 655 ? 4.357 -10.429 6.924 1.00 94.44 655 ALA A C 1
ATOM 5050 O O . ALA A 1 655 ? 5.582 -10.583 6.902 1.00 94.44 655 ALA A O 1
ATOM 5051 N N . ILE A 1 656 ? 3.736 -9.743 7.876 1.00 93.25 656 ILE A N 1
ATOM 5052 C CA . ILE A 1 656 ? 4.430 -9.240 9.053 1.00 93.25 656 ILE A CA 1
ATOM 5053 C C . ILE A 1 656 ? 4.229 -10.271 10.151 1.00 93.25 656 ILE A C 1
ATOM 5055 O O . ILE A 1 656 ? 3.117 -10.755 10.340 1.00 93.25 656 ILE A O 1
ATOM 5059 N N . TYR A 1 657 ? 5.293 -10.628 10.859 1.00 93.06 657 TYR A N 1
ATOM 5060 C CA . TYR A 1 657 ? 5.189 -11.445 12.056 1.00 93.06 657 TYR A CA 1
ATOM 5061 C C . TYR A 1 657 ? 5.633 -10.648 13.272 1.00 93.06 657 TYR A C 1
ATOM 5063 O O . TYR A 1 657 ? 6.505 -9.781 13.197 1.00 93.06 657 TYR A O 1
ATOM 5071 N N . GLU A 1 658 ? 5.035 -10.976 14.406 1.00 88.69 658 GLU A N 1
ATOM 5072 C CA . GLU A 1 658 ? 5.350 -10.363 15.684 1.00 88.69 658 GLU A CA 1
ATOM 5073 C C . GLU A 1 658 ? 5.319 -11.382 16.813 1.00 88.69 658 GLU A C 1
ATOM 5075 O O . GLU A 1 658 ? 4.749 -12.472 16.686 1.00 88.69 658 GLU A O 1
ATOM 5080 N N . ARG A 1 659 ? 5.919 -11.012 17.951 1.00 88.19 659 ARG A N 1
ATOM 5081 C CA . ARG A 1 659 ? 5.685 -11.752 19.194 1.00 88.19 659 ARG A CA 1
ATOM 5082 C C . ARG A 1 659 ? 4.197 -11.657 19.511 1.00 88.19 659 ARG A C 1
ATOM 5084 O O . ARG A 1 659 ? 3.656 -10.560 19.647 1.00 88.19 659 ARG A O 1
ATOM 5091 N N . GLY A 1 660 ? 3.555 -12.806 19.673 1.00 90.81 660 GLY A N 1
ATOM 5092 C CA . GLY A 1 660 ? 2.129 -12.892 19.934 1.00 90.81 660 GLY A CA 1
ATOM 5093 C C . GLY A 1 660 ? 1.725 -12.190 21.231 1.00 90.81 660 GLY A C 1
ATOM 5094 O O . GLY A 1 660 ? 2.552 -11.838 22.081 1.00 90.81 660 GLY A O 1
ATOM 5095 N N . LEU A 1 661 ? 0.424 -11.959 21.398 1.00 92.69 661 LEU A N 1
ATOM 5096 C CA . LEU A 1 661 ? -0.121 -11.209 22.536 1.00 92.69 661 LEU A CA 1
ATOM 5097 C C . LEU A 1 661 ? 0.110 -11.899 23.892 1.00 92.69 661 LEU A C 1
ATOM 5099 O O . LEU A 1 661 ? 0.055 -11.231 24.921 1.00 92.69 661 LEU A O 1
ATOM 5103 N N . LEU A 1 662 ? 0.452 -13.190 23.895 1.00 94.25 662 LEU A N 1
ATOM 5104 C CA . LEU A 1 662 ? 0.881 -13.943 25.073 1.00 94.25 662 LEU A CA 1
ATOM 5105 C C . LEU A 1 662 ? 2.312 -14.493 24.889 1.00 94.25 662 LEU A C 1
ATOM 5107 O O . LEU A 1 662 ? 2.757 -14.684 23.754 1.00 94.25 662 LEU A O 1
ATOM 5111 N N . PRO A 1 663 ? 3.081 -14.720 25.970 1.00 91.94 663 PRO A N 1
ATOM 5112 C CA . PRO A 1 663 ? 4.433 -15.276 25.869 1.00 91.94 663 PRO A CA 1
ATOM 5113 C C . PRO A 1 663 ? 4.479 -16.625 25.128 1.00 91.94 663 PRO A C 1
ATOM 5115 O O . PRO A 1 663 ? 3.496 -17.364 25.126 1.00 91.94 663 PRO A O 1
ATOM 5118 N N . GLU A 1 664 ? 5.633 -16.936 24.523 1.00 92.00 664 GLU A N 1
ATOM 5119 C CA . GLU A 1 664 ? 5.895 -18.171 23.748 1.00 92.00 664 GLU A CA 1
ATOM 5120 C C . GLU A 1 664 ? 5.015 -18.365 22.501 1.00 92.00 664 GLU A C 1
ATOM 5122 O O . GLU A 1 664 ? 4.945 -19.459 21.942 1.00 92.00 664 GLU A O 1
ATOM 5127 N N . THR A 1 665 ? 4.369 -17.295 22.034 1.00 94.88 665 THR A N 1
ATOM 5128 C CA . THR A 1 665 ? 3.602 -17.300 20.786 1.00 94.88 665 THR A CA 1
ATOM 5129 C C . THR A 1 665 ? 4.147 -16.286 19.786 1.00 94.88 665 THR A C 1
ATOM 5131 O O . THR A 1 665 ? 4.758 -15.280 20.160 1.00 94.88 665 THR A O 1
ATOM 5134 N N . LEU A 1 666 ? 3.886 -16.542 18.509 1.00 94.25 666 LEU A N 1
ATOM 5135 C CA . LEU A 1 666 ? 3.977 -15.604 17.398 1.00 94.25 666 LEU A CA 1
ATOM 5136 C C . LEU A 1 666 ? 2.578 -15.290 16.867 1.00 94.25 666 LEU A C 1
ATOM 5138 O O . LEU A 1 666 ? 1.616 -15.988 17.177 1.00 94.25 666 LEU A O 1
ATOM 5142 N N . MET A 1 667 ? 2.467 -14.264 16.035 1.00 93.25 667 MET A N 1
ATOM 5143 C CA . MET A 1 667 ? 1.284 -14.041 15.209 1.00 93.25 667 MET A CA 1
ATOM 5144 C C . MET A 1 667 ? 1.651 -13.375 13.890 1.00 93.25 667 MET A C 1
ATOM 5146 O O . MET A 1 667 ? 2.696 -12.729 13.796 1.00 93.25 667 MET A O 1
ATOM 5150 N N . LEU A 1 668 ? 0.790 -13.550 12.888 1.00 93.75 668 LEU A N 1
ATOM 5151 C CA . LEU A 1 668 ? 0.893 -12.870 11.601 1.00 93.75 668 LEU A CA 1
ATOM 5152 C C . LEU A 1 668 ? -0.068 -11.685 11.542 1.00 93.75 668 LEU A C 1
ATOM 5154 O O . LEU A 1 668 ? -1.184 -11.759 12.050 1.00 93.75 668 LEU A O 1
ATOM 5158 N N . GLU A 1 669 ? 0.374 -10.623 10.883 1.00 91.50 669 GLU A N 1
ATOM 5159 C CA . GLU A 1 669 ? -0.359 -9.378 10.698 1.00 91.50 669 GLU A CA 1
ATOM 5160 C C . GLU A 1 669 ? -0.239 -8.911 9.243 1.00 91.50 669 GLU A C 1
ATOM 5162 O O . GLU A 1 669 ? 0.830 -8.983 8.625 1.00 91.50 669 GLU A O 1
ATOM 5167 N N . SER A 1 670 ? -1.333 -8.383 8.696 1.00 86.12 670 SER A N 1
ATOM 5168 C CA . SER A 1 670 ? -1.352 -7.808 7.344 1.00 86.12 670 SER A CA 1
ATOM 5169 C C . SER A 1 670 ? -0.743 -6.409 7.296 1.00 86.12 670 SER A C 1
ATOM 5171 O O . SER A 1 670 ? -0.299 -5.950 6.241 1.00 86.12 670 SER A O 1
ATOM 5173 N N . TYR A 1 671 ? -0.764 -5.693 8.422 1.00 78.69 671 TYR A N 1
ATOM 5174 C CA . TYR A 1 671 ? -0.280 -4.319 8.473 1.00 78.69 671 TYR A CA 1
ATOM 5175 C C . TYR A 1 671 ? 0.566 -4.004 9.698 1.00 78.69 671 TYR A C 1
ATOM 5177 O O . TYR A 1 671 ? 1.564 -3.309 9.528 1.00 78.69 671 TYR A O 1
ATOM 5185 N N . GLY A 1 672 ? 0.214 -4.483 10.895 1.00 81.25 672 GLY A N 1
ATOM 5186 C CA . GLY A 1 672 ? 0.954 -4.208 12.128 1.00 81.25 672 GLY A CA 1
ATOM 5187 C C . GLY A 1 672 ? 0.243 -4.665 13.388 1.00 81.25 672 GLY A C 1
ATOM 5188 O O . GLY A 1 672 ? -0.851 -5.189 13.308 1.00 81.25 672 GLY A O 1
ATOM 5189 N N . MET A 1 673 ? 0.829 -4.411 14.557 1.00 80.12 673 MET A N 1
ATOM 5190 C CA . MET A 1 673 ? 0.250 -4.806 15.848 1.00 80.12 673 MET A CA 1
ATOM 5191 C C . MET A 1 673 ? -0.674 -3.739 16.453 1.00 80.12 673 MET A C 1
ATOM 5193 O O . MET A 1 673 ? -0.773 -2.601 15.987 1.00 80.12 673 MET A O 1
ATOM 5197 N N . GLN A 1 674 ? -1.329 -4.096 17.562 1.00 85.56 674 GLN A N 1
ATOM 5198 C CA . GLN A 1 674 ? -2.098 -3.180 18.411 1.00 85.56 674 GLN A CA 1
ATOM 5199 C C . GLN A 1 674 ? -3.214 -2.449 17.649 1.00 85.56 674 GLN A C 1
ATOM 5201 O O . GLN A 1 674 ? -4.153 -3.094 17.187 1.00 85.56 674 GLN A O 1
ATOM 5206 N N . ALA A 1 675 ? -3.133 -1.122 17.491 1.00 84.75 675 ALA A N 1
ATOM 5207 C CA . ALA A 1 675 ? -4.156 -0.358 16.780 1.00 84.75 675 ALA A CA 1
ATOM 5208 C C . ALA A 1 675 ? -4.250 -0.742 15.294 1.00 84.75 675 ALA A C 1
ATOM 5210 O O . ALA A 1 675 ? -5.296 -0.533 14.673 1.00 84.75 675 ALA A O 1
ATOM 5211 N N . TRP A 1 676 ? -3.181 -1.306 14.732 1.00 85.62 676 TRP A N 1
ATOM 5212 C CA . TRP A 1 676 ? -3.122 -1.807 13.362 1.00 85.62 676 TRP A CA 1
ATOM 5213 C C . TRP A 1 676 ? -3.386 -3.297 13.218 1.00 85.62 676 TRP A C 1
ATOM 5215 O O . TRP A 1 676 ? -3.505 -3.744 12.082 1.00 85.62 676 TRP A O 1
ATOM 5225 N N . SER A 1 677 ? -3.534 -4.016 14.332 1.00 89.31 677 SER A N 1
ATOM 5226 C CA . SER A 1 677 ? -3.773 -5.456 14.308 1.00 89.31 677 SER A CA 1
ATOM 5227 C C . SER A 1 677 ? -4.998 -5.799 13.474 1.00 89.31 677 SER A C 1
ATOM 5229 O O . SER A 1 677 ? -6.029 -5.118 13.552 1.00 89.31 677 SER A O 1
ATOM 5231 N N . ASP A 1 678 ? -4.914 -6.883 12.714 1.00 90.75 678 ASP A N 1
ATOM 5232 C CA . ASP A 1 678 ? -6.031 -7.476 11.987 1.00 90.75 678 ASP A CA 1
ATOM 5233 C C . ASP A 1 678 ? -7.152 -7.873 12.9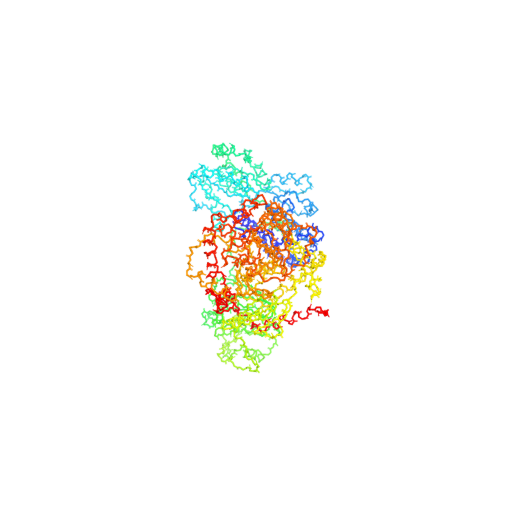54 1.00 90.75 678 ASP A C 1
ATOM 5235 O O . ASP A 1 678 ? -8.331 -7.743 12.622 1.00 90.75 678 ASP A O 1
ATOM 5239 N N . LEU A 1 679 ? -6.812 -8.215 14.205 1.00 90.50 679 LEU A N 1
ATOM 5240 C CA . LEU A 1 679 ? -7.782 -8.412 15.285 1.00 90.50 679 LEU A CA 1
ATOM 5241 C C . LEU A 1 679 ? -8.679 -7.189 15.490 1.00 90.50 679 LEU A C 1
ATOM 5243 O O . LEU A 1 679 ? -9.819 -7.333 15.917 1.00 90.50 679 LEU A O 1
ATOM 5247 N N . ARG A 1 680 ? -8.200 -5.983 15.198 1.00 88.25 680 ARG A N 1
ATOM 5248 C CA . ARG A 1 680 ? -8.967 -4.744 15.355 1.00 88.25 680 ARG A CA 1
ATOM 5249 C C . ARG A 1 680 ? -9.508 -4.224 14.027 1.00 88.25 680 ARG A C 1
ATOM 5251 O O . ARG A 1 680 ? -10.616 -3.692 13.981 1.00 88.25 680 ARG A O 1
ATOM 5258 N N . THR A 1 681 ? -8.716 -4.310 12.966 1.00 87.50 681 THR A N 1
ATOM 5259 C CA . THR A 1 681 ? -8.979 -3.601 11.707 1.00 87.50 681 THR A CA 1
ATOM 5260 C C . THR A 1 681 ? -9.693 -4.460 10.664 1.00 87.50 681 THR A C 1
ATOM 5262 O O . THR A 1 681 ? -10.398 -3.913 9.811 1.00 87.50 681 THR A O 1
ATOM 5265 N N . HIS A 1 682 ? -9.597 -5.789 10.750 1.00 89.44 682 HIS A N 1
ATOM 5266 C CA . HIS A 1 682 ? -10.179 -6.684 9.758 1.00 89.44 682 HIS A CA 1
ATOM 5267 C C . HIS A 1 682 ? -11.708 -6.775 9.904 1.00 89.44 682 HIS A C 1
ATOM 5269 O O . HIS A 1 682 ? -12.237 -7.036 10.986 1.00 89.44 682 HIS A O 1
ATOM 5275 N N . TRP A 1 683 ? -12.458 -6.605 8.805 1.00 85.25 683 TRP A N 1
ATOM 5276 C CA . TRP A 1 683 ? -13.933 -6.583 8.839 1.00 85.25 683 TRP A CA 1
ATOM 5277 C C . TRP A 1 683 ? -14.532 -7.864 9.444 1.00 85.25 683 TRP A C 1
ATOM 5279 O O . TRP A 1 683 ? -15.480 -7.795 10.226 1.00 85.25 683 TRP A O 1
ATOM 5289 N N . LEU A 1 684 ? -13.955 -9.027 9.123 1.00 85.81 684 LEU A N 1
ATOM 5290 C CA . LEU A 1 684 ? -14.424 -10.323 9.634 1.00 85.81 684 LEU A CA 1
ATOM 5291 C C . LEU A 1 684 ? -14.082 -10.561 11.113 1.00 85.81 684 LEU A C 1
ATOM 5293 O O . LEU A 1 684 ? -14.695 -11.412 11.744 1.00 85.81 684 LEU A O 1
ATOM 5297 N N . ALA A 1 685 ? -13.145 -9.801 11.683 1.00 84.19 685 ALA A N 1
ATOM 5298 C CA . ALA A 1 685 ? -12.729 -9.962 13.071 1.00 84.19 685 ALA A CA 1
ATOM 5299 C C . ALA A 1 685 ? -13.678 -9.266 14.066 1.00 84.19 685 ALA A C 1
ATOM 5301 O O . ALA A 1 685 ? -13.504 -9.415 15.267 1.00 84.19 685 ALA A O 1
ATOM 5302 N N . ARG A 1 686 ? -14.689 -8.508 13.622 1.00 77.56 686 ARG A N 1
ATOM 5303 C CA . ARG A 1 686 ? -15.480 -7.611 14.495 1.00 77.56 686 ARG A CA 1
ATOM 5304 C C . ARG A 1 686 ? -16.327 -8.301 15.561 1.00 77.56 686 ARG A C 1
ATOM 5306 O O . ARG A 1 686 ? -16.581 -7.705 16.603 1.00 77.56 686 ARG A O 1
ATOM 5313 N N . GLN A 1 687 ? -16.807 -9.512 15.296 1.00 80.88 687 GLN A N 1
ATOM 5314 C CA . GLN A 1 687 ? -17.678 -10.227 16.228 1.00 80.88 687 GLN A CA 1
ATOM 5315 C C . GLN A 1 687 ? -16.838 -11.001 17.245 1.00 80.88 687 GLN A C 1
ATOM 5317 O O . GLN A 1 687 ? -15.864 -11.657 16.880 1.00 80.88 687 GLN A O 1
ATOM 5322 N N . MET A 1 688 ? -17.200 -10.908 18.527 1.00 82.94 688 MET A N 1
ATOM 5323 C CA . MET A 1 688 ? -16.580 -11.725 19.569 1.00 82.94 688 MET A CA 1
ATOM 5324 C C . MET A 1 688 ? -17.186 -13.134 19.540 1.00 82.94 688 MET A C 1
ATOM 5326 O O . MET A 1 688 ? -18.415 -13.246 19.578 1.00 82.94 688 MET A O 1
ATOM 5330 N N . PRO A 1 689 ? -16.376 -14.204 19.507 1.00 86.56 689 PRO A N 1
ATOM 5331 C CA . PRO A 1 689 ? -16.896 -15.557 19.660 1.00 86.56 689 PRO A CA 1
ATOM 5332 C C . PRO A 1 689 ? -17.470 -15.800 21.055 1.00 86.56 689 PRO A C 1
ATOM 5334 O O . PRO A 1 689 ? -17.150 -15.100 22.016 1.00 86.56 689 PRO A O 1
ATOM 5337 N N . ALA A 1 690 ? -18.290 -16.842 21.176 1.00 91.94 690 ALA A N 1
ATOM 5338 C CA . ALA A 1 690 ? -18.726 -17.323 22.479 1.00 91.94 690 ALA A CA 1
ATOM 5339 C C . ALA A 1 690 ? -17.539 -17.886 23.282 1.00 91.94 690 ALA A C 1
ATOM 5341 O O . ALA A 1 690 ? -16.611 -18.468 22.718 1.00 91.94 690 ALA A O 1
ATOM 5342 N N . LEU A 1 691 ? -17.593 -17.734 24.607 1.00 95.00 691 LEU A N 1
ATOM 5343 C CA . LEU A 1 691 ? -16.605 -18.310 25.514 1.00 95.00 691 LEU A CA 1
ATOM 5344 C C . LEU A 1 691 ? -16.701 -19.842 25.522 1.00 95.00 691 LEU A C 1
ATOM 5346 O O . LEU A 1 691 ? -17.735 -20.400 25.886 1.00 95.00 691 LEU A O 1
ATOM 5350 N N . ASP A 1 692 ? -15.587 -20.510 25.231 1.00 96.06 692 ASP A N 1
ATOM 5351 C CA . ASP A 1 692 ? -15.355 -21.901 25.620 1.00 96.06 692 ASP A CA 1
ATOM 5352 C C . ASP A 1 692 ? -14.602 -21.921 26.959 1.00 96.06 692 ASP A C 1
ATOM 5354 O O . ASP A 1 692 ? -13.387 -21.720 27.029 1.00 96.06 692 ASP A O 1
ATOM 5358 N N . ALA A 1 693 ? -15.346 -22.131 28.047 1.00 95.88 693 ALA A N 1
ATOM 5359 C CA . ALA A 1 693 ? -14.805 -22.064 29.402 1.00 95.88 693 ALA A CA 1
ATOM 5360 C C . ALA A 1 693 ? -13.770 -23.165 29.690 1.00 95.88 693 ALA A C 1
ATOM 5362 O O . ALA A 1 693 ? -12.805 -22.925 30.418 1.00 95.88 693 ALA A O 1
ATOM 5363 N N . ALA A 1 694 ? -13.942 -24.361 29.114 1.00 97.06 694 ALA A N 1
ATOM 5364 C CA . ALA A 1 694 ? -13.001 -25.462 29.297 1.00 97.06 694 ALA A CA 1
ATOM 5365 C C . ALA A 1 694 ? -11.682 -25.164 28.577 1.00 97.06 694 ALA A C 1
ATOM 5367 O O . ALA A 1 694 ? -10.600 -25.352 29.143 1.00 97.06 694 ALA A O 1
ATOM 5368 N N . ARG A 1 695 ? -11.768 -24.628 27.353 1.00 97.12 695 ARG A N 1
ATOM 5369 C CA . ARG A 1 695 ? -10.594 -24.204 26.590 1.00 97.12 695 ARG A CA 1
ATOM 5370 C C . ARG A 1 695 ? -9.850 -23.063 27.278 1.00 97.12 695 ARG A C 1
ATOM 5372 O O . ARG A 1 695 ? -8.630 -23.149 27.426 1.00 97.12 695 ARG A O 1
ATOM 5379 N N . TYR A 1 696 ? -10.570 -22.050 27.761 1.00 97.88 696 TYR A N 1
ATOM 5380 C CA . TYR A 1 696 ? -9.984 -20.958 28.539 1.00 97.88 696 TYR A CA 1
ATOM 5381 C C . TYR A 1 696 ? -9.254 -21.471 29.787 1.00 97.88 696 TYR A C 1
ATOM 5383 O O . TYR A 1 696 ? -8.121 -21.066 30.048 1.00 97.88 696 TYR A O 1
ATOM 5391 N N . ALA A 1 697 ? -9.862 -22.397 30.538 1.00 97.81 697 ALA A N 1
ATOM 5392 C CA . ALA A 1 697 ? -9.259 -22.959 31.743 1.00 97.81 697 ALA A CA 1
ATOM 5393 C C . ALA A 1 697 ? -7.917 -23.654 31.456 1.00 97.81 697 ALA A C 1
ATOM 5395 O O . ALA A 1 697 ? -6.964 -23.453 32.206 1.00 97.81 697 ALA A O 1
ATOM 5396 N N . ALA A 1 698 ? -7.812 -24.400 30.351 1.00 97.12 698 ALA A N 1
ATOM 5397 C CA . ALA A 1 698 ? -6.563 -25.043 29.938 1.00 97.12 698 ALA A CA 1
ATOM 5398 C C . ALA A 1 698 ? -5.464 -24.024 29.579 1.00 97.12 698 ALA A C 1
ATOM 5400 O O . ALA A 1 698 ? -4.315 -24.172 29.999 1.00 97.12 698 ALA A O 1
ATOM 5401 N N . ILE A 1 699 ? -5.819 -22.965 28.841 1.00 98.00 699 ILE A N 1
ATOM 5402 C CA . ILE A 1 699 ? -4.898 -21.868 28.501 1.00 98.00 699 ILE A CA 1
ATOM 5403 C C . ILE A 1 699 ? -4.413 -21.173 29.779 1.00 98.00 699 ILE A C 1
ATOM 5405 O O . ILE A 1 699 ? -3.214 -20.984 29.980 1.00 98.00 699 ILE A O 1
ATOM 5409 N N . ARG A 1 700 ? -5.340 -20.830 30.676 1.00 98.00 700 ARG A N 1
ATOM 5410 C CA . ARG A 1 700 ? -5.040 -20.173 31.951 1.00 98.00 700 ARG A CA 1
ATOM 5411 C C . ARG A 1 700 ? -4.126 -21.020 32.833 1.00 98.00 700 ARG A C 1
ATOM 5413 O O . ARG A 1 700 ? -3.158 -20.501 33.378 1.00 98.00 700 ARG A O 1
ATOM 5420 N N . ASP A 1 701 ? -4.395 -22.315 32.942 1.00 97.44 701 ASP A N 1
ATOM 5421 C CA . ASP A 1 701 ? -3.593 -23.257 33.727 1.00 97.44 701 ASP A CA 1
ATOM 5422 C C . ASP A 1 701 ? -2.152 -23.395 33.197 1.00 97.44 701 ASP A C 1
ATOM 5424 O O . ASP A 1 701 ? -1.205 -23.499 33.980 1.00 97.44 701 ASP A O 1
ATOM 5428 N N . TYR A 1 702 ? -1.944 -23.326 31.878 1.00 97.00 702 TYR A N 1
ATOM 5429 C CA . TYR A 1 702 ? -0.598 -23.266 31.296 1.00 97.00 702 TYR A CA 1
ATOM 5430 C C . TYR A 1 702 ? 0.176 -22.035 31.790 1.00 97.00 702 TYR A C 1
ATOM 5432 O O . TYR A 1 702 ? 1.238 -22.167 32.407 1.00 97.00 702 TYR A O 1
ATOM 5440 N N . TYR A 1 703 ? -0.378 -20.840 31.569 1.00 96.25 703 TYR A N 1
ATOM 5441 C CA . TYR A 1 703 ? 0.312 -19.581 31.854 1.00 96.25 703 TYR A CA 1
ATOM 5442 C C . TYR A 1 703 ? 0.477 -19.312 33.353 1.00 96.25 703 TYR A C 1
ATOM 5444 O O . TYR A 1 703 ? 1.531 -18.834 33.765 1.00 96.25 703 TYR A O 1
ATOM 5452 N N . LEU A 1 704 ? -0.498 -19.672 34.193 1.00 94.88 704 LEU A N 1
ATOM 5453 C CA . LEU A 1 704 ? -0.381 -19.481 35.642 1.00 94.88 704 LEU A CA 1
ATOM 5454 C C . LEU A 1 704 ? 0.610 -20.453 36.293 1.00 94.88 704 LEU A C 1
ATOM 5456 O O . LEU A 1 704 ? 1.256 -20.083 37.278 1.00 94.88 704 LEU A O 1
ATOM 5460 N N . ARG A 1 705 ? 0.770 -21.674 35.764 1.00 93.50 705 ARG A N 1
ATOM 5461 C CA . ARG A 1 705 ? 1.760 -22.630 36.289 1.00 93.50 705 ARG A CA 1
ATOM 5462 C C . ARG A 1 705 ? 3.168 -22.320 35.813 1.00 93.50 705 ARG A C 1
ATOM 5464 O O . ARG A 1 705 ? 4.073 -22.256 36.638 1.00 93.50 705 ARG A O 1
ATOM 5471 N N . ARG A 1 706 ? 3.352 -22.127 34.504 1.00 91.38 706 ARG A N 1
ATOM 5472 C CA . ARG A 1 706 ? 4.683 -21.939 33.908 1.00 91.38 706 ARG A CA 1
ATOM 5473 C C . ARG A 1 706 ? 5.206 -20.512 34.007 1.00 91.38 706 ARG A C 1
ATOM 5475 O O . ARG A 1 706 ? 6.418 -20.341 34.026 1.00 91.38 706 ARG A O 1
ATOM 5482 N N . LYS A 1 707 ? 4.316 -19.514 34.071 1.00 91.12 707 LYS A N 1
ATOM 5483 C CA . LYS A 1 707 ? 4.649 -18.078 34.090 1.00 91.12 707 LYS A CA 1
ATOM 5484 C C . LYS A 1 707 ? 5.742 -17.711 33.070 1.00 91.12 707 LYS A C 1
ATOM 5486 O O . LYS A 1 707 ? 6.745 -17.103 33.452 1.00 91.12 707 LYS A O 1
ATOM 5491 N N . PRO A 1 708 ? 5.593 -18.110 31.790 1.00 89.94 708 PRO A N 1
ATOM 5492 C CA . PRO A 1 708 ? 6.601 -17.824 30.780 1.00 89.94 708 PRO A CA 1
ATOM 5493 C C . PRO A 1 708 ? 6.824 -16.315 30.661 1.00 89.94 708 PRO A C 1
ATOM 5495 O O . PRO A 1 708 ? 5.887 -15.523 30.758 1.00 89.94 708 PRO A O 1
ATOM 5498 N N . GLN A 1 709 ? 8.075 -15.911 30.457 1.00 84.44 709 GLN A N 1
ATOM 5499 C CA . GLN A 1 709 ? 8.473 -14.507 30.483 1.00 84.44 709 GLN A CA 1
ATOM 5500 C C . GLN A 1 709 ? 8.999 -14.080 29.114 1.00 84.44 709 GLN A C 1
ATOM 5502 O O . GLN A 1 709 ? 9.876 -14.730 28.548 1.00 84.44 709 GLN A O 1
ATOM 5507 N N . LYS A 1 710 ? 8.501 -12.954 28.586 1.00 82.12 710 LYS A N 1
ATOM 5508 C CA . LYS A 1 710 ? 9.057 -12.344 27.360 1.00 82.12 710 LYS A CA 1
ATOM 5509 C C . LYS A 1 710 ? 10.418 -11.689 27.594 1.00 82.12 710 LYS A C 1
ATOM 5511 O O . LYS A 1 710 ? 11.251 -11.662 26.695 1.00 82.12 710 LYS A O 1
ATOM 5516 N N . TYR A 1 711 ? 10.615 -11.161 28.797 1.00 82.31 711 TYR A N 1
ATOM 5517 C CA . TYR A 1 711 ? 11.851 -10.552 29.269 1.00 82.31 711 TYR A CA 1
ATOM 5518 C C . TYR A 1 711 ? 12.171 -11.122 30.638 1.00 82.31 711 TYR A C 1
ATOM 5520 O O . TYR A 1 711 ? 11.250 -11.336 31.422 1.00 82.31 711 TYR A O 1
ATOM 5528 N N . HIS A 1 712 ? 13.455 -11.302 30.941 1.00 84.56 712 HIS A N 1
ATOM 5529 C CA . HIS A 1 712 ? 13.889 -11.749 32.260 1.00 84.56 712 HIS A CA 1
ATOM 5530 C C . HIS A 1 712 ? 13.258 -10.884 33.364 1.00 84.56 712 HIS A C 1
ATOM 5532 O O . HIS A 1 712 ? 13.317 -9.653 33.310 1.00 84.56 712 HIS A O 1
ATOM 5538 N N . GLN A 1 713 ? 12.635 -11.524 34.350 1.00 87.19 713 GLN A N 1
ATOM 5539 C CA . GLN A 1 713 ? 12.076 -10.882 35.536 1.00 87.19 713 GLN A CA 1
ATOM 5540 C C . GLN A 1 713 ? 12.818 -11.348 36.794 1.00 87.19 713 GLN A C 1
ATOM 5542 O O . GLN A 1 713 ? 13.351 -12.458 36.812 1.00 87.19 713 GLN A O 1
ATOM 5547 N N . PRO A 1 714 ? 12.802 -10.544 37.873 1.00 89.00 714 PRO A N 1
ATOM 5548 C CA . PRO A 1 714 ? 13.131 -11.029 39.210 1.00 89.00 714 PRO A CA 1
ATOM 5549 C C . PRO A 1 714 ? 12.288 -12.252 39.591 1.00 89.00 714 PRO A C 1
ATOM 5551 O O . PRO A 1 714 ? 11.234 -12.502 38.994 1.00 89.00 714 PRO A O 1
ATOM 5554 N N . ASP A 1 715 ? 12.728 -12.988 40.610 1.00 87.94 715 ASP A N 1
ATOM 5555 C CA . ASP A 1 715 ? 11.999 -14.158 41.097 1.00 87.94 715 ASP A CA 1
ATOM 5556 C C . ASP A 1 715 ? 10.560 -13.793 41.511 1.00 87.94 715 ASP A C 1
ATOM 5558 O O . ASP A 1 715 ? 10.297 -12.705 42.030 1.00 87.94 715 ASP A O 1
ATOM 5562 N N . PHE A 1 716 ? 9.614 -14.699 41.254 1.00 88.81 716 PHE A N 1
ATOM 5563 C CA . PHE A 1 716 ? 8.201 -14.517 41.602 1.00 88.81 716 PHE A CA 1
ATOM 5564 C C . PHE A 1 716 ? 8.004 -14.397 43.121 1.00 88.81 716 PHE A C 1
ATOM 5566 O O . PHE A 1 716 ? 7.061 -13.747 43.578 1.00 88.81 716 PHE A O 1
ATOM 5573 N N . GLY A 1 717 ? 8.912 -14.992 43.901 1.00 86.94 717 GLY A N 1
ATOM 5574 C CA . GLY A 1 717 ? 8.903 -14.919 45.356 1.00 86.94 717 GLY A CA 1
ATOM 5575 C C . GLY A 1 717 ? 7.638 -15.533 45.960 1.00 86.94 717 GLY A C 1
ATOM 5576 O O . GLY A 1 717 ? 7.139 -16.557 45.494 1.00 86.94 717 GLY A O 1
ATOM 5577 N N . LEU A 1 718 ? 7.110 -14.894 47.007 1.00 87.94 718 LEU A N 1
ATOM 5578 C CA . LEU A 1 718 ? 5.935 -15.354 47.764 1.00 87.94 718 LEU A CA 1
ATOM 5579 C C . LEU A 1 718 ? 4.587 -14.866 47.182 1.00 87.94 718 LEU A C 1
ATOM 5581 O O . LEU A 1 718 ? 3.555 -14.981 47.842 1.00 87.94 718 LEU A O 1
ATOM 5585 N N . GLY A 1 719 ? 4.582 -14.330 45.956 1.00 92.00 719 GLY A N 1
ATOM 5586 C CA . GLY A 1 719 ? 3.375 -13.894 45.245 1.00 92.00 719 GLY A CA 1
ATOM 5587 C C . GLY A 1 719 ? 2.854 -12.505 45.631 1.00 92.00 719 GLY A C 1
ATOM 5588 O O . GLY A 1 719 ? 3.486 -11.738 46.363 1.00 92.00 719 GLY A O 1
ATOM 5589 N N . GLY A 1 720 ? 1.679 -12.158 45.101 1.00 93.25 720 GLY A N 1
ATOM 5590 C CA . GLY A 1 720 ? 1.133 -10.799 45.165 1.00 93.25 720 GLY A CA 1
ATOM 5591 C C . GLY A 1 720 ? 0.795 -10.294 46.571 1.00 93.25 720 GLY A C 1
ATOM 5592 O O . GLY A 1 720 ? 0.958 -9.107 46.847 1.00 93.25 720 GLY A O 1
ATOM 5593 N N . ALA A 1 721 ? 0.362 -11.168 47.486 1.00 92.88 721 ALA A N 1
ATOM 5594 C CA . ALA A 1 721 ? 0.032 -10.770 48.859 1.00 92.88 721 ALA A CA 1
ATOM 5595 C C . ALA A 1 721 ? 1.271 -10.294 49.637 1.00 92.88 721 ALA A C 1
ATOM 5597 O O . ALA A 1 721 ? 1.240 -9.230 50.253 1.00 92.88 721 ALA A O 1
ATOM 5598 N N . ALA A 1 722 ? 2.378 -11.034 49.537 1.00 93.81 722 ALA A N 1
ATOM 5599 C CA . ALA A 1 722 ? 3.649 -10.645 50.143 1.00 93.81 722 ALA A CA 1
ATOM 5600 C C . ALA A 1 722 ? 4.207 -9.364 49.506 1.00 93.81 722 ALA A C 1
ATOM 5602 O O . ALA A 1 722 ? 4.711 -8.488 50.204 1.00 93.81 722 ALA A O 1
ATOM 5603 N N . LEU A 1 723 ? 4.051 -9.210 48.186 1.00 94.12 723 LEU A N 1
ATOM 5604 C CA . LEU A 1 723 ? 4.448 -7.986 47.497 1.00 94.12 723 LEU A CA 1
ATOM 5605 C C . LEU A 1 723 ? 3.639 -6.764 47.973 1.00 94.12 723 LEU A C 1
ATOM 5607 O O . LEU A 1 723 ? 4.212 -5.688 48.137 1.00 94.12 723 LEU A O 1
ATOM 5611 N N . ARG A 1 724 ? 2.330 -6.908 48.240 1.00 94.31 724 ARG A N 1
ATOM 5612 C CA . ARG A 1 724 ? 1.519 -5.823 48.828 1.00 94.31 724 ARG A CA 1
ATOM 5613 C C . ARG A 1 724 ? 2.056 -5.386 50.186 1.00 94.31 724 ARG A C 1
ATOM 5615 O O . ARG A 1 724 ? 2.114 -4.187 50.445 1.00 94.31 724 ARG A O 1
ATOM 5622 N N . GLU A 1 725 ? 2.435 -6.334 51.035 1.00 93.81 725 GLU A N 1
ATOM 5623 C CA . GLU A 1 725 ? 3.009 -6.039 52.349 1.00 93.81 725 GLU A CA 1
ATOM 5624 C C . GLU A 1 725 ? 4.374 -5.351 52.215 1.00 93.81 725 GLU A C 1
ATOM 5626 O O . GLU A 1 725 ? 4.580 -4.289 52.800 1.00 93.81 725 GLU A O 1
ATOM 5631 N N . GLN A 1 726 ? 5.258 -5.885 51.363 1.00 92.50 726 GLN A N 1
ATOM 5632 C CA . GLN A 1 726 ? 6.580 -5.318 51.076 1.00 92.50 726 GLN A CA 1
ATOM 5633 C C . GLN A 1 726 ? 6.501 -3.861 50.599 1.00 92.50 726 GLN A C 1
ATOM 5635 O O . GLN A 1 726 ? 7.343 -3.041 50.960 1.00 92.50 726 GLN A O 1
ATOM 5640 N N . LEU A 1 727 ? 5.495 -3.537 49.788 1.00 91.50 727 LEU A N 1
ATOM 5641 C CA . LEU A 1 727 ? 5.274 -2.197 49.248 1.00 91.50 727 LEU A CA 1
ATOM 5642 C C . LEU A 1 727 ? 4.431 -1.291 50.171 1.00 91.50 727 LEU A C 1
ATOM 5644 O O . LEU A 1 727 ? 4.150 -0.145 49.816 1.00 91.50 727 LEU A O 1
ATOM 5648 N N . GLY A 1 728 ? 4.005 -1.769 51.346 1.00 93.12 728 GLY A N 1
ATOM 5649 C CA . GLY A 1 728 ? 3.186 -0.990 52.284 1.00 93.12 728 GLY A CA 1
ATOM 5650 C C . GLY A 1 728 ? 1.787 -0.651 51.748 1.00 93.12 728 GLY A C 1
ATOM 5651 O O . GLY A 1 728 ? 1.254 0.426 52.018 1.00 93.12 728 GLY A O 1
ATOM 5652 N N . LEU A 1 729 ? 1.199 -1.550 50.953 1.00 93.06 729 LEU A N 1
ATOM 5653 C CA . LEU A 1 729 ? -0.082 -1.368 50.255 1.00 93.06 729 LEU A CA 1
ATOM 5654 C C . LEU A 1 729 ? -1.270 -2.028 50.974 1.00 93.06 729 LEU A C 1
ATOM 5656 O O . LEU A 1 729 ? -2.384 -2.062 50.445 1.00 93.06 729 LEU A O 1
ATOM 5660 N N . THR A 1 730 ? -1.055 -2.572 52.171 1.00 90.56 730 THR A N 1
ATOM 5661 C CA . THR A 1 730 ? -2.095 -3.236 52.966 1.00 90.56 730 THR A CA 1
ATOM 5662 C C . THR A 1 730 ? -3.268 -2.291 53.240 1.00 90.56 730 THR A C 1
ATOM 5664 O O . THR A 1 730 ? -3.084 -1.168 53.703 1.00 90.56 730 THR A O 1
ATOM 5667 N N . GLY A 1 731 ? -4.489 -2.748 52.947 1.00 91.19 731 GLY A N 1
ATOM 5668 C CA . GLY A 1 731 ? -5.719 -1.970 53.143 1.00 91.19 731 GLY A CA 1
ATOM 5669 C C . GLY A 1 731 ? -6.025 -0.929 52.059 1.00 91.19 731 GLY A C 1
ATOM 5670 O O . GLY A 1 731 ? -7.056 -0.269 52.156 1.00 91.19 731 GLY A O 1
ATOM 5671 N N . LYS A 1 732 ? -5.183 -0.790 51.025 1.00 94.62 732 LYS A N 1
ATOM 5672 C CA . LYS A 1 732 ? -5.432 0.096 49.876 1.00 94.62 732 LYS A CA 1
ATOM 5673 C C . LYS A 1 732 ? -5.934 -0.679 48.659 1.00 94.62 732 LYS A C 1
ATOM 5675 O O . LYS A 1 732 ? -5.550 -1.833 48.450 1.00 94.62 732 LYS A O 1
ATOM 5680 N N . GLN A 1 733 ? -6.740 -0.021 47.825 1.00 96.94 733 GLN A N 1
ATOM 5681 C CA . GLN A 1 733 ? -6.964 -0.468 46.451 1.00 96.94 733 GLN A CA 1
ATOM 5682 C C . GLN A 1 733 ? -5.714 -0.168 45.617 1.00 96.94 733 GLN A C 1
ATOM 5684 O O . GLN A 1 733 ? -5.178 0.936 45.679 1.00 96.94 733 GLN A O 1
ATOM 5689 N N . VAL A 1 734 ? -5.229 -1.131 44.841 1.00 97.69 734 VAL A N 1
ATOM 5690 C CA . VAL A 1 734 ? -3.976 -1.011 44.084 1.00 97.69 734 VAL A CA 1
ATOM 5691 C C . VAL A 1 734 ? -4.266 -0.898 42.591 1.00 97.69 734 VAL A C 1
ATOM 5693 O O . VAL A 1 734 ? -4.780 -1.832 41.974 1.00 97.69 734 VAL A O 1
ATOM 5696 N N . VAL A 1 735 ? -3.874 0.224 41.993 1.00 98.25 735 VAL A N 1
ATOM 5697 C CA . VAL A 1 735 ? -3.821 0.404 40.540 1.00 98.25 735 VAL A CA 1
ATOM 5698 C C . VAL A 1 735 ? -2.380 0.179 40.098 1.00 98.25 735 VAL A C 1
ATOM 5700 O O . VAL A 1 735 ? -1.497 0.979 40.407 1.00 98.25 735 VAL A O 1
ATOM 5703 N N . ALA A 1 736 ? -2.129 -0.915 39.381 1.00 97.94 736 ALA A N 1
ATOM 5704 C CA . ALA A 1 736 ? -0.825 -1.178 38.784 1.00 97.94 736 ALA A CA 1
ATOM 5705 C C . ALA A 1 736 ? -0.806 -0.638 37.351 1.00 97.94 736 ALA A C 1
ATOM 5707 O O . ALA A 1 736 ? -1.476 -1.184 36.476 1.00 97.94 736 ALA A O 1
ATOM 5708 N N . PHE A 1 737 ? -0.042 0.423 37.098 1.00 96.62 737 PHE A N 1
ATOM 5709 C CA . PHE A 1 737 ? 0.202 0.907 35.744 1.00 96.62 737 PHE A CA 1
ATOM 5710 C C . PHE A 1 737 ? 1.429 0.210 35.160 1.00 96.62 737 PHE A C 1
ATOM 5712 O O . PHE A 1 737 ? 2.558 0.403 35.619 1.00 96.62 737 PHE A O 1
ATOM 5719 N N . LEU A 1 738 ? 1.196 -0.616 34.143 1.00 93.94 738 LEU A N 1
ATOM 5720 C CA . LEU A 1 738 ? 2.242 -1.320 33.414 1.00 93.94 738 LEU A CA 1
ATOM 5721 C C . LEU A 1 738 ? 2.626 -0.477 32.194 1.00 93.94 738 LEU A C 1
ATOM 5723 O O . LEU A 1 738 ? 1.920 -0.447 31.182 1.00 93.94 738 LEU A O 1
ATOM 5727 N N . GLY A 1 739 ? 3.745 0.236 32.317 1.00 83.56 739 GLY A N 1
ATOM 5728 C CA . GLY A 1 739 ? 4.283 1.102 31.279 1.00 83.56 739 GLY A CA 1
ATOM 5729 C C . GLY A 1 739 ? 4.640 0.318 30.019 1.00 83.56 739 GLY A C 1
ATOM 5730 O O . GLY A 1 739 ? 5.169 -0.792 30.077 1.00 83.56 739 GLY A O 1
ATOM 5731 N N . GLY A 1 740 ? 4.344 0.899 28.859 1.00 72.56 740 GLY A N 1
ATOM 5732 C CA . GLY A 1 740 ? 4.562 0.230 27.580 1.00 72.56 740 GLY A CA 1
ATOM 5733 C C . GLY A 1 740 ? 3.827 0.911 26.436 1.00 72.56 740 GLY A C 1
ATOM 5734 O O . GLY A 1 740 ? 2.786 0.425 25.994 1.00 72.56 740 GLY A O 1
ATOM 5735 N N . GLY A 1 741 ? 4.382 2.035 25.976 1.00 60.19 741 GLY A N 1
ATOM 5736 C CA . GLY A 1 741 ? 4.056 2.684 24.699 1.00 60.19 741 GLY A CA 1
ATOM 5737 C C . GLY A 1 741 ? 5.264 2.859 23.764 1.00 60.19 741 GLY A C 1
ATOM 5738 O O . GLY A 1 741 ? 5.084 3.207 22.602 1.00 60.19 741 GLY A O 1
ATOM 5739 N N . TYR A 1 742 ? 6.479 2.586 24.258 1.00 52.84 742 TYR A N 1
ATOM 5740 C CA . TYR A 1 742 ? 7.743 2.804 23.544 1.00 52.84 742 TYR A CA 1
ATOM 5741 C C . TYR A 1 742 ? 7.952 1.826 22.375 1.00 52.84 742 TYR A C 1
ATOM 5743 O O . TYR A 1 742 ? 8.356 2.235 21.291 1.00 52.84 742 TYR A O 1
ATOM 5751 N N . GLU A 1 743 ? 7.636 0.543 22.577 1.00 50.66 743 GLU A N 1
ATOM 5752 C CA . GLU A 1 743 ? 7.914 -0.515 21.593 1.00 50.66 743 GLU A CA 1
ATOM 5753 C C . GLU A 1 743 ? 6.932 -0.531 20.416 1.00 50.66 743 GLU A C 1
ATOM 5755 O O . GLU A 1 743 ? 7.313 -0.885 19.310 1.00 50.66 743 GLU A O 1
ATOM 5760 N N . ALA A 1 744 ? 5.676 -0.131 20.626 1.00 48.53 744 ALA A N 1
ATOM 5761 C CA . ALA A 1 744 ? 4.633 -0.373 19.633 1.00 48.53 744 ALA A CA 1
ATOM 5762 C C . ALA A 1 744 ? 4.517 0.717 18.557 1.00 48.53 744 ALA A C 1
ATOM 5764 O O . ALA A 1 744 ? 3.936 0.442 17.512 1.00 48.53 744 ALA A O 1
ATOM 5765 N N . ASN A 1 745 ? 4.993 1.954 18.790 1.00 55.22 745 ASN A N 1
ATOM 5766 C CA . ASN A 1 745 ? 4.398 3.079 18.055 1.00 55.22 745 ASN A CA 1
ATOM 5767 C C . ASN A 1 745 ? 5.332 4.120 17.421 1.00 55.22 745 ASN A C 1
ATOM 5769 O O . ASN A 1 745 ? 4.891 4.878 16.561 1.00 55.22 745 ASN A O 1
ATOM 5773 N N . GLY A 1 746 ? 6.615 4.196 17.769 1.00 51.38 746 GLY A N 1
ATOM 5774 C CA . GLY A 1 746 ? 7.445 5.309 17.292 1.00 51.38 746 GLY A CA 1
ATOM 5775 C C . GLY A 1 746 ? 6.885 6.694 17.681 1.00 51.38 746 GLY A C 1
ATOM 5776 O O . GLY A 1 746 ? 5.745 6.870 18.114 1.00 51.38 746 GLY A O 1
ATOM 5777 N N . HIS A 1 747 ? 7.708 7.728 17.577 1.00 57.03 747 HIS A N 1
ATOM 5778 C CA . HIS A 1 747 ? 7.291 9.068 17.980 1.00 57.03 747 HIS A CA 1
ATOM 5779 C C . HIS A 1 747 ? 6.509 9.712 16.833 1.00 57.03 747 HIS A C 1
ATOM 5781 O O . HIS A 1 747 ? 7.071 10.343 15.935 1.00 57.03 747 HIS A O 1
ATOM 5787 N N . ALA A 1 748 ? 5.196 9.489 16.818 1.00 56.34 748 ALA A N 1
ATOM 5788 C CA . ALA A 1 748 ? 4.302 10.167 15.896 1.00 56.34 748 ALA A CA 1
ATOM 5789 C C . ALA A 1 748 ? 4.263 11.669 16.198 1.00 56.34 748 ALA A C 1
ATOM 5791 O O . ALA A 1 748 ? 4.242 12.083 17.355 1.00 56.34 748 ALA A O 1
ATOM 5792 N N . ALA A 1 749 ? 4.234 12.495 15.151 1.00 58.28 749 ALA A N 1
ATOM 5793 C CA . ALA A 1 749 ? 4.057 13.929 15.335 1.00 58.28 749 ALA A CA 1
ATOM 5794 C C . ALA A 1 749 ? 2.695 14.211 16.008 1.00 58.28 749 ALA A C 1
ATOM 5796 O O . ALA A 1 749 ? 1.701 13.587 15.601 1.00 58.28 749 ALA A O 1
ATOM 5797 N N . PRO A 1 750 ? 2.630 15.157 16.964 1.00 62.09 750 PRO A N 1
ATOM 5798 C CA . PRO A 1 750 ? 1.369 15.605 17.543 1.00 62.09 750 PRO A CA 1
ATOM 5799 C C . PRO A 1 750 ? 0.356 16.010 16.461 1.00 62.09 750 PRO A C 1
ATOM 5801 O O . PRO A 1 750 ? 0.707 16.645 15.465 1.00 62.09 750 PRO A O 1
ATOM 5804 N N . GLY A 1 751 ? -0.902 15.615 16.631 1.00 66.75 751 GLY A N 1
ATOM 5805 C CA . GLY A 1 751 ? -2.016 15.818 15.706 1.00 66.75 751 GLY A CA 1
ATOM 5806 C C . GLY A 1 751 ? -2.059 14.869 14.500 1.00 66.75 751 GLY A C 1
ATOM 5807 O O . GLY A 1 751 ? -2.993 14.940 13.696 1.00 66.75 751 GLY A O 1
ATOM 5808 N N . SER A 1 752 ? -1.083 13.972 14.330 1.00 69.94 752 SER A N 1
ATOM 5809 C CA . SER A 1 752 ? -1.023 13.097 13.152 1.00 69.94 752 SER A CA 1
ATOM 5810 C C . SER A 1 752 ? -2.126 12.028 13.130 1.00 69.94 752 SER A C 1
ATOM 5812 O O . SER A 1 752 ? -2.683 11.638 14.155 1.00 69.94 752 SER A O 1
ATOM 5814 N N . ASN A 1 753 ? -2.432 11.489 11.942 1.00 74.25 753 ASN A N 1
ATOM 5815 C CA . ASN A 1 753 ? -3.314 10.315 11.813 1.00 74.25 753 ASN A CA 1
ATOM 5816 C C . ASN A 1 753 ? -2.792 9.112 12.600 1.00 74.25 753 ASN A C 1
ATOM 5818 O O . ASN A 1 753 ? -3.587 8.319 13.092 1.00 74.25 753 ASN A O 1
ATOM 5822 N N . TYR A 1 754 ? -1.468 8.990 12.705 1.00 74.19 754 TYR A N 1
ATOM 5823 C CA . TYR A 1 754 ? -0.826 7.959 13.504 1.00 74.19 754 TYR A CA 1
ATOM 5824 C C . TYR A 1 754 ? -1.244 8.112 14.966 1.00 74.19 754 TYR A C 1
ATOM 5826 O O . TYR A 1 754 ? -1.857 7.212 15.531 1.00 74.19 754 TYR A O 1
ATOM 5834 N N . GLU A 1 755 ? -0.971 9.271 15.566 1.00 76.06 755 GLU A N 1
ATOM 5835 C CA . GLU A 1 755 ? -1.289 9.516 16.972 1.00 76.06 755 GLU A CA 1
ATOM 5836 C C . GLU A 1 755 ? -2.786 9.320 17.243 1.00 76.06 755 GLU A C 1
ATOM 5838 O O . GLU A 1 755 ? -3.163 8.574 18.146 1.00 76.06 755 GLU A O 1
ATOM 5843 N N . ARG A 1 756 ? -3.641 9.896 16.388 1.00 78.81 756 ARG A N 1
ATOM 5844 C CA . ARG A 1 756 ? -5.100 9.783 16.499 1.00 78.81 756 ARG A CA 1
ATOM 5845 C C . ARG A 1 756 ? -5.621 8.362 16.370 1.00 78.81 756 ARG A C 1
ATOM 5847 O O . ARG A 1 756 ? -6.732 8.115 16.820 1.00 78.81 756 ARG A O 1
ATOM 5854 N N . LEU A 1 757 ? -4.895 7.452 15.725 1.00 81.38 757 LEU A N 1
ATOM 5855 C CA . LEU A 1 757 ? -5.317 6.063 15.576 1.00 81.38 757 LEU A CA 1
ATOM 5856 C C . LEU A 1 757 ? -4.973 5.229 16.810 1.00 81.38 757 LEU A C 1
ATOM 5858 O O . LEU A 1 757 ? -5.781 4.389 17.202 1.00 81.38 757 LEU A O 1
ATOM 5862 N N . PHE A 1 758 ? -3.807 5.476 17.405 1.00 83.69 758 PHE A N 1
ATOM 5863 C CA . PHE A 1 758 ? -3.282 4.706 18.527 1.00 83.69 758 PHE A CA 1
ATOM 5864 C C . PHE A 1 758 ? -3.772 5.218 19.880 1.00 83.69 758 PHE A C 1
ATOM 5866 O O . PHE A 1 758 ? -4.182 4.425 20.729 1.00 83.69 758 PHE A O 1
ATOM 5873 N N . PHE A 1 759 ? -3.762 6.530 20.089 1.00 84.88 759 PHE A N 1
ATOM 5874 C CA . PHE A 1 759 ? -3.961 7.115 21.408 1.00 84.88 759 PHE A CA 1
ATOM 5875 C C . PHE A 1 759 ? -5.348 7.731 21.565 1.00 84.88 759 PHE A C 1
ATOM 5877 O O . PHE A 1 759 ? -5.959 8.225 20.618 1.00 84.88 759 PHE A O 1
ATOM 5884 N N . THR A 1 760 ? -5.822 7.721 22.806 1.00 83.25 760 THR A N 1
ATOM 5885 C CA . THR A 1 760 ? -7.088 8.317 23.246 1.00 83.25 760 THR A CA 1
ATOM 5886 C C . THR A 1 760 ? -6.844 9.585 24.069 1.00 83.25 760 THR A C 1
ATOM 5888 O O . THR A 1 760 ? -7.595 9.905 24.979 1.00 83.25 760 THR A O 1
ATOM 5891 N N . GLY A 1 761 ? -5.758 10.308 23.767 1.00 84.75 761 GLY A N 1
ATOM 5892 C CA . GLY A 1 761 ? -5.350 11.534 24.469 1.00 84.75 761 GLY A CA 1
ATOM 5893 C C . GLY A 1 761 ? -4.165 11.381 25.431 1.00 84.75 761 GLY A C 1
ATOM 5894 O O . GLY A 1 761 ? -3.724 12.377 25.995 1.00 84.75 761 GLY A O 1
ATOM 5895 N N . PHE A 1 762 ? -3.602 10.174 25.568 1.00 86.69 762 PHE A N 1
ATOM 5896 C CA . PHE A 1 762 ? -2.371 9.911 26.329 1.00 86.69 762 PHE A CA 1
ATOM 5897 C C . PHE A 1 762 ? -1.254 9.371 25.415 1.00 86.69 762 PHE A C 1
ATOM 5899 O O . PHE A 1 762 ? -1.049 8.155 25.358 1.00 86.69 762 PHE A O 1
ATOM 5906 N N . PRO A 1 763 ? -0.556 10.234 24.651 1.00 79.75 763 PRO A N 1
ATOM 5907 C CA . PRO A 1 763 ? 0.416 9.807 23.639 1.00 79.75 763 PRO A CA 1
ATOM 5908 C C . PRO A 1 763 ? 1.720 9.227 24.205 1.00 79.75 763 PRO A C 1
ATOM 5910 O O . PRO A 1 763 ? 2.456 8.554 23.487 1.00 79.75 763 PRO A O 1
ATOM 5913 N N . THR A 1 764 ? 2.021 9.457 25.485 1.00 80.94 764 THR A N 1
ATOM 5914 C CA . THR A 1 764 ? 3.247 8.966 26.138 1.00 80.94 764 THR A CA 1
ATOM 5915 C C . THR A 1 764 ? 2.938 8.226 27.437 1.00 80.94 764 THR A C 1
ATOM 5917 O O . THR A 1 764 ? 1.922 8.502 28.084 1.00 80.94 764 THR A O 1
ATOM 5920 N N . THR A 1 765 ? 3.828 7.312 27.849 1.00 85.69 765 THR A N 1
ATOM 5921 C CA . THR A 1 765 ? 3.754 6.643 29.164 1.00 85.69 765 THR A CA 1
ATOM 5922 C C . THR A 1 765 ? 3.674 7.670 30.295 1.00 85.69 765 THR A C 1
ATOM 5924 O O . THR A 1 765 ? 2.872 7.520 31.210 1.00 85.69 765 THR A O 1
ATOM 5927 N N . GLU A 1 766 ? 4.453 8.746 30.195 1.00 85.62 766 GLU A N 1
ATOM 5928 C CA . GLU A 1 766 ? 4.452 9.855 31.148 1.00 85.62 766 GLU A CA 1
ATOM 5929 C C . GLU A 1 766 ? 3.091 10.563 31.211 1.00 85.62 766 GLU A C 1
ATOM 5931 O O . GLU A 1 766 ? 2.542 10.738 32.295 1.00 85.62 766 GLU A O 1
ATOM 5936 N N . SER A 1 767 ? 2.485 10.902 30.067 1.00 86.62 767 SER A N 1
ATOM 5937 C CA . SER A 1 767 ? 1.167 11.555 30.040 1.00 86.62 767 SER A CA 1
ATOM 5938 C C . SER A 1 767 ? 0.069 10.683 30.661 1.00 86.62 767 SER A C 1
ATOM 5940 O O . SER A 1 767 ? -0.782 11.189 31.394 1.00 86.62 767 SER A O 1
ATOM 5942 N N . ALA A 1 768 ? 0.117 9.367 30.420 1.00 90.50 768 ALA A N 1
ATOM 5943 C CA . ALA A 1 768 ? -0.791 8.395 31.019 1.00 90.50 768 ALA A CA 1
ATOM 5944 C C . ALA A 1 768 ? -0.570 8.283 32.536 1.00 90.50 768 ALA A C 1
ATOM 5946 O O . ALA A 1 768 ? -1.533 8.317 33.305 1.00 90.50 768 ALA A O 1
ATOM 5947 N N . LEU A 1 769 ? 0.694 8.215 32.971 1.00 91.50 769 LEU A N 1
ATOM 5948 C CA . LEU A 1 769 ? 1.069 8.197 34.383 1.00 91.50 769 LEU A CA 1
ATOM 5949 C C . LEU A 1 769 ? 0.559 9.449 35.107 1.00 91.50 769 LEU A C 1
ATOM 5951 O O . LEU A 1 769 ? -0.047 9.334 36.169 1.00 91.50 769 LEU A O 1
ATOM 5955 N N . MET A 1 770 ? 0.741 10.629 34.507 1.00 89.62 770 MET A N 1
ATOM 5956 C CA . MET A 1 770 ? 0.275 11.905 35.058 1.00 89.62 770 MET A CA 1
ATOM 5957 C C . MET A 1 770 ? -1.247 11.967 35.154 1.00 89.62 770 MET A C 1
ATOM 5959 O O . MET A 1 770 ? -1.782 12.449 36.152 1.00 89.62 770 MET A O 1
ATOM 5963 N N . GLY A 1 771 ? -1.953 11.469 34.135 1.00 92.56 771 GLY A N 1
ATOM 5964 C CA . GLY A 1 771 ? -3.412 11.383 34.143 1.00 92.56 771 GLY A CA 1
ATOM 5965 C C . GLY A 1 771 ? -3.933 10.528 35.299 1.00 92.56 771 GLY A C 1
ATOM 5966 O O . GLY A 1 771 ? -4.821 10.962 36.030 1.00 92.56 771 GLY A O 1
ATOM 5967 N N . LEU A 1 772 ? -3.347 9.344 35.501 1.00 94.62 772 LEU A N 1
ATOM 5968 C CA . LEU A 1 772 ? -3.701 8.446 36.605 1.00 94.62 772 LEU A CA 1
ATOM 5969 C C . LEU A 1 772 ? -3.364 9.051 37.970 1.00 94.62 772 LEU A C 1
ATOM 5971 O O . LEU A 1 772 ? -4.195 9.030 38.878 1.00 94.62 772 LEU A O 1
ATOM 5975 N N . TRP A 1 773 ? -2.163 9.609 38.113 1.00 92.62 773 TRP A N 1
ATOM 5976 C CA . TRP A 1 773 ? -1.696 10.198 39.363 1.00 92.62 773 TRP A CA 1
ATOM 5977 C C . TRP A 1 773 ? -2.608 11.333 39.846 1.00 92.62 773 TRP A C 1
ATOM 5979 O O . TRP A 1 773 ? -3.083 11.273 40.976 1.00 92.62 773 TRP A O 1
ATOM 5989 N N . ARG A 1 774 ? -2.977 12.283 38.972 1.00 91.88 774 ARG A N 1
ATOM 5990 C CA . ARG A 1 774 ? -3.881 13.415 39.297 1.00 91.88 774 ARG A CA 1
ATOM 5991 C C . ARG A 1 774 ? -5.272 13.007 39.793 1.00 91.88 774 ARG A C 1
ATOM 5993 O O . ARG A 1 774 ? -6.003 13.825 40.361 1.00 91.88 774 ARG A O 1
ATOM 6000 N N . LEU A 1 775 ? -5.692 11.778 39.500 1.00 93.19 775 LEU A N 1
ATOM 6001 C CA . LEU A 1 775 ? -6.947 11.215 39.991 1.00 93.19 775 LEU A CA 1
ATOM 6002 C C . LEU A 1 775 ? -6.741 10.479 41.313 1.00 93.19 775 LEU A C 1
ATOM 6004 O O . LEU A 1 775 ? -7.532 10.651 42.238 1.00 93.19 775 LEU A O 1
ATOM 6008 N N . ILE A 1 776 ? -5.679 9.678 41.402 1.00 93.25 776 ILE A N 1
ATOM 6009 C CA . ILE A 1 776 ? -5.401 8.819 42.556 1.00 93.25 776 ILE A CA 1
ATOM 6010 C C . ILE A 1 776 ? -4.873 9.621 43.750 1.00 93.25 776 ILE A C 1
ATOM 6012 O O . ILE A 1 776 ? -5.217 9.293 44.880 1.00 93.25 776 ILE A O 1
ATOM 6016 N N . GLU A 1 777 ? -4.140 10.718 43.536 1.00 90.00 777 GLU A N 1
ATOM 6017 C CA . GLU A 1 777 ? -3.687 11.615 44.616 1.00 90.00 777 GLU A CA 1
ATOM 6018 C C . GLU A 1 777 ? -4.861 12.148 45.463 1.00 90.00 777 GLU A C 1
ATOM 6020 O O . GLU A 1 777 ? -4.713 12.437 46.648 1.00 90.00 777 GLU A O 1
ATOM 6025 N N . LYS A 1 778 ? -6.060 12.221 44.868 1.00 90.06 778 LYS A N 1
ATOM 6026 C CA . LYS A 1 778 ? -7.304 12.679 45.508 1.00 90.06 778 LYS A CA 1
ATOM 6027 C C . LYS A 1 778 ? -8.062 11.546 46.212 1.00 90.06 778 LYS A C 1
ATOM 6029 O O . LYS A 1 778 ? -9.141 11.782 46.753 1.00 90.06 778 LYS A O 1
ATOM 6034 N N . GLN A 1 779 ? -7.528 10.323 46.201 1.00 90.69 779 GLN A N 1
ATOM 6035 C CA . GLN A 1 779 ? -8.148 9.109 46.735 1.00 90.69 779 GLN A CA 1
ATOM 6036 C C . GLN A 1 779 ? -7.210 8.416 47.740 1.00 90.69 779 GLN A C 1
ATOM 6038 O O . GLN A 1 779 ? -6.498 7.480 47.380 1.00 90.69 779 GLN A O 1
ATOM 6043 N N . PRO A 1 780 ? -7.221 8.800 49.031 1.00 85.62 780 PRO A N 1
ATOM 6044 C CA . PRO A 1 780 ? -6.270 8.281 50.025 1.00 85.62 780 PRO A CA 1
ATOM 6045 C C . PRO A 1 780 ? -6.354 6.759 50.272 1.00 85.62 780 PRO A C 1
ATOM 6047 O O . PRO A 1 780 ? -5.404 6.167 50.785 1.00 85.62 780 PRO A O 1
ATOM 6050 N N . GLY A 1 781 ? -7.468 6.117 49.897 1.00 93.00 781 GLY A N 1
ATOM 6051 C CA . GLY A 1 781 ? -7.651 4.660 49.942 1.00 93.00 781 GLY A CA 1
ATOM 6052 C C . GLY A 1 781 ? -7.093 3.898 48.732 1.00 93.00 781 GLY A C 1
ATOM 6053 O O . GLY A 1 781 ? -7.142 2.669 48.726 1.00 93.00 781 GLY A O 1
ATOM 6054 N N . THR A 1 782 ? -6.552 4.594 47.730 1.00 95.19 782 THR A N 1
ATOM 6055 C CA . THR A 1 782 ? -6.059 4.017 46.474 1.00 95.19 782 THR A CA 1
ATOM 6056 C C . THR A 1 782 ? -4.565 4.310 46.316 1.00 95.19 782 THR A C 1
ATOM 6058 O O . THR A 1 782 ? -4.092 5.396 46.640 1.00 95.19 782 THR A O 1
ATOM 6061 N N . ALA A 1 783 ? -3.794 3.342 45.828 1.00 95.00 783 ALA A N 1
ATOM 6062 C CA . ALA A 1 783 ? -2.369 3.476 45.551 1.00 95.00 783 ALA A CA 1
ATOM 6063 C C . ALA A 1 783 ? -2.075 3.248 44.066 1.00 95.00 783 ALA A C 1
ATOM 6065 O O . ALA A 1 783 ? -2.613 2.319 43.460 1.00 95.00 783 ALA A O 1
ATOM 6066 N N . LEU A 1 784 ? -1.182 4.068 43.505 1.00 95.38 784 LEU A N 1
ATOM 6067 C CA . LEU A 1 784 ? -0.654 3.900 42.154 1.00 95.38 784 LEU A CA 1
ATOM 6068 C C . LEU A 1 784 ? 0.751 3.293 42.218 1.00 95.38 784 LEU A C 1
ATOM 6070 O O . LEU A 1 784 ? 1.682 3.909 42.743 1.00 95.38 784 LEU A O 1
ATOM 6074 N N . VAL A 1 785 ? 0.899 2.097 41.652 1.00 95.44 785 VAL A N 1
ATOM 6075 C CA . VAL A 1 785 ? 2.192 1.429 41.473 1.00 95.44 785 VAL A CA 1
ATOM 6076 C C . VAL A 1 785 ? 2.529 1.452 39.992 1.00 95.44 785 VAL A C 1
ATOM 6078 O O . VAL A 1 785 ? 1.786 0.917 39.172 1.00 95.44 785 VAL A O 1
ATOM 6081 N N . PHE A 1 786 ? 3.643 2.077 39.633 1.00 94.50 786 PHE A N 1
ATOM 6082 C CA . PHE A 1 786 ? 4.080 2.206 38.252 1.00 94.50 786 PHE A CA 1
ATOM 6083 C C . PHE A 1 786 ? 5.281 1.301 37.987 1.00 94.50 786 PHE A C 1
ATOM 6085 O O . PHE A 1 786 ? 6.333 1.444 38.609 1.00 94.50 786 PHE A O 1
ATOM 6092 N N . LYS A 1 787 ? 5.131 0.381 37.031 1.00 93.44 787 LYS A N 1
ATOM 6093 C CA . LYS A 1 787 ? 6.227 -0.443 36.519 1.00 93.44 787 LYS A CA 1
ATOM 6094 C C . LYS A 1 787 ? 6.533 -0.027 35.078 1.00 93.44 787 LYS A C 1
ATOM 6096 O O . LYS A 1 787 ? 5.746 -0.364 34.191 1.00 93.44 787 LYS A O 1
ATOM 6101 N N . PRO A 1 788 ? 7.636 0.691 34.815 1.00 89.31 788 PRO A N 1
ATOM 6102 C CA . PRO A 1 788 ? 8.022 1.064 33.459 1.00 89.31 788 PRO A CA 1
ATOM 6103 C C . PRO A 1 788 ? 8.460 -0.168 32.657 1.00 89.31 788 PRO A C 1
ATOM 6105 O O . PRO A 1 788 ? 8.772 -1.226 33.212 1.00 89.31 788 PRO A O 1
ATOM 6108 N N . HIS A 1 789 ? 8.501 -0.020 31.334 1.00 87.06 789 HIS A N 1
ATOM 6109 C CA . HIS A 1 789 ? 8.993 -1.071 30.449 1.00 87.06 789 HIS A CA 1
ATOM 6110 C C . HIS A 1 789 ? 10.488 -1.361 30.732 1.00 87.06 789 HIS A C 1
ATOM 6112 O O . HIS A 1 789 ? 11.228 -0.417 31.009 1.00 87.06 789 HIS A O 1
ATOM 6118 N N . PRO A 1 790 ? 10.987 -2.612 30.630 1.00 81.06 790 PRO A N 1
ATOM 6119 C CA . PRO A 1 790 ? 12.407 -2.920 30.855 1.00 81.06 790 PRO A CA 1
ATOM 6120 C C . PRO A 1 790 ? 13.393 -2.102 30.005 1.00 81.06 790 PRO A C 1
ATOM 6122 O O . PRO A 1 790 ? 14.500 -1.820 30.448 1.00 81.06 790 PRO A O 1
ATOM 6125 N N . LEU A 1 791 ? 12.978 -1.708 28.799 1.00 76.50 791 LEU A N 1
ATOM 6126 C CA . LEU A 1 791 ? 13.765 -0.869 27.881 1.00 76.50 791 LEU A CA 1
ATOM 6127 C C . LEU A 1 791 ? 13.559 0.644 28.083 1.00 76.50 791 LEU A C 1
ATOM 6129 O O . LEU A 1 791 ? 14.174 1.443 27.385 1.00 76.50 791 LEU A O 1
ATOM 6133 N N . ASP A 1 792 ? 12.680 1.052 29.000 1.00 78.56 792 ASP A N 1
ATOM 6134 C CA . ASP A 1 792 ? 12.426 2.460 29.295 1.00 78.56 792 ASP A CA 1
ATOM 6135 C C . ASP A 1 792 ? 13.485 2.999 30.266 1.00 78.56 792 ASP A C 1
ATOM 6137 O O . ASP A 1 792 ? 13.478 2.688 31.466 1.00 78.56 792 ASP A O 1
ATOM 6141 N N . SER A 1 793 ? 14.393 3.816 29.730 1.00 73.31 793 SER A N 1
ATOM 6142 C CA . SER A 1 793 ? 15.489 4.450 30.462 1.00 73.31 793 SER A CA 1
ATOM 6143 C C . SER A 1 793 ? 15.097 5.740 31.187 1.00 73.31 793 SER A C 1
ATOM 6145 O O . SER A 1 793 ? 15.940 6.298 31.891 1.00 73.31 793 SER A O 1
ATOM 6147 N N . GLN A 1 794 ? 13.854 6.224 31.052 1.00 76.81 794 GLN A N 1
ATOM 6148 C CA . GLN A 1 794 ? 13.432 7.466 31.697 1.00 76.81 794 GLN A CA 1
ATOM 6149 C C . GLN A 1 794 ? 13.506 7.327 33.223 1.00 76.81 794 GLN A C 1
ATOM 6151 O O . GLN A 1 794 ? 12.974 6.365 33.787 1.00 76.81 794 GLN A O 1
ATOM 6156 N N . PRO A 1 795 ? 14.158 8.263 33.930 1.00 71.88 795 PRO A N 1
ATOM 6157 C CA . PRO A 1 795 ? 14.353 8.131 35.367 1.00 71.88 795 PRO A CA 1
ATOM 6158 C C . PRO A 1 795 ? 13.049 8.295 36.157 1.00 71.88 795 PRO A C 1
ATOM 6160 O O . PRO A 1 795 ? 12.981 7.758 37.256 1.00 71.88 795 PRO A O 1
ATOM 6163 N N . TYR A 1 796 ? 12.034 8.977 35.596 1.00 76.88 796 TYR A N 1
ATOM 6164 C CA . TYR A 1 796 ? 10.788 9.377 36.269 1.00 76.88 796 TYR A CA 1
ATOM 6165 C C . TYR A 1 796 ? 11.089 9.935 37.667 1.00 76.88 796 TYR A C 1
ATOM 6167 O O . TYR A 1 796 ? 10.952 9.247 38.679 1.00 76.88 796 TYR A O 1
ATOM 6175 N N . THR A 1 797 ? 11.598 11.166 37.714 1.00 63.53 797 THR A N 1
ATOM 6176 C CA . THR A 1 797 ? 12.077 11.813 38.937 1.00 63.53 797 THR A CA 1
ATOM 6177 C C . THR A 1 797 ? 11.014 11.778 40.036 1.00 63.53 797 THR A C 1
ATOM 6179 O O . THR A 1 797 ? 9.962 12.394 39.915 1.00 63.53 797 THR A O 1
ATOM 6182 N N . VAL A 1 798 ? 11.316 11.084 41.142 1.00 49.38 798 VAL A N 1
ATOM 6183 C CA . VAL A 1 798 ? 10.436 10.918 42.321 1.00 49.38 798 VAL A CA 1
ATOM 6184 C C . VAL A 1 798 ? 9.945 12.266 42.886 1.00 49.38 798 VAL A C 1
ATOM 6186 O O . VAL A 1 798 ? 8.893 12.325 43.510 1.00 49.38 798 VAL A O 1
ATOM 6189 N N . ALA A 1 799 ? 10.673 13.359 42.626 1.00 41.81 799 ALA A N 1
ATOM 6190 C CA . ALA A 1 799 ? 10.321 14.717 43.045 1.00 41.81 799 ALA A CA 1
ATOM 6191 C C . ALA A 1 799 ? 9.200 15.385 42.216 1.00 41.81 799 ALA A C 1
ATOM 6193 O O . ALA A 1 799 ? 8.621 16.360 42.680 1.00 41.81 799 ALA A O 1
ATOM 6194 N N . GLU A 1 800 ? 8.885 14.894 41.013 1.00 46.84 800 GLU A N 1
ATOM 6195 C CA . GLU A 1 800 ? 7.818 15.460 40.165 1.00 46.84 800 GLU A CA 1
ATOM 6196 C C . GLU A 1 800 ? 6.468 14.751 40.361 1.00 46.84 800 GLU A C 1
ATOM 6198 O O . GLU A 1 800 ? 5.445 15.239 39.885 1.00 46.84 800 GLU A O 1
ATOM 6203 N N . ILE A 1 801 ? 6.448 13.613 41.072 1.00 61.34 801 ILE A N 1
ATOM 6204 C CA . ILE A 1 801 ? 5.258 12.772 41.253 1.00 61.34 801 ILE A CA 1
ATOM 6205 C C . ILE A 1 801 ? 5.178 12.259 42.701 1.00 61.34 801 ILE A C 1
ATOM 6207 O O . ILE A 1 801 ? 5.463 11.093 42.994 1.00 61.34 801 ILE A O 1
ATOM 6211 N N . GLU A 1 802 ? 4.792 13.130 43.635 1.00 66.25 802 GLU A N 1
ATOM 6212 C CA . GLU A 1 802 ? 4.574 12.735 45.031 1.00 66.25 802 GLU A CA 1
ATOM 6213 C C . GLU A 1 802 ? 3.477 11.655 45.134 1.00 66.25 802 GLU A C 1
ATOM 6215 O O . GLU A 1 802 ? 2.358 11.832 44.661 1.00 66.25 802 GLU A O 1
ATOM 6220 N N . GLY A 1 803 ? 3.776 10.515 45.767 1.00 72.62 803 GLY A N 1
ATOM 6221 C CA . GLY A 1 803 ? 2.778 9.473 46.060 1.00 72.62 803 GLY A CA 1
ATOM 6222 C C . GLY A 1 803 ? 2.650 8.329 45.042 1.00 72.62 803 GLY A C 1
ATOM 6223 O O . GLY A 1 803 ? 1.786 7.470 45.223 1.00 72.62 803 GLY A O 1
ATOM 6224 N N . VAL A 1 804 ? 3.510 8.257 44.018 1.00 83.50 804 VAL A N 1
ATOM 6225 C CA . VAL A 1 804 ? 3.596 7.095 43.107 1.00 83.50 804 VAL A CA 1
ATOM 6226 C C . VAL A 1 804 ? 4.735 6.163 43.502 1.00 83.50 804 VAL A C 1
ATOM 6228 O O . VAL A 1 804 ? 5.868 6.592 43.700 1.00 83.50 804 VAL A O 1
ATOM 6231 N N . GLN A 1 805 ? 4.454 4.859 43.559 1.00 86.88 805 GLN A N 1
ATOM 6232 C CA . GLN A 1 805 ? 5.482 3.843 43.784 1.00 86.88 805 GLN A CA 1
ATOM 6233 C C . GLN A 1 805 ? 6.046 3.335 42.454 1.00 86.88 805 GLN A C 1
ATOM 6235 O O . GLN A 1 805 ? 5.428 2.510 41.782 1.00 86.88 805 GLN A O 1
ATOM 6240 N N . LEU A 1 806 ? 7.227 3.823 42.075 1.00 90.06 806 LEU A N 1
ATOM 6241 C CA . LEU A 1 806 ? 7.971 3.344 40.909 1.00 90.06 806 LEU A CA 1
ATOM 6242 C C . LEU A 1 806 ? 8.705 2.032 41.240 1.00 90.06 806 LEU A C 1
ATOM 6244 O O . LEU A 1 806 ? 9.593 2.022 42.090 1.00 90.06 806 LEU A O 1
ATOM 6248 N N . VAL A 1 807 ? 8.380 0.935 40.547 1.00 89.94 807 VAL A N 1
ATOM 6249 C CA . VAL A 1 807 ? 8.989 -0.391 40.773 1.00 89.94 807 VAL A CA 1
ATOM 6250 C C . VAL A 1 807 ? 9.610 -0.961 39.495 1.00 89.94 807 VAL A C 1
ATOM 6252 O O . VAL A 1 807 ? 8.920 -1.360 38.560 1.00 89.94 807 VAL A O 1
ATOM 6255 N N . ARG A 1 808 ? 10.944 -1.042 39.444 1.00 87.69 808 ARG A N 1
ATOM 6256 C CA . ARG A 1 808 ? 11.680 -1.664 38.323 1.00 87.69 808 ARG A CA 1
ATOM 6257 C C . ARG A 1 808 ? 12.015 -3.131 38.609 1.00 87.69 808 ARG A C 1
ATOM 6259 O O . ARG A 1 808 ? 11.723 -3.987 37.774 1.00 87.69 808 ARG A O 1
ATOM 6266 N N . ASP A 1 809 ? 12.435 -3.430 39.835 1.00 86.94 809 ASP A N 1
ATOM 6267 C CA . ASP A 1 809 ? 12.957 -4.741 40.257 1.00 86.94 809 ASP A CA 1
ATOM 6268 C C . ASP A 1 809 ? 11.918 -5.622 40.970 1.00 86.94 809 ASP A C 1
ATOM 6270 O O . ASP A 1 809 ? 12.196 -6.290 41.960 1.00 86.94 809 ASP A O 1
ATOM 6274 N N . VAL A 1 810 ? 10.691 -5.635 40.452 1.00 91.25 810 VAL A N 1
ATOM 6275 C CA . VAL A 1 810 ? 9.595 -6.487 40.945 1.00 91.25 810 VAL A CA 1
ATOM 6276 C C . VAL A 1 810 ? 9.124 -7.422 39.838 1.00 91.25 810 VAL A C 1
ATOM 6278 O O . VAL A 1 810 ? 8.985 -6.986 38.692 1.00 91.25 810 VAL A O 1
ATOM 6281 N N . ASN A 1 811 ? 8.838 -8.684 40.166 1.00 93.50 811 ASN A N 1
ATOM 6282 C CA . ASN A 1 811 ? 8.239 -9.622 39.221 1.00 93.50 811 ASN A CA 1
ATOM 6283 C C . ASN A 1 811 ? 6.839 -9.149 38.793 1.00 93.50 811 ASN A C 1
ATOM 6285 O O . ASN A 1 811 ? 5.959 -8.906 39.621 1.00 93.50 811 ASN A O 1
ATOM 6289 N N . VAL A 1 812 ? 6.622 -9.023 37.485 1.00 94.25 812 VAL A N 1
ATOM 6290 C CA . VAL A 1 812 ? 5.375 -8.463 36.955 1.00 94.25 812 VAL A CA 1
ATOM 6291 C C . VAL A 1 812 ? 4.136 -9.314 37.241 1.00 94.25 812 VAL A C 1
ATOM 6293 O O . VAL A 1 812 ? 3.066 -8.758 37.467 1.00 94.25 812 VAL A O 1
ATOM 6296 N N . HIS A 1 813 ? 4.260 -10.642 37.291 1.00 95.56 813 HIS A N 1
ATOM 6297 C CA . HIS A 1 813 ? 3.143 -11.534 37.607 1.00 95.56 813 HIS A CA 1
ATOM 6298 C C . HIS A 1 813 ? 2.711 -11.395 39.067 1.00 95.56 813 HIS A C 1
ATOM 6300 O O . HIS A 1 813 ? 1.514 -11.387 39.345 1.00 95.56 813 HIS A O 1
ATOM 6306 N N . ALA A 1 814 ? 3.666 -11.215 39.986 1.00 95.69 814 ALA A N 1
ATOM 6307 C CA . ALA A 1 814 ? 3.364 -10.907 41.385 1.00 95.69 814 ALA A CA 1
ATOM 6308 C C . ALA A 1 814 ? 2.688 -9.530 41.517 1.00 95.69 814 ALA A C 1
ATOM 6310 O O . ALA A 1 814 ? 1.738 -9.380 42.282 1.00 95.69 814 ALA A O 1
ATOM 6311 N N . LEU A 1 815 ? 3.114 -8.537 40.725 1.00 96.56 815 LEU A N 1
ATOM 6312 C CA . LEU A 1 815 ? 2.471 -7.219 40.689 1.00 96.56 815 LEU A CA 1
ATOM 6313 C C . LEU A 1 815 ? 1.041 -7.275 40.128 1.00 96.56 815 LEU A C 1
ATOM 6315 O O . LEU A 1 815 ? 0.149 -6.639 40.682 1.00 96.56 815 LEU A O 1
ATOM 6319 N N . ILE A 1 816 ? 0.799 -8.050 39.066 1.00 97.25 816 ILE A N 1
ATOM 6320 C CA . ILE A 1 816 ? -0.551 -8.282 38.527 1.00 97.25 816 ILE A CA 1
ATOM 6321 C C . ILE A 1 816 ? -1.434 -8.947 39.587 1.00 97.25 816 ILE A C 1
ATOM 6323 O O . ILE A 1 816 ? -2.561 -8.507 39.806 1.00 97.25 816 ILE A O 1
ATOM 6327 N N . GLU A 1 817 ? -0.932 -9.971 40.282 1.00 96.62 817 GLU A N 1
ATOM 6328 C CA . GLU A 1 817 ? -1.658 -10.629 41.371 1.00 96.62 817 GLU A CA 1
ATOM 6329 C C . GLU A 1 817 ? -1.979 -9.649 42.512 1.00 96.62 817 GLU A C 1
ATOM 6331 O O . GLU A 1 817 ? -3.106 -9.639 43.020 1.00 96.62 817 GLU A O 1
ATOM 6336 N N . ALA A 1 818 ? -1.026 -8.776 42.850 1.00 96.69 818 ALA A N 1
ATOM 6337 C CA . ALA A 1 818 ? -1.177 -7.716 43.837 1.00 96.69 818 ALA A CA 1
ATOM 6338 C C . ALA A 1 818 ? -2.134 -6.595 43.399 1.00 96.69 818 ALA A C 1
ATOM 6340 O O . ALA A 1 818 ? -2.631 -5.882 44.260 1.00 96.69 818 ALA A O 1
ATOM 6341 N N . ALA A 1 819 ? -2.430 -6.404 42.116 1.00 97.94 819 ALA A N 1
ATOM 6342 C CA . ALA A 1 819 ? -3.274 -5.302 41.654 1.00 97.94 819 ALA A CA 1
ATOM 6343 C C . ALA A 1 819 ? -4.775 -5.565 41.878 1.00 97.94 819 ALA A C 1
ATOM 6345 O O . ALA A 1 819 ? -5.240 -6.703 41.792 1.00 97.94 819 ALA A O 1
ATOM 6346 N N . ASP A 1 820 ? -5.555 -4.512 42.119 1.00 98.25 820 ASP A N 1
ATOM 6347 C CA . ASP A 1 820 ? -7.022 -4.537 42.002 1.00 98.25 820 ASP A CA 1
ATOM 6348 C C . ASP A 1 820 ? -7.471 -4.149 40.589 1.00 98.25 820 ASP A C 1
ATOM 6350 O O . ASP A 1 820 ? -8.430 -4.720 40.071 1.00 98.25 820 ASP A O 1
ATOM 6354 N N . VAL A 1 821 ? -6.740 -3.230 39.951 1.00 98.56 821 VAL A N 1
ATOM 6355 C CA . VAL A 1 821 ? -6.904 -2.822 38.549 1.00 98.56 821 VAL A CA 1
ATOM 6356 C C . VAL A 1 821 ? -5.528 -2.756 37.892 1.00 98.56 821 VAL A C 1
ATOM 6358 O O . VAL A 1 821 ? -4.587 -2.203 38.463 1.00 98.56 821 VAL A O 1
ATOM 6361 N N . VAL A 1 822 ? -5.410 -3.287 36.675 1.00 98.56 822 VAL A N 1
ATOM 6362 C CA . VAL A 1 822 ? -4.212 -3.137 35.842 1.00 98.56 822 VAL A CA 1
ATOM 6363 C C . VAL A 1 822 ? -4.487 -2.084 34.777 1.00 98.56 822 VAL A C 1
ATOM 6365 O O . VAL A 1 822 ? -5.343 -2.272 33.918 1.00 98.56 822 VAL A O 1
ATOM 6368 N N . ALA A 1 823 ? -3.762 -0.972 34.821 1.00 97.69 823 ALA A N 1
ATOM 6369 C CA . ALA A 1 823 ? -3.794 0.035 33.771 1.00 97.69 823 ALA A CA 1
ATOM 6370 C C . ALA A 1 823 ? -2.711 -0.263 32.728 1.00 97.69 823 ALA A C 1
ATOM 6372 O O . ALA A 1 823 ? -1.571 -0.587 33.075 1.00 97.69 823 ALA A O 1
ATOM 6373 N N . ALA A 1 824 ? -3.053 -0.144 31.447 1.00 94.88 824 ALA A N 1
ATOM 6374 C CA . ALA A 1 824 ? -2.132 -0.425 30.351 1.00 94.88 824 ALA A CA 1
ATOM 6375 C C . ALA A 1 824 ? -2.446 0.411 29.104 1.00 94.88 824 ALA A C 1
ATOM 6377 O O . ALA A 1 824 ? -3.597 0.747 28.832 1.00 94.88 824 ALA A O 1
ATOM 6378 N N . GLN A 1 825 ? -1.405 0.703 28.321 1.00 91.19 825 GLN A N 1
ATOM 6379 C CA . GLN A 1 825 ? -1.535 1.208 26.950 1.00 91.19 825 GLN A CA 1
ATOM 6380 C C . GLN A 1 825 ? -1.394 0.040 25.959 1.00 91.19 825 GLN A C 1
ATOM 6382 O O . GLN A 1 825 ? -2.376 -0.621 25.626 1.00 91.19 825 GLN A O 1
ATOM 6387 N N . PHE A 1 826 ? -0.166 -0.277 25.535 1.00 88.12 826 PHE A N 1
ATOM 6388 C CA . PHE A 1 826 ? 0.106 -1.291 24.505 1.00 88.12 826 PHE A CA 1
ATOM 6389 C C . PHE A 1 826 ? 0.911 -2.485 24.995 1.00 88.12 826 PHE A C 1
ATOM 6391 O O . PHE A 1 826 ? 1.112 -3.433 24.240 1.00 88.12 826 PHE A O 1
ATOM 6398 N N . THR A 1 827 ? 1.357 -2.479 26.250 1.00 89.25 827 THR A N 1
ATOM 6399 C CA . THR A 1 827 ? 2.045 -3.643 26.808 1.00 89.25 827 THR A CA 1
ATOM 6400 C C . THR A 1 827 ? 1.196 -4.901 26.642 1.00 89.25 827 THR A C 1
ATOM 6402 O O . THR A 1 827 ? -0.012 -4.891 26.896 1.00 89.25 827 THR A O 1
ATOM 6405 N N . THR A 1 828 ? 1.816 -6.003 26.220 1.00 90.75 828 THR A N 1
ATOM 6406 C CA . THR A 1 828 ? 1.113 -7.287 26.097 1.00 90.75 828 THR A CA 1
ATOM 6407 C C . THR A 1 828 ? 0.728 -7.868 27.458 1.00 90.75 828 THR A C 1
ATOM 6409 O O . THR A 1 828 ? -0.141 -8.728 27.537 1.00 90.75 828 THR A O 1
ATOM 6412 N N . LEU A 1 829 ? 1.287 -7.332 28.548 1.00 93.12 829 LEU A N 1
ATOM 6413 C CA . LEU A 1 829 ? 0.911 -7.695 29.915 1.00 93.12 829 LEU A CA 1
ATOM 6414 C C . LEU A 1 829 ? -0.572 -7.424 30.223 1.00 93.12 829 LEU A C 1
ATOM 6416 O O . LEU A 1 829 ? -1.115 -8.014 31.151 1.00 93.12 829 LEU A O 1
ATOM 6420 N N . GLN A 1 830 ? -1.252 -6.582 29.432 1.00 94.44 830 GLN A N 1
ATOM 6421 C CA . GLN A 1 830 ? -2.702 -6.385 29.540 1.00 94.44 830 GLN A CA 1
ATOM 6422 C C . GLN A 1 830 ? -3.497 -7.682 29.296 1.00 94.44 830 GLN A C 1
ATOM 6424 O O . GLN A 1 830 ? -4.521 -7.908 29.934 1.00 94.44 830 GLN A O 1
ATOM 6429 N N . PHE A 1 831 ? -3.003 -8.558 28.415 1.00 95.50 831 PHE A N 1
ATOM 6430 C CA . PHE A 1 831 ? -3.626 -9.850 28.122 1.00 95.50 831 PHE A CA 1
ATOM 6431 C C . PHE A 1 831 ? -3.317 -10.868 29.220 1.00 95.50 831 PHE A C 1
ATOM 6433 O O . PHE A 1 831 ? -4.176 -11.660 29.596 1.00 95.50 831 PHE A O 1
ATOM 6440 N N . GLU A 1 832 ? -2.115 -10.795 29.796 1.00 96.56 832 GLU A N 1
ATOM 6441 C CA . GLU A 1 832 ? -1.741 -11.611 30.949 1.00 96.56 832 GLU A CA 1
ATOM 6442 C C . GLU A 1 832 ? -2.571 -11.234 32.183 1.00 96.56 832 GLU A C 1
ATOM 6444 O O . GLU A 1 832 ? -3.042 -12.122 32.882 1.00 96.56 832 GLU A O 1
ATOM 6449 N N . ALA A 1 833 ? -2.862 -9.949 32.411 1.00 96.94 833 ALA A N 1
ATOM 6450 C CA . ALA A 1 833 ? -3.721 -9.497 33.510 1.00 96.94 833 ALA A CA 1
ATOM 6451 C C . ALA A 1 833 ? -5.126 -10.127 33.490 1.00 96.94 833 ALA A C 1
ATOM 6453 O O . ALA A 1 833 ? -5.674 -10.451 34.548 1.00 96.94 833 ALA A O 1
ATOM 6454 N N . ALA A 1 834 ? -5.685 -10.377 32.303 1.00 95.12 834 ALA A N 1
ATOM 6455 C CA . ALA A 1 834 ? -6.962 -11.072 32.168 1.00 95.12 834 ALA A CA 1
ATOM 6456 C C . ALA A 1 834 ? -6.897 -12.541 32.633 1.00 95.12 834 ALA A C 1
ATOM 6458 O O . ALA A 1 834 ? -7.873 -13.033 33.197 1.00 95.12 834 ALA A O 1
ATOM 6459 N N . LEU A 1 835 ? -5.744 -13.218 32.517 1.00 97.25 835 LEU A N 1
ATOM 6460 C CA . LEU A 1 835 ? -5.544 -14.576 33.053 1.00 97.25 835 LEU A CA 1
ATOM 6461 C C . LEU A 1 835 ? -5.601 -14.614 34.590 1.00 97.25 835 LEU A C 1
ATOM 6463 O O . LEU A 1 835 ? -5.961 -15.639 35.170 1.00 97.25 835 LEU A O 1
ATOM 6467 N N . TYR A 1 836 ? -5.295 -13.493 35.247 1.00 96.81 836 TYR A N 1
ATOM 6468 C CA . TYR A 1 836 ? -5.407 -13.303 36.698 1.00 96.81 836 TYR A CA 1
ATOM 6469 C C . TYR A 1 836 ? -6.784 -12.768 37.130 1.00 96.81 836 TYR A C 1
ATOM 6471 O O . TYR A 1 836 ? -6.959 -12.397 38.293 1.00 96.81 836 TYR A O 1
ATOM 6479 N N . ASP A 1 837 ? -7.756 -12.702 36.210 1.00 95.88 837 ASP A N 1
ATOM 6480 C CA . ASP A 1 837 ? -9.100 -12.158 36.440 1.00 95.88 837 ASP A CA 1
ATOM 6481 C C . ASP A 1 837 ? -9.073 -10.731 37.025 1.00 95.88 837 ASP A C 1
ATOM 6483 O O . ASP A 1 837 ? -9.845 -10.371 37.928 1.00 95.88 837 ASP A O 1
ATOM 6487 N N . LYS A 1 838 ? -8.148 -9.907 36.514 1.00 97.56 838 LYS A N 1
ATOM 6488 C CA . LYS A 1 838 ? -8.002 -8.502 36.897 1.00 97.56 838 LYS A CA 1
ATOM 6489 C C . LYS A 1 838 ? -8.721 -7.583 35.904 1.00 97.56 838 LYS A C 1
ATOM 6491 O O . LYS A 1 838 ? -8.527 -7.734 34.697 1.00 97.56 838 LYS A O 1
ATOM 6496 N N . PRO A 1 839 ? -9.516 -6.608 36.385 1.00 98.31 839 PRO A N 1
ATOM 6497 C CA . PRO A 1 839 ? -9.969 -5.481 35.580 1.00 98.31 839 PRO A CA 1
ATOM 6498 C C . PRO A 1 839 ? -8.802 -4.799 34.867 1.00 98.31 839 PRO A C 1
ATOM 6500 O O . PRO A 1 839 ? -7.835 -4.390 35.512 1.00 98.31 839 PRO A O 1
ATOM 6503 N N . VAL A 1 840 ? -8.913 -4.656 33.546 1.00 98.38 840 VAL A N 1
ATOM 6504 C CA . VAL A 1 840 ? -7.949 -3.896 32.747 1.00 98.38 840 VAL A CA 1
ATOM 6505 C C . VAL A 1 840 ? -8.538 -2.533 32.412 1.00 98.38 840 VAL A C 1
ATOM 6507 O O . VAL A 1 840 ? -9.583 -2.459 31.767 1.00 98.38 840 VAL A O 1
ATOM 6510 N N . LEU A 1 841 ? -7.861 -1.468 32.836 1.00 98.06 841 LEU A N 1
ATOM 6511 C CA . LEU A 1 841 ? -8.132 -0.098 32.409 1.00 98.06 841 LEU A CA 1
ATOM 6512 C C . LEU A 1 841 ? -7.266 0.211 31.184 1.00 98.06 841 LEU A C 1
ATOM 6514 O O . LEU A 1 841 ? -6.038 0.289 31.276 1.00 98.06 841 LEU A O 1
ATOM 6518 N N . LEU A 1 842 ? -7.907 0.355 30.030 1.00 96.00 842 LEU A N 1
ATOM 6519 C CA . LEU A 1 842 ? -7.239 0.461 28.745 1.00 96.00 842 LEU A CA 1
ATOM 6520 C C . LEU A 1 842 ? -7.119 1.928 28.312 1.00 96.00 842 LEU A C 1
ATOM 6522 O O . LEU A 1 842 ? -8.112 2.581 27.996 1.00 96.00 842 LEU A O 1
ATOM 6526 N N . LEU A 1 843 ? -5.882 2.424 28.280 1.00 94.31 843 LEU A N 1
ATOM 6527 C CA . LEU A 1 843 ? -5.525 3.830 28.036 1.00 94.31 843 LEU A CA 1
ATOM 6528 C C . LEU A 1 843 ? -5.110 4.114 26.583 1.00 94.31 843 LEU A C 1
ATOM 6530 O O . LEU A 1 843 ? -4.562 5.176 26.285 1.00 94.31 843 LEU A O 1
ATOM 6534 N N . ALA A 1 844 ? -5.288 3.140 25.689 1.00 91.31 844 ALA A N 1
ATOM 6535 C CA . ALA A 1 844 ? -4.971 3.263 24.273 1.00 91.31 844 ALA A CA 1
ATOM 6536 C C . ALA A 1 844 ? -5.715 2.212 23.434 1.00 91.31 844 ALA A C 1
ATOM 6538 O O . ALA A 1 844 ? -6.208 1.216 23.956 1.00 91.31 844 ALA A O 1
ATOM 6539 N N . ARG A 1 845 ? -5.765 2.384 22.111 1.00 90.19 845 ARG A N 1
ATOM 6540 C CA . ARG A 1 845 ? -6.491 1.474 21.206 1.00 90.19 845 ARG A CA 1
ATOM 6541 C C . ARG A 1 845 ? -5.667 0.230 20.863 1.00 90.19 845 ARG A C 1
ATOM 6543 O O . ARG A 1 845 ? -5.129 0.130 19.764 1.00 90.19 845 ARG A O 1
ATOM 6550 N N . SER A 1 846 ? -5.550 -0.704 21.806 1.00 90.38 846 SER A N 1
ATOM 6551 C CA . SER A 1 846 ? -4.870 -1.997 21.616 1.00 90.38 846 SER A CA 1
ATOM 6552 C C . SER A 1 846 ? -5.712 -3.005 20.807 1.00 90.38 846 SER A C 1
ATOM 6554 O O . SER A 1 846 ? -6.826 -2.702 20.373 1.00 90.38 846 SER A O 1
ATOM 6556 N N . ALA A 1 847 ? -5.187 -4.218 20.594 1.00 90.50 847 ALA A N 1
ATOM 6557 C CA . ALA A 1 847 ? -5.787 -5.239 19.721 1.00 90.50 847 ALA A CA 1
ATOM 6558 C C . ALA A 1 847 ? -7.225 -5.675 20.095 1.00 90.50 847 ALA A C 1
ATOM 6560 O O . ALA A 1 847 ? -7.976 -6.122 19.229 1.00 90.50 847 ALA A O 1
ATOM 6561 N N . TRP A 1 848 ? -7.634 -5.534 21.362 1.00 91.81 848 TRP A N 1
ATOM 6562 C CA . TRP A 1 848 ? -8.995 -5.861 21.825 1.00 91.81 848 TRP A CA 1
ATOM 6563 C C . TRP A 1 848 ? -9.899 -4.645 22.071 1.00 91.81 848 TRP A C 1
ATOM 6565 O O . TRP A 1 848 ? -10.975 -4.794 22.645 1.00 91.81 848 TRP A O 1
ATOM 6575 N N . TRP A 1 849 ? -9.485 -3.449 21.644 1.00 92.56 849 TRP A N 1
ATOM 6576 C CA . TRP A 1 849 ? -10.304 -2.241 21.761 1.00 92.56 849 TRP A CA 1
ATOM 6577 C C . TRP A 1 849 ? -11.650 -2.383 21.032 1.00 92.56 849 TRP A C 1
ATOM 6579 O O . TRP A 1 849 ? -11.700 -2.870 19.901 1.00 92.56 849 TRP A O 1
ATOM 6589 N N . GLY A 1 850 ? -12.729 -1.879 21.634 1.00 91.88 850 GLY A N 1
ATOM 6590 C CA . GLY A 1 850 ? -14.084 -1.884 21.085 1.00 91.88 850 GLY A CA 1
ATOM 6591 C C . GLY A 1 850 ? -14.818 -3.207 21.285 1.00 91.88 850 GLY A C 1
ATOM 6592 O O . GLY A 1 850 ? -15.851 -3.441 20.661 1.00 91.88 850 GLY A O 1
ATOM 6593 N N . ARG A 1 851 ? -14.283 -4.096 22.128 1.00 91.75 851 ARG A N 1
ATOM 6594 C CA . ARG A 1 851 ? -14.829 -5.441 22.356 1.00 91.75 851 ARG A CA 1
ATOM 6595 C C . ARG A 1 851 ? -15.513 -5.601 23.704 1.00 91.75 851 ARG A C 1
ATOM 6597 O O . ARG A 1 851 ? -16.044 -6.670 23.998 1.00 91.75 851 ARG A O 1
ATOM 6604 N N . GLY A 1 852 ? -15.455 -4.573 24.549 1.00 93.56 852 GLY A N 1
ATOM 6605 C CA . GLY A 1 852 ? -15.971 -4.646 25.911 1.00 93.56 852 GLY A CA 1
ATOM 6606 C C . GLY A 1 852 ? -15.282 -5.731 26.741 1.00 93.56 852 GLY A C 1
ATOM 6607 O O . GLY A 1 852 ? -15.930 -6.313 27.601 1.00 93.56 852 GLY A O 1
ATOM 6608 N N . ALA A 1 853 ? -14.011 -6.035 26.452 1.00 94.88 853 ALA A N 1
ATOM 6609 C CA . ALA A 1 853 ? -13.153 -6.940 27.228 1.00 94.88 853 ALA A CA 1
ATOM 6610 C C . ALA A 1 853 ? -12.358 -6.197 28.322 1.00 94.88 853 ALA A C 1
ATOM 6612 O O . ALA A 1 853 ? -11.895 -6.803 29.283 1.00 94.88 853 ALA A O 1
ATOM 6613 N N . ALA A 1 854 ? -12.245 -4.873 28.202 1.00 96.69 854 ALA A N 1
ATOM 6614 C CA . ALA A 1 854 ? -11.571 -3.982 29.141 1.00 96.69 854 ALA A CA 1
ATOM 6615 C C . ALA A 1 854 ? -12.446 -2.749 29.435 1.00 96.69 854 ALA A C 1
ATOM 6617 O O . ALA A 1 854 ? -13.458 -2.530 28.764 1.00 96.69 854 ALA A O 1
ATOM 6618 N N . TYR A 1 855 ? -12.053 -1.957 30.433 1.00 98.19 855 TYR A N 1
ATOM 6619 C CA . TYR A 1 855 ? -12.610 -0.630 30.705 1.00 98.19 855 TYR A CA 1
ATOM 6620 C C . TYR A 1 855 ? -11.874 0.382 29.823 1.00 98.19 855 TYR A C 1
ATOM 6622 O O . TYR A 1 855 ? -10.705 0.686 30.055 1.00 98.19 855 TYR A O 1
ATOM 6630 N N . GLU A 1 856 ? -12.528 0.830 28.757 1.00 96.81 856 GLU A N 1
ATOM 6631 C CA . GLU A 1 856 ? -11.914 1.590 27.664 1.00 96.81 856 GLU A CA 1
ATOM 6632 C C . GLU A 1 856 ? -11.985 3.100 27.924 1.00 96.81 856 GLU A C 1
ATOM 6634 O O . GLU A 1 856 ? -13.071 3.656 28.079 1.00 96.81 856 GLU A O 1
ATOM 6639 N N . VAL A 1 857 ? -10.828 3.770 27.956 1.00 96.75 857 VAL A N 1
ATOM 6640 C CA . VAL A 1 857 ? -10.720 5.229 28.119 1.00 96.75 857 VAL A CA 1
ATOM 6641 C C . VAL A 1 857 ? -10.574 5.872 26.745 1.00 96.75 857 VAL A C 1
ATOM 6643 O O . VAL A 1 857 ? -9.488 5.854 26.168 1.00 96.75 857 VAL A O 1
ATOM 6646 N N . ASP A 1 858 ? -11.671 6.380 26.184 1.00 92.56 858 ASP A N 1
ATOM 6647 C CA . ASP A 1 858 ? -11.747 6.906 24.812 1.00 92.56 858 ASP A CA 1
ATOM 6648 C C . ASP A 1 858 ? -11.304 8.371 24.670 1.00 92.56 858 ASP A C 1
ATOM 6650 O O . ASP A 1 858 ? -10.910 8.781 23.572 1.00 92.56 858 ASP A O 1
ATOM 6654 N N . SER A 1 859 ? -11.284 9.113 25.777 1.00 93.31 859 SER A N 1
ATOM 6655 C CA . SER A 1 859 ? -10.700 10.448 25.908 1.00 93.31 859 SER A CA 1
ATOM 6656 C C . SER A 1 859 ? -10.139 10.686 27.323 1.00 93.31 859 SER A C 1
ATOM 6658 O O . SER A 1 859 ? -10.488 9.948 28.254 1.00 93.31 859 SER A O 1
ATOM 6660 N N . PRO A 1 860 ? -9.303 11.721 27.549 1.00 93.44 860 PRO A N 1
ATOM 6661 C CA . PRO A 1 860 ? -8.820 12.056 28.890 1.00 93.44 860 PRO A CA 1
ATOM 6662 C C . PRO A 1 860 ? -9.943 12.343 29.897 1.00 93.44 860 PRO A C 1
ATOM 6664 O O . PRO A 1 860 ? -9.804 12.035 31.079 1.00 93.44 860 PRO A O 1
ATOM 6667 N N . GLU A 1 861 ? -11.071 12.886 29.439 1.00 95.81 861 GLU A N 1
ATOM 6668 C CA . GLU A 1 861 ? -12.245 13.193 30.263 1.00 95.81 861 GLU A CA 1
ATOM 6669 C C . GLU A 1 861 ? -12.939 11.923 30.779 1.00 95.81 861 GLU A C 1
ATOM 6671 O O . GLU A 1 861 ? -13.476 11.915 31.887 1.00 95.81 861 GLU A O 1
ATOM 6676 N N . ALA A 1 862 ? -12.886 10.825 30.016 1.00 96.69 862 ALA A N 1
ATOM 6677 C CA . ALA A 1 862 ? -13.471 9.544 30.406 1.00 96.69 862 ALA A CA 1
ATOM 6678 C C . ALA A 1 862 ? -12.650 8.796 31.474 1.00 96.69 862 ALA A C 1
ATOM 6680 O O . ALA A 1 862 ? -13.172 7.879 32.117 1.00 96.69 862 ALA A O 1
ATOM 6681 N N . LEU A 1 863 ? -11.386 9.184 31.700 1.00 97.56 863 LEU A N 1
ATOM 6682 C CA . LEU A 1 863 ? -10.453 8.458 32.567 1.00 97.56 863 LEU A CA 1
ATOM 6683 C C . LEU A 1 863 ? -11.000 8.259 33.987 1.00 97.56 863 LEU A C 1
ATOM 6685 O O . LEU A 1 863 ? -10.946 7.148 34.509 1.00 97.56 863 LEU A O 1
ATOM 6689 N N . SER A 1 864 ? -11.553 9.311 34.599 1.00 97.44 864 SER A N 1
ATOM 6690 C CA . SER A 1 864 ? -12.072 9.244 35.973 1.00 97.44 864 SER A CA 1
ATOM 6691 C C . SER A 1 864 ? -13.210 8.234 36.104 1.00 97.44 864 SER A C 1
ATOM 6693 O O . SER A 1 864 ? -13.192 7.393 37.001 1.00 97.44 864 SER A O 1
ATOM 6695 N N . ALA A 1 865 ? -14.183 8.291 35.192 1.00 97.75 865 ALA A N 1
ATOM 6696 C CA . ALA A 1 865 ? -15.360 7.430 35.231 1.00 97.75 865 ALA A CA 1
ATOM 6697 C C . ALA A 1 865 ? -15.002 5.956 34.981 1.00 97.75 865 ALA A C 1
ATOM 6699 O O . ALA A 1 865 ? -15.537 5.066 35.642 1.00 97.75 865 ALA A O 1
ATOM 6700 N N . GLN A 1 866 ? -14.078 5.692 34.054 1.00 98.25 866 GLN A N 1
ATOM 6701 C CA . GLN A 1 866 ? -13.641 4.333 33.728 1.00 98.25 866 GLN A CA 1
ATOM 6702 C C . GLN A 1 866 ? -12.747 3.728 34.812 1.00 98.25 866 GLN A C 1
ATOM 6704 O O . GLN A 1 866 ? -12.894 2.548 35.131 1.00 98.25 866 GLN A O 1
ATOM 6709 N N . LEU A 1 867 ? -11.863 4.521 35.427 1.00 98.19 867 LEU A N 1
ATOM 6710 C CA . LEU A 1 867 ? -11.066 4.072 36.570 1.00 98.19 867 LEU A CA 1
ATOM 6711 C C . LEU A 1 867 ? -11.968 3.684 37.747 1.00 98.19 867 LEU A C 1
ATOM 6713 O O . LEU A 1 867 ? -11.789 2.617 38.333 1.00 98.19 86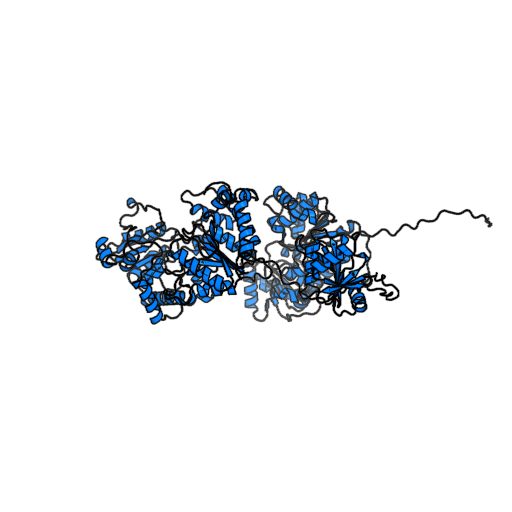7 LEU A O 1
ATOM 6717 N N . GLU A 1 868 ? -12.963 4.513 38.066 1.00 97.88 868 GLU A N 1
ATOM 6718 C CA . GLU A 1 868 ? -13.927 4.212 39.125 1.00 97.88 868 GLU A CA 1
ATOM 6719 C C . GLU A 1 868 ? -14.744 2.950 38.805 1.00 97.88 868 GLU A C 1
ATOM 6721 O O . GLU A 1 868 ? -14.884 2.072 39.657 1.00 97.88 868 GLU A O 1
ATOM 6726 N N . ALA A 1 869 ? -15.227 2.812 37.566 1.00 98.31 869 ALA A N 1
ATOM 6727 C CA . ALA A 1 869 ? -15.940 1.618 37.120 1.00 98.31 869 ALA A CA 1
ATOM 6728 C C . ALA A 1 869 ? -15.082 0.347 37.249 1.00 98.31 869 ALA A C 1
ATOM 6730 O O . ALA A 1 869 ? -15.585 -0.676 37.718 1.00 98.31 869 ALA A O 1
ATOM 6731 N N . ALA A 1 870 ? -13.792 0.419 36.903 1.00 98.31 870 ALA A N 1
ATOM 6732 C CA . ALA A 1 870 ? -12.854 -0.692 37.038 1.00 98.31 870 ALA A CA 1
ATOM 6733 C C . ALA A 1 870 ? -12.609 -1.070 38.508 1.00 98.31 870 ALA A C 1
ATOM 6735 O O . ALA A 1 870 ? -12.695 -2.250 38.857 1.00 98.31 870 ALA A O 1
ATOM 6736 N N . LEU A 1 871 ? -12.373 -0.081 39.380 1.00 97.88 871 LEU A N 1
ATOM 6737 C CA . LEU A 1 871 ? -12.172 -0.279 40.823 1.00 97.88 871 LEU A CA 1
ATOM 6738 C C . LEU A 1 871 ? -13.414 -0.866 41.508 1.00 97.88 871 LEU A C 1
ATOM 6740 O O . LEU A 1 871 ? -13.289 -1.699 42.404 1.00 97.88 871 LEU A O 1
ATOM 6744 N N . GLN A 1 872 ? -14.608 -0.461 41.069 1.00 97.50 872 GLN A N 1
ATOM 6745 C CA . GLN A 1 872 ? -15.893 -0.959 41.574 1.00 97.50 872 GLN A CA 1
ATOM 6746 C C . GLN A 1 872 ? -16.367 -2.242 40.876 1.00 97.50 872 GLN A C 1
ATOM 6748 O O . GLN A 1 872 ? -17.405 -2.785 41.253 1.00 97.50 872 GLN A O 1
ATOM 6753 N N . ARG A 1 873 ? -15.641 -2.732 39.859 1.00 97.69 873 ARG A N 1
ATOM 6754 C CA . ARG A 1 873 ? -16.033 -3.890 39.037 1.00 97.69 873 ARG A CA 1
ATOM 6755 C C . ARG A 1 873 ? -17.436 -3.748 38.419 1.00 97.69 873 ARG A C 1
ATOM 6757 O O . ARG A 1 873 ? -18.194 -4.717 38.326 1.00 97.69 873 ARG A O 1
ATOM 6764 N N . ARG A 1 874 ? -17.795 -2.539 37.985 1.00 98.25 874 ARG A N 1
ATOM 6765 C CA . ARG A 1 874 ? -19.081 -2.269 37.325 1.00 98.25 874 ARG A CA 1
ATOM 6766 C C . ARG A 1 874 ? -19.154 -3.033 35.998 1.00 98.25 874 ARG A C 1
ATOM 6768 O O . ARG A 1 874 ? -18.221 -2.986 35.211 1.00 98.25 874 ARG A O 1
ATOM 6775 N N . ASP A 1 875 ? -20.243 -3.759 35.754 1.00 96.69 875 ASP A N 1
ATOM 6776 C CA . ASP A 1 875 ? -20.404 -4.659 34.594 1.00 96.69 875 ASP A CA 1
ATOM 6777 C C . ASP A 1 875 ? -19.310 -5.741 34.454 1.00 96.69 875 ASP A C 1
ATOM 6779 O O . ASP A 1 875 ? -19.097 -6.294 33.369 1.00 96.69 875 ASP A O 1
ATOM 6783 N N . TRP A 1 876 ? -18.615 -6.091 35.544 1.00 97.56 876 TRP A N 1
ATOM 6784 C CA . TRP A 1 876 ? -17.475 -7.009 35.498 1.00 97.56 876 TRP A CA 1
ATOM 6785 C C . TRP A 1 876 ? -17.745 -8.367 34.832 1.00 97.56 876 TRP A C 1
ATOM 6787 O O . TRP A 1 876 ? -16.909 -8.768 34.025 1.00 97.56 876 TRP A O 1
ATOM 6797 N N . PRO A 1 877 ? -18.883 -9.061 35.055 1.00 97.19 877 PRO A N 1
ATOM 6798 C CA . PRO A 1 877 ? -19.149 -10.334 34.382 1.00 97.19 877 PRO A CA 1
ATOM 6799 C C . PRO A 1 877 ? -19.081 -10.247 32.852 1.00 97.19 877 PRO A C 1
ATOM 6801 O O . PRO A 1 877 ? -18.603 -11.181 32.207 1.00 97.19 877 PRO A O 1
ATOM 6804 N N . ARG A 1 878 ? -19.496 -9.113 32.264 1.00 96.25 878 ARG A N 1
ATOM 6805 C CA . ARG A 1 878 ? -19.391 -8.868 30.819 1.00 96.25 878 ARG A CA 1
ATOM 6806 C C . ARG A 1 878 ? -17.931 -8.720 30.399 1.00 96.25 878 ARG A C 1
ATOM 6808 O O . ARG A 1 878 ? -17.495 -9.424 29.493 1.00 96.25 878 ARG A O 1
ATOM 6815 N N . HIS A 1 879 ? -17.184 -7.836 31.065 1.00 97.38 879 HIS A N 1
ATOM 6816 C CA . HIS A 1 879 ? -15.772 -7.588 30.751 1.00 97.38 879 HIS A CA 1
ATOM 6817 C C . HIS A 1 879 ? -14.928 -8.854 30.899 1.00 97.38 879 HIS A C 1
ATOM 6819 O O . HIS A 1 879 ? -14.174 -9.203 29.994 1.00 97.38 879 HIS A O 1
ATOM 6825 N N . GLN A 1 880 ? -15.135 -9.591 31.989 1.00 97.31 880 GLN A N 1
ATOM 6826 C CA . GLN A 1 880 ? -14.473 -10.861 32.245 1.00 97.31 880 GLN A CA 1
ATOM 6827 C C . GLN A 1 880 ? -14.797 -11.888 31.157 1.00 97.31 880 GLN A C 1
ATOM 6829 O O . GLN A 1 880 ? -13.880 -12.415 30.537 1.00 97.31 880 GLN A O 1
ATOM 6834 N N . THR A 1 881 ? -16.078 -12.135 30.866 1.00 97.12 881 THR A N 1
ATOM 6835 C CA . THR A 1 881 ? -16.480 -13.119 29.844 1.00 97.12 881 THR A CA 1
ATOM 6836 C C . THR A 1 881 ? -15.896 -12.775 28.475 1.00 97.12 881 THR A C 1
ATOM 6838 O O . THR A 1 881 ? -15.354 -13.646 27.798 1.00 97.12 881 THR A O 1
ATOM 6841 N N . ASN A 1 882 ? -15.940 -11.499 28.083 1.00 96.81 882 ASN A N 1
ATOM 6842 C CA . ASN A 1 882 ? -15.398 -11.039 26.806 1.00 96.81 882 ASN A CA 1
ATOM 6843 C C . ASN A 1 882 ? -13.871 -11.147 26.744 1.00 96.81 882 ASN A C 1
ATOM 6845 O O . ASN A 1 882 ? -13.337 -11.515 25.701 1.00 96.81 882 ASN A O 1
ATOM 6849 N N . ALA A 1 883 ? -13.161 -10.863 27.840 1.00 97.00 883 ALA A N 1
ATOM 6850 C CA . ALA A 1 883 ? -11.714 -11.046 27.914 1.00 97.00 883 ALA A CA 1
ATOM 6851 C C . ALA A 1 883 ? -11.328 -12.527 27.797 1.00 97.00 883 ALA A C 1
ATOM 6853 O O . ALA A 1 883 ? -10.442 -12.874 27.020 1.00 97.00 883 ALA A O 1
ATOM 6854 N N . GLN A 1 884 ? -12.031 -13.414 28.503 1.00 97.56 884 GLN A N 1
ATOM 6855 C CA . GLN A 1 884 ? -11.803 -14.860 28.438 1.00 97.56 884 GLN A CA 1
ATOM 6856 C C . GLN A 1 884 ? -12.103 -15.420 27.039 1.00 97.56 884 GLN A C 1
ATOM 6858 O O . GLN A 1 884 ? -11.322 -16.212 26.500 1.00 97.56 884 GLN A O 1
ATOM 6863 N N . ALA A 1 885 ? -13.199 -14.970 26.420 1.00 96.94 885 ALA A N 1
ATOM 6864 C CA . ALA A 1 885 ? -13.555 -15.329 25.051 1.00 96.94 885 ALA A CA 1
ATOM 6865 C C . ALA A 1 885 ? -12.500 -14.833 24.056 1.00 96.94 885 ALA A C 1
ATOM 6867 O O . ALA A 1 885 ? -12.064 -15.597 23.197 1.00 96.94 885 ALA A O 1
ATOM 6868 N N . PHE A 1 886 ? -12.028 -13.593 24.215 1.00 96.25 886 PHE A N 1
ATOM 6869 C CA . PHE A 1 886 ? -10.972 -13.025 23.382 1.00 96.25 886 PHE A CA 1
ATOM 6870 C C . PHE A 1 886 ? -9.676 -13.831 23.481 1.00 96.25 886 PHE A C 1
ATOM 6872 O O . PHE A 1 886 ? -9.134 -14.221 22.452 1.00 96.25 886 PHE A O 1
ATOM 6879 N N . LEU A 1 887 ? -9.200 -14.131 24.696 1.00 97.12 887 LEU A N 1
ATOM 6880 C CA . LEU A 1 887 ? -7.976 -14.912 24.898 1.00 97.12 887 LEU A CA 1
ATOM 6881 C C . LEU A 1 887 ? -8.085 -16.317 24.297 1.00 97.12 887 LEU A C 1
ATOM 6883 O O . LEU A 1 887 ? -7.155 -16.784 23.645 1.00 97.12 887 LEU A O 1
ATOM 6887 N N . THR A 1 888 ? -9.236 -16.966 24.466 1.00 97.25 888 THR A N 1
ATOM 6888 C CA . THR A 1 888 ? -9.508 -18.277 23.861 1.00 97.25 888 THR A CA 1
ATOM 6889 C C . THR A 1 888 ? -9.468 -18.200 22.340 1.00 97.25 888 THR A C 1
ATOM 6891 O O . THR A 1 888 ? -8.819 -19.009 21.680 1.00 97.25 888 THR A O 1
ATOM 6894 N N . TRP A 1 889 ? -10.125 -17.187 21.780 1.00 95.62 889 TRP A N 1
ATOM 6895 C CA . TRP A 1 889 ? -10.206 -16.981 20.346 1.00 95.62 889 TRP A CA 1
ATOM 6896 C C . TRP A 1 889 ? -8.844 -16.707 19.714 1.00 95.62 889 TRP A C 1
ATOM 6898 O O . TRP A 1 889 ? -8.498 -17.361 18.732 1.00 95.62 889 TRP A O 1
ATOM 6908 N N . ILE A 1 890 ? -8.043 -15.797 20.279 1.00 95.31 890 ILE A N 1
ATOM 6909 C CA . ILE A 1 890 ? -6.721 -15.501 19.718 1.00 95.31 890 ILE A CA 1
ATOM 6910 C C . ILE A 1 890 ? -5.787 -16.708 19.821 1.00 95.31 890 ILE A C 1
ATOM 6912 O O . ILE A 1 890 ? -5.084 -16.987 18.858 1.00 95.31 890 ILE A O 1
ATOM 6916 N N . MET A 1 891 ? -5.821 -17.467 20.923 1.00 96.69 891 MET A N 1
ATOM 6917 C CA . MET A 1 891 ? -5.008 -18.682 21.090 1.00 96.69 891 MET A CA 1
ATOM 6918 C C . MET A 1 891 ? -5.352 -19.760 20.059 1.00 96.69 891 MET A C 1
ATOM 6920 O O . MET A 1 891 ? -4.484 -20.517 19.627 1.00 96.69 891 MET A O 1
ATOM 6924 N N . ASP A 1 892 ? -6.618 -19.827 19.656 1.00 95.31 892 ASP A N 1
ATOM 6925 C CA . ASP A 1 892 ? -7.096 -20.835 18.720 1.00 95.31 892 ASP A CA 1
ATOM 6926 C C . ASP A 1 892 ? -7.002 -20.405 17.251 1.00 95.31 892 ASP A C 1
ATOM 6928 O O . ASP A 1 892 ? -6.953 -21.279 16.390 1.00 95.31 892 ASP A O 1
ATOM 6932 N N . GLN A 1 893 ? -7.038 -19.103 16.948 1.00 92.56 893 GLN A N 1
ATOM 6933 C CA . GLN A 1 893 ? -7.209 -18.607 15.573 1.00 92.56 893 GLN A CA 1
ATOM 6934 C C . GLN A 1 893 ? -6.081 -17.695 15.069 1.00 92.56 893 GLN A C 1
ATOM 6936 O O . GLN A 1 893 ? -5.932 -17.562 13.859 1.00 92.56 893 GLN A O 1
ATOM 6941 N N . PHE A 1 894 ? -5.306 -17.058 15.954 1.00 93.75 894 PHE A N 1
ATOM 6942 C CA . PHE A 1 894 ? -4.322 -16.030 15.566 1.00 93.75 894 PHE A CA 1
ATOM 6943 C C . PHE A 1 894 ? -2.908 -16.313 16.065 1.00 93.75 894 PHE A C 1
ATOM 6945 O O . PHE A 1 894 ? -1.939 -15.983 15.385 1.00 93.75 894 PHE A O 1
ATOM 6952 N N . LEU A 1 895 ? -2.783 -16.886 17.262 1.00 96.50 895 LEU A N 1
ATOM 6953 C CA . LEU A 1 895 ? -1.499 -17.149 17.887 1.00 96.50 895 LEU A CA 1
ATOM 6954 C C . LEU A 1 895 ? -0.935 -18.493 17.422 1.00 96.50 895 LEU A C 1
ATOM 6956 O O . LEU A 1 895 ? -1.636 -19.500 17.328 1.00 96.50 895 LEU A O 1
ATOM 6960 N N . ILE A 1 896 ? 0.365 -18.480 17.166 1.00 97.94 896 ILE A N 1
ATOM 6961 C CA . ILE A 1 896 ? 1.164 -19.605 16.700 1.00 97.94 896 ILE A CA 1
ATOM 6962 C C . ILE A 1 896 ? 2.119 -19.966 17.835 1.00 97.94 896 ILE A C 1
ATOM 6964 O O . ILE A 1 896 ? 2.957 -19.152 18.218 1.00 97.94 896 ILE A O 1
ATOM 6968 N N . GLY A 1 897 ? 1.996 -21.162 18.397 1.00 97.19 897 GLY A N 1
ATOM 6969 C CA . GLY A 1 897 ? 2.859 -21.628 19.478 1.00 97.19 897 GLY A CA 1
ATOM 6970 C C . GLY A 1 897 ? 4.278 -21.881 18.981 1.00 97.19 897 GLY A C 1
ATOM 6971 O O . GLY A 1 897 ? 4.477 -22.619 18.012 1.00 97.19 897 GLY A O 1
ATOM 6972 N N . CYS A 1 898 ? 5.270 -21.298 19.658 1.00 94.19 898 CYS A N 1
ATOM 6973 C CA . CYS A 1 898 ? 6.680 -21.530 19.340 1.00 94.19 898 CYS A CA 1
ATOM 6974 C C . CYS A 1 898 ? 7.140 -22.941 19.719 1.00 94.19 898 CYS A C 1
ATOM 6976 O O . CYS A 1 898 ? 8.129 -23.416 19.174 1.00 94.19 898 CYS A O 1
ATOM 6978 N N . THR A 1 899 ? 6.432 -23.608 20.634 1.00 89.06 899 THR A N 1
ATOM 6979 C CA . THR A 1 899 ? 6.685 -24.999 21.016 1.00 89.06 899 THR A CA 1
ATOM 6980 C C . THR A 1 899 ? 5.371 -25.790 21.078 1.00 89.06 899 THR A C 1
ATOM 6982 O O . THR A 1 899 ? 4.298 -25.180 21.173 1.00 89.06 899 THR A O 1
ATOM 6985 N N . PRO A 1 900 ? 5.410 -27.135 21.018 1.00 87.69 900 PRO A N 1
ATOM 6986 C CA . PRO A 1 900 ? 4.208 -27.973 21.081 1.00 87.69 900 PRO A CA 1
ATOM 6987 C C . PRO A 1 900 ? 3.448 -27.900 22.414 1.00 87.69 900 PRO A C 1
ATOM 6989 O O . PRO A 1 900 ? 2.273 -28.248 22.469 1.00 87.69 900 PRO A O 1
ATOM 6992 N N . GLU A 1 901 ? 4.100 -27.482 23.503 1.00 91.31 901 GLU A N 1
ATOM 6993 C CA . GLU A 1 901 ? 3.471 -27.402 24.827 1.00 91.31 901 GLU A CA 1
ATOM 6994 C C . GLU A 1 901 ? 2.573 -26.174 24.989 1.00 91.31 901 GLU A C 1
ATOM 6996 O O . GLU A 1 901 ? 1.701 -26.170 25.862 1.00 91.31 901 GLU A O 1
ATOM 7001 N N . VAL A 1 902 ? 2.796 -25.129 24.188 1.00 95.31 902 VAL A N 1
ATOM 7002 C CA . VAL A 1 902 ? 1.971 -23.921 24.215 1.00 95.31 902 VAL A CA 1
ATOM 7003 C C . VAL A 1 902 ? 0.570 -24.296 23.728 1.00 95.31 902 VAL A C 1
ATOM 7005 O O . VAL A 1 902 ? 0.443 -24.887 22.660 1.00 95.31 902 VAL A O 1
ATOM 7008 N N . PRO A 1 903 ? -0.509 -23.965 24.459 1.00 96.38 903 PRO A N 1
ATOM 7009 C CA . PRO A 1 903 ? -1.844 -24.461 24.146 1.00 96.38 903 PRO A CA 1
ATOM 7010 C C . PRO A 1 903 ? -2.509 -23.666 23.010 1.00 96.38 903 PRO A C 1
ATOM 7012 O O . PRO A 1 903 ? -3.664 -23.271 23.141 1.00 96.38 903 PRO A O 1
ATOM 7015 N N . THR A 1 904 ? -1.814 -23.411 21.904 1.00 97.88 904 THR A N 1
ATOM 7016 C CA . THR A 1 904 ? -2.377 -22.877 20.653 1.00 97.88 904 THR A CA 1
ATOM 7017 C C . THR A 1 904 ? -2.947 -24.005 19.790 1.00 97.88 904 THR A C 1
ATOM 7019 O O . THR A 1 904 ? -2.759 -25.182 20.089 1.00 97.88 904 THR A O 1
ATOM 7022 N N . ARG A 1 905 ? -3.692 -23.667 18.729 1.00 96.19 905 ARG A N 1
ATOM 7023 C CA . ARG A 1 905 ? -4.073 -24.658 17.696 1.00 96.19 905 ARG A CA 1
ATOM 7024 C C . ARG A 1 905 ? -3.084 -24.745 16.542 1.00 96.19 905 ARG A C 1
ATOM 7026 O O . ARG A 1 905 ? -3.030 -25.778 15.888 1.00 96.19 905 ARG A O 1
ATOM 7033 N N . ALA A 1 906 ? -2.359 -23.662 16.292 1.00 97.50 906 ALA A N 1
ATOM 7034 C CA . ALA A 1 906 ? -1.327 -23.585 15.273 1.00 97.50 906 ALA A CA 1
ATOM 7035 C C . ALA A 1 906 ? 0.053 -23.525 15.934 1.00 97.50 906 ALA A C 1
ATOM 7037 O O . ALA A 1 906 ? 0.215 -22.906 16.989 1.00 97.50 906 ALA A O 1
ATOM 7038 N N . HIS A 1 907 ? 1.045 -24.133 15.295 1.00 97.62 907 HIS A N 1
ATOM 7039 C CA . HIS A 1 907 ? 2.452 -24.105 15.691 1.00 97.62 907 HIS A CA 1
ATOM 7040 C C . HIS A 1 907 ? 3.341 -23.758 14.487 1.00 97.62 907 HIS A C 1
ATOM 7042 O O . HIS A 1 907 ? 2.859 -23.522 13.377 1.00 97.62 907 HIS A O 1
ATOM 7048 N N . LEU A 1 908 ? 4.662 -23.719 14.685 1.00 96.81 908 LEU A N 1
ATOM 7049 C CA . LEU A 1 908 ? 5.622 -23.352 13.632 1.00 96.81 908 LEU A CA 1
ATOM 7050 C C . LEU A 1 908 ? 5.502 -24.209 12.356 1.00 96.81 908 LEU A C 1
ATOM 7052 O O . LEU A 1 908 ? 5.712 -23.693 11.260 1.00 96.81 908 LEU A O 1
ATOM 7056 N N . GLY A 1 909 ? 5.098 -25.478 12.471 1.00 96.31 909 GLY A N 1
ATOM 7057 C CA . GLY A 1 909 ? 4.827 -26.338 11.313 1.00 96.31 909 GLY A CA 1
ATOM 7058 C C . GLY A 1 909 ? 3.645 -25.861 10.459 1.00 96.31 909 GLY A C 1
ATOM 7059 O O . GLY A 1 909 ? 3.719 -25.900 9.231 1.00 96.31 909 GLY A O 1
ATOM 7060 N N . ASP A 1 910 ? 2.579 -25.354 11.082 1.00 97.56 910 ASP A N 1
ATOM 7061 C CA . ASP A 1 910 ? 1.428 -24.775 10.374 1.00 97.56 910 ASP A CA 1
ATOM 7062 C C . ASP A 1 910 ? 1.804 -23.448 9.707 1.00 97.56 910 ASP A C 1
ATOM 7064 O O . ASP A 1 910 ? 1.413 -23.183 8.568 1.00 97.56 910 ASP A O 1
ATOM 7068 N N . LEU A 1 911 ? 2.632 -22.640 10.380 1.00 97.50 911 LEU A N 1
ATOM 7069 C CA . LEU A 1 911 ? 3.202 -21.425 9.800 1.00 97.50 911 LEU A CA 1
ATOM 7070 C C . LEU A 1 911 ? 4.056 -21.744 8.564 1.00 97.50 911 LEU A C 1
ATOM 7072 O O . LEU A 1 911 ? 3.905 -21.092 7.532 1.00 97.50 911 LEU A O 1
ATOM 7076 N N . ALA A 1 912 ? 4.910 -22.767 8.629 1.00 97.31 912 ALA A N 1
ATOM 7077 C CA . ALA A 1 912 ? 5.714 -23.198 7.489 1.00 97.31 912 ALA A CA 1
ATOM 7078 C C . ALA A 1 912 ? 4.835 -23.648 6.308 1.00 97.31 912 ALA A C 1
ATOM 7080 O O . ALA A 1 912 ? 5.083 -23.252 5.168 1.00 97.31 912 ALA A O 1
ATOM 7081 N N . GLN A 1 913 ? 3.763 -24.407 6.567 1.00 97.12 913 GLN A N 1
ATOM 7082 C CA . GLN A 1 913 ? 2.796 -24.799 5.533 1.00 97.12 913 GLN A CA 1
ATOM 7083 C C . GLN A 1 913 ? 2.095 -23.593 4.910 1.00 97.12 913 GLN A C 1
ATOM 7085 O O . GLN A 1 913 ? 1.948 -23.531 3.687 1.00 97.12 913 GLN A O 1
ATOM 7090 N N . PHE A 1 914 ? 1.683 -22.624 5.732 1.00 97.25 914 PHE A N 1
ATOM 7091 C CA . PHE A 1 914 ? 1.100 -21.376 5.256 1.00 97.25 914 PHE A CA 1
ATOM 7092 C C . PHE A 1 914 ? 2.074 -20.619 4.346 1.00 97.25 914 PHE A C 1
ATOM 7094 O O . PHE A 1 914 ? 1.690 -20.238 3.241 1.00 97.25 914 PHE A O 1
ATOM 7101 N N . ILE A 1 915 ? 3.331 -20.452 4.765 1.00 96.62 915 ILE A N 1
ATOM 7102 C CA . ILE A 1 915 ? 4.368 -19.775 3.975 1.00 96.62 915 ILE A CA 1
ATOM 7103 C C . ILE A 1 915 ? 4.543 -20.473 2.625 1.00 96.62 915 ILE A C 1
ATOM 7105 O O . ILE A 1 915 ? 4.431 -19.828 1.589 1.00 96.62 915 ILE A O 1
ATOM 7109 N N . VAL A 1 916 ? 4.755 -21.792 2.610 1.00 94.88 916 VAL A N 1
ATOM 7110 C CA . VAL A 1 916 ? 5.004 -22.541 1.366 1.00 94.88 916 VAL A CA 1
ATOM 7111 C C . VAL A 1 916 ? 3.803 -22.513 0.427 1.00 94.88 916 VAL A C 1
ATOM 7113 O O . VAL A 1 916 ? 3.979 -22.365 -0.779 1.00 94.88 916 VAL A O 1
ATOM 7116 N N . ARG A 1 917 ? 2.580 -22.596 0.961 1.00 96.00 917 ARG A N 1
ATOM 7117 C CA . ARG A 1 917 ? 1.349 -22.530 0.163 1.00 96.00 917 ARG A CA 1
ATOM 7118 C C . ARG A 1 917 ? 1.146 -21.171 -0.510 1.00 96.00 917 ARG A C 1
ATOM 7120 O O . ARG A 1 917 ? 0.539 -21.120 -1.576 1.00 96.00 917 ARG A O 1
ATOM 7127 N N . ASN A 1 918 ? 1.609 -20.095 0.122 1.00 95.75 918 ASN A N 1
ATOM 7128 C CA . ASN A 1 918 ? 1.453 -18.727 -0.375 1.00 95.75 918 ASN A CA 1
ATOM 7129 C C . ASN A 1 918 ? 2.721 -18.183 -1.049 1.00 95.75 918 ASN A C 1
ATOM 7131 O O . ASN A 1 918 ? 2.717 -17.048 -1.522 1.00 95.75 918 ASN A O 1
ATOM 7135 N N . ALA A 1 919 ? 3.803 -18.960 -1.087 1.00 94.69 919 ALA A N 1
ATOM 7136 C CA . ALA A 1 919 ? 5.040 -18.557 -1.728 1.00 94.69 919 ALA A CA 1
ATOM 7137 C C . ALA A 1 919 ? 4.922 -18.628 -3.256 1.00 94.69 919 ALA A C 1
ATOM 7139 O O . ALA A 1 919 ? 4.336 -19.562 -3.806 1.00 94.69 919 ALA A O 1
ATOM 7140 N N . LEU A 1 920 ? 5.548 -17.678 -3.955 1.00 92.50 920 LEU A N 1
ATOM 7141 C CA . LEU A 1 920 ? 5.693 -17.742 -5.406 1.00 92.50 920 LEU A CA 1
ATOM 7142 C C . LEU A 1 920 ? 6.495 -18.979 -5.806 1.00 92.50 920 LEU A C 1
ATOM 7144 O O . LEU A 1 920 ? 7.544 -19.300 -5.231 1.00 92.50 920 LEU A O 1
ATOM 7148 N N . GLU A 1 921 ? 6.023 -19.638 -6.858 1.00 81.19 921 GLU A N 1
ATOM 7149 C CA . GLU A 1 921 ? 6.739 -20.742 -7.468 1.00 81.19 921 GLU A CA 1
ATOM 7150 C C . GLU A 1 921 ? 8.094 -20.270 -8.009 1.00 81.19 921 GLU A C 1
ATOM 7152 O O . GLU A 1 921 ? 8.180 -19.468 -8.933 1.00 81.19 921 GLU A O 1
ATOM 7157 N N . SER A 1 922 ? 9.179 -20.836 -7.485 1.00 80.56 922 SER A N 1
ATOM 7158 C CA . SER A 1 922 ? 10.541 -20.570 -7.964 1.00 80.56 922 SER A CA 1
ATOM 7159 C C . SER A 1 922 ? 10.915 -21.441 -9.173 1.00 80.56 922 SER A C 1
ATOM 7161 O O . SER A 1 922 ? 12.033 -21.958 -9.263 1.00 80.56 922 SER A O 1
ATOM 7163 N N . ARG A 1 923 ? 9.961 -21.677 -10.085 1.00 73.94 923 ARG A N 1
ATOM 7164 C CA . ARG A 1 923 ? 10.225 -22.419 -11.327 1.00 73.94 923 ARG A CA 1
ATOM 7165 C C . ARG A 1 923 ? 11.258 -21.667 -12.151 1.00 73.94 923 ARG A C 1
ATOM 7167 O O . ARG A 1 923 ? 11.249 -20.444 -12.196 1.00 73.94 923 ARG A O 1
ATOM 7174 N N . ASP A 1 924 ? 12.148 -22.425 -12.780 1.00 78.12 924 ASP A N 1
ATOM 7175 C CA . ASP A 1 924 ? 13.186 -21.904 -13.673 1.00 78.12 924 ASP A CA 1
ATOM 7176 C C . ASP A 1 924 ? 14.189 -20.931 -13.016 1.00 78.12 924 ASP A C 1
ATOM 7178 O O . ASP A 1 924 ? 15.046 -20.370 -13.697 1.00 78.12 924 ASP A O 1
ATOM 7182 N N . LEU A 1 925 ? 14.154 -20.793 -11.683 1.00 81.31 925 LEU A N 1
ATOM 7183 C CA . LEU A 1 925 ? 15.168 -20.078 -10.914 1.00 81.31 925 LEU A CA 1
ATOM 7184 C C . LEU A 1 925 ? 16.341 -21.003 -10.551 1.00 81.31 925 LEU A C 1
ATOM 7186 O O . LEU A 1 925 ? 16.144 -22.206 -10.333 1.00 81.31 925 LEU A O 1
ATOM 7190 N N . PRO A 1 926 ? 17.568 -20.462 -10.429 1.00 84.88 926 PRO A N 1
ATOM 7191 C CA . PRO A 1 926 ? 18.690 -21.207 -9.873 1.00 84.88 926 PRO A CA 1
ATOM 7192 C C . PRO A 1 926 ? 18.399 -21.714 -8.444 1.00 84.88 926 PRO A C 1
ATOM 7194 O O . PRO A 1 926 ? 17.584 -21.111 -7.730 1.00 84.88 926 PRO A O 1
ATOM 7197 N N . PRO A 1 927 ? 19.081 -22.787 -7.991 1.00 84.25 927 PRO A N 1
ATOM 7198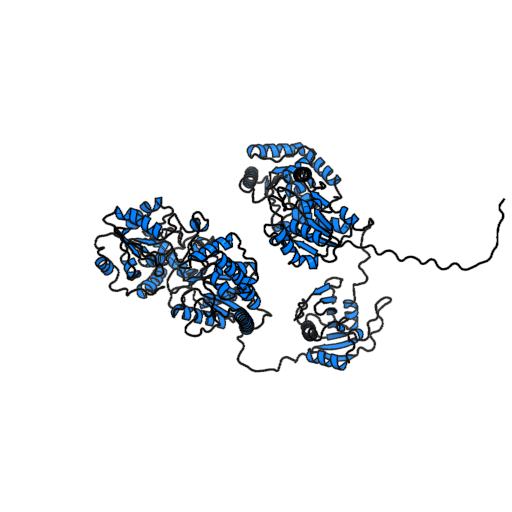 C CA . PRO A 1 927 ? 18.972 -23.286 -6.621 1.00 84.25 927 PRO A CA 1
ATOM 7199 C C . PRO A 1 927 ? 19.129 -22.180 -5.573 1.00 84.25 927 PRO A C 1
ATOM 7201 O O . PRO A 1 927 ? 19.882 -21.222 -5.767 1.00 84.25 927 PRO A O 1
ATOM 7204 N N . THR A 1 928 ? 18.440 -22.327 -4.441 1.00 84.00 928 THR A N 1
ATOM 7205 C CA . THR A 1 928 ? 18.378 -21.301 -3.385 1.00 84.00 928 THR A CA 1
ATOM 7206 C C . THR A 1 928 ? 19.758 -20.887 -2.882 1.00 84.00 928 THR A C 1
ATOM 7208 O O . THR A 1 928 ? 20.041 -19.694 -2.819 1.00 84.00 928 THR A O 1
ATOM 7211 N N . LEU A 1 929 ? 20.644 -21.854 -2.615 1.00 79.69 929 LEU A N 1
ATOM 7212 C CA . LEU A 1 929 ? 22.016 -21.593 -2.166 1.00 79.69 929 LEU A CA 1
ATOM 7213 C C . LEU A 1 929 ? 22.835 -20.822 -3.204 1.00 79.69 929 LEU A C 1
ATOM 7215 O O . LEU A 1 929 ? 23.552 -19.900 -2.846 1.00 79.69 929 LEU A O 1
ATOM 7219 N N . GLN A 1 930 ? 22.664 -21.109 -4.496 1.00 85.81 930 GLN A N 1
ATOM 7220 C CA . GLN A 1 930 ? 23.363 -20.361 -5.541 1.00 85.81 930 GLN A CA 1
ATOM 7221 C C . GLN A 1 930 ? 22.909 -18.896 -5.584 1.00 85.81 930 GLN A C 1
ATOM 7223 O O . GLN A 1 930 ? 23.741 -17.996 -5.700 1.00 85.81 930 GLN A O 1
ATOM 7228 N N . ARG A 1 931 ? 21.595 -18.647 -5.494 1.00 90.94 931 ARG A N 1
ATOM 7229 C CA . ARG A 1 931 ? 21.055 -17.279 -5.422 1.00 90.94 931 ARG A CA 1
ATOM 7230 C C . ARG A 1 931 ? 21.532 -16.562 -4.161 1.00 90.94 931 ARG A C 1
ATOM 7232 O O . ARG A 1 931 ? 21.883 -15.384 -4.226 1.00 90.94 931 ARG A O 1
ATOM 7239 N N . TRP A 1 932 ? 21.595 -17.277 -3.037 1.00 90.38 932 TRP A N 1
ATOM 7240 C CA . TRP A 1 932 ? 22.137 -16.756 -1.788 1.00 90.38 932 TRP A CA 1
ATOM 7241 C C . TRP A 1 932 ? 23.613 -16.377 -1.914 1.00 90.38 932 TRP A C 1
ATOM 7243 O O . TRP A 1 932 ? 23.953 -15.234 -1.634 1.00 90.38 932 TRP A O 1
ATOM 7253 N N . ASP A 1 933 ? 24.470 -17.267 -2.414 1.00 86.69 933 ASP A N 1
ATOM 7254 C CA . ASP A 1 933 ? 25.909 -17.019 -2.554 1.00 86.69 933 ASP A CA 1
ATOM 7255 C C . ASP A 1 933 ? 26.192 -15.827 -3.480 1.00 86.69 933 ASP A C 1
ATOM 7257 O O . ASP A 1 933 ? 27.034 -14.980 -3.182 1.00 86.69 933 ASP A O 1
ATOM 7261 N N . GLN A 1 934 ? 25.443 -15.706 -4.583 1.00 88.62 934 GLN A N 1
ATOM 7262 C CA . GLN A 1 934 ? 25.523 -14.551 -5.487 1.00 88.62 934 GLN A CA 1
ATOM 7263 C C . GLN A 1 934 ? 25.105 -13.245 -4.803 1.00 88.62 934 GLN A C 1
ATOM 7265 O O . GLN A 1 934 ? 25.709 -12.196 -5.037 1.00 88.62 934 GLN A O 1
ATOM 7270 N N . THR A 1 935 ? 24.065 -13.306 -3.973 1.00 91.75 935 THR A N 1
ATOM 7271 C CA . THR A 1 935 ? 23.571 -12.159 -3.207 1.00 91.75 935 THR A CA 1
ATOM 7272 C C . THR A 1 935 ? 24.566 -11.767 -2.116 1.00 91.75 935 THR A C 1
ATOM 7274 O O . THR A 1 935 ? 24.901 -10.593 -1.997 1.00 91.75 935 THR A O 1
ATOM 7277 N N . LEU A 1 936 ? 25.106 -12.736 -1.376 1.00 90.12 936 LEU A N 1
ATOM 7278 C CA . LEU A 1 936 ? 26.097 -12.525 -0.324 1.00 90.12 936 LEU A CA 1
ATOM 7279 C C . LEU A 1 936 ? 27.395 -11.936 -0.882 1.00 90.12 936 LEU A C 1
ATOM 7281 O O . LEU A 1 936 ? 27.906 -10.962 -0.339 1.00 90.12 936 LEU A O 1
ATOM 7285 N N . ALA A 1 937 ? 27.895 -12.461 -2.004 1.00 88.00 937 ALA A N 1
ATOM 7286 C CA . ALA A 1 937 ? 29.068 -11.904 -2.672 1.00 88.00 937 ALA A CA 1
ATOM 7287 C C . ALA A 1 937 ? 28.848 -10.441 -3.092 1.00 88.00 937 ALA A C 1
ATOM 7289 O O . ALA A 1 937 ? 29.753 -9.617 -2.972 1.00 88.00 937 ALA A O 1
ATOM 7290 N N . TRP A 1 938 ? 27.641 -10.100 -3.557 1.00 92.75 938 TRP A N 1
ATOM 7291 C CA . TRP A 1 938 ? 27.288 -8.719 -3.878 1.00 92.75 938 TRP A CA 1
ATOM 7292 C C . TRP A 1 938 ? 27.228 -7.828 -2.630 1.00 92.75 938 TRP A C 1
ATOM 7294 O O . TRP A 1 938 ? 27.755 -6.714 -2.670 1.00 92.75 938 TRP A O 1
ATOM 7304 N N . LEU A 1 939 ? 26.629 -8.322 -1.541 1.00 88.81 939 LEU A N 1
ATOM 7305 C CA . LEU A 1 939 ? 26.541 -7.617 -0.262 1.00 88.81 939 LEU A CA 1
ATOM 7306 C C . LEU A 1 939 ? 27.929 -7.292 0.290 1.00 88.81 939 LEU A C 1
ATOM 7308 O O . LEU A 1 939 ? 28.204 -6.132 0.585 1.00 88.81 939 LEU A O 1
ATOM 7312 N N . GLU A 1 940 ? 28.819 -8.282 0.355 1.00 88.94 940 GLU A N 1
ATOM 7313 C CA . GLU A 1 940 ? 30.185 -8.101 0.855 1.00 88.94 940 GLU A CA 1
ATOM 7314 C C . GLU A 1 940 ? 31.021 -7.195 -0.060 1.00 88.94 940 GLU A C 1
ATOM 7316 O O . GLU A 1 940 ? 31.776 -6.357 0.424 1.00 88.94 940 GLU A O 1
ATOM 7321 N N . ALA A 1 941 ? 30.831 -7.263 -1.383 1.00 87.38 941 ALA A N 1
ATOM 7322 C CA . ALA A 1 941 ? 31.513 -6.365 -2.320 1.00 87.38 941 ALA A CA 1
ATOM 7323 C C . ALA A 1 941 ? 31.110 -4.884 -2.167 1.00 87.38 941 ALA A C 1
ATOM 7325 O O . ALA A 1 941 ? 31.867 -4.002 -2.571 1.00 87.38 941 ALA A O 1
ATOM 7326 N N . HIS A 1 942 ? 29.925 -4.605 -1.617 1.00 88.50 942 HIS A N 1
ATOM 7327 C CA . HIS A 1 942 ? 29.425 -3.245 -1.384 1.00 88.50 942 HIS A CA 1
ATOM 7328 C C . HIS A 1 942 ? 29.512 -2.816 0.083 1.00 88.50 942 HIS A C 1
ATOM 7330 O O . HIS A 1 942 ? 29.125 -1.689 0.411 1.00 88.50 942 HIS A O 1
ATOM 7336 N N . ARG A 1 943 ? 30.009 -3.692 0.960 1.00 88.19 943 ARG A N 1
ATOM 7337 C CA . ARG A 1 943 ? 30.142 -3.416 2.383 1.00 88.19 943 ARG A CA 1
ATOM 7338 C C . ARG A 1 943 ? 31.305 -2.455 2.623 1.00 88.19 943 ARG A C 1
ATOM 7340 O O . ARG A 1 943 ? 32.397 -2.631 2.085 1.00 88.19 943 ARG A O 1
ATOM 7347 N N . GLY A 1 944 ? 31.069 -1.414 3.417 1.00 79.19 944 GLY A N 1
ATOM 7348 C CA . GLY A 1 944 ? 32.117 -0.486 3.835 1.00 79.19 944 GLY A CA 1
ATOM 7349 C C . GLY A 1 944 ? 33.185 -1.195 4.674 1.00 79.19 944 GLY A C 1
ATOM 7350 O O . GLY A 1 944 ? 32.867 -2.077 5.465 1.00 79.19 944 GLY A O 1
ATOM 7351 N N . GLN A 1 945 ? 34.453 -0.789 4.539 1.00 62.53 945 GLN A N 1
ATOM 7352 C CA . GLN A 1 945 ? 35.574 -1.334 5.330 1.00 62.53 945 GLN A CA 1
ATOM 7353 C C . GLN A 1 945 ? 35.556 -0.909 6.811 1.00 62.53 945 GLN A C 1
ATOM 7355 O O . GLN A 1 945 ? 36.482 -1.215 7.562 1.00 62.53 945 GLN A O 1
ATOM 7360 N N . THR A 1 946 ? 34.537 -0.174 7.247 1.00 46.88 946 THR A N 1
ATOM 7361 C CA . THR A 1 946 ? 34.429 0.297 8.623 1.00 46.88 946 THR A CA 1
ATOM 7362 C C . THR A 1 946 ? 34.048 -0.878 9.523 1.00 46.88 946 THR A C 1
ATOM 7364 O O . THR A 1 946 ? 32.980 -1.465 9.358 1.00 46.88 946 THR A O 1
ATOM 7367 N N . GLN A 1 947 ? 34.951 -1.242 10.441 1.00 35.34 947 GLN A N 1
ATOM 7368 C CA . GLN A 1 947 ? 34.704 -2.239 11.484 1.00 35.34 947 GLN A CA 1
ATOM 7369 C C . GLN A 1 947 ? 33.416 -1.881 12.240 1.00 35.34 947 GLN A C 1
ATOM 7371 O O . GLN A 1 947 ? 33.302 -0.774 12.767 1.00 35.34 947 GLN A O 1
ATOM 7376 N N . LEU A 1 948 ? 32.462 -2.815 12.227 1.00 32.22 948 LEU A N 1
ATOM 7377 C CA . LEU A 1 948 ? 31.323 -2.855 13.143 1.00 32.22 948 LEU A CA 1
ATOM 7378 C C . LEU A 1 948 ? 31.801 -3.160 14.562 1.00 32.22 948 LEU A C 1
ATOM 7380 O O . LEU A 1 948 ? 32.676 -4.051 14.686 1.00 32.22 948 LEU A O 1
#

Solvent-accessible surface area (backbone atoms only — not comparable to full-atom values): 51686 Å² total; per-residue (Å²): 131,87,84,86,87,89,86,84,93,76,89,76,82,78,83,76,79,75,75,82,78,79,82,65,72,51,32,32,36,40,33,45,39,36,54,85,48,41,29,32,49,41,31,28,29,38,50,11,51,54,50,56,36,52,74,70,56,44,43,65,90,40,77,37,51,55,76,74,55,56,81,30,44,62,90,45,68,74,55,11,40,51,43,38,70,71,44,71,51,58,70,72,55,55,91,47,56,31,41,36,34,47,30,46,88,47,30,37,75,67,39,46,50,23,60,53,33,51,46,44,42,38,48,75,71,72,33,45,29,34,40,30,42,17,38,53,42,71,58,76,91,46,51,70,51,53,61,69,39,77,43,35,30,22,36,22,53,50,32,43,54,50,36,53,75,69,71,36,73,67,43,82,41,71,54,47,43,80,62,29,82,63,44,82,60,54,86,56,92,29,68,77,19,35,37,36,42,45,56,47,76,94,37,40,90,54,57,38,51,46,53,51,51,50,42,62,74,46,42,89,49,36,41,84,53,57,47,70,35,73,72,35,72,81,49,43,42,22,48,39,32,20,45,42,44,25,49,31,38,39,26,25,34,59,49,49,53,53,40,30,37,66,34,22,22,18,58,42,43,34,66,54,92,55,65,58,44,57,15,37,31,70,75,41,78,85,76,51,70,58,55,88,48,78,90,49,45,66,58,47,50,53,52,26,50,76,43,34,66,56,26,42,50,36,19,53,55,57,56,69,55,55,81,71,73,79,61,56,75,62,41,78,77,65,59,81,93,70,91,75,79,78,96,78,82,88,75,74,89,70,54,52,67,28,48,57,49,18,64,75,69,73,40,85,26,22,37,35,41,33,37,78,39,69,34,30,36,36,37,35,45,19,76,58,92,57,75,58,75,43,84,45,79,29,59,87,82,60,43,69,71,102,61,56,75,42,65,22,46,26,31,34,37,70,32,38,59,67,54,41,45,85,81,41,41,67,34,46,40,47,37,52,45,42,30,30,50,42,35,41,38,35,31,54,83,24,56,47,104,62,60,69,71,60,55,51,53,55,37,44,76,44,38,31,44,83,74,53,74,47,85,76,70,69,85,66,69,99,84,58,81,78,71,65,60,33,40,42,27,38,61,59,92,76,88,85,82,91,82,87,87,82,81,84,79,72,84,21,40,26,28,36,39,32,43,38,80,62,75,63,42,75,65,53,46,48,40,51,35,52,37,23,50,41,21,45,77,70,36,25,40,44,35,38,36,16,60,50,79,60,99,59,89,58,81,42,58,71,45,84,36,70,82,53,53,44,44,28,21,60,48,21,42,76,40,25,71,73,54,73,82,73,71,55,78,69,51,49,54,34,47,51,23,42,30,65,71,38,97,84,48,67,55,70,66,47,36,32,31,3,48,31,9,39,55,51,52,53,50,53,48,46,69,51,50,57,46,13,23,36,39,34,39,48,55,66,41,42,68,37,45,51,50,56,50,51,31,61,77,66,75,32,43,69,43,34,36,43,80,25,66,50,66,68,26,28,28,74,25,90,70,25,67,38,53,47,12,44,64,51,64,37,81,86,44,71,69,80,67,80,64,53,65,70,61,30,50,54,47,39,52,50,48,72,71,66,58,69,67,88,59,96,66,52,73,58,78,83,34,15,70,51,50,30,55,77,69,70,42,74,92,42,49,31,36,29,36,43,35,30,53,73,86,74,57,47,63,58,57,90,92,31,74,64,41,65,57,38,31,23,79,34,88,41,55,65,53,42,51,52,58,53,44,73,56,40,76,77,32,91,57,42,41,46,37,38,30,64,35,95,86,58,81,74,81,71,61,67,88,80,45,84,83,58,47,77,46,80,88,55,23,65,68,22,48,52,63,44,28,53,24,38,33,29,44,60,36,48,62,56,56,53,33,48,67,72,76,34,42,36,41,31,46,26,36,28,43,65,57,93,59,54,33,48,36,69,25,73,35,69,83,40,39,64,64,34,53,50,34,39,72,68,47,61,68,38,72,55,22,52,49,37,34,48,14,48,54,40,46,40,29,56,73,52,30,27,10,62,47,91,84,44,79,37,72,35,33,48,60,54,52,28,51,51,50,62,74,59,28,47,83,41,74,98,52,68,46,42,66,60,27,44,52,56,38,49,54,52,50,60,73,45,43,40,90,68,84,128

Sequence (948 aa):
MEPTTAGSFSQAPGVVEQPPTLERVVTIALFNDTGGCAHVGCRAVSDAHARMLARLGVRVPYRHESGRWVNLWQGDLPNSIRAFHRSTLPEQLSGLDAVVVNGEGTIHHGHGLDLLTILAGAQQMGLRTFLVNAVFQQCELFLDTLRHLDDLTVRDARSSAYLARLGIPHRLVFDSSLEAGFDSQPVHDFADRVVITDWHPARAGDVGNLLEALRASLGPGAVYYPLEDPARAADWRHAVADLQAARLVVTGRHHGVCLAAMAGVPFVALGSNTWKIEGLLEVLPGQLRVCERACDLIAACHQAIERRALFQEIRQFLQAQRPLPTFDPLVGCGISSRLASDPAEGFLAEAGLAEHLAEAVGSRQVLVLEWLSDTSVRISTYPAWTSCWRLLHTARRQPHLPFASAAWETVALTGGLDRLTAAALPGWLREVHRVTRRHLWVSLQALSKRPSAWWIQQWEQAGFHSLKTTDGLGRLGAGGPPLTDGLILEKSQSAAARVGLISRPSSARTICLATNYLLMTPSTRQMWADLAQELERLGCQLILLSTTLPDSPLPCPVYLHPYLMRDFAVAFPALAERGELSASAWELARLRADQSRAPVGYSLDQALRGLTAFRAYATELLQRLQPGFVLLADNTLCQTALLHRLCRETDVPVAIYERGLLPETLMLESYGMQAWSDLRTHWLARQMPALDAARYAAIRDYYLRRKPQKYHQPDFGLGGAALREQLGLTGKQVVAFLGGGYEANGHAAPGSNYERLFFTGFPTTESALMGLWRLIEKQPGTALVFKPHPLDSQPYTVAEIEGVQLVRDVNVHALIEAADVVAAQFTTLQFEAALYDKPVLLLARSAWWGRGAAYEVDSPEALSAQLEAALQRRDWPRHQTNAQAFLTWIMDQFLIGCTPEVPTRAHLGDLAQFIVRNALESRDLPPTLQRWDQTLAWLEAHRGQTQL

Secondary structure (DSSP, 8-state):
----------PPPP---PPP--PPPPEEEEEEE-TTSSBHHHHHHHHHHHHHHHHTT-EEEEEEETTTTGGG--SSHHHHHHHHHHSSHHHHHTT-SEEEEE-TTTEETT-SHHHHHHHHHHHHTT-EEEEEEE-EES-GGGHHHHHT-SEEEESSHHHHHHHHHTT---EE---GGGGS---SS--S--BT-EEEEEE-GGGIIIIIHHHHHHHHHHGGGEEE--SBSTTHHHHGGGHHHHHHTBSEEEEESHHHHHHHHHHT--EEEB--SSTHHHHHHTTSTT----B--GGGHHHHHHHHHHTHHHHHHHHHHHHHTPSP-SSGGGGGGT----------SSS-SSS-HHHHHHHHTT-SSEEEEEEEETTEEEEEEES-SSSS-EEEE--TTS---SS-TT-EEEEEEEE-GGGS-TTTHHHHHHHHHHHEEEEEEEEGGGS-SS-HHHHHHHHHHTTEEEEEEETT----STTPPP---EEEEEEPS--------SS---S--EEEEEEE-S---HHHHHHHHHHHHHHHHTTEEEEEEESS--SS--SS-EEE--SSHHHHHHH-HHHHTSS-----HHHHHHHHHHHTTSTT---HHHHHHHHHHHHHHHHHHHHHH--SEEEEE-TTSHHHHHHHHHHHHTT--EEEEEE-SSTTEEEEESS-SGGG-HHHH-GGG-SPPPP-HHHHHHHHHHHHHH---SS-----TTHHHHHHHHTT-TTSEEEEEE---HHHH--PPTT-HHHHHHBSS--SHHHHHHHHHHHHTT-TTEEEEEE--TT------TTTSTTEEE-SSS-HHHHHHH-SEEEESS-THHHHHHHTTPPEEE-B--TTTTSSSSEE--SGGGHHHHHHHHHTTTTHHHHHHHHHHHHHHHHHHTEEESSTTS--SEEHHHHHHHHHHHSPP-TTPPPHHHHHHHHHHHHHHTS-S---

Radius of gyration: 37.28 Å; Cα contacts (8 Å, |Δi|>4): 1730; chains: 1; bounding box: 74×76×150 Å

Foldseek 3Di:
DDDDDDDDDDDDDDDDDDDPPDFDAAEEEEPQQACPALFLLSVLLNQLVVVVCVQLNHHYPHYYHHPPQQVLDPPALVSSLVSCVPDCNVVVCPPHQAYEYEAAEAAEPQGPVSVLSSLVNCVVVVHAYEYFAHDHYNNCRNLVSQQRHLAYEYAFQVSVVVCVVSVGDYYHWHHSSLSGQADQDAPDQQAQAEEEEDAAPVCCVPLVVLSVVVCVVCPVRYDYDYSRDNVCSPCSSNLLNNLLNHLEYEYNDLVSVVSNLLSLHQYAYAHHPDCNNVRNCCPFPDNHHHDHDSVCVVVSRVVSSVVSVSSVVSNVVSVVCPPICRCVSSCVSRHDDDPDDDDDPPPPPAFDPQPVVCVLVVFQKEKEWEDPALFWIWIAIPVGPDRHIDIGGADNQAGADPAAFQRGQEYEYEADLVRHDPRSLLRVLLRNLRNHNWKYKYAPHRDDPDDPVVVQVSNVVSQKAWDDWPPDSDDDDDPDDDRHTITMITGHPPPPDDDDDDDDFQQALAEEEEEEEDDQDPLVLLLQLVLQVLLSVVRYHYAYAYCDDHPDDHPHHYDRHNQALLVLCQFFVVQLPPDDLDDDPVLVQQLQLRQQPDPVGDDSSSNSSSVSSLVVLLVLLCVLLVHLEYEYEALSHSSRVVSLVVCVVVVRHYWYKYQDLDPQWIFIAPHFFWLRRCCNPPPVNQDFDAFPPVLLVLLLVLCVVPVHDPDDAADCPPFQVVVCVVVVNPQAAEEEEEADPSRGAGDGDPPDPSQLSWFLAQSHSVSVVVLVLVQCVVPPRHAYEYEHDLPDPDPPPCVVRPRYHYDDRHGVRRVLLNHQEYEYRARSCLLVSLSSLHAYEYGIRTSCPPQLLHQYNNHSVCNNVSVVCRNVCPVVVSNSRSSSSVSSCCQAPTIERSDPSNSRNHHSSNVSVVRSVSTHDSPPPDRSVVSVVVSVVVSVVSTDPDDD

pLDDT: mean 84.33, std 17.23, range [25.75, 98.62]

Mean predicted aligned error: 20.0 Å

Nearest PDB structures (foldseek):
  6j32-assembly2_C  TM=5.144E-01  e=7.704E-06  Kitasatospora
  8fux-assembly2_B  TM=5.071E-01  e=8.576E-06  Escherichia coli
  6j31-assembly4_D  TM=4.163E-01  e=2.243E-06  Kitasatospora
  2xci-assembly1_A  TM=4.714E-01  e=3.651E-05  Aquifex aeolicus
  8qoy-assembly1_A  TM=2.152E-01  e=8.933E-09  Actinobacillus pleuropneumoniae